Protein AF-0000000075743335 (afdb_homodimer)

Secondary structure (DSSP, 8-state):
--HHHHHHHHHHHS-GGGEE--HHHHGGGS--SSSSPP---S-EE--SSHHHHHHHHHHHHHHT--EEEESS---SSSTT--TTTPEEEEGGG---EEEEETTTTEEEEETT-BHHHHHHHHHTTTEE-----TTTTT-BHHHHHHHT---TTHHHH--GGGGEEEEEEE-TTS-EEEEE-SSSS--SSS--HHHHTTSTTSS-EEEEEEEE-EEPPSEEEEEEEEES-HHHHHHHHHHHHHTT---SE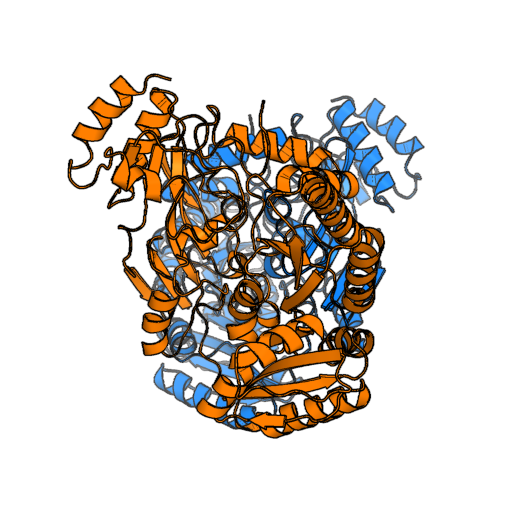EEEEEHHHHHHHHHH-TT----TT-SEEEEEEEEE-HHHHHHHHHHHHHHHHHTTEEEEEEE--HHHHHHHHHHHHTHHHHHHHHTTTSEEEE--EE--GGGHHHHHHHHHHHHHHHT--EEEEEEGGGTEEEEEEEE-TT-HHHHHHHHHHHHHHHHHHHHTT-BS-SSS--TTTTHHHHHHHHHHH-THHHHHHHHHHHHH-TT--BSTTSSS---/--HHHHHHHHHHHS-GGGEE--HHHHGGGS--SSSSPP---SEEE--SSHHHHHHHHHHHHHHT--EEEESS---SSSTT--TTTPEEEEGGG---EEEEETTTTEEEEETT-BHHHHHHHHHTTTEE-----TTTTT-BHHHHHHHT---TTHHHH--GGGGEEEEEEE-TTS-EEEEE-SSSS--SSS--HHHHTTSTTSS-EEEEEEEE-EEPPSEEEEEEEEES-HHHHHHHHHHHHHTT---SEEEEEEHHHHHHHHHH-TT----TT-SEEEEEEEEE-HHHHHHHHHHHHHHHHHTTEEEEEEE--HHHHHHHHHHHHTHHHHHHHHTTTSEEEE--EE--GGGHHHHHHHHHHHHHHHT--EEEEEEGGGTEEEEEEEE-TT-HHHHHHHHHHHHHHHHHHHHTT-BS-SSS--TTTTHHHHHHHHHHH-THHHHHHHHHHHHH-TT--BSTTSSS---

Organism: Caldivirga maquilingensis (strain ATCC 700844 / DSM 13496 / JCM 10307 / IC-167) (NCBI:txid397948)

Structure (mmCIF, N/CA/C/O backbone):
data_AF-0000000075743335-model_v1
#
loop_
_entity.id
_entity.type
_entity.pdbx_description
1 polymer 'D-lactate dehydrogenase (Cytochrome)'
#
loop_
_atom_site.group_PDB
_atom_site.id
_atom_site.type_symbol
_atom_site.label_atom_id
_atom_site.label_alt_id
_atom_site.label_comp_id
_atom_site.label_asym_id
_atom_site.label_entity_id
_atom_site.label_seq_id
_atom_site.pdbx_PDB_ins_code
_atom_site.Cartn_x
_atom_site.Cartn_y
_atom_site.Cartn_z
_atom_site.occupancy
_atom_site.B_iso_or_equiv
_atom_site.auth_seq_id
_atom_site.auth_comp_id
_atom_site.auth_asym_id
_atom_site.auth_atom_id
_atom_site.pdbx_PDB_model_num
ATOM 1 N N . MET A 1 1 ? 34.781 -17.391 2.977 1 85.44 1 MET A N 1
ATOM 2 C CA . MET A 1 1 ? 33.75 -18.109 3.752 1 85.44 1 MET A CA 1
ATOM 3 C C . MET A 1 1 ? 34.406 -19.109 4.703 1 85.44 1 MET A C 1
ATOM 5 O O . MET A 1 1 ? 35.219 -19.922 4.285 1 85.44 1 MET A O 1
ATOM 9 N N . ASN A 1 2 ? 34.25 -18.859 5.973 1 93.19 2 ASN A N 1
ATOM 10 C CA . ASN A 1 2 ? 34.719 -19.797 6.984 1 93.19 2 ASN A CA 1
ATOM 11 C C . ASN A 1 2 ? 33.531 -20.484 7.688 1 93.19 2 ASN A C 1
ATOM 13 O O . ASN A 1 2 ? 33.188 -20.125 8.812 1 93.19 2 ASN A O 1
ATOM 17 N N . PHE A 1 3 ? 33.094 -21.594 7.094 1 96.75 3 PHE A N 1
ATOM 18 C CA . PHE A 1 3 ? 31.891 -22.281 7.551 1 96.75 3 PHE A CA 1
ATOM 19 C C . PHE A 1 3 ? 32.125 -22.984 8.875 1 96.75 3 PHE A C 1
ATOM 21 O O . PHE A 1 3 ? 31.266 -23 9.742 1 96.75 3 PHE A O 1
ATOM 28 N N . GLU A 1 4 ? 33.312 -23.578 9.016 1 97.19 4 GLU A N 1
ATOM 29 C CA . GLU A 1 4 ? 33.562 -24.344 10.234 1 97.19 4 GLU A CA 1
ATOM 30 C C . GLU A 1 4 ? 33.562 -23.438 11.461 1 97.19 4 GLU A C 1
ATOM 32 O O . GLU A 1 4 ? 33.062 -23.797 12.516 1 97.19 4 GLU A O 1
ATOM 37 N N . ALA A 1 5 ? 34.156 -22.281 11.297 1 97.62 5 ALA A N 1
ATOM 38 C CA . ALA A 1 5 ? 34.156 -21.312 12.391 1 97.62 5 ALA A CA 1
ATOM 39 C C . ALA A 1 5 ? 32.719 -20.859 12.695 1 97.62 5 ALA A C 1
ATOM 41 O O . ALA A 1 5 ? 32.312 -20.766 13.859 1 97.62 5 ALA A O 1
ATOM 42 N N . PHE A 1 6 ? 32 -20.594 11.625 1 98.06 6 PHE A N 1
ATOM 43 C CA . PHE A 1 6 ? 30.594 -20.25 11.766 1 98.06 6 PHE A CA 1
ATOM 44 C C . PHE A 1 6 ? 29.844 -21.344 12.5 1 98.06 6 PHE A C 1
ATOM 46 O O . PHE A 1 6 ? 29.109 -21.078 13.453 1 98.06 6 PHE A O 1
ATOM 53 N N . ARG A 1 7 ? 30 -22.547 12.148 1 97.88 7 ARG A N 1
ATOM 54 C CA . ARG A 1 7 ? 29.328 -23.719 12.703 1 97.88 7 ARG A CA 1
ATOM 55 C C . ARG A 1 7 ? 29.578 -23.844 14.203 1 97.88 7 ARG A C 1
ATOM 57 O O . ARG A 1 7 ? 28.656 -24.078 14.977 1 97.88 7 ARG A O 1
ATOM 64 N N . VAL A 1 8 ? 30.781 -23.641 14.625 1 97.75 8 VAL A N 1
ATOM 65 C CA . VAL A 1 8 ? 31.172 -23.75 16.031 1 97.75 8 VAL A CA 1
ATOM 66 C C . VAL A 1 8 ? 30.469 -22.672 16.844 1 97.75 8 VAL A C 1
ATOM 68 O O . VAL A 1 8 ? 29.922 -22.938 17.906 1 97.75 8 VAL A O 1
ATOM 71 N N . GLU A 1 9 ? 30.484 -21.484 16.328 1 98.06 9 GLU A N 1
ATOM 72 C CA . GLU A 1 9 ? 29.906 -20.344 17.047 1 98.06 9 GLU A CA 1
ATOM 73 C C . GLU A 1 9 ? 28.391 -20.484 17.125 1 98.06 9 GLU A C 1
ATOM 75 O O . GLU A 1 9 ? 27.781 -20.141 18.156 1 98.06 9 GLU A O 1
ATOM 80 N N . VAL A 1 10 ? 27.75 -20.969 16.094 1 98.25 10 VAL A N 1
ATOM 81 C CA . VAL A 1 10 ? 26.297 -21.125 16.078 1 98.25 10 VAL A CA 1
ATOM 82 C C . VAL A 1 10 ? 25.875 -22.125 17.156 1 98.25 10 VAL A C 1
ATOM 84 O O . VAL A 1 10 ? 24.844 -21.938 17.797 1 98.25 10 VAL A O 1
ATOM 87 N N . ARG A 1 11 ? 26.656 -23.125 17.328 1 97.38 11 ARG A N 1
ATOM 88 C CA . ARG A 1 11 ? 26.328 -24.188 18.297 1 97.38 11 ARG A CA 1
ATOM 89 C C . ARG A 1 11 ? 26.422 -23.672 19.719 1 97.38 11 ARG A C 1
ATOM 91 O O . ARG A 1 11 ? 25.891 -24.281 20.656 1 97.38 11 ARG A O 1
ATOM 98 N N . ARG A 1 12 ? 27.016 -22.484 19.922 1 97.19 12 ARG A N 1
ATOM 99 C CA . ARG A 1 12 ? 27.078 -21.859 21.234 1 97.19 12 ARG A CA 1
ATOM 100 C C . ARG A 1 12 ? 25.797 -21.078 21.516 1 97.19 12 ARG A C 1
ATOM 102 O O . ARG A 1 12 ? 25.484 -20.797 22.672 1 97.19 12 ARG A O 1
ATOM 109 N N . ILE A 1 13 ? 25.094 -20.75 20.453 1 96.56 13 ILE A N 1
ATOM 110 C CA . ILE A 1 13 ? 23.953 -19.859 20.594 1 96.56 13 ILE A CA 1
ATOM 111 C C . ILE A 1 13 ? 22.656 -20.656 20.453 1 96.56 13 ILE A C 1
ATOM 113 O O . ILE A 1 13 ? 21.625 -20.297 21.031 1 96.56 13 ILE A O 1
ATOM 117 N N . ILE A 1 14 ? 22.672 -21.688 19.594 1 97.75 14 ILE A N 1
ATOM 118 C CA . ILE A 1 14 ? 21.484 -22.453 19.266 1 97.75 14 ILE A CA 1
ATOM 119 C C . ILE A 1 14 ? 21.641 -23.891 19.781 1 97.75 14 ILE A C 1
ATOM 121 O O . ILE A 1 14 ? 22.656 -24.531 19.547 1 97.75 14 ILE A O 1
ATOM 125 N N . ASP A 1 15 ? 20.594 -24.391 20.406 1 97.44 15 ASP A N 1
ATOM 126 C CA . ASP A 1 15 ? 20.609 -25.766 20.906 1 97.44 15 ASP A CA 1
ATOM 127 C C . ASP A 1 15 ? 20.734 -26.766 19.766 1 97.44 15 ASP A C 1
ATOM 129 O O . ASP A 1 15 ? 20.156 -26.562 18.688 1 97.44 15 ASP A O 1
ATOM 133 N N . GLU A 1 16 ? 21.328 -27.891 20 1 96.44 16 GLU A N 1
ATOM 134 C CA . GLU A 1 16 ? 21.656 -28.891 19 1 96.44 16 GLU A CA 1
ATOM 135 C C . GLU A 1 16 ? 20.391 -29.453 18.344 1 96.44 16 GLU A C 1
ATOM 137 O O . GLU A 1 16 ? 20.406 -29.797 17.172 1 96.44 16 GLU A O 1
ATOM 142 N N . ASP A 1 17 ? 19.375 -29.5 19.078 1 96.62 17 ASP A N 1
ATOM 143 C CA . ASP A 1 17 ? 18.141 -30.094 18.562 1 96.62 17 ASP A CA 1
ATOM 144 C C . ASP A 1 17 ? 17.484 -29.156 17.547 1 96.62 17 ASP A C 1
ATOM 146 O O . ASP A 1 17 ? 16.547 -29.562 16.859 1 96.62 17 ASP A O 1
ATOM 150 N N . ARG A 1 18 ? 17.984 -28 17.469 1 98.12 18 ARG A N 1
ATOM 151 C CA . ARG A 1 18 ? 17.438 -27.031 16.531 1 98.12 18 ARG A CA 1
ATOM 152 C C . ARG A 1 18 ? 18.422 -26.75 15.398 1 98.12 18 ARG A C 1
ATOM 154 O O . ARG A 1 18 ? 18.312 -25.734 14.703 1 98.12 18 ARG A O 1
ATOM 161 N N . ILE A 1 19 ? 19.359 -27.547 15.312 1 98.38 19 ILE A N 1
ATOM 162 C CA . ILE A 1 19 ? 20.328 -27.547 14.219 1 98.38 19 ILE A CA 1
ATOM 163 C C . ILE A 1 19 ? 20.219 -28.859 13.43 1 98.38 19 ILE A C 1
ATOM 165 O O . ILE A 1 19 ? 20.266 -29.938 14.008 1 98.38 19 ILE A O 1
ATOM 169 N N . ILE A 1 20 ? 19.984 -28.734 12.164 1 98 20 ILE A N 1
ATOM 170 C CA . ILE A 1 20 ? 19.844 -29.891 11.297 1 98 20 ILE A CA 1
ATOM 171 C C . ILE A 1 20 ? 21.078 -30.016 10.398 1 98 20 ILE A C 1
ATOM 173 O O . ILE A 1 20 ? 21.422 -29.062 9.68 1 98 20 ILE A O 1
ATOM 177 N N . GLU A 1 21 ? 21.734 -31.188 10.359 1 96.12 21 GLU A N 1
ATOM 178 C CA . GLU A 1 21 ? 22.906 -31.406 9.523 1 96.12 21 GLU A CA 1
ATOM 179 C C . GLU A 1 21 ? 22.875 -32.781 8.883 1 96.12 21 GLU A C 1
ATOM 181 O O . GLU A 1 21 ? 23.703 -33.125 8.031 1 96.12 21 GLU A O 1
ATOM 186 N N . SER A 1 22 ? 21.859 -33.594 9.266 1 96.06 22 SER A N 1
ATOM 187 C CA . SER A 1 22 ? 21.75 -34.906 8.648 1 96.06 22 SER A CA 1
ATOM 188 C C . SER A 1 22 ? 21.312 -34.812 7.191 1 96.06 22 SER A C 1
ATOM 190 O O . SER A 1 22 ? 20.406 -34.031 6.863 1 96.06 22 SER A O 1
ATOM 192 N N . GLN A 1 23 ? 21.875 -35.562 6.414 1 94.5 23 GLN A N 1
ATOM 193 C CA . GLN A 1 23 ? 21.625 -35.5 4.98 1 94.5 23 GLN A CA 1
ATOM 194 C C . GLN A 1 23 ? 20.141 -35.719 4.668 1 94.5 23 GLN A C 1
ATOM 196 O O . GLN A 1 23 ? 19.578 -35.031 3.818 1 94.5 23 GLN A O 1
ATOM 201 N N . GLY A 1 24 ? 19.547 -36.688 5.344 1 95 24 GLY A N 1
ATOM 202 C CA . GLY A 1 24 ? 18.141 -36.969 5.121 1 95 24 GLY A CA 1
ATOM 203 C C . GLY A 1 24 ? 17.234 -35.781 5.402 1 95 24 GLY A C 1
ATOM 204 O O . GLY A 1 24 ? 16.312 -35.5 4.637 1 95 24 GLY A O 1
ATOM 205 N N . GLU A 1 25 ? 17.547 -35.125 6.445 1 95.44 25 GLU A N 1
ATOM 206 C CA . GLU A 1 25 ? 16.719 -33.969 6.816 1 95.44 25 GLU A CA 1
ATOM 207 C C . GLU A 1 25 ? 17.047 -32.75 5.953 1 95.44 25 GLU A C 1
ATOM 209 O O . GLU A 1 25 ? 16.172 -31.984 5.613 1 95.44 25 GLU A O 1
ATOM 214 N N . LEU A 1 26 ? 18.328 -32.594 5.645 1 96.69 26 LEU A N 1
ATOM 215 C CA . LEU A 1 26 ? 18.766 -31.484 4.824 1 96.69 26 LEU A CA 1
ATOM 216 C C . LEU A 1 26 ? 18.109 -31.531 3.449 1 96.69 26 LEU A C 1
ATOM 218 O O . LEU A 1 26 ? 17.844 -30.484 2.842 1 96.69 26 LEU A O 1
ATOM 222 N N . MET A 1 27 ? 17.797 -32.688 2.947 1 95.38 27 MET A N 1
ATOM 223 C CA . MET A 1 27 ? 17.188 -32.875 1.633 1 95.38 27 MET A CA 1
ATOM 224 C C . MET A 1 27 ? 15.836 -32.188 1.562 1 95.38 27 MET A C 1
ATOM 226 O O . MET A 1 27 ? 15.438 -31.703 0.507 1 95.38 27 MET A O 1
ATOM 230 N N . LEU A 1 28 ? 15.172 -32.125 2.691 1 93.56 28 LEU A N 1
ATOM 231 C CA . LEU A 1 28 ? 13.852 -31.5 2.75 1 93.56 28 LEU A CA 1
ATOM 232 C C . LEU A 1 28 ? 13.93 -30 2.492 1 93.56 28 LEU A C 1
ATOM 234 O O . LEU A 1 28 ? 12.922 -29.375 2.172 1 93.56 28 LEU A O 1
ATOM 238 N N . TYR A 1 29 ? 15.109 -29.469 2.566 1 96 29 TYR A N 1
ATOM 239 C CA . TYR A 1 29 ? 15.312 -28.031 2.391 1 96 29 TYR A CA 1
ATOM 240 C C . TYR A 1 29 ? 16.031 -27.734 1.075 1 96 29 TYR A C 1
ATOM 242 O O . TYR A 1 29 ? 16.453 -26.609 0.823 1 96 29 TYR A O 1
ATOM 250 N N . SER A 1 30 ? 16.172 -28.766 0.184 1 95.44 30 SER A N 1
ATOM 251 C CA . SER A 1 30 ? 17 -28.641 -1.014 1 95.44 30 SER A CA 1
ATOM 252 C C . SER A 1 30 ? 16.172 -28.219 -2.217 1 95.44 30 SER A C 1
ATOM 254 O O . SER A 1 30 ? 16.703 -27.953 -3.293 1 95.44 30 SER A O 1
ATOM 256 N N . TYR A 1 31 ? 14.828 -28.125 -2.059 1 91 31 TYR A N 1
ATOM 257 C CA . TYR A 1 31 ? 13.93 -27.812 -3.158 1 91 31 TYR A CA 1
ATOM 258 C C . TYR A 1 31 ? 12.734 -27 -2.666 1 91 31 TYR A C 1
ATOM 260 O O . TYR A 1 31 ? 12.562 -26.812 -1.46 1 91 31 TYR A O 1
ATOM 268 N N . ASP A 1 32 ? 12.039 -26.406 -3.559 1 88.94 32 ASP A N 1
ATOM 269 C CA . ASP A 1 32 ? 10.711 -25.844 -3.307 1 88.94 32 ASP A CA 1
ATOM 270 C C . ASP A 1 32 ? 9.672 -26.438 -4.262 1 88.94 32 ASP A C 1
ATOM 272 O O . ASP A 1 32 ? 9.844 -27.547 -4.754 1 88.94 32 ASP A O 1
ATOM 276 N N . ALA A 1 33 ? 8.531 -25.766 -4.391 1 80.94 33 ALA A N 1
ATOM 277 C CA . ALA A 1 33 ? 7.453 -26.328 -5.199 1 80.94 33 ALA A CA 1
ATOM 278 C C . ALA A 1 33 ? 7.66 -26.031 -6.68 1 80.94 33 ALA A C 1
ATOM 280 O O . ALA A 1 33 ? 6.754 -26.219 -7.492 1 80.94 33 ALA A O 1
ATOM 281 N N . SER A 1 34 ? 8.836 -25.562 -7.078 1 83.69 34 SER A N 1
ATOM 282 C CA . SER A 1 34 ? 9.141 -25.203 -8.453 1 83.69 34 SER A CA 1
ATOM 283 C C . SER A 1 34 ? 10.008 -26.25 -9.133 1 83.69 34 SER A C 1
ATOM 285 O O . SER A 1 34 ? 10.547 -27.141 -8.469 1 83.69 34 SER A O 1
ATOM 287 N N . PRO A 1 35 ? 10.094 -26.141 -10.461 1 81.88 35 PRO A N 1
ATOM 288 C CA . PRO A 1 35 ? 10.992 -27.047 -11.172 1 81.88 35 PRO A CA 1
ATOM 289 C C . PRO A 1 35 ? 12.445 -26.578 -11.172 1 81.88 35 PRO A C 1
ATOM 291 O O . PRO A 1 35 ? 13.25 -27.047 -11.977 1 81.88 35 PRO A O 1
ATOM 294 N N . ALA A 1 36 ? 12.789 -25.672 -10.273 1 86.75 36 ALA A N 1
ATOM 295 C CA . ALA A 1 36 ? 14.156 -25.172 -10.211 1 86.75 36 ALA A CA 1
ATOM 296 C C . ALA A 1 36 ? 15.117 -26.266 -9.742 1 86.75 36 ALA A C 1
ATOM 298 O O . ALA A 1 36 ? 14.703 -27.219 -9.07 1 86.75 36 ALA A O 1
ATOM 299 N N . GLU A 1 37 ? 16.344 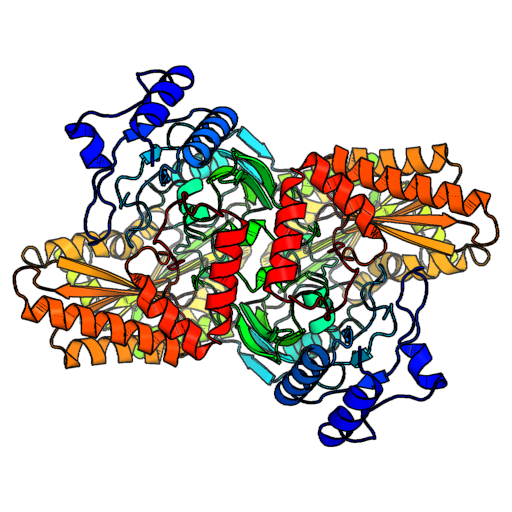-26.062 -10.133 1 90.69 37 GLU A N 1
ATOM 300 C CA . GLU A 1 37 ? 17.375 -27 -9.719 1 90.69 37 GLU A CA 1
ATOM 301 C C . GLU A 1 37 ? 17.547 -27.016 -8.203 1 90.69 37 GLU A C 1
ATOM 303 O O . GLU A 1 37 ? 17.531 -25.953 -7.566 1 90.69 37 GLU A O 1
ATOM 308 N N . GLN A 1 38 ? 17.641 -28.172 -7.684 1 94.25 38 GLN A N 1
ATOM 309 C CA . GLN A 1 38 ? 17.781 -28.328 -6.238 1 94.25 38 GLN A CA 1
ATOM 310 C C . GLN A 1 38 ? 19.203 -28 -5.789 1 94.25 38 GLN A C 1
ATOM 312 O O . GLN A 1 38 ? 20.141 -28.047 -6.59 1 94.25 38 GLN A O 1
ATOM 317 N N . ALA A 1 39 ? 19.344 -27.594 -4.547 1 96.94 39 ALA A N 1
ATOM 318 C CA . ALA A 1 39 ? 20.625 -27.406 -3.883 1 96.94 39 ALA A CA 1
ATOM 319 C C . ALA A 1 39 ? 20.531 -27.734 -2.396 1 96.94 39 ALA A C 1
ATOM 321 O O . ALA A 1 39 ? 19.578 -27.359 -1.727 1 96.94 39 ALA A O 1
ATOM 322 N N . MET A 1 40 ? 21.5 -28.484 -1.925 1 96.25 40 MET A N 1
ATOM 323 C CA . MET A 1 40 ? 21.5 -28.875 -0.521 1 96.25 40 MET A CA 1
ATOM 324 C C . MET A 1 40 ? 22.094 -27.781 0.356 1 96.25 40 MET A C 1
ATOM 326 O O . MET A 1 40 ? 23.141 -27.219 0.036 1 96.25 40 MET A O 1
ATOM 330 N N . PRO A 1 41 ? 21.422 -27.484 1.438 1 97.62 41 PRO A N 1
ATOM 331 C CA . PRO A 1 41 ? 22.062 -26.578 2.387 1 97.62 41 PRO A CA 1
ATOM 332 C C . PRO A 1 41 ? 23.172 -27.25 3.182 1 97.62 41 PRO A C 1
ATOM 334 O O . PRO A 1 41 ? 23.203 -28.469 3.299 1 97.62 41 PRO A O 1
ATOM 337 N N . ARG A 1 42 ? 24.062 -26.438 3.73 1 96.56 42 ARG A N 1
ATOM 338 C CA . ARG A 1 42 ? 25.125 -26.953 4.586 1 96.56 42 ARG A CA 1
ATOM 339 C C . ARG A 1 42 ? 24.609 -27.234 5.992 1 96.56 42 ARG A C 1
ATOM 341 O O . ARG A 1 42 ? 25.141 -28.094 6.691 1 96.56 42 ARG A O 1
ATOM 348 N N . MET A 1 43 ? 23.703 -26.453 6.336 1 97.56 43 MET A N 1
ATOM 349 C CA . MET A 1 43 ? 23.125 -26.5 7.676 1 97.56 43 MET A CA 1
ATOM 350 C C . MET A 1 43 ? 21.766 -25.812 7.707 1 97.56 43 MET A C 1
ATOM 352 O O . MET A 1 43 ? 21.5 -24.906 6.906 1 97.56 43 MET A O 1
ATOM 356 N N . VAL A 1 44 ? 20.859 -26.312 8.508 1 98.56 44 VAL A N 1
ATOM 357 C CA . VAL A 1 44 ? 19.594 -25.641 8.789 1 98.56 44 VAL A CA 1
ATOM 358 C C . VAL A 1 44 ? 19.531 -25.25 10.266 1 98.56 44 VAL A C 1
ATOM 360 O O . VAL A 1 44 ? 19.812 -26.078 11.141 1 98.56 44 VAL A O 1
ATOM 363 N N . ILE A 1 45 ? 19.266 -24.016 10.539 1 98.81 45 ILE A N 1
ATOM 364 C CA . ILE A 1 45 ? 19.156 -23.5 11.898 1 98.81 45 ILE A CA 1
ATOM 365 C C . ILE A 1 45 ? 17.719 -23.047 12.156 1 98.81 45 ILE A C 1
ATOM 367 O O . ILE A 1 45 ? 17.125 -22.344 11.336 1 98.81 45 ILE A O 1
ATOM 371 N N . GLN A 1 46 ? 17.109 -23.406 13.281 1 98.69 46 GLN A N 1
ATOM 372 C CA . GLN A 1 46 ? 15.742 -23.047 13.633 1 98.69 46 GLN A CA 1
ATOM 373 C C . GLN A 1 46 ? 15.703 -22.156 14.867 1 98.69 46 GLN A C 1
ATOM 375 O O . GLN A 1 46 ? 15.523 -22.625 15.984 1 98.69 46 GLN A O 1
ATOM 380 N N . PRO A 1 47 ? 15.805 -20.844 14.664 1 98.69 47 PRO A N 1
ATOM 381 C CA . PRO A 1 47 ? 15.766 -19.922 15.797 1 98.69 47 PRO A CA 1
ATOM 382 C C . PRO A 1 47 ? 14.383 -19.812 16.422 1 98.69 47 PRO A C 1
ATOM 384 O O . PRO A 1 47 ? 13.383 -20.141 15.781 1 98.69 47 PRO A O 1
ATOM 387 N N . LEU A 1 48 ? 14.359 -19.281 17.734 1 98.44 48 LEU A N 1
ATOM 388 C CA . LEU A 1 48 ? 13.109 -19.125 18.453 1 98.44 48 LEU A CA 1
ATOM 389 C C . LEU A 1 48 ? 12.797 -17.641 18.688 1 98.44 48 LEU A C 1
ATOM 391 O O . LEU A 1 48 ? 11.664 -17.297 19.031 1 98.44 48 LEU A O 1
ATOM 395 N N . THR A 1 49 ? 13.859 -16.812 18.531 1 98.38 49 THR A N 1
ATOM 396 C CA . THR A 1 49 ? 13.68 -15.406 18.875 1 98.38 49 THR A CA 1
ATOM 397 C C . THR A 1 49 ? 14.398 -14.508 17.875 1 98.38 49 THR A C 1
ATOM 399 O O . THR A 1 49 ? 15.297 -14.961 17.156 1 98.38 49 THR A O 1
ATOM 402 N N . THR A 1 50 ? 13.953 -13.258 17.875 1 98.69 50 THR A N 1
ATOM 403 C CA . THR A 1 50 ? 14.625 -12.25 17.062 1 98.69 50 THR A CA 1
ATOM 404 C C . THR A 1 50 ? 16.094 -12.133 17.453 1 98.69 50 THR A C 1
ATOM 406 O O . THR A 1 50 ? 16.953 -11.945 16.594 1 98.69 50 THR A O 1
ATOM 409 N N . GLY A 1 51 ? 16.344 -12.18 18.734 1 98.75 51 GLY A N 1
ATOM 410 C CA . GLY A 1 51 ? 17.719 -12.117 19.203 1 98.75 51 GLY A CA 1
ATOM 411 C C . GLY A 1 51 ? 18.609 -13.203 18.625 1 98.75 51 GLY A C 1
ATOM 412 O O . GLY A 1 51 ? 19.75 -12.945 18.234 1 98.75 51 GLY A O 1
ATOM 413 N N . GLU A 1 52 ? 18.094 -14.438 18.547 1 98.81 52 GLU A N 1
ATOM 414 C CA . GLU A 1 52 ? 18.844 -15.539 17.953 1 98.81 52 GLU A CA 1
ATOM 415 C C . GLU A 1 52 ? 19.109 -15.305 16.469 1 98.81 52 GLU A C 1
ATOM 417 O O . GLU A 1 52 ? 20.203 -15.562 15.977 1 98.81 52 GLU A O 1
ATOM 422 N N . VAL A 1 53 ? 18.109 -14.836 15.75 1 98.88 53 VAL A N 1
ATOM 423 C CA . VAL A 1 53 ? 18.266 -14.523 14.328 1 98.88 53 VAL A CA 1
ATOM 424 C C . VAL A 1 53 ? 19.359 -13.469 14.164 1 98.88 53 VAL A C 1
ATOM 426 O O . VAL A 1 53 ? 20.219 -13.594 13.281 1 98.88 53 VAL A O 1
ATOM 429 N N . SER A 1 54 ? 19.281 -12.453 15 1 98.81 54 SER A N 1
ATOM 430 C CA . SER A 1 54 ? 20.266 -11.375 14.977 1 98.81 54 SER A CA 1
ATOM 431 C C . SER A 1 54 ? 21.688 -11.914 15.148 1 98.81 54 SER A C 1
ATOM 433 O O . SER A 1 54 ? 22.578 -11.578 14.375 1 98.81 54 SER A O 1
ATOM 435 N N . GLU A 1 55 ? 21.906 -12.75 16.109 1 98.75 55 GLU A N 1
ATOM 436 C CA . GLU A 1 55 ? 23.234 -13.297 16.406 1 98.75 55 GLU A CA 1
ATOM 437 C C . GLU A 1 55 ? 23.719 -14.164 15.25 1 98.75 55 GLU A C 1
ATOM 439 O O . GLU A 1 55 ? 24.906 -14.109 14.891 1 98.75 55 GLU A O 1
ATOM 444 N N . ILE A 1 56 ? 22.828 -14.945 14.695 1 98.69 56 ILE A N 1
ATOM 445 C CA . ILE A 1 56 ? 23.203 -15.828 13.586 1 98.69 56 ILE A CA 1
ATOM 446 C C . ILE A 1 56 ? 23.641 -14.984 12.391 1 98.69 56 ILE A C 1
ATOM 448 O O . ILE A 1 56 ? 24.641 -15.297 11.734 1 98.69 56 ILE A O 1
ATOM 452 N N . LEU A 1 57 ? 22.891 -13.945 12.039 1 98.75 57 LEU A N 1
ATOM 453 C CA . LEU A 1 57 ? 23.219 -13.109 10.891 1 98.75 57 LEU A CA 1
ATOM 454 C C . LEU A 1 57 ? 24.531 -12.375 11.125 1 98.75 57 LEU A C 1
ATOM 456 O O . LEU A 1 57 ? 25.328 -12.203 10.195 1 98.75 57 LEU A O 1
ATOM 460 N N . LYS A 1 58 ? 24.75 -11.898 12.367 1 98.44 58 LYS A N 1
ATOM 461 C CA . LYS A 1 58 ? 26.031 -11.281 12.695 1 98.44 58 LYS A CA 1
ATOM 462 C C . LYS A 1 58 ? 27.188 -12.219 12.398 1 98.44 58 LYS A C 1
ATOM 464 O O . LYS A 1 58 ? 28.188 -11.812 11.789 1 98.44 58 LYS A O 1
ATOM 469 N N . LEU A 1 59 ? 27.062 -13.438 12.836 1 98.5 59 LEU A N 1
ATOM 470 C CA . LEU A 1 59 ? 28.094 -14.445 12.609 1 98.5 59 LEU A CA 1
ATOM 471 C C . LEU A 1 59 ? 28.266 -14.727 11.117 1 98.5 59 LEU A C 1
ATOM 473 O O . LEU A 1 59 ? 29.391 -14.828 10.617 1 98.5 59 LEU A O 1
ATOM 477 N N . ALA A 1 60 ? 27.109 -14.914 10.445 1 98.5 60 ALA A N 1
ATOM 478 C CA . ALA A 1 60 ? 27.141 -15.188 9.008 1 98.5 60 ALA A CA 1
ATOM 479 C C . ALA A 1 60 ? 27.875 -14.07 8.258 1 98.5 60 ALA A C 1
ATOM 481 O O . ALA A 1 60 ? 28.625 -14.336 7.32 1 98.5 60 ALA A O 1
ATOM 482 N N . ASN A 1 61 ? 27.562 -12.867 8.648 1 98.38 61 ASN A N 1
ATOM 483 C CA . ASN A 1 61 ? 28.219 -11.719 8.031 1 98.38 61 ASN A CA 1
ATOM 484 C C . ASN A 1 61 ? 29.719 -11.719 8.32 1 98.38 61 ASN A C 1
ATOM 486 O O . ASN A 1 61 ? 30.531 -11.43 7.434 1 98.38 61 ASN A O 1
ATOM 490 N N . GLU A 1 62 ? 30.109 -11.984 9.562 1 97.88 62 GLU A N 1
ATOM 491 C CA . GLU A 1 62 ? 31.5 -12.016 9.977 1 97.88 62 GLU A CA 1
ATOM 492 C C . GLU A 1 62 ? 32.281 -13.078 9.211 1 97.88 62 GLU A C 1
ATOM 494 O O . GLU A 1 62 ? 33.406 -12.828 8.75 1 97.88 62 GLU A O 1
ATOM 499 N N . TYR A 1 63 ? 31.688 -14.219 9.008 1 98.12 63 TYR A N 1
ATOM 500 C CA . TYR A 1 63 ? 32.375 -15.352 8.414 1 98.12 63 TYR A CA 1
ATOM 501 C C . TYR A 1 63 ? 32.062 -15.5 6.938 1 98.12 63 TYR A C 1
ATOM 503 O O . TYR A 1 63 ? 32.469 -16.469 6.289 1 98.12 63 TYR A O 1
ATOM 511 N N . LEU A 1 64 ? 31.219 -14.578 6.414 1 97.69 64 LEU A N 1
ATOM 512 C CA . LEU A 1 64 ? 30.828 -14.5 5.008 1 97.69 64 LEU A CA 1
ATOM 513 C C . LEU A 1 64 ? 30.125 -15.773 4.562 1 97.69 64 LEU A C 1
ATOM 515 O O . LEU A 1 64 ? 30.453 -16.344 3.523 1 97.69 64 LEU A O 1
ATOM 519 N N . VAL A 1 65 ? 29.234 -16.281 5.387 1 97.94 65 VAL A N 1
ATOM 520 C CA . VAL A 1 65 ? 28.438 -17.469 5.09 1 97.94 65 VAL A CA 1
ATOM 521 C C . VAL A 1 65 ? 27.078 -17.047 4.516 1 97.94 65 VAL A C 1
ATOM 523 O O . VAL A 1 65 ? 26.328 -16.312 5.156 1 97.94 65 VAL A O 1
ATOM 526 N N . PRO A 1 66 ? 26.766 -17.5 3.266 1 97.88 66 PRO A N 1
ATOM 527 C CA . PRO A 1 66 ? 25.438 -17.172 2.729 1 97.88 66 PRO A CA 1
ATOM 528 C C . PRO A 1 66 ? 24.312 -17.812 3.531 1 97.88 66 PRO A C 1
ATOM 530 O O . PRO A 1 66 ? 24.438 -18.938 4 1 97.88 66 PRO A O 1
ATOM 533 N N . VAL A 1 67 ? 23.266 -17.031 3.668 1 98.38 67 VAL A N 1
ATOM 534 C CA . VAL A 1 67 ? 22.125 -17.469 4.457 1 98.38 67 VAL A CA 1
ATOM 535 C C . VAL A 1 67 ? 20.844 -17.297 3.637 1 98.38 67 VAL A C 1
ATOM 537 O O . VAL A 1 67 ? 20.672 -16.312 2.924 1 98.38 67 VAL A O 1
ATOM 540 N N . VAL A 1 68 ? 19.953 -18.281 3.697 1 98.44 68 VAL A N 1
ATOM 541 C CA . VAL A 1 68 ? 18.641 -18.219 3.064 1 98.44 68 VAL A CA 1
ATOM 542 C C . VAL A 1 68 ? 17.562 -18.344 4.125 1 98.44 68 VAL A C 1
ATOM 544 O O . VAL A 1 68 ? 17.359 -19.406 4.719 1 98.44 68 VAL A O 1
ATOM 547 N N . PRO A 1 69 ? 16.859 -17.219 4.375 1 98.25 69 PRO A N 1
ATOM 548 C CA . PRO A 1 69 ? 15.703 -17.344 5.254 1 98.25 69 PRO A CA 1
ATOM 549 C C . PRO A 1 69 ? 14.562 -18.141 4.613 1 98.25 69 PRO A C 1
ATOM 551 O O . PRO A 1 69 ? 14.32 -18.016 3.408 1 98.25 69 PRO A O 1
ATOM 554 N N . SER A 1 70 ? 13.938 -18.922 5.43 1 96.5 70 SER A N 1
ATOM 555 C CA . SER A 1 70 ? 12.875 -19.781 4.914 1 96.5 70 SER A CA 1
ATOM 556 C C . SER A 1 70 ? 11.797 -20.016 5.969 1 96.5 70 SER A C 1
ATOM 558 O O . SER A 1 70 ? 12.031 -19.828 7.16 1 96.5 70 SER A O 1
ATOM 560 N N . SER A 1 71 ? 10.641 -20.375 5.492 1 94.88 71 SER A N 1
ATOM 561 C CA . SER A 1 71 ? 9.547 -20.828 6.355 1 94.88 71 SER A CA 1
ATOM 562 C C . SER A 1 71 ? 8.695 -21.875 5.664 1 94.88 71 SER A C 1
ATOM 564 O O . SER A 1 71 ? 9.125 -23.016 5.488 1 94.88 71 SER A O 1
ATOM 566 N N . GLY A 1 72 ? 7.578 -21.594 5.121 1 91.94 72 GLY A N 1
ATOM 567 C CA . GLY A 1 72 ? 6.645 -22.562 4.574 1 91.94 72 GLY A CA 1
ATOM 568 C C . GLY A 1 72 ? 7.148 -23.219 3.305 1 91.94 72 GLY A C 1
ATOM 569 O O . GLY A 1 72 ? 6.699 -24.312 2.945 1 91.94 72 GLY A O 1
ATOM 570 N N . ARG A 1 73 ? 8.016 -22.656 2.547 1 92.25 73 ARG A N 1
ATOM 571 C CA . ARG A 1 73 ? 8.695 -23.156 1.359 1 92.25 73 ARG A CA 1
ATOM 572 C C . ARG A 1 73 ? 7.691 -23.578 0.291 1 92.25 73 ARG A C 1
ATOM 574 O O . ARG A 1 73 ? 7.836 -24.625 -0.331 1 92.25 73 ARG A O 1
ATOM 581 N N . THR A 1 74 ? 6.691 -22.781 0.061 1 90.19 74 THR A N 1
ATOM 582 C CA . THR A 1 74 ? 5.672 -23.062 -0.947 1 90.19 74 THR A CA 1
ATOM 583 C C . THR A 1 74 ? 5.938 -22.25 -2.215 1 90.19 74 THR A C 1
ATOM 585 O O . THR A 1 74 ? 5.094 -22.203 -3.115 1 90.19 74 THR A O 1
ATOM 588 N N . SER A 1 75 ? 7.082 -21.594 -2.293 1 91 75 SER A N 1
ATOM 589 C CA . SER A 1 75 ? 7.422 -20.766 -3.439 1 91 75 SER A CA 1
ATOM 590 C C . SER A 1 75 ? 7.488 -21.578 -4.723 1 91 75 SER A C 1
ATOM 592 O O . SER A 1 75 ? 7.805 -22.766 -4.691 1 91 75 SER A O 1
ATOM 594 N N . LEU A 1 76 ? 7.266 -20.953 -5.84 1 90.44 76 LEU A N 1
ATOM 595 C CA . LEU A 1 76 ? 7.184 -21.625 -7.129 1 90.44 76 LEU A CA 1
ATOM 596 C C . LEU A 1 76 ? 8.266 -21.125 -8.078 1 90.44 76 LEU A C 1
ATOM 598 O O . LEU A 1 76 ? 8.188 -21.344 -9.289 1 90.44 76 LEU A O 1
ATOM 602 N N . HIS A 1 77 ? 9.273 -20.5 -7.492 1 93.19 77 HIS A N 1
ATOM 603 C CA . HIS A 1 77 ? 10.211 -19.891 -8.422 1 93.19 77 HIS A CA 1
ATOM 604 C C . HIS A 1 77 ? 11.648 -20.062 -7.949 1 93.19 77 HIS A C 1
ATOM 606 O O . HIS A 1 77 ? 12.547 -19.344 -8.406 1 93.19 77 HIS A O 1
ATOM 612 N N . GLY A 1 78 ? 11.875 -20.891 -6.984 1 94.62 78 GLY A N 1
ATOM 613 C CA . GLY A 1 78 ? 13.219 -21.234 -6.551 1 94.62 78 GLY A CA 1
ATOM 614 C C . GLY A 1 78 ? 13.797 -20.266 -5.547 1 94.62 78 GLY A C 1
ATOM 615 O O . GLY A 1 78 ? 14.992 -20.312 -5.25 1 94.62 78 GLY A O 1
ATOM 616 N N . GLY A 1 79 ? 13.016 -19.438 -4.945 1 94.56 79 GLY A N 1
ATOM 617 C CA . GLY A 1 79 ? 13.453 -18.391 -4.023 1 94.56 79 GLY A CA 1
ATOM 618 C C . GLY A 1 79 ? 14.141 -18.938 -2.791 1 94.56 79 GLY A C 1
ATOM 619 O O . GLY A 1 79 ? 15.219 -18.469 -2.412 1 94.56 79 GLY A O 1
ATOM 620 N N . PRO A 1 80 ? 13.617 -20.016 -2.236 1 95.62 80 PRO A N 1
ATOM 621 C CA . PRO A 1 80 ? 14.188 -20.484 -0.97 1 95.62 80 PRO A CA 1
ATOM 622 C C . PRO A 1 80 ? 15.297 -21.516 -1.169 1 95.62 80 PRO A C 1
ATOM 624 O O . PRO A 1 80 ? 15.828 -22.047 -0.193 1 95.62 80 PRO A O 1
ATOM 627 N N . ILE A 1 81 ? 15.602 -21.891 -2.404 1 96.75 81 ILE A N 1
ATOM 628 C CA . ILE A 1 81 ? 16.594 -22.922 -2.639 1 96.75 81 ILE A CA 1
ATOM 629 C C . ILE A 1 81 ? 17.984 -22.406 -2.256 1 96.75 81 ILE A C 1
ATOM 631 O O . ILE A 1 81 ? 18.406 -21.344 -2.736 1 96.75 81 ILE A O 1
ATOM 635 N N . PRO A 1 82 ? 18.672 -23.125 -1.393 1 97.31 82 PRO A N 1
ATOM 636 C CA . PRO A 1 82 ? 19.922 -22.625 -0.831 1 97.31 82 PRO A CA 1
ATOM 637 C C . PRO A 1 82 ? 21.125 -22.922 -1.725 1 97.31 82 PRO A C 1
ATOM 639 O O . PRO A 1 82 ? 21.969 -23.766 -1.383 1 97.31 82 PRO A O 1
ATOM 642 N N . TYR A 1 83 ? 21.328 -22.156 -2.686 1 94.69 83 TYR A N 1
ATOM 643 C CA . TYR A 1 83 ? 22.453 -22.328 -3.598 1 94.69 83 TYR A CA 1
ATOM 644 C C . TYR A 1 83 ? 23.75 -21.938 -2.93 1 94.69 83 TYR A C 1
ATOM 646 O O . TYR A 1 83 ? 23.766 -21.359 -1.843 1 94.69 83 TYR A O 1
ATOM 654 N N . ASN A 1 84 ? 24.906 -22.344 -3.465 1 88.69 84 ASN A N 1
ATOM 655 C CA . ASN A 1 84 ? 26.266 -21.938 -3.102 1 88.69 84 ASN A CA 1
ATOM 656 C C . ASN A 1 84 ? 26.578 -22.297 -1.652 1 88.69 84 ASN A C 1
ATOM 658 O O . ASN A 1 84 ? 27.219 -21.5 -0.939 1 88.69 84 ASN A O 1
ATOM 662 N N . GLY A 1 85 ? 26.031 -23.391 -1.157 1 89.94 85 GLY A N 1
ATOM 663 C CA . GLY A 1 85 ? 26.344 -23.859 0.182 1 89.94 85 GLY A CA 1
ATOM 664 C C . GLY A 1 85 ? 25.75 -22.984 1.274 1 89.94 85 GLY A C 1
ATOM 665 O O . GLY A 1 85 ? 26.328 -22.875 2.361 1 89.94 85 GLY A O 1
ATOM 666 N N . ALA A 1 86 ? 24.656 -22.438 1 1 97.06 86 ALA A N 1
ATOM 667 C CA . ALA A 1 86 ? 24.031 -21.531 1.953 1 97.06 86 ALA A CA 1
ATOM 668 C C . ALA A 1 86 ? 23.453 -22.297 3.143 1 97.06 86 ALA A C 1
ATOM 670 O O . ALA A 1 86 ? 23.125 -23.469 3.029 1 97.06 86 ALA A O 1
ATOM 671 N N . VAL A 1 87 ? 23.484 -21.625 4.254 1 98.31 87 VAL A N 1
ATOM 672 C CA . VAL A 1 87 ? 22.766 -22.078 5.445 1 98.31 87 VAL A CA 1
ATOM 673 C C . VAL A 1 87 ? 21.328 -21.594 5.406 1 98.31 87 VAL A C 1
ATOM 675 O O . VAL A 1 87 ? 21.047 -20.484 4.961 1 98.31 87 VAL A O 1
ATOM 678 N N . VAL A 1 88 ? 20.422 -22.5 5.809 1 98.62 88 VAL A N 1
ATOM 679 C CA . VAL A 1 88 ? 19.016 -22.109 5.855 1 98.62 88 VAL A CA 1
ATOM 680 C C . VAL A 1 88 ? 18.625 -21.719 7.277 1 98.62 88 VAL A C 1
ATOM 682 O O . VAL A 1 88 ? 18.922 -22.453 8.234 1 98.62 88 VAL A O 1
ATOM 685 N N . ILE A 1 89 ? 18.109 -20.547 7.418 1 98.69 89 ILE A N 1
ATOM 686 C CA . ILE A 1 89 ? 17.438 -20.172 8.656 1 98.69 89 ILE A CA 1
ATOM 687 C C . ILE A 1 89 ? 15.938 -20.453 8.539 1 98.69 89 ILE A C 1
ATOM 689 O O . ILE A 1 89 ? 15.219 -19.75 7.832 1 98.69 89 ILE A O 1
ATOM 693 N N . ASP A 1 90 ? 15.531 -21.516 9.188 1 98.56 90 ASP A N 1
ATOM 694 C CA . ASP A 1 90 ? 14.133 -21.938 9.18 1 98.56 90 ASP A CA 1
ATOM 695 C C . ASP A 1 90 ? 13.352 -21.266 10.305 1 98.56 90 ASP A C 1
ATOM 697 O O . ASP A 1 90 ? 13.555 -21.578 11.477 1 98.56 90 ASP A O 1
ATOM 701 N N . LEU A 1 91 ? 12.406 -20.438 9.961 1 98.56 91 LEU A N 1
ATOM 702 C CA . LEU A 1 91 ? 11.727 -19.594 10.938 1 98.56 91 LEU A CA 1
ATOM 703 C C . LEU A 1 91 ? 10.398 -20.219 11.359 1 98.56 91 LEU A C 1
ATOM 705 O O . LEU A 1 91 ? 9.586 -19.562 12.031 1 98.56 91 LEU A O 1
ATOM 709 N N . MET A 1 92 ? 10.141 -21.469 11.094 1 98.06 92 MET A N 1
ATOM 710 C CA . MET A 1 92 ? 8.867 -22.141 11.32 1 98.06 92 MET A CA 1
ATOM 711 C C . MET A 1 92 ? 8.57 -22.25 12.812 1 98.06 92 MET A C 1
ATOM 713 O O . MET A 1 92 ? 7.418 -22.391 13.211 1 98.06 92 MET A O 1
ATOM 717 N N . ARG A 1 93 ? 9.609 -22.125 13.633 1 98 93 ARG A N 1
ATOM 718 C CA . ARG A 1 93 ? 9.391 -22.297 15.062 1 98 93 ARG A CA 1
ATOM 719 C C . ARG A 1 93 ? 8.945 -20.984 15.703 1 98 93 ARG A C 1
ATOM 721 O O . ARG A 1 93 ? 8.445 -20.984 16.828 1 98 93 ARG A O 1
ATOM 728 N N . MET A 1 94 ? 9.133 -19.906 15.062 1 98.44 94 MET A N 1
ATOM 729 C CA . MET A 1 94 ? 8.562 -18.625 15.484 1 98.44 94 MET A CA 1
ATOM 730 C C . MET A 1 94 ? 7.117 -18.5 15.008 1 98.44 94 MET A C 1
ATOM 732 O O . MET A 1 94 ? 6.832 -17.719 14.094 1 98.44 94 MET A O 1
ATOM 736 N N . ASN A 1 95 ? 6.184 -19.156 15.664 1 98.31 95 ASN A N 1
ATOM 737 C CA . ASN A 1 95 ? 4.859 -19.375 15.086 1 98.31 95 ASN A CA 1
ATOM 738 C C . ASN A 1 95 ? 3.756 -19 16.078 1 98.31 95 ASN A C 1
ATOM 740 O O . ASN A 1 95 ? 2.76 -19.719 16.188 1 98.31 95 ASN A O 1
ATOM 744 N N . LYS A 1 96 ? 3.93 -17.875 16.734 1 98.5 96 LYS A N 1
ATOM 745 C CA . LYS A 1 96 ? 2.912 -17.438 17.688 1 98.5 96 LYS A CA 1
ATOM 746 C C . LYS A 1 96 ? 2.199 -16.188 17.188 1 98.5 96 LYS A C 1
ATOM 748 O O . LYS A 1 96 ? 2.824 -15.297 16.594 1 98.5 96 LYS A O 1
ATOM 753 N N . VAL A 1 97 ? 0.89 -16.188 17.359 1 98.56 97 VAL A N 1
ATOM 754 C CA . VAL A 1 97 ? 0.144 -14.938 17.297 1 98.56 97 VAL A CA 1
ATOM 755 C C . VAL A 1 97 ? 0.327 -14.172 18.609 1 98.56 97 VAL A C 1
ATOM 757 O O . VAL A 1 97 ? -0.124 -14.609 19.672 1 98.56 97 VAL A O 1
ATOM 760 N N . LEU A 1 98 ? 0.935 -13.047 18.562 1 98.44 98 LEU A N 1
ATOM 761 C CA . LEU A 1 98 ? 1.37 -12.336 19.75 1 98.44 98 LEU A CA 1
ATOM 762 C C . LEU A 1 98 ? 0.256 -11.445 20.297 1 98.44 98 LEU A C 1
ATOM 764 O O . LEU A 1 98 ? 0.155 -11.234 21.5 1 98.44 98 LEU A O 1
ATOM 768 N N . GLU A 1 99 ? -0.535 -10.852 19.391 1 98.25 99 GLU A N 1
ATOM 769 C CA . GLU A 1 99 ? -1.592 -9.93 19.797 1 98.25 99 GLU A CA 1
ATOM 770 C C . GLU A 1 99 ? -2.629 -9.766 18.688 1 98.25 99 GLU A C 1
ATOM 772 O O . GLU A 1 99 ? -2.277 -9.672 17.516 1 98.25 99 GLU A O 1
ATOM 777 N N . VAL A 1 100 ? -3.869 -9.852 19.047 1 98.44 100 VAL A N 1
ATOM 778 C CA . VAL A 1 100 ? -4.953 -9.375 18.203 1 98.44 100 VAL A CA 1
ATOM 779 C C . VAL A 1 100 ? -5.539 -8.094 18.781 1 98.44 100 VAL A C 1
ATOM 781 O O . VAL A 1 100 ? -6.027 -8.086 19.922 1 98.44 100 VAL A O 1
ATOM 784 N N . ASN A 1 101 ? -5.434 -6.996 18.109 1 98.44 101 ASN A N 1
ATOM 785 C CA . ASN A 1 101 ? -5.93 -5.703 18.578 1 98.44 101 ASN A CA 1
ATOM 786 C C . ASN A 1 101 ? -7.027 -5.168 17.672 1 98.44 101 ASN A C 1
ATOM 788 O O . ASN A 1 101 ? -6.742 -4.535 16.656 1 98.44 101 ASN A O 1
ATOM 792 N N . LEU A 1 102 ? -8.281 -5.281 18.078 1 98.19 102 LEU A N 1
ATOM 793 C CA . LEU A 1 102 ? -9.414 -4.875 17.25 1 98.19 102 LEU A CA 1
ATOM 794 C C . LEU A 1 102 ? -9.547 -3.355 17.219 1 98.19 102 LEU A C 1
ATOM 796 O O . LEU A 1 102 ? -9.945 -2.779 16.203 1 98.19 102 LEU A O 1
ATOM 800 N N . GLU A 1 103 ? -9.195 -2.676 18.312 1 97.94 103 GLU A N 1
ATOM 801 C CA . GLU A 1 103 ? -9.289 -1.22 18.375 1 97.94 103 GLU A CA 1
ATOM 802 C C . GLU A 1 103 ? -8.336 -0.569 17.359 1 97.94 103 GLU A C 1
ATOM 804 O O . GLU A 1 103 ? -8.688 0.432 16.734 1 97.94 103 GLU A O 1
ATOM 809 N N . ASP A 1 104 ? -7.156 -1.13 17.281 1 98 104 ASP A N 1
ATOM 810 C CA . ASP A 1 104 ? -6.156 -0.588 16.375 1 98 104 ASP A CA 1
ATOM 811 C C . ASP A 1 104 ? -6.211 -1.29 15.016 1 98 104 ASP A C 1
ATOM 813 O O . ASP A 1 104 ? -5.488 -0.921 14.086 1 98 104 ASP A O 1
ATOM 817 N N . SER A 1 105 ? -6.992 -2.352 14.867 1 97.69 105 SER A N 1
ATOM 818 C CA . SER A 1 105 ? -7.27 -3.078 13.625 1 97.69 105 SER A CA 1
ATOM 819 C C . SER A 1 105 ? -6.012 -3.742 13.086 1 97.69 105 SER A C 1
ATOM 821 O O . SER A 1 105 ? -5.688 -3.6 11.898 1 97.69 105 SER A O 1
ATOM 823 N N . TYR A 1 106 ? -5.238 -4.48 13.945 1 98.31 106 TYR A N 1
ATOM 824 C CA . TYR A 1 106 ? -4.102 -5.25 13.445 1 98.31 106 TYR A CA 1
ATOM 825 C C . TYR A 1 106 ? -3.916 -6.527 14.258 1 98.31 106 TYR A C 1
ATOM 827 O O . TYR A 1 106 ? -4.508 -6.684 15.328 1 98.31 106 TYR A O 1
ATOM 835 N N . VAL A 1 107 ? -3.227 -7.469 13.734 1 98.75 107 VAL A N 1
ATOM 836 C CA . VAL A 1 107 ? -2.695 -8.625 14.438 1 98.75 107 VAL A CA 1
ATOM 837 C C . VAL A 1 107 ? -1.169 -8.594 14.422 1 98.75 107 VAL A C 1
ATOM 839 O O . VAL A 1 107 ? -0.563 -8.242 13.406 1 98.75 107 VAL A O 1
ATOM 842 N N . HIS A 1 108 ? -0.555 -8.703 15.539 1 98.75 108 HIS A N 1
ATOM 843 C CA . HIS A 1 108 ? 0.886 -8.867 15.695 1 98.75 108 HIS A CA 1
ATOM 844 C C . HIS A 1 108 ? 1.271 -10.344 15.719 1 98.75 108 HIS A C 1
ATOM 846 O O . HIS A 1 108 ? 0.829 -11.094 16.594 1 98.75 108 HIS A O 1
ATOM 852 N N . SER A 1 109 ? 2.064 -10.719 14.734 1 98.75 109 SER A N 1
ATOM 853 C CA . SER A 1 109 ? 2.322 -12.141 14.562 1 98.75 109 SER A CA 1
ATOM 854 C C . SER A 1 109 ? 3.791 -12.406 14.242 1 98.75 109 SER A C 1
ATOM 856 O O . SER A 1 109 ? 4.422 -11.625 13.523 1 98.75 109 SER A O 1
ATOM 858 N N . GLU A 1 110 ? 4.254 -13.531 14.758 1 98.75 110 GLU A N 1
ATOM 859 C CA . GLU A 1 110 ? 5.531 -14.062 14.297 1 98.75 110 GLU A CA 1
ATOM 860 C C . GLU A 1 110 ? 5.418 -14.617 12.875 1 98.75 110 GLU A C 1
ATOM 862 O O . GLU A 1 110 ? 4.316 -14.844 12.383 1 98.75 110 GLU A O 1
ATOM 867 N N . VAL A 1 111 ? 6.473 -14.805 12.219 1 98.06 111 VAL A N 1
ATOM 868 C CA . VAL A 1 111 ? 6.488 -14.961 10.766 1 98.06 111 VAL A CA 1
ATOM 869 C C . VAL A 1 111 ? 6.266 -16.438 10.406 1 98.06 111 VAL A C 1
ATOM 871 O O . VAL A 1 111 ? 5.926 -16.75 9.266 1 98.06 111 VAL A O 1
ATOM 874 N N . GLY A 1 112 ? 6.434 -17.375 11.328 1 98.5 112 GLY A N 1
AT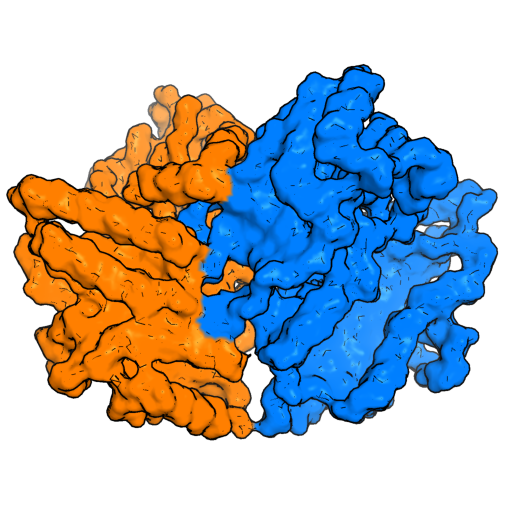OM 875 C CA . GLY A 1 112 ? 6.246 -18.781 11.047 1 98.5 112 GLY A CA 1
ATOM 876 C C . GLY A 1 112 ? 4.793 -19.219 11.109 1 98.5 112 GLY A C 1
ATOM 877 O O . GLY A 1 112 ? 4.469 -20.359 10.797 1 98.5 112 GLY A O 1
ATOM 878 N N . VAL A 1 113 ? 3.902 -18.312 11.469 1 98.69 113 VAL A N 1
ATOM 879 C CA . VAL A 1 113 ? 2.48 -18.625 11.562 1 98.69 113 VAL A CA 1
ATOM 880 C C . VAL A 1 113 ? 1.919 -18.891 10.164 1 98.69 113 VAL A C 1
ATOM 882 O O . VAL A 1 113 ? 2.135 -18.094 9.242 1 98.69 113 VAL A O 1
ATOM 885 N N . ARG A 1 114 ? 1.241 -20.016 10.016 1 98.38 114 ARG A N 1
ATOM 886 C CA . ARG A 1 114 ? 0.574 -20.297 8.75 1 98.38 114 ARG A CA 1
ATOM 887 C C . ARG A 1 114 ? -0.639 -19.391 8.555 1 98.38 114 ARG A C 1
ATOM 889 O O . ARG A 1 114 ? -1.35 -19.078 9.516 1 98.38 114 ARG A O 1
ATOM 896 N N . LEU A 1 115 ? -0.91 -19.016 7.355 1 98.19 115 LEU A N 1
ATOM 897 C CA . LEU A 1 115 ? -1.967 -18.062 7.07 1 98.19 115 LEU A CA 1
ATOM 898 C C . LEU A 1 115 ? -3.33 -18.609 7.477 1 98.19 115 LEU A C 1
ATOM 900 O O . LEU A 1 115 ? -4.164 -17.875 8.016 1 98.19 115 LEU A O 1
ATOM 904 N N . ASP A 1 116 ? -3.57 -19.891 7.199 1 97.69 116 ASP A N 1
ATOM 905 C CA . ASP A 1 116 ? -4.848 -20.469 7.59 1 97.69 116 ASP A CA 1
ATOM 906 C C . ASP A 1 116 ? -5.02 -20.469 9.109 1 97.69 116 ASP A C 1
ATOM 908 O O . ASP A 1 116 ? -6.125 -20.25 9.609 1 97.69 116 ASP A O 1
ATOM 912 N N . GLU A 1 117 ? -3.953 -20.703 9.852 1 98 117 GLU A N 1
ATOM 913 C CA . GLU A 1 117 ? -4 -20.641 11.305 1 98 117 GLU A CA 1
ATOM 914 C C . GLU A 1 117 ? -4.262 -19.219 11.789 1 98 117 GLU A C 1
ATOM 916 O O . GLU A 1 117 ? -5.023 -19 12.734 1 98 117 GLU A O 1
ATOM 921 N N . LEU A 1 118 ? -3.604 -18.312 11.164 1 98.62 118 LEU A N 1
ATOM 922 C CA . LEU A 1 118 ? -3.82 -16.906 11.484 1 98.62 118 LEU A CA 1
ATOM 923 C C . LEU A 1 118 ? -5.289 -16.531 11.32 1 98.62 118 LEU A C 1
ATOM 925 O O . LEU A 1 118 ? -5.879 -15.906 12.211 1 98.62 118 LEU A O 1
ATOM 929 N N . ASN A 1 119 ? -5.906 -16.891 10.242 1 98.25 119 ASN A N 1
ATOM 930 C CA . ASN A 1 119 ? -7.285 -16.516 9.961 1 98.25 119 ASN A CA 1
ATOM 931 C C . ASN A 1 119 ? -8.273 -17.297 10.82 1 98.25 119 ASN A C 1
ATOM 933 O O . ASN A 1 119 ? -9.359 -16.797 11.125 1 98.25 119 ASN A O 1
ATOM 937 N N . ALA A 1 120 ? -7.91 -18.5 11.156 1 97.88 120 ALA A N 1
ATOM 938 C CA . ALA A 1 120 ? -8.734 -19.219 12.133 1 97.88 120 ALA A CA 1
ATOM 939 C C . ALA A 1 120 ? -8.805 -18.453 13.453 1 97.88 120 ALA A C 1
ATOM 941 O O . ALA A 1 120 ? -9.875 -18.344 14.055 1 97.88 120 ALA A O 1
ATOM 942 N N . GLU A 1 121 ? -7.672 -17.938 13.859 1 98.19 121 GLU A N 1
ATOM 943 C CA . GLU A 1 121 ? -7.625 -17.125 15.078 1 98.19 121 GLU A CA 1
ATOM 944 C C . GLU A 1 121 ? -8.438 -15.852 14.922 1 98.19 121 GLU A C 1
ATOM 946 O O . GLU A 1 121 ? -9.227 -15.492 15.805 1 98.19 121 GLU A O 1
ATOM 951 N N . LEU A 1 122 ? -8.266 -15.172 13.844 1 98.5 122 LEU A N 1
ATOM 952 C CA . LEU A 1 122 ? -8.922 -13.891 13.609 1 98.5 122 LEU A CA 1
ATOM 953 C C . LEU A 1 122 ? -10.438 -14.07 13.484 1 98.5 122 LEU A C 1
ATOM 955 O O . LEU A 1 122 ? -11.203 -13.172 13.859 1 98.5 122 LEU A O 1
ATOM 959 N N . ALA A 1 123 ? -10.875 -15.203 12.961 1 98 123 ALA A N 1
ATOM 960 C CA . ALA A 1 123 ? -12.297 -15.477 12.758 1 98 123 ALA A CA 1
ATOM 961 C C . ALA A 1 123 ? -13.055 -15.469 14.086 1 98 123 ALA A C 1
ATOM 963 O O . ALA A 1 123 ? -14.234 -15.125 14.125 1 98 123 ALA A O 1
ATOM 964 N N . ARG A 1 124 ? -12.375 -15.797 15.156 1 97.62 124 ARG A N 1
ATOM 965 C CA . ARG A 1 124 ? -12.977 -15.781 16.484 1 97.62 124 ARG A CA 1
ATOM 966 C C . ARG A 1 124 ? -13.422 -14.375 16.875 1 97.62 124 ARG A C 1
ATOM 968 O O . ARG A 1 124 ? -14.289 -14.203 17.734 1 97.62 124 ARG A O 1
ATOM 975 N N . TYR A 1 125 ? -12.844 -13.406 16.234 1 97.31 125 TYR A N 1
ATOM 976 C CA . TYR A 1 125 ? -13.156 -12.008 16.516 1 97.31 125 TYR A CA 1
ATOM 977 C C . TYR A 1 125 ? -13.93 -11.375 15.375 1 97.31 125 TYR A C 1
ATOM 979 O O . TYR A 1 125 ? -14.062 -10.148 15.305 1 97.31 125 TYR A O 1
ATOM 987 N N . GLY A 1 126 ? -14.359 -12.172 14.414 1 97.62 126 GLY A N 1
ATOM 988 C CA . GLY A 1 126 ? -15.109 -11.656 13.281 1 97.62 126 GLY A CA 1
ATOM 989 C C . GLY A 1 126 ? -14.258 -10.875 12.297 1 97.62 126 GLY A C 1
ATOM 990 O O . GLY A 1 126 ? -14.75 -9.961 11.633 1 97.62 126 GLY A O 1
ATOM 991 N N . HIS A 1 127 ? -13.016 -11.133 12.297 1 98.44 127 HIS A N 1
ATOM 992 C CA . HIS A 1 127 ? -12.078 -10.445 11.414 1 98.44 127 HIS A CA 1
ATOM 993 C C . HIS A 1 127 ? -11.25 -11.445 10.609 1 98.44 127 HIS A C 1
ATOM 995 O O . HIS A 1 127 ? -11.344 -12.656 10.836 1 98.44 127 HIS A O 1
ATOM 1001 N N . PHE A 1 128 ? -10.547 -10.953 9.609 1 98.31 128 PHE A N 1
ATOM 1002 C CA . PHE A 1 128 ? -9.633 -11.797 8.844 1 98.31 128 PHE A CA 1
ATOM 1003 C C . PHE A 1 128 ? -8.492 -10.977 8.258 1 98.31 128 PHE A C 1
ATOM 1005 O O . PHE A 1 128 ? -8.555 -9.742 8.25 1 98.31 128 PHE A O 1
ATOM 1012 N N . PHE A 1 129 ? -7.352 -11.648 7.984 1 98.56 129 PHE A N 1
ATOM 1013 C CA . PHE A 1 129 ? -6.281 -11.164 7.117 1 98.56 129 PHE A CA 1
ATOM 1014 C C . PHE A 1 129 ? -6.586 -11.484 5.656 1 98.56 129 PHE A C 1
ATOM 1016 O O . PHE A 1 129 ? -6.668 -12.648 5.27 1 98.56 129 PHE A O 1
ATOM 1023 N N . PRO A 1 130 ? -6.703 -10.477 4.77 1 98.06 130 PRO A N 1
ATOM 1024 C CA . PRO A 1 130 ? -7.391 -10.648 3.486 1 98.06 130 PRO A CA 1
ATOM 1025 C C . PRO A 1 130 ? -6.559 -11.43 2.473 1 98.06 130 PRO A C 1
ATOM 1027 O O . PRO A 1 130 ? -7.098 -12.266 1.737 1 98.06 130 PRO A O 1
ATOM 1030 N N . PRO A 1 131 ? -5.23 -11.234 2.383 1 96.94 131 PRO A N 1
ATOM 1031 C CA . PRO A 1 131 ? -4.488 -11.977 1.361 1 96.94 131 PRO A CA 1
ATOM 1032 C C . PRO A 1 131 ? -4.598 -13.492 1.54 1 96.94 131 PRO A C 1
ATOM 1034 O O . PRO A 1 131 ? -4.551 -13.984 2.668 1 96.94 131 PRO A O 1
ATOM 1037 N N . ASP A 1 132 ? -4.793 -14.172 0.385 1 93.81 132 ASP A N 1
ATOM 1038 C CA . ASP A 1 132 ? -5.078 -15.602 0.448 1 93.81 132 ASP A CA 1
ATOM 1039 C C . ASP A 1 132 ? -4.371 -16.359 -0.675 1 93.81 132 ASP A C 1
ATOM 1041 O O . ASP A 1 132 ? -5.012 -17.031 -1.476 1 93.81 132 ASP A O 1
ATOM 1045 N N . PRO A 1 133 ? -3.098 -16.359 -0.617 1 92 133 PRO A N 1
ATOM 1046 C CA . PRO A 1 133 ? -2.455 -17.219 -1.613 1 92 133 PRO A CA 1
ATOM 1047 C C . PRO A 1 133 ? -3.021 -18.625 -1.624 1 92 133 PRO A C 1
ATOM 1049 O O . PRO A 1 133 ? -3.441 -19.141 -0.581 1 92 133 PRO A O 1
ATOM 1052 N N . ALA A 1 134 ? -3.047 -19.25 -2.781 1 84.5 134 ALA A N 1
ATOM 1053 C CA . ALA A 1 134 ? -3.635 -20.578 -2.943 1 84.5 134 ALA A CA 1
ATOM 1054 C C . ALA A 1 134 ? -2.992 -21.578 -1.989 1 84.5 134 ALA A C 1
ATOM 1056 O O . ALA A 1 134 ? -3.627 -22.562 -1.591 1 84.5 134 ALA A O 1
ATOM 1057 N N . SER A 1 135 ? -1.818 -21.312 -1.565 1 85.81 135 SER A N 1
ATOM 1058 C CA . SER A 1 135 ? -1.077 -22.203 -0.675 1 85.81 135 SER A CA 1
ATOM 1059 C C . SER A 1 135 ? -1.283 -21.812 0.786 1 85.81 135 SER A C 1
ATOM 1061 O O . SER A 1 135 ? -0.444 -22.109 1.637 1 85.81 135 SER A O 1
ATOM 1063 N N . SER A 1 136 ? -2.305 -21.172 1.116 1 85.38 136 SER A N 1
ATOM 1064 C CA . SER A 1 136 ? -2.5 -20.562 2.428 1 85.38 136 SER A CA 1
ATOM 1065 C C . SER A 1 136 ? -2.443 -21.609 3.537 1 85.38 136 SER A C 1
ATOM 1067 O O . SER A 1 136 ? -2.094 -21.297 4.676 1 85.38 136 SER A O 1
ATOM 1069 N N . ALA A 1 137 ? -2.707 -22.844 3.273 1 89.25 137 ALA A N 1
ATOM 1070 C CA . ALA A 1 137 ? -2.643 -23.906 4.277 1 89.25 137 ALA A CA 1
ATOM 1071 C C . ALA A 1 137 ? -1.203 -24.156 4.727 1 89.25 137 ALA A C 1
ATOM 1073 O O . ALA A 1 137 ? -0.958 -24.516 5.879 1 89.25 137 ALA A O 1
ATOM 1074 N N . ALA A 1 138 ? -0.311 -23.891 3.803 1 93.12 138 ALA A N 1
ATOM 1075 C CA . ALA A 1 138 ? 1.095 -24.172 4.094 1 93.12 138 ALA A CA 1
ATOM 1076 C C . ALA A 1 138 ? 1.902 -22.875 4.141 1 93.12 138 ALA A C 1
ATOM 1078 O O . ALA A 1 138 ? 2.93 -22.797 4.82 1 93.12 138 ALA A O 1
ATOM 1079 N N . ALA A 1 139 ? 1.464 -21.859 3.438 1 95.69 139 ALA A N 1
ATOM 1080 C CA . ALA A 1 139 ? 2.182 -20.594 3.398 1 95.69 139 ALA A CA 1
ATOM 1081 C C . ALA A 1 139 ? 2.15 -19.906 4.762 1 95.69 139 ALA A C 1
ATOM 1083 O O . ALA A 1 139 ? 1.159 -20 5.488 1 95.69 139 ALA A O 1
ATOM 1084 N N . THR A 1 140 ? 3.217 -19.266 5.098 1 98.19 140 THR A N 1
ATOM 1085 C CA . THR A 1 140 ? 3.344 -18.578 6.379 1 98.19 140 THR A CA 1
ATOM 1086 C C . THR A 1 140 ? 3.309 -17.062 6.191 1 98.19 140 THR A C 1
ATOM 1088 O O . THR A 1 140 ? 3.385 -16.578 5.062 1 98.19 140 THR A O 1
ATOM 1091 N N . VAL A 1 141 ? 3.133 -16.375 7.32 1 98.5 141 VAL A N 1
ATOM 1092 C CA . VAL A 1 141 ? 3.223 -14.914 7.32 1 98.5 141 VAL A CA 1
ATOM 1093 C C . VAL A 1 141 ? 4.559 -14.477 6.719 1 98.5 141 VAL A C 1
ATOM 1095 O O . VAL A 1 141 ? 4.598 -13.648 5.809 1 98.5 141 VAL A O 1
ATOM 1098 N N . GLY A 1 142 ? 5.609 -15.07 7.141 1 98.12 142 GLY A N 1
ATOM 1099 C CA . GLY A 1 142 ? 6.938 -14.688 6.68 1 98.12 142 GLY A CA 1
ATOM 1100 C C . GLY A 1 142 ? 7.137 -14.906 5.191 1 98.12 142 GLY A C 1
ATOM 1101 O O . GLY A 1 142 ? 7.617 -14.023 4.484 1 98.12 142 GLY A O 1
ATOM 1102 N N . GLY A 1 143 ? 6.824 -16.125 4.758 1 97.25 143 GLY A N 1
ATOM 1103 C CA . GLY A 1 143 ? 6.938 -16.406 3.336 1 97.25 143 GLY A CA 1
ATOM 1104 C C . GLY A 1 143 ? 6.098 -15.484 2.473 1 97.25 143 GLY A C 1
ATOM 1105 O O . GLY A 1 143 ? 6.531 -15.07 1.396 1 97.25 143 GLY A O 1
ATOM 1106 N N . SER A 1 144 ? 4.93 -15.172 2.955 1 97.75 144 SER A N 1
ATOM 1107 C CA . SER A 1 144 ? 4.027 -14.312 2.193 1 97.75 144 SER A CA 1
ATOM 1108 C C . SER A 1 144 ? 4.559 -12.883 2.111 1 97.75 144 SER A C 1
ATOM 1110 O O . SER A 1 144 ? 4.43 -12.227 1.076 1 97.75 144 SER A O 1
ATOM 1112 N N . LEU A 1 145 ? 5.117 -12.383 3.229 1 98 145 LEU A N 1
ATOM 1113 C CA . LEU A 1 145 ? 5.727 -11.055 3.219 1 98 145 LEU A CA 1
ATOM 1114 C C . LEU A 1 145 ? 6.93 -11.016 2.281 1 98 145 LEU A C 1
ATOM 1116 O O . LEU A 1 145 ? 7.055 -10.102 1.464 1 98 145 LEU A O 1
ATOM 1120 N N . ALA A 1 146 ? 7.777 -12.016 2.336 1 97.19 146 ALA A N 1
ATOM 1121 C CA . ALA A 1 146 ? 9.016 -12.047 1.56 1 97.19 146 ALA A CA 1
ATOM 1122 C C . ALA A 1 146 ? 8.727 -12.117 0.063 1 97.19 146 ALA A C 1
ATOM 1124 O O . ALA A 1 146 ? 9.469 -11.555 -0.746 1 97.19 146 ALA A O 1
ATOM 1125 N N . ASN A 1 147 ? 7.664 -12.742 -0.286 1 95.62 147 ASN A N 1
ATOM 1126 C CA . ASN A 1 147 ? 7.344 -12.93 -1.696 1 95.62 147 ASN A CA 1
ATOM 1127 C C . ASN A 1 147 ? 6.414 -11.836 -2.213 1 95.62 147 ASN A C 1
ATOM 1129 O O . ASN A 1 147 ? 6.207 -11.711 -3.422 1 95.62 147 ASN A O 1
ATOM 1133 N N . GLY A 1 148 ? 5.895 -11 -1.286 1 96 148 GLY A N 1
ATOM 1134 C CA . GLY A 1 148 ? 4.812 -10.133 -1.724 1 96 148 GLY A CA 1
ATOM 1135 C C . GLY A 1 148 ? 3.631 -10.898 -2.293 1 96 148 GLY A C 1
ATOM 1136 O O . GLY A 1 148 ? 3.133 -10.562 -3.371 1 96 148 GLY A O 1
ATOM 1137 N N . ALA A 1 149 ? 3.188 -11.859 -1.649 1 96.25 149 ALA A N 1
ATOM 1138 C CA . ALA A 1 149 ? 2.211 -12.82 -2.152 1 96.25 149 ALA A CA 1
ATOM 1139 C C . ALA A 1 149 ? 0.838 -12.172 -2.318 1 96.25 149 ALA A C 1
ATOM 1141 O O . ALA A 1 149 ? 0.58 -11.102 -1.771 1 96.25 149 ALA A O 1
ATOM 1142 N N . GLY A 1 150 ? 0.087 -12.734 -3.145 1 95.25 150 GLY A N 1
ATOM 1143 C CA . GLY A 1 150 ? -1.32 -12.438 -3.354 1 95.25 150 GLY A CA 1
ATOM 1144 C C . GLY A 1 150 ? -2.193 -13.68 -3.406 1 95.25 150 GLY A C 1
ATOM 1145 O O . GLY A 1 150 ? -1.781 -14.75 -2.963 1 95.25 150 GLY A O 1
ATOM 1146 N N . GLY A 1 151 ? -3.396 -13.547 -3.857 1 94.94 151 GLY A N 1
ATOM 1147 C CA . GLY A 1 151 ? -4.34 -14.648 -3.951 1 94.94 151 GLY A CA 1
ATOM 1148 C C . GLY A 1 151 ? -5.617 -14.281 -4.684 1 94.94 151 GLY A C 1
ATOM 1149 O O . GLY A 1 151 ? -5.621 -13.367 -5.512 1 94.94 151 GLY A O 1
ATOM 1150 N N . MET A 1 152 ? -6.621 -15.031 -4.457 1 95.38 152 MET A N 1
ATOM 1151 C CA . MET A 1 152 ? -7.879 -14.906 -5.184 1 95.38 152 MET A CA 1
ATOM 1152 C C . MET A 1 152 ? -8.594 -13.609 -4.809 1 95.38 152 MET A C 1
ATOM 1154 O O . MET A 1 152 ? -9.289 -13.016 -5.633 1 95.38 152 MET A O 1
ATOM 1158 N N . ARG A 1 153 ? -8.367 -13.164 -3.676 1 96.5 153 ARG A N 1
ATOM 1159 C CA . ARG A 1 153 ? -9.086 -11.992 -3.193 1 96.5 153 ARG A CA 1
ATOM 1160 C C . ARG A 1 153 ? -8.367 -10.703 -3.574 1 96.5 153 ARG A C 1
ATOM 1162 O O . ARG A 1 153 ? -8.719 -9.625 -3.098 1 96.5 153 ARG A O 1
ATOM 1169 N N . GLY A 1 154 ? -7.328 -10.859 -4.34 1 95.31 154 GLY A N 1
ATOM 1170 C CA . GLY A 1 154 ? -6.531 -9.711 -4.734 1 95.31 154 GLY A CA 1
ATOM 1171 C C . GLY A 1 154 ? -7.34 -8.633 -5.441 1 95.31 154 GLY A C 1
ATOM 1172 O O . GLY A 1 154 ? -7.035 -7.445 -5.332 1 95.31 154 GLY A O 1
ATOM 1173 N N . ALA A 1 155 ? -8.391 -9.039 -6.125 1 93.25 155 ALA A N 1
ATOM 1174 C CA . ALA A 1 155 ? -9.203 -8.094 -6.887 1 93.25 155 ALA A CA 1
ATOM 1175 C C . ALA A 1 155 ? -9.789 -7.02 -5.977 1 93.25 155 ALA A C 1
ATOM 1177 O O . ALA A 1 155 ? -9.898 -5.855 -6.367 1 93.25 155 ALA A O 1
ATOM 1178 N N . LYS A 1 156 ? -10.148 -7.449 -4.836 1 96.06 156 LYS A N 1
ATOM 1179 C CA . LYS A 1 156 ? -10.797 -6.516 -3.916 1 96.06 156 LYS A CA 1
ATOM 1180 C C . LYS A 1 156 ? -9.805 -5.988 -2.881 1 96.06 156 LYS A C 1
ATOM 1182 O O . LYS A 1 156 ? -9.812 -4.797 -2.561 1 96.06 156 LYS A O 1
ATOM 1187 N N . TYR A 1 157 ? -8.906 -6.824 -2.406 1 96.81 157 TYR A N 1
ATOM 1188 C CA . TYR A 1 157 ? -8.156 -6.48 -1.208 1 96.81 157 TYR A CA 1
ATOM 1189 C C . TYR A 1 157 ? -6.68 -6.27 -1.533 1 96.81 157 TYR A C 1
ATOM 1191 O O . TYR A 1 157 ? -5.887 -5.926 -0.655 1 96.81 157 TYR A O 1
ATOM 1199 N N . GLY A 1 158 ? -6.293 -6.445 -2.752 1 96.25 158 GLY A N 1
ATOM 1200 C CA . GLY A 1 158 ? -4.895 -6.289 -3.107 1 96.25 158 GLY A CA 1
ATOM 1201 C C . GLY A 1 158 ? -4.023 -7.438 -2.633 1 96.25 158 GLY A C 1
ATOM 1202 O O . GLY A 1 158 ? -4.453 -8.594 -2.645 1 96.25 158 GLY A O 1
ATOM 1203 N N . THR A 1 159 ? -2.777 -7.168 -2.391 1 97.31 159 THR A N 1
ATOM 1204 C CA . THR A 1 159 ? -1.794 -8.188 -2.039 1 97.31 159 THR A CA 1
ATOM 1205 C C . THR A 1 159 ? -1.313 -8 -0.602 1 97.31 159 THR A C 1
ATOM 1207 O O . THR A 1 159 ? -1.806 -7.125 0.115 1 97.31 159 THR A O 1
ATOM 1210 N N . VAL A 1 160 ? -0.391 -8.844 -0.188 1 97.25 160 VAL A N 1
ATOM 1211 C CA . VAL A 1 160 ? 0.13 -8.828 1.175 1 97.25 160 VAL A CA 1
ATOM 1212 C C . VAL A 1 160 ? 0.725 -7.453 1.48 1 97.25 160 VAL A C 1
ATOM 1214 O O . VAL A 1 160 ? 0.592 -6.945 2.596 1 97.25 160 VAL A O 1
ATOM 1217 N N . LYS A 1 161 ? 1.373 -6.832 0.548 1 96.06 161 LYS A N 1
ATOM 1218 C CA . LYS A 1 161 ? 2.031 -5.547 0.763 1 96.06 161 LYS A CA 1
ATOM 1219 C C . LYS A 1 161 ? 1.035 -4.488 1.226 1 96.06 161 LYS A C 1
ATOM 1221 O O . LYS A 1 161 ? 1.394 -3.574 1.973 1 96.06 161 LYS A O 1
ATOM 1226 N N . ASP A 1 162 ? -0.19 -4.598 0.856 1 96.88 162 ASP A N 1
ATOM 1227 C CA . ASP A 1 162 ? -1.228 -3.629 1.192 1 96.88 162 ASP A CA 1
ATOM 1228 C C . ASP A 1 162 ? -1.696 -3.803 2.635 1 96.88 162 ASP A C 1
ATOM 1230 O O . ASP A 1 162 ? -2.414 -2.955 3.168 1 96.88 162 ASP A O 1
ATOM 1234 N N . TRP A 1 163 ? -1.236 -4.832 3.309 1 98.12 163 TRP A N 1
ATOM 1235 C CA . TRP A 1 163 ? -1.85 -5.199 4.582 1 98.12 163 TRP A CA 1
ATOM 1236 C C . TRP A 1 163 ? -0.798 -5.309 5.68 1 98.12 163 TRP A C 1
ATOM 1238 O O . TRP A 1 163 ? -0.983 -6.043 6.652 1 98.12 163 TRP A O 1
ATOM 1248 N N . VAL A 1 164 ? 0.325 -4.652 5.512 1 98.5 164 VAL A N 1
ATOM 1249 C CA . VAL A 1 164 ? 1.379 -4.637 6.523 1 98.5 164 VAL A CA 1
ATOM 1250 C C . VAL A 1 164 ? 1.578 -3.215 7.039 1 98.5 164 VAL A C 1
ATOM 1252 O O . VAL A 1 164 ? 1.764 -2.281 6.254 1 98.5 164 VAL A O 1
ATOM 1255 N N . LEU A 1 165 ? 1.506 -3.025 8.328 1 98.25 165 LEU A N 1
ATOM 1256 C CA . LEU A 1 165 ? 1.771 -1.733 8.953 1 98.25 165 LEU A CA 1
ATOM 1257 C C . LEU A 1 165 ? 3.256 -1.574 9.258 1 98.25 165 LEU A C 1
ATOM 1259 O O . LEU A 1 165 ? 3.828 -0.502 9.055 1 98.25 165 LEU A O 1
ATOM 1263 N N . GLY A 1 166 ? 3.793 -2.594 9.773 1 98.56 166 GLY A N 1
ATOM 1264 C CA . GLY A 1 166 ? 5.188 -2.602 10.188 1 98.56 166 GLY A CA 1
ATOM 1265 C C . GLY A 1 166 ? 5.723 -3.994 10.453 1 98.56 166 GLY A C 1
ATOM 1266 O O . GLY A 1 166 ? 4.957 -4.957 10.516 1 98.56 166 GLY A O 1
ATOM 1267 N N . ALA A 1 167 ? 7.039 -4.066 10.539 1 98.75 167 ALA A N 1
ATOM 1268 C CA . ALA A 1 167 ? 7.684 -5.355 10.773 1 98.75 167 ALA A CA 1
ATOM 1269 C C . ALA A 1 167 ? 9.031 -5.176 11.469 1 98.75 167 ALA A C 1
ATOM 1271 O O . ALA A 1 167 ? 9.711 -4.164 11.273 1 98.75 167 ALA A O 1
ATOM 1272 N N . GLU A 1 168 ? 9.305 -6.121 12.297 1 98.81 168 GLU A N 1
ATOM 1273 C CA . GLU A 1 168 ? 10.656 -6.23 12.828 1 98.81 168 GLU A CA 1
ATOM 1274 C C . GLU A 1 168 ? 11.578 -6.973 11.859 1 98.81 168 GLU A C 1
ATOM 1276 O O . GLU A 1 168 ? 11.273 -8.094 11.445 1 98.81 168 GLU A O 1
ATOM 1281 N N . VAL A 1 169 ? 12.633 -6.34 11.492 1 98.88 169 VAL A N 1
ATOM 1282 C CA . VAL A 1 169 ? 13.539 -6.852 10.469 1 98.88 169 VAL A CA 1
ATOM 1283 C C . VAL A 1 169 ? 14.961 -6.926 11.031 1 98.88 169 VAL A C 1
ATOM 1285 O O . VAL A 1 169 ? 15.445 -5.965 11.633 1 98.88 169 VAL A O 1
ATOM 1288 N N . VAL A 1 170 ? 15.602 -8.055 10.891 1 98.94 170 VAL A N 1
ATOM 1289 C CA . VAL A 1 170 ? 17.031 -8.188 11.203 1 98.94 170 VAL A CA 1
ATOM 1290 C C . VAL A 1 170 ? 17.844 -8 9.93 1 98.94 170 VAL A C 1
ATOM 1292 O O . VAL A 1 170 ? 17.672 -8.734 8.953 1 98.94 170 VAL A O 1
ATOM 1295 N N . LEU A 1 171 ? 18.672 -7.023 9.906 1 98.75 171 LEU A N 1
ATOM 1296 C CA . LEU A 1 171 ? 19.547 -6.727 8.773 1 98.75 171 LEU A CA 1
ATOM 1297 C C . LEU A 1 171 ? 20.703 -7.723 8.703 1 98.75 171 LEU A C 1
ATOM 1299 O O . LEU A 1 171 ? 21 -8.414 9.68 1 98.75 171 LEU A O 1
ATOM 1303 N N . PRO A 1 172 ? 21.328 -7.832 7.516 1 98 172 PRO A N 1
ATOM 1304 C CA . PRO A 1 172 ? 22.453 -8.766 7.383 1 98 172 PRO A CA 1
ATOM 1305 C C . PRO A 1 172 ? 23.562 -8.5 8.391 1 98 172 PRO A C 1
ATOM 1307 O O . PRO A 1 172 ? 24.328 -9.414 8.727 1 98 172 PRO A O 1
ATOM 1310 N N . THR A 1 173 ? 23.625 -7.301 8.977 1 97.62 173 THR A N 1
ATOM 1311 C CA . THR A 1 173 ? 24.641 -6.918 9.953 1 97.62 173 THR A CA 1
ATOM 1312 C C . THR A 1 173 ? 24.266 -7.41 11.344 1 97.62 173 THR A C 1
ATOM 1314 O O . THR A 1 173 ? 25.062 -7.309 12.281 1 97.62 173 THR A O 1
ATOM 1317 N N . GLY A 1 174 ? 23.125 -7.898 11.477 1 98.44 174 GLY A N 1
ATOM 1318 C CA . GLY A 1 174 ? 22.656 -8.344 12.781 1 98.44 174 GLY A CA 1
ATOM 1319 C C . GLY A 1 174 ? 21.812 -7.301 13.484 1 98.44 174 GLY A C 1
ATOM 1320 O O . GLY A 1 174 ? 21.109 -7.613 14.461 1 98.44 174 GLY A O 1
ATOM 1321 N N . GLU A 1 175 ? 21.781 -6.066 13.008 1 98.5 175 GLU A N 1
ATOM 1322 C CA . GLU A 1 175 ? 20.984 -5.02 13.641 1 98.5 175 GLU A CA 1
ATOM 1323 C C . GLU A 1 175 ? 19.5 -5.309 13.516 1 98.5 175 GLU A C 1
ATOM 1325 O O . GLU A 1 175 ? 19.031 -5.746 12.469 1 98.5 175 GLU A O 1
ATOM 1330 N N . VAL A 1 176 ? 18.812 -5.152 14.625 1 98.69 176 VAL A N 1
ATOM 1331 C CA . VAL A 1 176 ? 17.359 -5.305 14.648 1 98.69 176 VAL A CA 1
ATOM 1332 C C . VAL A 1 176 ? 16.688 -3.945 14.453 1 98.69 176 VAL A C 1
ATOM 1334 O O . VAL A 1 176 ? 17.031 -2.977 15.133 1 98.69 176 VAL A O 1
ATOM 1337 N N . THR A 1 177 ? 15.797 -3.818 13.523 1 98.69 177 THR A N 1
ATOM 1338 C CA . THR A 1 177 ? 15.055 -2.588 13.258 1 98.69 177 THR A CA 1
ATOM 1339 C C . THR A 1 177 ? 13.562 -2.867 13.164 1 98.69 177 THR A C 1
ATOM 1341 O O . THR A 1 177 ? 13.148 -3.986 12.852 1 98.69 177 THR A O 1
ATOM 1344 N N . PHE A 1 178 ? 12.773 -1.883 13.523 1 98.69 178 PHE A N 1
ATOM 1345 C CA . PHE A 1 178 ? 11.344 -1.882 13.242 1 98.69 178 PHE A CA 1
ATOM 1346 C C . PHE A 1 178 ? 11.023 -0.948 12.086 1 98.69 178 PHE A C 1
ATOM 1348 O O . PHE A 1 178 ? 11.102 0.275 12.227 1 98.69 178 PHE A O 1
ATOM 1355 N N . MET A 1 179 ? 10.633 -1.482 10.938 1 98.62 179 MET A N 1
ATOM 1356 C CA . MET A 1 179 ? 10.32 -0.698 9.75 1 98.62 179 MET A CA 1
ATOM 1357 C C . MET A 1 179 ? 8.82 -0.499 9.609 1 98.62 179 MET A C 1
ATOM 1359 O O . MET A 1 179 ? 8.039 -1.43 9.828 1 98.62 179 MET A O 1
ATOM 1363 N N . GLY A 1 180 ? 8.406 0.714 9.188 1 98 180 GLY A N 1
ATOM 1364 C CA . GLY A 1 180 ? 6.996 1.084 9.164 1 98 180 GLY A CA 1
ATOM 1365 C C . GLY A 1 180 ? 6.52 1.683 10.477 1 98 180 GLY A C 1
ATOM 1366 O O . GLY A 1 180 ? 7.297 2.311 11.195 1 98 180 GLY A O 1
ATOM 1367 N N . CYS A 1 181 ? 5.191 1.707 10.695 1 97.88 181 CYS A N 1
ATOM 1368 C CA . CYS A 1 181 ? 4.539 2.234 11.891 1 97.88 181 CYS A CA 1
ATOM 1369 C C . CYS A 1 181 ? 3.424 1.308 12.359 1 97.88 181 CYS A C 1
ATOM 1371 O O . CYS A 1 181 ? 3.033 0.387 11.641 1 97.88 181 CYS A O 1
ATOM 1373 N N . ARG A 1 182 ? 2.998 1.477 13.57 1 97.56 182 ARG A N 1
ATOM 1374 C CA . ARG A 1 182 ? 1.808 0.792 14.062 1 97.56 182 ARG A CA 1
ATOM 1375 C C . ARG A 1 182 ? 0.545 1.584 13.742 1 97.56 182 ARG A C 1
ATOM 1377 O O . ARG A 1 182 ? -0.542 1.252 14.219 1 97.56 182 ARG A O 1
ATOM 1384 N N . THR A 1 183 ? 0.723 2.662 12.938 1 97.69 183 THR A N 1
ATOM 1385 C CA . THR A 1 183 ? -0.379 3.531 12.539 1 97.69 183 THR A CA 1
ATOM 1386 C C . THR A 1 183 ? -0.598 3.467 11.031 1 97.69 183 THR A C 1
ATOM 1388 O O . THR A 1 183 ? 0.316 3.121 10.281 1 97.69 183 THR A O 1
ATOM 1391 N N . LEU A 1 184 ? -1.824 3.781 10.609 1 95.06 184 LEU A N 1
ATOM 1392 C CA . LEU A 1 184 ? -2.156 3.771 9.188 1 95.06 184 LEU A CA 1
ATOM 1393 C C . LEU A 1 184 ? -1.382 4.852 8.445 1 95.06 184 LEU A C 1
ATOM 1395 O O . LEU A 1 184 ? -0.877 4.613 7.344 1 95.06 184 LEU A O 1
ATOM 1399 N N . LYS A 1 185 ? -1.37 6.051 8.992 1 97 185 LYS A N 1
ATOM 1400 C CA . LYS A 1 185 ? -0.539 7.113 8.438 1 97 185 LYS A CA 1
ATOM 1401 C C . LYS A 1 185 ? 0.871 7.07 9.023 1 97 185 LYS A C 1
ATOM 1403 O O . LYS A 1 185 ? 1.044 6.965 10.234 1 97 185 LYS A O 1
ATOM 1408 N N . CYS A 1 186 ? 1.833 7.031 8.141 1 96.19 186 CYS A N 1
ATOM 1409 C CA . CYS A 1 186 ? 3.215 6.785 8.531 1 96.19 186 CYS A CA 1
ATOM 1410 C C . CYS A 1 186 ? 4.184 7.5 7.602 1 96.19 186 CYS A C 1
ATOM 1412 O O . CYS A 1 186 ? 4.371 7.086 6.453 1 96.19 186 CYS A O 1
ATOM 1414 N N . ARG A 1 187 ? 4.758 8.641 8.086 1 95.25 187 ARG A N 1
ATOM 1415 C CA . ARG A 1 187 ? 5.824 9.32 7.359 1 95.25 187 ARG A CA 1
ATOM 1416 C C . ARG A 1 187 ? 7.129 9.289 8.148 1 95.25 187 ARG A C 1
ATOM 1418 O O . ARG A 1 187 ? 7.605 10.328 8.609 1 95.25 187 ARG A O 1
ATOM 1425 N N . ALA A 1 188 ? 7.758 8.188 8.219 1 94.94 188 ALA A N 1
ATOM 1426 C CA . ALA A 1 188 ? 8.992 7.973 8.977 1 94.94 188 ALA A CA 1
ATOM 1427 C C . ALA A 1 188 ? 10.203 7.914 8.047 1 94.94 188 ALA A C 1
ATOM 1429 O O . ALA A 1 188 ? 11.023 7 8.141 1 94.94 188 ALA A O 1
ATOM 1430 N N . GLY A 1 189 ? 10.289 8.859 7.156 1 96.5 189 GLY A N 1
ATOM 1431 C CA . GLY A 1 189 ? 11.359 8.883 6.176 1 96.5 189 GLY A CA 1
ATOM 1432 C C . GLY A 1 189 ? 11.039 8.094 4.922 1 96.5 189 GLY A C 1
ATOM 1433 O O . GLY A 1 189 ? 9.906 8.125 4.438 1 96.5 189 GLY A O 1
ATOM 1434 N N . TYR A 1 190 ? 12.086 7.52 4.301 1 98 190 TYR A N 1
ATOM 1435 C CA . TYR A 1 190 ? 11.844 6.691 3.127 1 98 190 TYR A CA 1
ATOM 1436 C C . TYR A 1 190 ? 11.133 5.398 3.514 1 98 190 TYR A C 1
ATOM 1438 O O . TYR A 1 190 ? 11.297 4.898 4.629 1 98 190 TYR A O 1
ATOM 1446 N N . ASP A 1 191 ? 10.312 4.906 2.662 1 97.88 191 ASP A N 1
ATOM 1447 C CA . ASP A 1 191 ? 9.547 3.689 2.922 1 97.88 191 ASP A CA 1
ATOM 1448 C C . ASP A 1 191 ? 10.43 2.449 2.797 1 97.88 191 ASP A C 1
ATOM 1450 O O . ASP A 1 191 ? 10.438 1.787 1.758 1 97.88 191 ASP A O 1
ATOM 1454 N N . LEU A 1 192 ? 11.07 2.041 3.852 1 98.62 192 LEU A N 1
ATOM 1455 C CA . LEU A 1 192 ? 11.961 0.887 3.828 1 98.62 192 LEU A CA 1
ATOM 1456 C C . LEU A 1 192 ? 11.172 -0.411 3.963 1 98.62 192 LEU A C 1
ATOM 1458 O O . LEU A 1 192 ? 11.625 -1.466 3.512 1 98.62 192 LEU A O 1
ATOM 1462 N N . LEU A 1 193 ? 10.023 -0.344 4.609 1 98.44 193 LEU A N 1
ATOM 1463 C CA . LEU A 1 193 ? 9.203 -1.532 4.809 1 98.44 193 LEU A CA 1
ATOM 1464 C C . LEU A 1 193 ? 8.852 -2.18 3.473 1 98.44 193 LEU A C 1
ATOM 1466 O O . LEU A 1 193 ? 9 -3.393 3.307 1 98.44 193 LEU A O 1
ATOM 1470 N N . ASN A 1 194 ? 8.438 -1.357 2.525 1 97.81 194 ASN A N 1
ATOM 1471 C CA . ASN A 1 194 ? 7.984 -1.919 1.258 1 97.81 194 ASN A CA 1
ATOM 1472 C C . ASN A 1 194 ? 9.156 -2.396 0.405 1 97.81 194 ASN A C 1
ATOM 1474 O O . ASN A 1 194 ? 8.961 -3.125 -0.57 1 97.81 194 ASN A O 1
ATOM 1478 N N . LEU A 1 195 ? 10.367 -2.006 0.724 1 98.06 195 LEU A N 1
ATOM 1479 C CA . LEU A 1 195 ? 11.539 -2.629 0.122 1 98.06 195 LEU A CA 1
ATOM 1480 C C . LEU A 1 195 ? 11.703 -4.062 0.616 1 98.06 195 LEU A C 1
ATOM 1482 O O . LEU A 1 195 ? 12.117 -4.941 -0.145 1 98.06 195 LEU A O 1
ATOM 1486 N N . ILE A 1 196 ? 11.406 -4.238 1.89 1 98.44 196 ILE A N 1
ATOM 1487 C CA . ILE A 1 196 ? 11.57 -5.543 2.518 1 98.44 196 ILE A CA 1
ATOM 1488 C C . ILE A 1 196 ? 10.5 -6.504 2.002 1 98.44 196 ILE A C 1
ATOM 1490 O O . ILE A 1 196 ? 10.797 -7.66 1.685 1 98.44 196 ILE A O 1
ATOM 1494 N N . ILE A 1 197 ? 9.289 -6.012 1.904 1 98.06 197 ILE A N 1
ATOM 1495 C CA . ILE A 1 197 ? 8.18 -6.824 1.417 1 98.06 197 ILE A CA 1
ATOM 1496 C C . ILE A 1 197 ? 8.383 -7.137 -0.064 1 98.06 197 ILE A C 1
ATOM 1498 O O . ILE A 1 197 ? 8.523 -6.227 -0.883 1 98.06 197 ILE A O 1
ATOM 1502 N N . GLY A 1 198 ? 8.461 -8.406 -0.425 1 97.19 198 GLY A N 1
ATOM 1503 C CA . GLY A 1 198 ? 8.68 -8.812 -1.803 1 97.19 198 GLY A CA 1
ATOM 1504 C C . GLY A 1 198 ? 10.156 -8.945 -2.154 1 97.19 198 GLY A C 1
ATOM 1505 O O . GLY A 1 198 ? 10.5 -9.281 -3.289 1 97.19 198 GLY A O 1
ATOM 1506 N N . SER A 1 199 ? 11.047 -8.773 -1.173 1 98.06 199 SER A N 1
ATOM 1507 C CA . SER A 1 199 ? 12.477 -8.82 -1.463 1 98.06 199 SER A CA 1
ATOM 1508 C C . SER A 1 199 ? 12.984 -10.258 -1.475 1 98.06 199 SER A C 1
ATOM 1510 O O . SER A 1 199 ? 14.141 -10.516 -1.821 1 98.06 199 SER A O 1
ATOM 1512 N N . GLU A 1 200 ? 12.133 -11.211 -1.062 1 97.88 200 GLU A N 1
ATOM 1513 C CA . GLU A 1 200 ? 12.422 -12.641 -1.062 1 97.88 200 GLU A CA 1
ATOM 1514 C C . GLU A 1 200 ? 13.609 -12.969 -0.162 1 97.88 200 GLU A C 1
ATOM 1516 O O . GLU A 1 200 ? 14.43 -13.828 -0.495 1 97.88 200 GLU A O 1
ATOM 1521 N N . GLY A 1 201 ? 13.734 -12.164 0.932 1 97.88 201 GLY A N 1
ATOM 1522 C CA . GLY A 1 201 ? 14.766 -12.445 1.919 1 97.88 201 GLY A CA 1
ATOM 1523 C C . GLY A 1 201 ? 16.141 -11.961 1.496 1 97.88 201 GLY A C 1
ATOM 1524 O O . GLY A 1 201 ? 17.156 -12.367 2.082 1 97.88 201 GLY A O 1
ATOM 1525 N N . THR A 1 202 ? 16.234 -11.172 0.523 1 98.38 202 THR A N 1
ATOM 1526 C CA . THR A 1 202 ? 17.531 -10.734 0.013 1 98.38 202 THR A CA 1
ATOM 1527 C C . THR A 1 202 ? 18 -9.469 0.731 1 98.38 202 THR A C 1
ATOM 1529 O O . THR A 1 202 ? 19.156 -9.086 0.63 1 98.38 202 THR A O 1
ATOM 1532 N N . LEU A 1 203 ? 17.062 -8.773 1.504 1 98.69 203 LEU A N 1
ATOM 1533 C CA . LEU A 1 203 ? 17.438 -7.492 2.1 1 98.69 203 LEU A CA 1
ATOM 1534 C C . LEU A 1 203 ? 17.406 -7.57 3.621 1 98.69 203 LEU A C 1
ATOM 1536 O O . LEU A 1 203 ? 18.031 -6.746 4.301 1 98.69 203 LEU A O 1
ATOM 1540 N N . GLY A 1 204 ? 16.766 -8.461 4.168 1 98.69 204 GLY A N 1
ATOM 1541 C CA . GLY A 1 204 ? 16.609 -8.641 5.605 1 98.69 204 GLY A CA 1
ATOM 1542 C C . GLY A 1 204 ? 15.727 -9.82 5.965 1 98.69 204 GLY A C 1
ATOM 1543 O O . GLY A 1 204 ? 15.078 -10.406 5.098 1 98.69 204 GLY A O 1
ATOM 1544 N N . VAL A 1 205 ? 15.734 -10.18 7.215 1 98.81 205 VAL A N 1
ATOM 1545 C CA . VAL A 1 205 ? 14.914 -11.281 7.723 1 98.81 205 VAL A CA 1
ATOM 1546 C C . VAL A 1 205 ? 13.82 -10.727 8.633 1 98.81 205 VAL A C 1
ATOM 1548 O O . VAL A 1 205 ? 14.117 -10.141 9.68 1 98.81 205 VAL A O 1
ATOM 1551 N N . VAL A 1 206 ? 12.594 -10.906 8.227 1 98.88 206 VAL A N 1
ATOM 1552 C CA . VAL A 1 206 ? 11.469 -10.484 9.055 1 98.88 206 VAL A CA 1
ATOM 1553 C C . VAL A 1 206 ? 11.211 -11.523 10.148 1 98.88 206 VAL A C 1
ATOM 1555 O O . VAL A 1 206 ? 11.156 -12.719 9.875 1 98.88 206 VAL A O 1
ATOM 1558 N N . THR A 1 207 ? 11.062 -11.055 11.375 1 98.88 207 THR A N 1
ATOM 1559 C CA . THR A 1 207 ? 10.852 -12.008 12.461 1 98.88 207 THR A CA 1
ATOM 1560 C C . THR A 1 207 ? 9.414 -11.922 12.984 1 98.88 207 THR A C 1
ATOM 1562 O O . THR A 1 207 ? 8.875 -12.906 13.5 1 98.88 207 THR A O 1
ATOM 1565 N N . ASN A 1 208 ? 8.836 -10.812 12.938 1 98.75 208 ASN A N 1
ATOM 1566 C CA . ASN A 1 208 ? 7.43 -10.586 13.258 1 98.75 208 ASN A CA 1
ATOM 1567 C C . ASN A 1 208 ? 6.883 -9.352 12.547 1 98.75 208 ASN A C 1
ATOM 1569 O O . ASN A 1 208 ? 7.648 -8.547 12.008 1 98.75 208 ASN A O 1
ATOM 1573 N N . ALA A 1 209 ? 5.559 -9.258 12.484 1 98.75 209 ALA A N 1
ATOM 1574 C CA . ALA A 1 209 ? 4.953 -8.164 11.727 1 98.75 209 ALA A CA 1
ATOM 1575 C C . ALA A 1 209 ? 3.605 -7.766 12.312 1 98.75 209 ALA A C 1
ATOM 1577 O O . ALA A 1 209 ? 2.963 -8.562 13 1 98.75 209 ALA A O 1
ATOM 1578 N N . TYR A 1 210 ? 3.264 -6.5 12.172 1 98.75 210 TYR A N 1
ATOM 1579 C CA . TYR A 1 210 ? 1.931 -5.961 12.414 1 98.75 210 TYR A CA 1
ATOM 1580 C C . TYR A 1 210 ? 1.11 -5.93 11.133 1 98.75 210 TYR A C 1
ATOM 1582 O O . TYR A 1 210 ? 1.394 -5.141 10.227 1 98.75 210 TYR A O 1
ATOM 1590 N N . LEU A 1 211 ? 0.103 -6.797 11.086 1 98.88 211 LEU A N 1
ATOM 1591 C CA . LEU A 1 211 ? -0.716 -6.969 9.891 1 98.88 211 LEU A CA 1
ATOM 1592 C C . LEU A 1 211 ? -2.098 -6.355 10.086 1 98.88 211 LEU A C 1
ATOM 1594 O O . LEU A 1 211 ? -2.746 -6.59 11.109 1 98.88 211 LEU A O 1
ATOM 1598 N N . LYS A 1 212 ? -2.508 -5.512 9.148 1 98.44 212 LYS A N 1
ATOM 1599 C CA . LYS A 1 212 ? -3.867 -4.977 9.188 1 98.44 212 LYS A CA 1
ATOM 1600 C C . LYS A 1 212 ? -4.898 -6.098 9.094 1 98.44 212 LYS A C 1
ATOM 1602 O O . LYS A 1 212 ? -4.664 -7.113 8.43 1 98.44 212 LYS A O 1
ATOM 1607 N N . ILE A 1 213 ? -6.004 -5.945 9.758 1 98.44 213 ILE A N 1
ATOM 1608 C CA . ILE A 1 213 ? -7.098 -6.906 9.688 1 98.44 213 ILE A CA 1
ATOM 1609 C C . ILE A 1 213 ? -8.391 -6.195 9.289 1 98.44 213 ILE A C 1
ATOM 1611 O O . ILE A 1 213 ? -8.484 -4.969 9.398 1 98.44 213 ILE A O 1
ATOM 1615 N N . TRP A 1 214 ? -9.305 -6.863 8.82 1 98.06 214 TRP A N 1
ATOM 1616 C CA . TRP A 1 214 ? -10.57 -6.348 8.32 1 98.06 214 TRP A CA 1
ATOM 1617 C C . TRP A 1 214 ? -11.734 -7.211 8.797 1 98.06 214 TRP A C 1
ATOM 1619 O O . TRP A 1 214 ? -11.57 -8.414 9.031 1 98.06 214 TRP A O 1
ATOM 1629 N N . PRO A 1 215 ? -12.906 -6.633 9.023 1 97.75 215 PRO A N 1
ATOM 1630 C CA . PRO A 1 215 ? -14.07 -7.453 9.391 1 97.75 215 PRO A CA 1
ATOM 1631 C C . PRO A 1 215 ? -14.453 -8.453 8.297 1 97.75 215 PRO A C 1
ATOM 1633 O O . PRO A 1 215 ? -14.367 -8.133 7.109 1 97.75 215 PRO A O 1
ATOM 1636 N N . LEU A 1 216 ? -14.906 -9.578 8.719 1 97.75 216 LEU A N 1
ATOM 1637 C CA . LEU A 1 216 ? -15.438 -10.555 7.777 1 97.75 216 LEU A CA 1
ATOM 1638 C C . LEU A 1 216 ? -16.641 -9.992 7.039 1 97.75 216 LEU A C 1
ATOM 1640 O O . LEU A 1 216 ? -17.438 -9.234 7.617 1 97.75 216 LEU A O 1
ATOM 1644 N N . PRO A 1 217 ? -16.781 -10.289 5.738 1 96.38 217 PRO A N 1
ATOM 1645 C CA . PRO A 1 217 ? -18 -9.867 5.047 1 96.38 217 PRO A CA 1
ATOM 1646 C C . PRO A 1 217 ? -19.281 -10.367 5.738 1 96.38 217 PRO A C 1
ATOM 1648 O O . PRO A 1 217 ? -19.297 -11.484 6.262 1 96.38 217 PRO A O 1
ATOM 1651 N N . GLU A 1 218 ? -20.312 -9.555 5.668 1 96.94 218 GLU A N 1
ATOM 1652 C CA . GLU A 1 218 ? -21.594 -9.93 6.289 1 96.94 218 GLU A CA 1
ATOM 1653 C C . GLU A 1 218 ? -22.281 -11.055 5.516 1 96.94 218 GLU A C 1
ATOM 1655 O O . GLU A 1 218 ? -22.906 -11.922 6.109 1 96.94 218 GLU A O 1
ATOM 1660 N N . ALA A 1 219 ? -22.219 -10.969 4.227 1 98 219 ALA A N 1
ATOM 1661 C CA . ALA A 1 219 ? -22.797 -11.961 3.334 1 98 219 ALA A CA 1
ATOM 1662 C C . ALA A 1 219 ? -21.969 -12.125 2.064 1 98 219 ALA A C 1
ATOM 1664 O O . ALA A 1 219 ? -21.375 -11.156 1.582 1 98 219 ALA A O 1
ATOM 1665 N N . VAL A 1 220 ? -21.906 -13.328 1.574 1 98.19 220 VAL A N 1
ATOM 1666 C CA . VAL A 1 220 ? -21.234 -13.648 0.324 1 98.19 220 VAL A CA 1
ATOM 1667 C C . VAL A 1 220 ? -22.125 -14.523 -0.549 1 98.19 220 VAL A C 1
ATOM 1669 O O . VAL A 1 220 ? -22.797 -15.422 -0.049 1 98.19 220 VAL A O 1
ATOM 1672 N N . VAL A 1 221 ? -22.219 -14.242 -1.806 1 98.56 221 VAL A N 1
ATOM 1673 C CA . VAL A 1 221 ? -22.859 -15.078 -2.812 1 98.56 221 VAL A CA 1
ATOM 1674 C C . VAL A 1 221 ? -21.844 -15.453 -3.895 1 98.56 221 VAL A C 1
ATOM 1676 O O . VAL A 1 221 ? -21.094 -14.609 -4.375 1 98.56 221 VAL A O 1
ATOM 1679 N N . ARG A 1 222 ? -21.828 -16.766 -4.184 1 98.56 222 ARG A N 1
ATOM 1680 C CA . ARG A 1 222 ? -20.938 -17.266 -5.238 1 98.56 222 ARG A CA 1
ATOM 1681 C C . ARG A 1 222 ? -21.734 -17.547 -6.512 1 98.56 222 ARG A C 1
ATOM 1683 O O . ARG A 1 222 ? -22.766 -18.219 -6.473 1 98.56 222 ARG A O 1
ATOM 1690 N N . LEU A 1 223 ? -21.203 -17.031 -7.555 1 98.69 223 LEU A N 1
ATOM 1691 C CA . LEU A 1 223 ? -21.766 -17.297 -8.867 1 98.69 223 LEU A CA 1
ATOM 1692 C C . LEU A 1 223 ? -20.828 -18.156 -9.711 1 98.69 223 LEU A C 1
ATOM 1694 O O . LEU A 1 223 ? -19.609 -18.062 -9.586 1 98.69 223 LEU A O 1
ATOM 1698 N N . ARG A 1 224 ? -21.375 -19 -10.516 1 98.44 224 ARG A N 1
ATOM 1699 C CA . ARG A 1 224 ? -20.703 -19.703 -11.602 1 98.44 224 ARG A CA 1
ATOM 1700 C C . ARG A 1 224 ? -21.359 -19.391 -12.945 1 98.44 224 ARG A C 1
ATOM 1702 O O . ARG A 1 224 ? -22.594 -19.375 -13.047 1 98.44 224 ARG A O 1
ATOM 1709 N N . VAL A 1 225 ? -20.641 -19.125 -13.898 1 98.75 225 VAL A N 1
ATOM 1710 C CA . VAL A 1 225 ? -21.156 -18.797 -15.219 1 98.75 225 VAL A CA 1
ATOM 1711 C C . VAL A 1 225 ? -20.234 -19.375 -16.297 1 98.75 225 VAL A C 1
ATOM 1713 O O . VAL A 1 225 ? -19.016 -19.406 -16.125 1 98.75 225 VAL A O 1
ATOM 1716 N N . TYR A 1 226 ? -20.812 -19.906 -17.375 1 98.75 226 TYR A N 1
ATOM 1717 C CA . TYR A 1 226 ? -20.078 -20.438 -18.516 1 98.75 226 TYR A CA 1
ATOM 1718 C C . TYR A 1 226 ? -20.125 -19.484 -19.703 1 98.75 226 TYR A C 1
ATOM 1720 O O . TYR A 1 226 ? -21.031 -18.641 -19.781 1 98.75 226 TYR A O 1
ATOM 1728 N N . PHE A 1 227 ? -19.188 -19.531 -20.547 1 98.81 227 PHE A N 1
ATOM 1729 C CA . PHE A 1 227 ? -19.094 -18.734 -21.766 1 98.81 227 PHE A CA 1
ATOM 1730 C C . PHE A 1 227 ? -18.766 -19.609 -22.969 1 98.81 227 PHE A C 1
ATOM 1732 O O . PHE A 1 227 ? -17.953 -20.531 -22.859 1 98.81 227 PHE A O 1
ATOM 1739 N N . LYS A 1 228 ? -19.391 -19.312 -24.094 1 98.12 228 LYS A N 1
ATOM 1740 C CA . LYS A 1 228 ? -19.094 -20.031 -25.344 1 98.12 228 LYS A CA 1
ATOM 1741 C C . LYS A 1 228 ? -17.812 -19.516 -25.969 1 98.12 228 LYS A C 1
ATOM 1743 O O . LYS A 1 228 ? -17.203 -20.203 -26.797 1 98.12 228 LYS A O 1
ATOM 1748 N N . SER A 1 229 ? -17.438 -18.375 -25.578 1 97.88 229 SER A N 1
ATOM 1749 C CA . SER A 1 229 ? -16.203 -17.75 -26.062 1 97.88 229 SER A CA 1
ATOM 1750 C C . SER A 1 229 ? -15.297 -17.359 -24.906 1 97.88 229 SER A C 1
ATOM 1752 O O . SER A 1 229 ? -15.703 -16.609 -24.016 1 97.88 229 SER A O 1
ATOM 1754 N N . ILE A 1 230 ? -14.055 -17.859 -25.016 1 97.38 230 ILE A N 1
ATOM 1755 C CA . ILE A 1 230 ? -13.078 -17.516 -23.984 1 97.38 230 ILE A CA 1
ATOM 1756 C C . ILE A 1 230 ? -12.828 -16 -24 1 97.38 230 ILE A C 1
ATOM 1758 O O . ILE A 1 230 ? -12.594 -15.398 -22.953 1 97.38 230 ILE A O 1
ATOM 1762 N N . ILE A 1 231 ? -12.906 -15.383 -25.156 1 97.88 231 ILE A N 1
ATOM 1763 C CA . ILE A 1 231 ? -12.695 -13.945 -25.312 1 97.88 231 ILE A CA 1
ATOM 1764 C C . ILE A 1 231 ? -13.812 -13.18 -24.609 1 97.88 231 ILE A C 1
ATOM 1766 O O . ILE A 1 231 ? -13.555 -12.172 -23.938 1 97.88 231 ILE A O 1
ATOM 1770 N N . ASP A 1 232 ? -15.031 -13.664 -24.719 1 98.19 232 ASP A N 1
ATOM 1771 C CA . ASP A 1 232 ? -16.156 -13.023 -24.047 1 98.19 232 ASP A CA 1
ATOM 1772 C C . ASP A 1 232 ? -16.016 -13.109 -22.531 1 98.19 232 ASP A C 1
ATOM 1774 O O . ASP A 1 232 ? -16.344 -12.156 -21.812 1 98.19 232 ASP A O 1
ATOM 1778 N N . ALA A 1 233 ? -15.578 -14.266 -22.062 1 98.5 233 ALA A N 1
ATOM 1779 C CA . ALA A 1 233 ? -15.336 -14.422 -20.641 1 98.5 233 ALA A CA 1
ATOM 1780 C C . ALA A 1 233 ? -14.32 -13.391 -20.141 1 98.5 233 ALA A C 1
ATOM 1782 O O . ALA A 1 233 ? -14.523 -12.758 -19.094 1 98.5 233 ALA A O 1
ATOM 1783 N N . ALA A 1 234 ? -13.258 -13.25 -20.891 1 97.88 234 ALA A N 1
ATOM 1784 C CA . ALA A 1 234 ? -12.203 -12.305 -20.531 1 97.88 234 ALA A CA 1
ATOM 1785 C C . ALA A 1 234 ? -12.727 -10.867 -20.562 1 97.88 234 ALA A C 1
ATOM 1787 O O . ALA A 1 234 ? -12.414 -10.07 -19.672 1 97.88 234 ALA A O 1
ATOM 1788 N N . LYS A 1 235 ? -13.539 -10.523 -21.531 1 98.06 235 LYS A N 1
ATOM 1789 C CA . LYS A 1 235 ? -14.109 -9.188 -21.672 1 98.06 235 LYS A CA 1
ATOM 1790 C C . LYS A 1 235 ? -15.047 -8.867 -20.5 1 98.06 235 LYS A C 1
ATOM 1792 O O . LYS A 1 235 ? -15.141 -7.715 -20.078 1 98.06 235 LYS A O 1
ATOM 1797 N N . ALA A 1 236 ? -15.75 -9.852 -20.031 1 98.69 236 ALA A N 1
ATOM 1798 C CA . ALA A 1 236 ? -16.719 -9.664 -18.953 1 98.69 236 ALA A CA 1
ATOM 1799 C C . ALA A 1 236 ? -16.047 -9.094 -17.719 1 98.69 236 ALA A C 1
ATOM 1801 O O . ALA A 1 236 ? -16.641 -8.312 -16.969 1 98.69 236 ALA A O 1
ATOM 1802 N N . VAL A 1 237 ? -14.797 -9.445 -17.516 1 98.38 237 VAL A N 1
ATOM 1803 C CA . VAL A 1 237 ? -14.07 -9.016 -16.328 1 98.38 237 VAL A CA 1
ATOM 1804 C C . VAL A 1 237 ? -13.953 -7.496 -16.312 1 98.38 237 VAL A C 1
ATOM 1806 O O . VAL A 1 237 ? -14.266 -6.848 -15.32 1 98.38 237 VAL A O 1
ATOM 1809 N N . GLY A 1 238 ? -13.477 -6.902 -17.438 1 97.5 238 GLY A N 1
ATOM 1810 C CA . GLY A 1 238 ? -13.383 -5.453 -17.547 1 97.5 238 GLY A CA 1
ATOM 1811 C C . GLY A 1 238 ? -14.727 -4.758 -17.391 1 97.5 238 GLY A C 1
ATOM 1812 O O . GLY A 1 238 ? -14.812 -3.705 -16.75 1 97.5 238 GLY A O 1
ATOM 1813 N N . VAL A 1 239 ? -15.789 -5.367 -17.938 1 97.94 239 VAL A N 1
ATOM 1814 C CA . VAL A 1 239 ? -17.125 -4.777 -17.891 1 97.94 239 VAL A CA 1
ATOM 1815 C C . VAL A 1 239 ? -17.625 -4.777 -16.438 1 97.94 239 VAL A C 1
ATOM 1817 O O . VAL A 1 239 ? -18.219 -3.793 -15.992 1 97.94 239 VAL A O 1
ATOM 1820 N N . ILE A 1 240 ? -17.406 -5.855 -15.758 1 98.06 240 ILE A N 1
ATOM 1821 C CA . ILE A 1 240 ? -17.797 -5.953 -14.352 1 98.06 240 ILE A CA 1
ATOM 1822 C C . ILE A 1 240 ? -17.188 -4.801 -13.562 1 98.06 240 ILE A C 1
ATOM 1824 O O . ILE A 1 240 ? -17.891 -4.105 -12.828 1 98.06 240 ILE A O 1
ATOM 1828 N N . LYS A 1 241 ? -15.953 -4.547 -13.742 1 96.44 241 LYS A N 1
ATOM 1829 C CA . LYS A 1 241 ? -15.234 -3.494 -13.023 1 96.44 241 LYS A CA 1
ATOM 1830 C C . LYS A 1 241 ? -15.719 -2.111 -13.453 1 96.44 241 LYS A C 1
ATOM 1832 O O . LYS A 1 241 ? -15.867 -1.215 -12.625 1 96.44 241 LYS A O 1
ATOM 1837 N N . SER A 1 242 ? -15.922 -1.939 -14.758 1 97.12 242 SER A N 1
ATOM 1838 C CA . SER A 1 242 ? -16.328 -0.64 -15.281 1 97.12 242 SER A CA 1
ATOM 1839 C C . SER A 1 242 ? -17.703 -0.238 -14.758 1 97.12 242 SER A C 1
ATOM 1841 O O . SER A 1 242 ? -18.031 0.95 -14.703 1 97.12 242 SER A O 1
ATOM 1843 N N . ARG A 1 243 ? -18.484 -1.227 -14.344 1 95.94 243 ARG A N 1
ATOM 1844 C CA . ARG A 1 243 ? -19.828 -0.958 -13.828 1 95.94 243 ARG A CA 1
ATOM 1845 C C . ARG A 1 243 ? -19.797 -0.714 -12.32 1 95.94 243 ARG A C 1
ATOM 1847 O O . ARG A 1 243 ? -20.844 -0.567 -11.695 1 95.94 243 ARG A O 1
ATOM 1854 N N . GLY A 1 244 ? -18.656 -0.737 -11.758 1 95.12 244 GLY A N 1
ATOM 1855 C CA . GLY A 1 244 ? -18.5 -0.337 -10.367 1 95.12 244 GLY A CA 1
ATOM 1856 C C . GLY A 1 244 ? -18.469 -1.512 -9.406 1 95.12 244 GLY A C 1
ATOM 1857 O O . GLY A 1 244 ? -18.359 -1.326 -8.195 1 95.12 244 GLY A O 1
ATOM 1858 N N . PHE A 1 245 ? -18.547 -2.756 -9.914 1 96.44 245 PHE A N 1
ATOM 1859 C CA . PHE A 1 245 ? -18.469 -3.924 -9.047 1 96.44 245 PHE A CA 1
ATOM 1860 C C . PHE A 1 245 ? -17.047 -4.117 -8.531 1 96.44 245 PHE A C 1
ATOM 1862 O O . PHE A 1 245 ? -16.078 -3.834 -9.234 1 96.44 245 PHE A O 1
ATOM 1869 N N . ARG A 1 246 ? -16.938 -4.547 -7.324 1 95.69 246 ARG A N 1
ATOM 1870 C CA . ARG A 1 246 ? -15.68 -4.953 -6.699 1 95.69 246 ARG A CA 1
ATOM 1871 C C . ARG A 1 246 ? -15.805 -6.332 -6.062 1 95.69 246 ARG A C 1
ATOM 1873 O O . ARG A 1 246 ? -15.883 -6.453 -4.84 1 95.69 246 ARG A O 1
ATOM 1880 N N . PRO A 1 247 ? -15.828 -7.316 -6.898 1 97.56 247 PRO A N 1
ATOM 1881 C CA . PRO A 1 247 ? -16.031 -8.672 -6.391 1 97.56 247 PRO A CA 1
ATOM 1882 C C . PRO A 1 247 ? -14.891 -9.148 -5.492 1 97.56 247 PRO A C 1
ATOM 1884 O O . PRO A 1 247 ? -13.75 -8.711 -5.66 1 97.56 247 PRO A O 1
ATOM 1887 N N . LEU A 1 248 ? -15.203 -10.07 -4.586 1 97.12 248 LEU A N 1
ATOM 1888 C CA . LEU A 1 248 ? -14.18 -10.688 -3.754 1 97.12 248 LEU A CA 1
ATOM 1889 C C . LEU A 1 248 ? -13.195 -11.484 -4.602 1 97.12 248 LEU A C 1
ATOM 1891 O O . LEU A 1 248 ? -11.984 -11.422 -4.379 1 97.12 248 LEU A O 1
ATOM 1895 N N . ILE A 1 249 ? -13.75 -12.266 -5.504 1 96.94 249 ILE A N 1
ATOM 1896 C CA . ILE A 1 249 ? -12.914 -13.047 -6.398 1 96.94 249 ILE A CA 1
ATOM 1897 C C . ILE A 1 249 ? -13.562 -13.133 -7.777 1 96.94 249 ILE A C 1
ATOM 1899 O O . ILE A 1 249 ? -14.789 -13.023 -7.898 1 96.94 249 ILE A O 1
ATOM 1903 N N . ILE A 1 250 ? -12.828 -13.227 -8.789 1 98.38 250 ILE A N 1
ATOM 1904 C CA . ILE A 1 250 ? -13.188 -13.68 -10.125 1 98.38 250 ILE A CA 1
ATOM 1905 C C . ILE A 1 250 ? -12.164 -14.703 -10.617 1 98.38 250 ILE A C 1
ATOM 1907 O O . ILE A 1 250 ? -11.07 -14.336 -11.039 1 98.38 250 ILE A O 1
ATOM 1911 N N . GLU A 1 251 ? -12.562 -15.898 -10.555 1 98.06 251 GLU A N 1
ATOM 1912 C CA . GLU A 1 251 ? -11.711 -16.984 -11.023 1 98.06 251 GLU A CA 1
ATOM 1913 C C . GLU A 1 251 ? -12.062 -17.391 -12.445 1 98.06 251 GLU A C 1
ATOM 1915 O O . GLU A 1 251 ? -13.242 -17.406 -12.82 1 98.06 251 GLU A O 1
ATOM 1920 N N . PHE A 1 252 ? -11.055 -17.656 -13.18 1 98.06 252 PHE A N 1
ATOM 1921 C CA . PHE A 1 252 ? -11.164 -18.016 -14.586 1 98.06 252 PHE A CA 1
ATOM 1922 C C . PHE A 1 252 ? -10.602 -19.406 -14.844 1 98.06 252 PHE A C 1
ATOM 1924 O O . PHE A 1 252 ? -9.523 -19.75 -14.359 1 98.06 252 PHE A O 1
ATOM 1931 N N . LEU A 1 253 ? -11.344 -20.25 -15.562 1 97.69 253 LEU A N 1
ATOM 1932 C CA . LEU A 1 253 ? -10.883 -21.531 -16.078 1 97.69 253 LEU A CA 1
ATOM 1933 C C . LEU A 1 253 ? -11.148 -21.656 -17.562 1 97.69 253 LEU A C 1
ATOM 1935 O O . LEU A 1 253 ? -12.273 -21.438 -18.016 1 97.69 253 LEU A O 1
ATOM 1939 N N . ASP A 1 254 ? -10.141 -22 -18.312 1 97.56 254 ASP A N 1
ATOM 1940 C CA . ASP A 1 254 ? -10.344 -22.234 -19.75 1 97.56 254 ASP A CA 1
ATOM 1941 C C . ASP A 1 254 ? -10.852 -23.641 -20.016 1 97.56 254 ASP A C 1
ATOM 1943 O O . ASP A 1 254 ? -11.055 -24.422 -19.078 1 97.56 254 ASP A O 1
ATOM 1947 N N . GLU A 1 255 ? -11.109 -23.906 -21.25 1 96.56 255 GLU A N 1
ATOM 1948 C CA . GLU A 1 255 ? -11.68 -25.188 -21.656 1 96.56 255 GLU A CA 1
ATOM 1949 C C . GLU A 1 255 ? -10.766 -26.344 -21.25 1 96.56 255 GLU A C 1
ATOM 1951 O O . GLU A 1 255 ? -11.242 -27.375 -20.766 1 96.56 255 GLU A O 1
ATOM 1956 N N . GLY A 1 256 ? -9.5 -26.172 -21.5 1 94.44 256 GLY A N 1
ATOM 1957 C CA . GLY A 1 256 ? -8.555 -27.219 -21.125 1 94.44 256 GLY A CA 1
ATOM 1958 C C . GLY A 1 256 ? -8.57 -27.547 -19.641 1 94.44 256 GLY A C 1
ATOM 1959 O O . GLY A 1 256 ? -8.453 -28.703 -19.25 1 94.44 256 GLY A O 1
ATOM 1960 N N . THR A 1 257 ? -8.68 -26.547 -18.797 1 95.44 257 THR A N 1
ATOM 1961 C CA . THR A 1 257 ? -8.766 -26.75 -17.359 1 95.44 257 THR A CA 1
ATOM 1962 C C . THR A 1 257 ? -10.047 -27.484 -16.984 1 95.44 257 THR A C 1
ATOM 1964 O O . THR A 1 257 ? -10.016 -28.422 -16.188 1 95.44 257 THR A O 1
ATOM 1967 N N . MET A 1 258 ? -11.148 -27.078 -17.547 1 95.81 258 MET A N 1
ATOM 1968 C CA . MET A 1 258 ? -12.422 -27.719 -17.266 1 95.81 258 MET A CA 1
ATOM 1969 C C . MET A 1 258 ? -12.383 -29.188 -17.672 1 95.81 258 MET A C 1
ATOM 1971 O O . MET A 1 258 ? -12.906 -30.062 -16.969 1 95.81 258 MET A O 1
ATOM 1975 N N . GLU A 1 259 ? -11.781 -29.422 -18.781 1 94.06 259 GLU A N 1
ATOM 1976 C CA . GLU A 1 259 ? -11.633 -30.797 -19.25 1 94.06 259 GLU A CA 1
ATOM 1977 C C . GLU A 1 259 ? -10.82 -31.625 -18.266 1 94.06 259 GLU A C 1
ATOM 1979 O O . GLU A 1 259 ? -11.219 -32.75 -17.906 1 94.06 259 GLU A O 1
ATOM 1984 N N . ALA A 1 260 ? -9.711 -31.078 -17.859 1 93 260 ALA A N 1
ATOM 1985 C CA . ALA A 1 260 ? -8.875 -31.797 -16.891 1 93 260 ALA A CA 1
ATOM 1986 C C . ALA A 1 260 ? -9.648 -32.094 -15.617 1 93 260 ALA A C 1
ATOM 1988 O O . ALA A 1 260 ? -9.586 -33.219 -15.094 1 93 260 ALA A O 1
ATOM 1989 N N . VAL A 1 261 ? -10.359 -31.156 -15.125 1 94.75 261 VAL A N 1
ATOM 1990 C CA . VAL A 1 261 ? -11.102 -31.297 -13.875 1 94.75 261 VAL A CA 1
ATOM 1991 C C . VAL A 1 261 ? -12.219 -32.312 -14.047 1 94.75 261 VAL A C 1
ATOM 1993 O O . VAL A 1 261 ? -12.461 -33.125 -13.156 1 94.75 261 VAL A O 1
ATOM 1996 N N . SER A 1 262 ? -12.914 -32.25 -15.172 1 94 262 SER A N 1
ATOM 1997 C CA . SER A 1 262 ? -14.023 -33.188 -15.422 1 94 262 SER A CA 1
ATOM 1998 C C . SER A 1 262 ? -13.547 -34.625 -15.453 1 94 262 SER A C 1
ATOM 2000 O O . SER A 1 262 ? -14.297 -35.531 -15.117 1 94 262 SER A O 1
ATOM 2002 N N . ASN A 1 263 ? -12.328 -34.812 -15.805 1 92.19 263 ASN A N 1
ATOM 2003 C CA . ASN A 1 263 ? -11.742 -36.156 -15.852 1 92.19 263 ASN A CA 1
ATOM 2004 C C . ASN A 1 263 ? -11.258 -36.594 -14.477 1 92.19 263 ASN A C 1
ATOM 2006 O O . ASN A 1 263 ? -11 -37.781 -14.258 1 92.19 263 ASN A O 1
ATOM 2010 N N . TYR A 1 264 ? -11.133 -35.719 -13.633 1 91 264 TYR A N 1
ATOM 2011 C CA . TYR A 1 264 ? -10.594 -35.969 -12.305 1 91 264 TYR A CA 1
ATOM 2012 C C . TYR A 1 264 ? -11.703 -36.031 -11.266 1 91 264 TYR A C 1
ATOM 2014 O O . TYR A 1 264 ? -11.672 -36.906 -10.375 1 91 264 TYR A O 1
ATOM 2022 N N . VAL A 1 265 ? -12.625 -35.156 -11.375 1 91.31 265 VAL A N 1
ATOM 2023 C CA . VAL A 1 265 ? -13.773 -35.062 -10.484 1 91.31 265 VAL A CA 1
ATOM 2024 C C . VAL A 1 265 ? -15.039 -35.5 -11.219 1 91.31 265 VAL A C 1
ATOM 2026 O O . VAL A 1 265 ? -15.617 -34.719 -11.977 1 91.31 265 VAL A O 1
ATOM 2029 N N . ARG A 1 266 ? -15.586 -36.562 -10.852 1 90.38 266 ARG A N 1
ATOM 2030 C CA . ARG A 1 266 ? -16.703 -37.156 -11.57 1 90.38 266 ARG A CA 1
ATOM 2031 C C . ARG A 1 266 ? -17.953 -36.281 -11.477 1 90.38 266 ARG A C 1
ATOM 2033 O O . ARG A 1 266 ? -18.734 -36.219 -12.422 1 90.38 266 ARG A O 1
ATOM 2040 N N . GLU A 1 267 ? -18.031 -35.594 -10.414 1 90.31 267 GLU A N 1
ATOM 2041 C CA . GLU A 1 267 ? -19.234 -34.812 -10.156 1 90.31 267 GLU A CA 1
ATOM 2042 C C . GLU A 1 267 ? -19.203 -33.5 -10.945 1 90.31 267 GLU A C 1
ATOM 2044 O O . GLU A 1 267 ? -20.25 -32.844 -11.109 1 90.31 267 GLU A O 1
ATOM 2049 N N . PHE A 1 268 ? -18.094 -33.156 -11.414 1 93.06 268 PHE A N 1
ATOM 2050 C CA . PHE A 1 268 ? -17.984 -31.906 -12.156 1 93.06 268 PHE A CA 1
ATOM 2051 C C . PHE A 1 268 ? -18.266 -32.125 -13.633 1 93.06 268 PHE A C 1
ATOM 2053 O O . PHE A 1 268 ? -17.547 -32.875 -14.305 1 93.06 268 PHE A O 1
ATOM 2060 N N . LYS A 1 269 ? -19.297 -31.547 -14.094 1 92.81 269 LYS A N 1
ATOM 2061 C CA . LYS A 1 269 ? -19.641 -31.484 -15.516 1 92.81 269 LYS A CA 1
ATOM 2062 C C . LYS A 1 269 ? -19.797 -30.047 -15.992 1 92.81 269 LYS A C 1
ATOM 2064 O O . LYS A 1 269 ? -20.141 -29.156 -15.203 1 92.81 269 LYS A O 1
ATOM 2069 N N . TYR A 1 270 ? -19.469 -29.828 -17.203 1 94.69 270 TYR A N 1
ATOM 2070 C CA . TYR A 1 270 ? -19.609 -28.5 -17.797 1 94.69 270 TYR A CA 1
ATOM 2071 C C . TYR A 1 270 ? -20.219 -28.594 -19.188 1 94.69 270 TYR A C 1
ATOM 2073 O O . TYR A 1 270 ? -20.109 -29.625 -19.844 1 94.69 270 TYR A O 1
ATOM 2081 N N . PRO A 1 271 ? -20.828 -27.578 -19.625 1 96.38 271 PRO A N 1
ATOM 2082 C CA . PRO A 1 271 ? -21.453 -27.625 -20.953 1 96.38 271 PRO A CA 1
ATOM 2083 C C . PRO A 1 271 ? -20.438 -27.797 -22.078 1 96.38 271 PRO A C 1
ATOM 2085 O O . PRO A 1 271 ? -19.391 -27.141 -22.078 1 96.38 271 PRO A O 1
ATOM 2088 N N . GLU A 1 272 ? -20.797 -28.594 -23 1 93.38 272 GLU A N 1
ATOM 2089 C CA . GLU A 1 272 ? -19.906 -28.906 -24.125 1 93.38 272 GLU A CA 1
ATOM 2090 C C . GLU A 1 272 ? -19.531 -27.641 -24.906 1 93.38 272 GLU A C 1
ATOM 2092 O O . GLU A 1 272 ? -18.438 -27.547 -25.453 1 93.38 272 GLU A O 1
ATOM 2097 N N . SER A 1 273 ? -20.422 -26.734 -24.938 1 96 273 SER A N 1
ATOM 2098 C CA . SER A 1 273 ? -20.203 -25.531 -25.734 1 96 273 SER A CA 1
ATOM 2099 C C . SER A 1 273 ? -19.359 -24.516 -24.969 1 96 273 SER A C 1
ATOM 2101 O O . SER A 1 273 ? -18.984 -23.484 -25.531 1 96 273 SER A O 1
ATOM 2103 N N . ALA A 1 274 ? -19.016 -24.812 -23.766 1 97.75 274 ALA A N 1
ATOM 2104 C CA . ALA A 1 274 ? -18.312 -23.828 -22.938 1 97.75 274 ALA A CA 1
ATOM 2105 C C . ALA A 1 274 ? -16.828 -23.828 -23.25 1 97.75 274 ALA A C 1
ATOM 2107 O O . ALA A 1 274 ? -16.172 -24.875 -23.172 1 97.75 274 ALA A O 1
ATOM 2108 N N . GLU A 1 275 ? -16.328 -22.625 -23.531 1 97.81 275 GLU A N 1
ATOM 2109 C CA . GLU A 1 275 ? -14.891 -22.453 -23.688 1 97.81 275 GLU A CA 1
ATOM 2110 C C . GLU A 1 275 ? -14.242 -21.938 -22.406 1 97.81 275 GLU A C 1
ATOM 2112 O O . GLU A 1 275 ? -13.023 -22.016 -22.25 1 97.81 275 GLU A O 1
ATOM 2117 N N . ALA A 1 276 ? -15.031 -21.406 -21.562 1 98.31 276 ALA A N 1
ATOM 2118 C CA . ALA A 1 276 ? -14.516 -20.828 -20.328 1 98.31 276 ALA A CA 1
ATOM 2119 C C . ALA A 1 276 ? -15.578 -20.812 -19.234 1 98.31 276 ALA A C 1
ATOM 2121 O O . ALA A 1 276 ? -16.781 -20.922 -19.531 1 98.31 276 ALA A O 1
ATOM 2122 N N . MET A 1 277 ? -15.172 -20.75 -18.031 1 98.31 277 MET A N 1
ATOM 2123 C CA . MET A 1 277 ? -16 -20.625 -16.828 1 98.31 277 MET A CA 1
ATOM 2124 C C . MET A 1 277 ? -15.461 -19.547 -15.906 1 98.31 277 MET A C 1
ATOM 2126 O O . MET A 1 277 ? -14.25 -19.391 -15.758 1 98.31 277 MET A O 1
ATOM 2130 N N . LEU A 1 278 ? -16.344 -18.719 -15.344 1 98.75 278 LEU A N 1
ATOM 2131 C CA . LEU A 1 278 ? -15.984 -17.797 -14.273 1 98.75 278 LEU A CA 1
ATOM 2132 C C . LEU A 1 278 ? -16.672 -18.188 -12.977 1 98.75 278 LEU A C 1
ATOM 2134 O O . LEU A 1 278 ? -17.828 -18.609 -12.984 1 98.75 278 LEU A O 1
ATOM 2138 N N . ILE A 1 279 ? -15.977 -18.125 -11.922 1 98.56 279 ILE A N 1
ATOM 2139 C CA . ILE A 1 279 ? -16.516 -18.172 -10.562 1 98.56 279 ILE A CA 1
ATOM 2140 C C . ILE A 1 279 ? -16.359 -16.797 -9.906 1 98.56 279 ILE A C 1
ATOM 2142 O O . ILE A 1 279 ? -15.258 -16.25 -9.836 1 98.56 279 ILE A O 1
ATOM 2146 N N . ILE A 1 280 ? -17.438 -16.203 -9.43 1 98.69 280 ILE A N 1
ATOM 2147 C CA . ILE A 1 280 ? -17.453 -14.844 -8.922 1 98.69 280 ILE A CA 1
ATOM 2148 C C . ILE A 1 280 ? -18.062 -14.812 -7.523 1 98.69 280 ILE A C 1
ATOM 2150 O O . ILE A 1 280 ? -19.156 -15.336 -7.309 1 98.69 280 ILE A O 1
ATOM 2154 N N . ASP A 1 281 ? -17.344 -14.289 -6.559 1 98.5 281 ASP A N 1
ATOM 2155 C CA . ASP A 1 281 ? -17.906 -14.008 -5.238 1 98.5 281 ASP A CA 1
ATOM 2156 C C . ASP A 1 281 ? -18.219 -12.523 -5.074 1 98.5 281 ASP A C 1
ATOM 2158 O O . ASP A 1 281 ? -17.344 -11.68 -5.27 1 98.5 281 ASP A O 1
ATOM 2162 N N . ILE A 1 282 ? -19.391 -12.188 -4.734 1 97.88 282 ILE A N 1
ATOM 2163 C CA . ILE A 1 282 ? -19.766 -10.828 -4.355 1 97.88 282 ILE A CA 1
ATOM 2164 C C . ILE A 1 282 ? -20.172 -10.797 -2.881 1 97.88 282 ILE A C 1
ATOM 2166 O O . ILE A 1 282 ? -20.75 -11.758 -2.371 1 97.88 282 ILE A O 1
ATOM 2170 N N . ASP A 1 283 ? -19.719 -9.75 -2.189 1 97.62 283 ASP A N 1
ATOM 2171 C CA . ASP A 1 283 ? -20.047 -9.609 -0.772 1 97.62 283 ASP A CA 1
ATOM 2172 C C . ASP A 1 283 ? -20.75 -8.281 -0.5 1 97.62 283 ASP A C 1
ATOM 2174 O O . ASP A 1 283 ? -20.719 -7.371 -1.332 1 97.62 283 ASP A O 1
ATOM 2178 N N . GLY A 1 284 ? -21.406 -8.117 0.585 1 96.94 284 GLY A N 1
ATOM 2179 C CA . GLY A 1 284 ? -22.109 -6.938 1.041 1 96.94 284 GLY A CA 1
ATOM 2180 C C . GLY A 1 284 ? -23.062 -7.215 2.186 1 96.94 284 GLY A C 1
ATOM 2181 O O . GLY A 1 284 ? -23.109 -8.328 2.709 1 96.94 284 GLY A O 1
ATOM 2182 N N . PRO A 1 285 ? -23.734 -6.152 2.645 1 97.69 285 PRO A N 1
ATOM 2183 C CA . PRO A 1 285 ? -24.781 -6.422 3.635 1 97.69 285 PRO A CA 1
ATOM 2184 C C . PRO A 1 285 ? -25.922 -7.25 3.064 1 97.69 285 PRO A C 1
ATOM 2186 O O . PRO A 1 285 ? -26.297 -7.078 1.901 1 97.69 285 PRO A O 1
ATOM 2189 N N . PRO A 1 286 ? -26.469 -8.062 3.961 1 97.94 286 PRO A N 1
ATOM 2190 C CA . PRO A 1 286 ? -27.547 -8.93 3.486 1 97.94 286 PRO A CA 1
ATOM 2191 C C . PRO A 1 286 ? -28.672 -8.148 2.807 1 97.94 286 PRO A C 1
ATOM 2193 O O . PRO A 1 286 ? -29.25 -8.625 1.828 1 97.94 286 PRO A O 1
ATOM 2196 N N . GLU A 1 287 ? -28.875 -6.926 3.232 1 98.25 287 GLU A N 1
ATOM 2197 C CA . GLU A 1 287 ? -29.984 -6.113 2.748 1 98.25 287 GLU A CA 1
ATOM 2198 C C . GLU A 1 287 ? -29.812 -5.77 1.271 1 98.25 287 GLU A C 1
ATOM 2200 O O . GLU A 1 287 ? -30.797 -5.539 0.564 1 98.25 287 GLU A O 1
ATOM 2205 N N . ALA A 1 288 ? -28.578 -5.801 0.777 1 98.06 288 ALA A N 1
ATOM 2206 C CA . ALA A 1 288 ? -28.312 -5.305 -0.571 1 98.06 288 ALA A CA 1
ATOM 2207 C C . ALA A 1 288 ? -27.984 -6.449 -1.524 1 98.06 288 ALA A C 1
ATOM 2209 O O . ALA A 1 288 ? -27.859 -6.242 -2.732 1 98.06 288 ALA A O 1
ATOM 2210 N N . MET A 1 289 ? -27.906 -7.684 -1.065 1 98.12 289 MET A N 1
ATOM 2211 C CA . MET A 1 289 ? -27.344 -8.789 -1.838 1 98.12 289 MET A CA 1
ATOM 2212 C C . MET A 1 289 ? -28.234 -9.125 -3.029 1 98.12 289 MET A C 1
ATOM 2214 O O . MET A 1 289 ? -27.734 -9.469 -4.105 1 98.12 289 MET A O 1
ATOM 2218 N N . ASP A 1 290 ? -29.562 -9.07 -2.836 1 98.19 290 ASP A N 1
ATOM 2219 C CA . ASP A 1 290 ? -30.469 -9.375 -3.941 1 98.19 290 ASP A CA 1
ATOM 2220 C C . ASP A 1 290 ? -30.219 -8.438 -5.125 1 98.19 290 ASP A C 1
ATOM 2222 O O . ASP A 1 290 ? -30.156 -8.883 -6.27 1 98.19 290 ASP A O 1
ATOM 2226 N N . ARG A 1 291 ? -30.109 -7.215 -4.832 1 98.31 291 ARG A N 1
ATOM 2227 C CA . ARG A 1 291 ? -29.859 -6.238 -5.887 1 98.31 291 ARG A CA 1
ATOM 2228 C C . ARG A 1 291 ? -28.5 -6.48 -6.539 1 98.31 291 ARG A C 1
ATOM 2230 O O . ARG A 1 291 ? -28.375 -6.422 -7.766 1 98.31 291 ARG A O 1
ATOM 2237 N N . TYR A 1 292 ? -27.453 -6.73 -5.742 1 98.06 292 TYR A N 1
ATOM 2238 C CA . TYR A 1 292 ? -26.109 -6.98 -6.262 1 98.06 292 TYR A CA 1
ATOM 2239 C C . TYR A 1 292 ? -26.109 -8.188 -7.199 1 98.06 292 TYR A C 1
ATOM 2241 O O . TYR A 1 292 ? -25.547 -8.117 -8.297 1 98.06 292 TYR A O 1
ATOM 2249 N N . VAL A 1 293 ? -26.75 -9.266 -6.793 1 98.44 293 VAL A N 1
ATOM 2250 C CA . VAL A 1 293 ? -26.75 -10.516 -7.555 1 98.44 293 VAL A CA 1
ATOM 2251 C C . VAL A 1 293 ? -27.516 -10.32 -8.859 1 98.44 293 VAL A C 1
ATOM 2253 O O . VAL A 1 293 ? -27.062 -10.719 -9.93 1 98.44 293 VAL A O 1
ATOM 2256 N N . ASN A 1 294 ? -28.672 -9.688 -8.766 1 98.56 294 ASN A N 1
ATOM 2257 C CA . ASN A 1 294 ? -29.484 -9.461 -9.961 1 98.56 294 ASN A CA 1
ATOM 2258 C C . ASN A 1 294 ? -28.734 -8.594 -10.984 1 98.56 294 ASN A C 1
ATOM 2260 O O . ASN A 1 294 ? -28.797 -8.859 -12.18 1 98.56 294 ASN A O 1
ATOM 2264 N N . SER A 1 295 ? -28.125 -7.578 -10.477 1 98.38 295 SER A N 1
ATOM 2265 C CA . SER A 1 295 ? -27.344 -6.711 -11.352 1 98.38 295 SER A CA 1
ATOM 2266 C C . SER A 1 295 ? -26.188 -7.469 -12 1 98.38 295 SER A C 1
ATOM 2268 O O . SER A 1 295 ? -25.906 -7.289 -13.188 1 98.38 295 SER A O 1
ATOM 2270 N N . MET A 1 296 ? -25.516 -8.328 -11.273 1 98.62 296 MET A N 1
ATOM 2271 C CA . MET A 1 296 ? -24.406 -9.125 -11.781 1 98.62 296 MET A CA 1
ATOM 2272 C C . MET A 1 296 ? -24.891 -10.125 -12.828 1 98.62 296 MET A C 1
ATOM 2274 O O . MET A 1 296 ? -24.25 -10.273 -13.883 1 98.62 296 MET A O 1
ATOM 2278 N N . VAL A 1 297 ? -25.969 -10.797 -12.531 1 98.69 297 VAL A N 1
ATOM 2279 C CA . VAL A 1 297 ? -26.516 -11.773 -13.461 1 98.69 297 VAL A CA 1
ATOM 2280 C C . VAL A 1 297 ? -26.859 -11.094 -14.789 1 98.69 297 VAL A C 1
ATOM 2282 O O . VAL A 1 297 ? -26.562 -11.625 -15.859 1 98.69 297 VAL A O 1
ATOM 2285 N N . THR A 1 298 ? -27.469 -9.945 -14.688 1 98.62 298 THR A N 1
ATOM 2286 C CA . THR A 1 298 ? -27.828 -9.188 -15.883 1 98.62 298 THR A CA 1
ATOM 2287 C C . THR A 1 298 ? -26.578 -8.828 -16.688 1 98.62 298 THR A C 1
ATOM 2289 O O . THR A 1 298 ? -26.547 -9.008 -17.906 1 98.62 298 THR A O 1
ATOM 2292 N N . LEU A 1 299 ? -25.594 -8.359 -16.016 1 98.31 299 LEU A N 1
ATOM 2293 C CA . LEU A 1 299 ? -24.344 -7.973 -16.656 1 98.31 299 LEU A CA 1
ATOM 2294 C C . LEU A 1 299 ? -23.688 -9.172 -17.328 1 98.31 299 LEU A C 1
ATOM 2296 O O . LEU A 1 299 ? -23.188 -9.055 -18.453 1 98.31 299 LEU A O 1
ATOM 2300 N N . LEU A 1 300 ? -23.672 -10.312 -16.672 1 98.69 300 LEU A N 1
ATOM 2301 C CA . LEU A 1 300 ? -23.047 -11.523 -17.203 1 98.69 300 LEU A CA 1
ATOM 2302 C C . LEU A 1 300 ? -23.781 -12 -18.438 1 98.69 300 LEU A C 1
ATOM 2304 O O . LEU A 1 300 ? -23.156 -12.438 -19.406 1 98.69 300 LEU A O 1
ATOM 2308 N N . LYS A 1 301 ? -25.094 -11.906 -18.438 1 98.44 301 LYS A N 1
ATOM 2309 C CA . LYS A 1 301 ? -25.875 -12.258 -19.625 1 98.44 301 LYS A CA 1
ATOM 2310 C C . LYS A 1 301 ? -25.531 -11.336 -20.797 1 98.44 301 LYS A C 1
ATOM 2312 O O . LYS A 1 301 ? -25.359 -11.797 -21.922 1 98.44 301 LYS A O 1
ATOM 2317 N N . GLU A 1 302 ? -25.375 -10.117 -20.469 1 97.88 302 GLU A N 1
ATOM 2318 C CA . GLU A 1 302 ? -25.094 -9.109 -21.484 1 97.88 302 GLU A CA 1
ATOM 2319 C C . GLU A 1 302 ? -23.719 -9.32 -22.109 1 97.88 302 GLU A C 1
ATOM 2321 O O . GLU A 1 302 ? -23.469 -8.898 -23.25 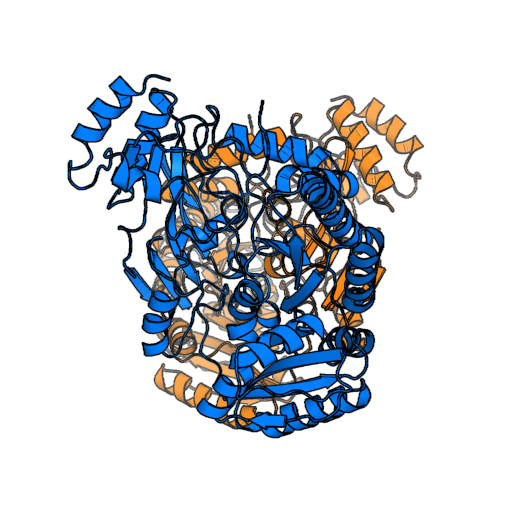1 97.88 302 GLU A O 1
ATOM 2326 N N . THR A 1 303 ? -22.875 -10 -21.406 1 97.94 303 THR A N 1
ATOM 2327 C CA . THR A 1 303 ? -21.516 -10.172 -21.875 1 97.94 303 THR A CA 1
ATOM 2328 C C . THR A 1 303 ? -21.312 -11.578 -22.438 1 97.94 303 THR A C 1
ATOM 2330 O O . THR A 1 303 ? -20.172 -12.008 -22.672 1 97.94 303 THR A O 1
ATOM 2333 N N . GLY A 1 304 ? -22.359 -12.289 -22.609 1 98.06 304 GLY A N 1
ATOM 2334 C CA . GLY A 1 304 ? -22.297 -13.57 -23.297 1 98.06 304 GLY A CA 1
ATOM 2335 C C . GLY A 1 304 ? -22.312 -14.758 -22.359 1 98.06 304 GLY A C 1
ATOM 2336 O O . GLY A 1 304 ? -22.156 -15.898 -22.781 1 98.06 304 GLY A O 1
ATOM 2337 N N . GLY A 1 305 ? -22.531 -14.539 -21.078 1 98.5 305 GLY A N 1
ATOM 2338 C CA . GLY A 1 305 ? -22.625 -15.633 -20.109 1 98.5 305 GLY A CA 1
ATOM 2339 C C . GLY A 1 305 ? -23.891 -16.438 -20.234 1 98.5 305 GLY A C 1
ATOM 2340 O O . GLY A 1 305 ? -24.953 -15.898 -20.562 1 98.5 305 GLY A O 1
ATOM 2341 N N . PHE A 1 306 ? -23.734 -17.734 -20.062 1 98.19 306 PHE A N 1
ATOM 2342 C CA . PHE A 1 306 ? -24.906 -18.609 -20.062 1 98.19 306 PHE A CA 1
ATOM 2343 C C . PHE A 1 306 ? -24.797 -19.656 -18.953 1 98.19 306 PHE A C 1
ATOM 2345 O O . PHE A 1 306 ? -23.75 -19.797 -18.328 1 98.19 306 PHE A O 1
ATOM 2352 N N . GLU A 1 307 ? -25.953 -20.312 -18.562 1 97.88 307 GLU A N 1
ATOM 2353 C CA . GLU A 1 307 ? -26.047 -21.266 -17.469 1 97.88 307 GLU A CA 1
ATOM 2354 C C . GLU A 1 307 ? -25.484 -20.672 -16.172 1 97.88 307 GLU A C 1
ATOM 2356 O O . GLU A 1 307 ? -24.609 -21.266 -15.539 1 97.88 307 GLU A O 1
ATOM 2361 N N . ILE A 1 308 ? -26.047 -19.562 -15.82 1 98.38 308 ILE A N 1
ATOM 2362 C CA . ILE A 1 308 ? -25.625 -18.828 -14.625 1 98.38 308 ILE A CA 1
ATOM 2363 C C . ILE A 1 308 ? -26.312 -19.406 -13.398 1 98.38 308 ILE A C 1
ATOM 2365 O O . ILE A 1 308 ? -27.547 -19.531 -13.375 1 98.38 308 ILE A O 1
ATOM 2369 N N . GLU A 1 309 ? -25.594 -19.781 -12.414 1 97.69 309 GLU A N 1
ATOM 2370 C CA . GLU A 1 309 ? -26.125 -20.203 -11.117 1 97.69 309 GLU A CA 1
ATOM 2371 C C . GLU A 1 309 ? -25.453 -19.438 -9.977 1 97.69 309 GLU A C 1
ATOM 2373 O O . GLU A 1 309 ? -24.344 -18.938 -10.125 1 97.69 309 GLU A O 1
ATOM 2378 N N . TRP A 1 310 ? -26.109 -19.25 -8.922 1 98.06 310 TRP A N 1
ATOM 2379 C CA . TRP A 1 310 ? -25.547 -18.594 -7.746 1 98.06 310 TRP A CA 1
ATOM 2380 C C . TRP A 1 310 ? -26.156 -19.156 -6.469 1 98.06 310 TRP A C 1
ATOM 2382 O O . TRP A 1 310 ? -27.266 -19.719 -6.492 1 98.06 310 TRP A O 1
ATOM 2392 N N . THR A 1 311 ? -25.375 -19.062 -5.383 1 98.31 311 THR A N 1
ATOM 2393 C CA . THR A 1 311 ? -25.844 -19.594 -4.105 1 98.31 311 THR A CA 1
ATOM 2394 C C . THR A 1 311 ? -25.156 -18.875 -2.945 1 98.31 311 THR A C 1
ATOM 2396 O O . THR A 1 311 ? -24.047 -18.359 -3.102 1 98.31 311 THR A O 1
ATOM 2399 N N . SER A 1 312 ? -25.828 -18.766 -1.836 1 97.12 312 SER A N 1
ATOM 2400 C CA . SER A 1 312 ? -25.25 -18.281 -0.585 1 97.12 312 SER A CA 1
ATOM 2401 C C . SER A 1 312 ? -25.047 -19.422 0.406 1 97.12 312 SER A C 1
ATOM 2403 O O . SER A 1 312 ? -24.578 -19.219 1.524 1 97.12 312 SER A O 1
ATOM 2405 N N . ASN A 1 313 ? -25.469 -20.625 -0.089 1 97 313 ASN A N 1
ATOM 2406 C CA . ASN A 1 313 ? -25.266 -21.797 0.748 1 97 313 ASN A CA 1
ATOM 2407 C C . ASN A 1 313 ? -23.812 -22.25 0.762 1 97 313 ASN A C 1
ATOM 2409 O O . ASN A 1 313 ? -23.234 -22.516 -0.291 1 97 313 ASN A O 1
ATOM 2413 N N . ARG A 1 314 ? -23.328 -22.453 1.888 1 94.12 314 ARG A N 1
ATOM 2414 C CA . ARG A 1 314 ? -21.891 -22.719 2.059 1 94.12 314 ARG A CA 1
ATOM 2415 C C . ARG A 1 314 ? -21.5 -24.016 1.362 1 94.12 314 ARG A C 1
ATOM 2417 O O . ARG A 1 314 ? -20.453 -24.078 0.714 1 94.12 314 ARG A O 1
ATOM 2424 N N . ASP A 1 315 ? -22.203 -25.016 1.521 1 94.94 315 ASP A N 1
ATOM 2425 C CA . ASP A 1 315 ? -21.891 -26.312 0.918 1 94.94 315 ASP A CA 1
ATOM 2426 C C . ASP A 1 315 ? -21.922 -26.219 -0.606 1 94.94 315 ASP A C 1
ATOM 2428 O O . ASP A 1 315 ? -21.062 -26.797 -1.282 1 94.94 315 ASP A O 1
ATOM 2432 N N . GLU A 1 316 ? -22.938 -25.578 -1.094 1 95.81 316 GLU A N 1
ATOM 2433 C CA . GLU A 1 316 ? -23.047 -25.406 -2.539 1 95.81 316 GLU A CA 1
ATOM 2434 C C . GLU A 1 316 ? -21.906 -24.547 -3.086 1 95.81 316 GLU A C 1
ATOM 2436 O O . GLU A 1 316 ? -21.406 -24.797 -4.184 1 95.81 316 GLU A O 1
ATOM 2441 N N . MET A 1 317 ? -21.578 -23.531 -2.35 1 96.44 317 MET A N 1
ATOM 2442 C CA . MET A 1 317 ? -20.438 -22.703 -2.746 1 96.44 317 MET A CA 1
ATOM 2443 C C . MET A 1 317 ? -19.172 -23.547 -2.877 1 96.44 317 MET A C 1
ATOM 2445 O O . MET A 1 317 ? -18.406 -23.359 -3.82 1 96.44 317 MET A O 1
ATOM 2449 N N . GLU A 1 318 ? -18.938 -24.422 -1.944 1 93.38 318 GLU A N 1
ATOM 2450 C CA . GLU A 1 318 ? -17.75 -25.281 -1.973 1 93.38 318 GLU A CA 1
ATOM 2451 C C . GLU A 1 318 ? -17.781 -26.219 -3.182 1 93.38 318 GLU A C 1
ATOM 2453 O O . GLU A 1 318 ? -16.734 -26.531 -3.758 1 93.38 318 GLU A O 1
ATOM 2458 N N . LYS A 1 319 ? -18.938 -26.672 -3.521 1 92.5 319 LYS A N 1
ATOM 2459 C CA . LYS A 1 319 ? -19.078 -27.516 -4.699 1 92.5 319 LYS A CA 1
ATOM 2460 C C . LYS A 1 319 ? -18.672 -26.781 -5.969 1 92.5 319 LYS A C 1
ATOM 2462 O O . LYS A 1 319 ? -18 -27.328 -6.84 1 92.5 319 LYS A O 1
ATOM 2467 N N . ILE A 1 320 ? -19.125 -25.578 -6.004 1 93.38 320 ILE A N 1
ATOM 2468 C CA . ILE A 1 320 ? -18.781 -24.75 -7.152 1 93.38 320 ILE A CA 1
ATOM 2469 C C . ILE A 1 320 ? -17.266 -24.531 -7.199 1 93.38 320 ILE A C 1
ATOM 2471 O O . ILE A 1 320 ? -16.656 -24.609 -8.266 1 93.38 320 ILE A O 1
ATOM 2475 N N . TYR A 1 321 ? -16.734 -24.375 -6.043 1 93.12 321 TYR A N 1
ATOM 2476 C CA . TYR A 1 321 ? -15.32 -24.016 -5.941 1 93.12 321 TYR A CA 1
ATOM 2477 C C . TYR A 1 321 ? -14.43 -25.234 -6.199 1 93.12 321 TYR A C 1
ATOM 2479 O O . TYR A 1 321 ? -13.242 -25.078 -6.5 1 93.12 321 TYR A O 1
ATOM 2487 N N . MET A 1 322 ? -14.953 -26.359 -6.074 1 88.56 322 MET A N 1
ATOM 2488 C CA . MET A 1 322 ? -14.219 -27.609 -6.238 1 88.56 322 MET A CA 1
ATOM 2489 C C . MET A 1 322 ? -13.508 -27.656 -7.59 1 88.56 322 MET A C 1
ATOM 2491 O O . MET A 1 322 ? -12.406 -28.188 -7.699 1 88.56 322 MET A O 1
ATOM 2495 N N . ALA A 1 323 ? -14.164 -27.109 -8.578 1 87.44 323 ALA A N 1
ATOM 2496 C CA . ALA A 1 323 ? -13.57 -27.094 -9.914 1 87.44 323 ALA A CA 1
ATOM 2497 C C . ALA A 1 323 ? -12.234 -26.359 -9.906 1 87.44 323 ALA A C 1
ATOM 2499 O O . ALA A 1 323 ? -11.258 -26.812 -10.508 1 87.44 323 ALA A O 1
ATOM 2500 N N . ARG A 1 324 ? -12.266 -25.25 -9.219 1 89.44 324 ARG A N 1
ATOM 2501 C CA . ARG A 1 324 ? -11.039 -24.469 -9.125 1 89.44 324 ARG A CA 1
ATOM 2502 C C . ARG A 1 324 ? -10.008 -25.156 -8.242 1 89.44 324 ARG A C 1
ATOM 2504 O O . ARG A 1 324 ? -8.82 -25.203 -8.586 1 89.44 324 ARG A O 1
ATOM 2511 N N . ARG A 1 325 ? -10.375 -25.656 -7.18 1 86.06 325 ARG A N 1
ATOM 2512 C CA . ARG A 1 325 ? -9.484 -26.312 -6.23 1 86.06 325 ARG A CA 1
ATOM 2513 C C . ARG A 1 325 ? -8.828 -27.547 -6.852 1 86.06 325 ARG A C 1
ATOM 2515 O O . ARG A 1 325 ? -7.676 -27.859 -6.562 1 86.06 325 ARG A O 1
ATOM 2522 N N . ALA A 1 326 ? -9.531 -28.203 -7.668 1 90.12 326 ALA A N 1
ATOM 2523 C CA . ALA A 1 326 ? -9.078 -29.469 -8.234 1 90.12 326 ALA A CA 1
ATOM 2524 C C . ALA A 1 326 ? -8.25 -29.234 -9.492 1 90.12 326 ALA A C 1
ATOM 2526 O O . ALA A 1 326 ? -7.672 -30.172 -10.047 1 90.12 326 ALA A O 1
ATOM 2527 N N . ALA A 1 327 ? -8.172 -28.062 -9.938 1 90 327 ALA A N 1
ATOM 2528 C CA . ALA A 1 327 ? -7.562 -27.766 -11.234 1 90 327 ALA A CA 1
ATOM 2529 C C . ALA A 1 327 ? -6.133 -28.297 -11.297 1 90 327 ALA A C 1
ATOM 2531 O O . ALA A 1 327 ? -5.781 -29.047 -12.219 1 90 327 ALA A O 1
ATOM 2532 N N . TYR A 1 328 ? -5.352 -28.016 -10.32 1 85.5 328 TYR A N 1
ATOM 2533 C CA . TYR A 1 328 ? -3.938 -28.375 -10.391 1 85.5 328 TYR A CA 1
ATOM 2534 C C . TYR A 1 328 ? -3.742 -29.875 -10.227 1 85.5 328 TYR A C 1
ATOM 2536 O O . TYR A 1 328 ? -3.082 -30.516 -11.047 1 85.5 328 TYR A O 1
ATOM 2544 N N . PRO A 1 329 ? -4.312 -30.484 -9.211 1 86.19 329 PRO A N 1
ATOM 2545 C CA . PRO A 1 329 ? -4.18 -31.938 -9.117 1 86.19 329 PRO A CA 1
ATOM 2546 C C . PRO A 1 329 ? -4.695 -32.656 -10.359 1 86.19 329 PRO A C 1
ATOM 2548 O O . PRO A 1 329 ? -4.121 -33.688 -10.773 1 86.19 329 PRO A O 1
ATOM 2551 N N . ALA A 1 330 ? -5.746 -32.188 -10.859 1 89.44 330 ALA A N 1
ATOM 2552 C CA . ALA A 1 330 ? -6.312 -32.781 -12.062 1 89.44 330 ALA A CA 1
ATOM 2553 C C . ALA A 1 330 ? -5.328 -32.719 -13.227 1 89.44 330 ALA A C 1
ATOM 2555 O O . ALA A 1 330 ? -5.203 -33.656 -14 1 89.44 330 ALA A O 1
ATOM 2556 N N . LEU A 1 331 ? -4.703 -31.609 -13.32 1 87.5 331 LEU A N 1
ATOM 2557 C CA . LEU A 1 331 ? -3.732 -31.406 -14.391 1 87.5 331 LEU A CA 1
ATOM 2558 C C . LEU A 1 331 ? -2.553 -32.375 -14.234 1 87.5 331 LEU A C 1
ATOM 2560 O O . LEU A 1 331 ? -2.08 -32.938 -15.219 1 87.5 331 LEU A O 1
ATOM 2564 N N . LEU A 1 332 ? -2.061 -32.531 -13.047 1 83.12 332 LEU A N 1
ATOM 2565 C CA . LEU A 1 332 ? -0.927 -33.406 -12.781 1 83.12 332 LEU A CA 1
ATOM 2566 C C . LEU A 1 332 ? -1.274 -34.844 -13.102 1 83.12 332 LEU A C 1
ATOM 2568 O O . LEU A 1 332 ? -0.418 -35.625 -13.562 1 83.12 332 LEU A O 1
ATOM 2572 N N . ARG A 1 333 ? -2.467 -35.219 -12.891 1 81.62 333 ARG A N 1
ATOM 2573 C CA . ARG A 1 333 ? -2.908 -36.594 -13.141 1 81.62 333 ARG A CA 1
ATOM 2574 C C . ARG A 1 333 ? -3.074 -36.844 -14.633 1 81.62 333 ARG A C 1
ATOM 2576 O O . ARG A 1 333 ? -2.723 -37.906 -15.133 1 81.62 333 ARG A O 1
ATOM 2583 N N . LEU A 1 334 ? -3.646 -35.969 -15.305 1 78.31 334 LEU A N 1
ATOM 2584 C CA . LEU A 1 334 ? -3.951 -36.125 -16.719 1 78.31 334 LEU A CA 1
ATOM 2585 C C . LEU A 1 334 ? -2.674 -36.25 -17.547 1 78.31 334 LEU A C 1
ATOM 2587 O O . LEU A 1 334 ? -2.664 -36.938 -18.578 1 78.31 334 LEU A O 1
ATOM 2591 N N . PHE A 1 335 ? -1.601 -35.719 -17.078 1 75.31 335 PHE A N 1
ATOM 2592 C CA . PHE A 1 335 ? -0.352 -35.75 -17.828 1 75.31 335 PHE A CA 1
ATOM 2593 C C . PHE A 1 335 ? 0.748 -36.438 -17.016 1 75.31 335 PHE A C 1
ATOM 2595 O O . PHE A 1 335 ? 1.824 -35.875 -16.828 1 75.31 335 PHE A O 1
ATOM 2602 N N . SER A 1 336 ? 0.541 -37.625 -16.672 1 73.94 336 SER A N 1
ATOM 2603 C CA . SER A 1 336 ? 1.36 -38.375 -15.711 1 73.94 336 SER A CA 1
ATOM 2604 C C . SER A 1 336 ? 2.783 -38.562 -16.234 1 73.94 336 SER A C 1
ATOM 2606 O O . SER A 1 336 ? 3.734 -38.594 -15.445 1 73.94 336 SER A O 1
ATOM 2608 N N . ASN A 1 337 ? 2.971 -38.594 -17.5 1 81 337 ASN A N 1
ATOM 2609 C CA . ASN A 1 337 ? 4.32 -38.75 -18.031 1 81 337 ASN A CA 1
ATOM 2610 C C . ASN A 1 337 ? 4.961 -37.406 -18.344 1 81 337 ASN A C 1
ATOM 2612 O O . ASN A 1 337 ? 6.129 -37.344 -18.734 1 81 337 ASN A O 1
ATOM 2616 N N . ASP A 1 338 ? 4.207 -36.344 -18.141 1 88.94 338 ASP A N 1
ATOM 2617 C CA . ASP A 1 338 ? 4.656 -35 -18.422 1 88.94 338 ASP A CA 1
ATOM 2618 C C . ASP A 1 338 ? 4.824 -34.188 -17.125 1 88.94 338 ASP A C 1
ATOM 2620 O O . ASP A 1 338 ? 4.605 -34.719 -16.031 1 88.94 338 ASP A O 1
ATOM 2624 N N . ARG A 1 339 ? 5.445 -33.062 -17.219 1 88.94 339 ARG A N 1
ATOM 2625 C CA . ARG A 1 339 ? 5.543 -32.094 -16.141 1 88.94 339 ARG A CA 1
ATOM 2626 C C . ARG A 1 339 ? 4.82 -30.797 -16.5 1 88.94 339 ARG A C 1
ATOM 2628 O O . ARG A 1 339 ? 4.449 -30.594 -17.656 1 88.94 339 ARG A O 1
ATOM 2635 N N . VAL A 1 340 ? 4.473 -30.141 -15.5 1 91.69 340 VAL A N 1
ATOM 2636 C CA . VAL A 1 340 ? 3.754 -28.891 -15.688 1 91.69 340 VAL A CA 1
ATOM 2637 C C . VAL A 1 340 ? 4.609 -27.719 -15.195 1 91.69 340 VAL A C 1
ATOM 2639 O O . VAL A 1 340 ? 5.18 -27.781 -14.102 1 91.69 340 VAL A O 1
ATOM 2642 N N . MET A 1 341 ? 4.84 -26.703 -16.016 1 92.69 341 MET A N 1
ATOM 2643 C CA . MET A 1 341 ? 5.441 -25.438 -15.609 1 92.69 341 MET A CA 1
ATOM 2644 C C . MET A 1 341 ? 4.367 -24.391 -15.359 1 92.69 341 MET A C 1
ATOM 2646 O O . MET A 1 341 ? 3.816 -23.828 -16.312 1 92.69 341 MET A O 1
ATOM 2650 N N . PRO A 1 342 ? 4.102 -24.125 -14.094 1 92.69 342 PRO A N 1
ATOM 2651 C CA . PRO A 1 342 ? 3.111 -23.078 -13.805 1 92.69 342 PRO A CA 1
ATOM 2652 C C . PRO A 1 342 ? 3.672 -21.672 -13.992 1 92.69 342 PRO A C 1
ATOM 2654 O O . PRO A 1 342 ? 4.637 -21.297 -13.32 1 92.69 342 PRO A O 1
ATOM 2657 N N . GLU A 1 343 ? 3.076 -20.906 -14.867 1 95.25 343 GLU A N 1
ATOM 2658 C CA . GLU A 1 343 ? 3.467 -19.516 -15.07 1 95.25 343 GLU A CA 1
ATOM 2659 C C . GLU A 1 343 ? 2.527 -18.562 -14.328 1 95.25 343 GLU A C 1
ATOM 2661 O O . GLU A 1 343 ? 1.413 -18.953 -13.969 1 95.25 343 GLU A O 1
ATOM 2666 N N . ASP A 1 344 ? 3.025 -17.438 -14.086 1 97 344 ASP A N 1
ATOM 2667 C CA . ASP A 1 344 ? 2.326 -16.391 -13.359 1 97 344 ASP A CA 1
ATOM 2668 C C . ASP A 1 344 ? 2.562 -15.023 -14.008 1 97 344 ASP A C 1
ATOM 2670 O O . ASP A 1 344 ? 3.672 -14.484 -13.945 1 97 344 ASP A O 1
ATOM 2674 N N . ILE A 1 345 ? 1.543 -14.469 -14.664 1 98.31 345 ILE A N 1
ATOM 2675 C CA . ILE A 1 345 ? 1.638 -13.141 -15.25 1 98.31 345 ILE A CA 1
ATOM 2676 C C . ILE A 1 345 ? 0.391 -12.328 -14.898 1 98.31 345 ILE A C 1
ATOM 2678 O O . ILE A 1 345 ? -0.638 -12.891 -14.523 1 98.31 345 ILE A O 1
ATOM 2682 N N . SER A 1 346 ? 0.51 -11.07 -14.984 1 98.5 346 SER A N 1
ATOM 2683 C CA . SER A 1 346 ? -0.65 -10.195 -14.852 1 98.5 346 SER A CA 1
ATOM 2684 C C . SER A 1 346 ? -0.685 -9.156 -15.969 1 98.5 346 SER A C 1
ATOM 2686 O O . SER A 1 346 ? 0.359 -8.656 -16.391 1 98.5 346 SER A O 1
ATOM 2688 N N . VAL A 1 347 ? -1.827 -8.906 -16.453 1 98.62 347 VAL A N 1
ATOM 2689 C CA . VAL A 1 347 ? -2.096 -7.836 -17.422 1 98.62 347 VAL A CA 1
ATOM 2690 C C . VAL A 1 347 ? -3.238 -6.961 -16.906 1 98.62 347 VAL A C 1
ATOM 2692 O O . VAL A 1 347 ? -3.992 -7.367 -16.016 1 98.62 347 VAL A O 1
ATOM 2695 N N . PRO A 1 348 ? -3.299 -5.68 -17.375 1 98.31 348 PRO A N 1
ATOM 2696 C CA . PRO A 1 348 ? -4.516 -4.934 -17.047 1 98.31 348 PRO A CA 1
ATOM 2697 C C . PRO A 1 348 ? -5.789 -5.676 -17.453 1 98.31 348 PRO A C 1
ATOM 2699 O O . PRO A 1 348 ? -5.828 -6.312 -18.516 1 98.31 348 PRO A O 1
ATOM 2702 N N . PRO A 1 349 ? -6.82 -5.602 -16.641 1 98.06 349 PRO A N 1
ATOM 2703 C CA . PRO A 1 349 ? -8.047 -6.352 -16.922 1 98.06 349 PRO A CA 1
ATOM 2704 C C . PRO A 1 349 ? -8.57 -6.102 -18.344 1 98.06 349 PRO A C 1
ATOM 2706 O O . PRO A 1 349 ? -9.055 -7.027 -19 1 98.06 349 PRO A O 1
ATOM 2709 N N . SER A 1 350 ? -8.414 -4.918 -18.859 1 98.12 350 SER A N 1
ATOM 2710 C CA . SER A 1 350 ? -8.891 -4.586 -20.203 1 98.12 350 SER A CA 1
ATOM 2711 C C . SER A 1 350 ? -8.094 -5.328 -21.266 1 98.12 350 SER A C 1
ATOM 2713 O O . SER A 1 350 ? -8.523 -5.406 -22.422 1 98.12 350 SER A O 1
ATOM 2715 N N . LYS A 1 351 ? -6.945 -5.91 -20.906 1 98.69 351 LYS A N 1
ATOM 2716 C CA . LYS A 1 351 ? -6.074 -6.59 -21.859 1 98.69 351 LYS A CA 1
ATOM 2717 C C . LYS A 1 351 ? -6.172 -8.102 -21.719 1 98.69 351 LYS A C 1
ATOM 2719 O O . LYS A 1 351 ? -5.496 -8.844 -22.438 1 98.69 351 LYS A O 1
ATOM 2724 N N . LEU A 1 352 ? -7.055 -8.594 -20.859 1 98.69 352 LEU A N 1
ATOM 2725 C CA . LEU A 1 352 ? -7.215 -10.023 -20.641 1 98.69 352 LEU A CA 1
ATOM 2726 C C . LEU A 1 352 ? -7.602 -10.742 -21.922 1 98.69 352 LEU A C 1
ATOM 2728 O O . LEU A 1 352 ? -7.105 -11.836 -22.203 1 98.69 352 LEU A O 1
ATOM 2732 N N . PRO A 1 353 ? -8.539 -10.164 -22.781 1 98.62 353 PRO A N 1
ATOM 2733 C CA . PRO A 1 353 ? -8.867 -10.844 -24.047 1 98.62 353 PRO A CA 1
ATOM 2734 C C . PRO A 1 353 ? -7.645 -11.07 -24.922 1 98.62 353 PRO A C 1
ATOM 2736 O O . PRO A 1 353 ? -7.441 -12.18 -25.438 1 98.62 353 PRO A O 1
ATOM 2739 N N . GLU A 1 354 ? -6.801 -10.086 -25.047 1 98.75 354 GLU A N 1
ATOM 2740 C CA . GLU A 1 354 ? -5.578 -10.219 -25.844 1 98.75 354 GLU A CA 1
ATOM 2741 C C . GLU A 1 354 ? -4.613 -11.211 -25.203 1 98.75 354 GLU A C 1
ATOM 2743 O O . GLU A 1 354 ? -3.934 -11.961 -25.906 1 98.75 354 GLU A O 1
ATOM 2748 N N . ALA A 1 355 ? -4.562 -11.234 -23.922 1 98.81 355 ALA A N 1
ATOM 2749 C CA . ALA A 1 355 ? -3.641 -12.117 -23.219 1 98.81 355 ALA A CA 1
ATOM 2750 C C . ALA A 1 355 ? -4.023 -13.586 -23.406 1 98.81 355 ALA A C 1
ATOM 2752 O O . ALA A 1 355 ? -3.168 -14.422 -23.719 1 98.81 355 ALA A O 1
ATOM 2753 N N . VAL A 1 356 ? -5.301 -13.906 -23.203 1 98.25 356 VAL A N 1
ATOM 2754 C CA . VAL A 1 356 ? -5.742 -15.297 -23.312 1 98.25 356 VAL A CA 1
ATOM 2755 C C . VAL A 1 356 ? -5.562 -15.789 -24.75 1 98.25 356 VAL A C 1
ATOM 2757 O O . VAL A 1 356 ? -5.133 -16.922 -24.969 1 98.25 356 VAL A O 1
ATOM 2760 N N . LYS A 1 357 ? -5.914 -14.945 -25.703 1 98.19 357 LYS A N 1
ATOM 2761 C CA . LYS A 1 357 ? -5.691 -15.297 -27.094 1 98.19 357 LYS A CA 1
ATOM 2762 C C . LYS A 1 357 ? -4.207 -15.508 -27.391 1 98.19 357 LYS A C 1
ATOM 2764 O O . LYS A 1 357 ? -3.826 -16.484 -28.031 1 98.19 357 LYS A O 1
ATOM 2769 N N . GLY A 1 358 ? -3.412 -14.586 -26.938 1 98.69 358 GLY A N 1
ATOM 2770 C CA . GLY A 1 358 ? -1.979 -14.672 -27.156 1 98.69 358 GLY A CA 1
ATOM 2771 C C . GLY A 1 358 ? -1.354 -15.93 -26.578 1 98.69 358 GLY A C 1
ATOM 2772 O O . GLY A 1 358 ? -0.496 -16.547 -27.203 1 98.69 358 GLY A O 1
ATOM 2773 N N . ILE A 1 359 ? -1.73 -16.297 -25.391 1 98.69 359 ILE A N 1
ATOM 2774 C CA . ILE A 1 359 ? -1.218 -17.5 -24.719 1 98.69 359 ILE A CA 1
ATOM 2775 C C . ILE A 1 359 ? -1.545 -18.719 -25.562 1 98.69 359 ILE A C 1
ATOM 2777 O O . ILE A 1 359 ? -0.69 -19.594 -25.766 1 98.69 359 ILE A O 1
ATOM 2781 N N . ARG A 1 360 ? -2.799 -18.797 -26.047 1 97.44 360 ARG A N 1
ATOM 2782 C CA . ARG A 1 360 ? -3.207 -19.906 -26.906 1 97.44 360 ARG A CA 1
ATOM 2783 C C . ARG A 1 360 ? -2.371 -19.953 -28.172 1 97.44 360 ARG A C 1
ATOM 2785 O O . ARG A 1 360 ? -1.911 -21.016 -28.578 1 97.44 360 ARG A O 1
ATOM 2792 N N . ASP A 1 361 ? -2.195 -18.781 -28.797 1 98.31 361 ASP A N 1
ATOM 2793 C CA . ASP A 1 361 ? -1.422 -18.688 -30.031 1 98.31 361 ASP A CA 1
ATOM 2794 C C . ASP A 1 361 ? 0.018 -19.156 -29.812 1 98.31 361 ASP A C 1
ATOM 2796 O O . ASP A 1 361 ? 0.601 -19.812 -30.672 1 98.31 361 ASP A O 1
ATOM 2800 N N . ILE A 1 362 ? 0.617 -18.797 -28.734 1 98.62 362 ILE A N 1
ATOM 2801 C CA . ILE A 1 362 ? 1.984 -19.188 -28.406 1 98.62 362 ILE A CA 1
ATOM 2802 C C . ILE A 1 362 ? 2.066 -20.703 -28.25 1 98.62 362 ILE A C 1
ATOM 2804 O O . ILE A 1 362 ? 2.996 -21.328 -28.75 1 98.62 362 ILE A O 1
ATOM 2808 N N . GLY A 1 363 ? 1.121 -21.297 -27.469 1 97.94 363 GLY A N 1
ATOM 2809 C CA . GLY A 1 363 ? 1.079 -22.75 -27.359 1 97.94 363 GLY A CA 1
ATOM 2810 C C . GLY A 1 363 ? 1.021 -23.453 -28.703 1 97.94 363 GLY A C 1
ATOM 2811 O O . GLY A 1 363 ? 1.762 -24.406 -28.938 1 97.94 363 GLY A O 1
ATOM 2812 N N . ASP A 1 364 ? 0.155 -22.984 -29.594 1 97.75 364 ASP A N 1
ATOM 2813 C CA . ASP A 1 364 ? -0.006 -23.562 -30.938 1 97.75 364 ASP A CA 1
ATOM 2814 C C . ASP A 1 364 ? 1.281 -23.422 -31.75 1 97.75 364 ASP A C 1
ATOM 2816 O O . ASP A 1 364 ? 1.688 -24.375 -32.438 1 97.75 364 ASP A O 1
ATOM 2820 N N . LYS A 1 365 ? 1.837 -22.312 -31.641 1 98.25 365 LYS A N 1
ATOM 2821 C CA . LYS A 1 365 ? 3.062 -22.016 -32.375 1 98.25 365 LYS A CA 1
ATOM 2822 C C . LYS A 1 365 ? 4.16 -23.016 -32.031 1 98.25 365 LYS A C 1
ATOM 2824 O O . LYS A 1 365 ? 4.898 -23.469 -32.906 1 98.25 365 LYS A O 1
ATOM 2829 N N . TYR A 1 366 ? 4.297 -23.422 -30.812 1 97.88 366 TYR A N 1
ATOM 2830 C CA . TYR A 1 366 ? 5.41 -24.25 -30.375 1 97.88 366 TYR A CA 1
ATOM 2831 C C . TYR A 1 366 ? 4.969 -25.703 -30.156 1 97.88 366 TYR A C 1
ATOM 2833 O O . TYR A 1 366 ? 5.781 -26.562 -29.828 1 97.88 366 TYR A O 1
ATOM 2841 N N . GLY A 1 367 ? 3.666 -25.984 -30.312 1 97 367 GLY A N 1
ATOM 2842 C CA . GLY A 1 367 ? 3.133 -27.344 -30.188 1 97 367 GLY A CA 1
ATOM 2843 C C . GLY A 1 367 ? 3.121 -27.844 -28.75 1 97 367 GLY A C 1
ATOM 2844 O O . GLY A 1 367 ? 3.354 -29.031 -28.5 1 97 367 GLY A O 1
ATOM 2845 N N . LEU A 1 368 ? 3.068 -27.031 -27.797 1 96.56 368 LEU A N 1
ATOM 2846 C CA . LEU A 1 368 ? 2.91 -27.406 -26.391 1 96.56 368 LEU A CA 1
ATOM 2847 C C . LEU A 1 368 ? 1.516 -27.047 -25.891 1 96.56 368 LEU A C 1
ATOM 2849 O O . LEU A 1 368 ? 1.01 -25.953 -26.172 1 96.56 368 LEU A O 1
ATOM 2853 N N . ARG A 1 369 ? 0.904 -27.969 -25.266 1 94.81 369 ARG A N 1
ATOM 2854 C CA . ARG A 1 369 ? -0.404 -27.703 -24.672 1 94.81 369 ARG A CA 1
ATOM 2855 C C . ARG A 1 369 ? -0.287 -26.781 -23.469 1 94.81 369 ARG A C 1
ATOM 2857 O O . ARG A 1 369 ? 0.576 -26.984 -22.609 1 94.81 369 ARG A O 1
ATOM 2864 N N . ILE A 1 370 ? -1.117 -25.734 -23.453 1 97 370 ILE A N 1
ATOM 2865 C CA . ILE A 1 370 ? -1.193 -24.812 -22.328 1 97 370 ILE A CA 1
ATOM 2866 C C . ILE A 1 370 ? -2.627 -24.75 -21.797 1 97 370 ILE A C 1
ATOM 2868 O O . ILE A 1 370 ? -3.57 -24.562 -22.578 1 97 370 ILE A O 1
ATOM 2872 N N . VAL A 1 371 ? -2.816 -25 -20.578 1 95.94 371 VAL A N 1
ATOM 2873 C CA . VAL A 1 371 ? -4.094 -24.797 -19.906 1 95.94 371 VAL A CA 1
ATOM 2874 C C . VAL A 1 371 ? -4 -23.594 -18.969 1 95.94 371 VAL A C 1
ATOM 2876 O O . VAL A 1 371 ? -3.018 -23.453 -18.234 1 95.94 371 VAL A O 1
ATOM 2879 N N . THR A 1 372 ? -5.023 -22.719 -18.953 1 97.5 372 THR A N 1
ATOM 2880 C CA . THR A 1 372 ? -4.898 -21.438 -18.25 1 97.5 372 THR A CA 1
ATOM 2881 C C . THR A 1 372 ? -6.062 -21.234 -17.297 1 97.5 372 THR A C 1
ATOM 2883 O O . THR A 1 372 ? -7.227 -21.391 -17.672 1 97.5 372 THR A O 1
ATOM 2886 N N . TRP A 1 373 ? -5.848 -20.984 -16.094 1 96.94 373 TRP A N 1
ATOM 2887 C CA . TRP A 1 373 ? -6.777 -20.406 -15.133 1 96.94 373 TRP A CA 1
ATOM 2888 C C . TRP A 1 373 ? -6.18 -19.156 -14.477 1 96.94 373 TRP A C 1
ATOM 2890 O O . TRP A 1 373 ? -5.094 -18.719 -14.859 1 96.94 373 TRP A O 1
ATOM 2900 N N . GLY A 1 374 ? -6.914 -18.516 -13.586 1 96.88 374 GLY A N 1
ATOM 2901 C CA . GLY A 1 374 ? -6.32 -17.344 -12.977 1 96.88 374 GLY A CA 1
ATOM 2902 C C . GLY A 1 374 ? -7.289 -16.562 -12.102 1 96.88 374 GLY A C 1
ATOM 2903 O O . GLY A 1 374 ? -8.492 -16.844 -12.102 1 96.88 374 GLY A O 1
ATOM 2904 N N . HIS A 1 375 ? -6.711 -15.711 -11.258 1 97.5 375 HIS A N 1
ATOM 2905 C CA . HIS A 1 375 ? -7.445 -14.68 -10.531 1 97.5 375 HIS A CA 1
ATOM 2906 C C . HIS A 1 375 ? -7.672 -13.453 -11.406 1 97.5 375 HIS A C 1
ATOM 2908 O O . HIS A 1 375 ? -7.051 -12.406 -11.188 1 97.5 375 HIS A O 1
ATOM 2914 N N . VAL A 1 376 ? -8.656 -13.508 -12.266 1 98.12 376 VAL A N 1
ATOM 2915 C CA . VAL A 1 376 ? -8.703 -12.555 -13.367 1 98.12 376 VAL A CA 1
ATOM 2916 C C . VAL A 1 376 ? -9.336 -11.242 -12.891 1 98.12 376 VAL A C 1
ATOM 2918 O O . VAL A 1 376 ? -9.281 -10.234 -13.586 1 98.12 376 VAL A O 1
ATOM 2921 N N . GLY A 1 377 ? -9.898 -11.273 -11.68 1 97.19 377 GLY A N 1
ATOM 2922 C CA . GLY A 1 377 ? -10.398 -10.023 -11.133 1 97.19 377 GLY A CA 1
ATOM 2923 C C . GLY A 1 377 ? -9.328 -8.945 -11.039 1 97.19 377 GLY A C 1
ATOM 2924 O O . GLY A 1 377 ? -9.641 -7.754 -11.047 1 97.19 377 GLY A O 1
ATOM 2925 N N . ASP A 1 378 ? -8.102 -9.367 -10.891 1 96.5 378 ASP A N 1
ATOM 2926 C CA . ASP A 1 378 ? -7.012 -8.398 -10.844 1 96.5 378 ASP A CA 1
ATOM 2927 C C . ASP A 1 378 ? -6.035 -8.625 -12 1 96.5 378 ASP A C 1
ATOM 2929 O O . ASP A 1 378 ? -4.879 -8.203 -11.93 1 96.5 378 ASP A O 1
ATOM 2933 N N . GLY A 1 379 ? -6.473 -9.32 -13 1 98.12 379 GLY A N 1
ATOM 2934 C CA . GLY A 1 379 ? -5.707 -9.453 -14.227 1 98.12 379 GLY A CA 1
ATOM 2935 C C . GLY A 1 379 ? -4.645 -10.539 -14.156 1 98.12 379 GLY A C 1
ATOM 2936 O O . GLY A 1 379 ? -3.777 -10.625 -15.023 1 98.12 379 GLY A O 1
ATOM 2937 N N . ASN A 1 380 ? -4.695 -11.414 -13.242 1 98.38 380 ASN A N 1
ATOM 2938 C CA . ASN A 1 380 ? -3.689 -12.438 -12.984 1 98.38 380 ASN A CA 1
ATOM 2939 C C . ASN A 1 380 ? -4.016 -13.734 -13.711 1 98.38 380 ASN A C 1
ATOM 2941 O O . ASN A 1 380 ? -5.109 -14.281 -13.555 1 98.38 380 ASN A O 1
ATOM 2945 N N . LEU A 1 381 ? -3.111 -14.219 -14.508 1 98.56 381 LEU A N 1
ATOM 2946 C CA . LEU A 1 381 ? -3.264 -15.461 -15.25 1 98.56 381 LEU A CA 1
ATOM 2947 C C . LEU A 1 381 ? -2.16 -16.453 -14.883 1 98.56 381 LEU A C 1
ATOM 2949 O O . LEU A 1 381 ? -1.005 -16.062 -14.703 1 98.56 381 LEU A O 1
ATOM 2953 N N . HIS A 1 382 ? -2.561 -17.672 -14.82 1 97.5 382 HIS A N 1
ATOM 2954 C CA . HIS A 1 382 ? -1.638 -18.781 -14.609 1 97.5 382 HIS A CA 1
ATOM 2955 C C . HIS A 1 382 ? -1.642 -19.734 -15.797 1 97.5 382 HIS A C 1
ATOM 2957 O O . HIS A 1 382 ? -2.295 -20.781 -15.75 1 97.5 382 HIS A O 1
ATOM 2963 N N . PRO A 1 383 ? -0.896 -19.453 -16.828 1 97.94 383 PRO A N 1
ATOM 2964 C CA . PRO A 1 383 ? -0.694 -20.469 -17.875 1 97.94 383 PRO A CA 1
ATOM 2965 C C . PRO A 1 383 ? 0.126 -21.656 -17.391 1 97.94 383 PRO A C 1
ATOM 2967 O O . PRO A 1 383 ? 1.229 -21.484 -16.859 1 97.94 383 PRO A O 1
ATOM 2970 N N . ASN A 1 384 ? -0.424 -22.797 -17.484 1 96.38 384 ASN A N 1
ATOM 2971 C CA . ASN A 1 384 ? 0.265 -24.031 -17.156 1 96.38 384 ASN A CA 1
ATOM 2972 C C . ASN A 1 384 ? 0.732 -24.766 -18.406 1 96.38 384 ASN A C 1
ATOM 2974 O O . ASN A 1 384 ? -0.087 -25.266 -19.172 1 96.38 384 ASN A O 1
ATOM 2978 N N . ILE A 1 385 ? 2.035 -24.844 -18.562 1 96.25 385 ILE A N 1
ATOM 2979 C CA . ILE A 1 385 ? 2.623 -25.406 -19.781 1 96.25 385 ILE A CA 1
ATOM 2980 C C . ILE A 1 385 ? 2.973 -26.875 -19.547 1 96.25 385 ILE A C 1
ATOM 2982 O O . ILE A 1 385 ? 3.762 -27.203 -18.656 1 96.25 385 ILE A O 1
ATOM 2986 N N . ILE A 1 386 ? 2.387 -27.75 -20.312 1 94.5 386 ILE A N 1
ATOM 2987 C CA . ILE A 1 386 ? 2.662 -29.172 -20.234 1 94.5 386 ILE A CA 1
ATOM 2988 C C . ILE A 1 386 ? 3.838 -29.531 -21.141 1 94.5 386 ILE A C 1
ATOM 2990 O O . ILE A 1 386 ? 3.832 -29.203 -22.328 1 94.5 386 ILE A O 1
ATOM 2994 N N . TYR A 1 387 ? 4.832 -30.188 -20.547 1 93.81 387 TYR A N 1
ATOM 2995 C CA . TYR A 1 387 ? 6.012 -30.516 -21.344 1 93.81 387 TYR A CA 1
ATOM 2996 C C . TYR A 1 387 ? 6.59 -31.859 -20.922 1 93.81 387 TYR A C 1
ATOM 2998 O O . TYR A 1 387 ? 6.266 -32.375 -19.844 1 93.81 387 TYR A O 1
ATOM 3006 N N . ASN A 1 388 ? 7.363 -32.5 -21.797 1 93.44 388 ASN A N 1
ATOM 3007 C CA . ASN A 1 388 ? 8.078 -33.75 -21.531 1 93.44 388 ASN A CA 1
ATOM 3008 C C . ASN A 1 388 ? 9.5 -33.469 -21.047 1 93.44 388 ASN A C 1
ATOM 3010 O O . ASN A 1 388 ? 10.359 -33.062 -21.812 1 93.44 388 ASN A O 1
ATOM 3014 N N . PRO A 1 389 ? 9.719 -33.75 -19.766 1 89.88 389 PRO A N 1
ATOM 3015 C CA . PRO A 1 389 ? 11.023 -33.438 -19.203 1 89.88 389 PRO A CA 1
ATOM 3016 C C . PRO A 1 389 ? 12.141 -34.344 -19.734 1 89.88 389 PRO A C 1
ATOM 3018 O O . PRO A 1 389 ? 13.32 -34.031 -19.562 1 89.88 389 PRO A O 1
ATOM 3021 N N . SER A 1 390 ? 11.859 -35.438 -20.406 1 91.62 390 SER A N 1
ATOM 3022 C CA . SER A 1 390 ? 12.852 -36.375 -20.922 1 91.62 390 SER A CA 1
ATOM 3023 C C . SER A 1 390 ? 13.227 -36.031 -22.359 1 91.62 390 SER A C 1
ATOM 3025 O O . SER A 1 390 ? 14.141 -36.656 -22.938 1 91.62 390 SER A O 1
ATOM 3027 N N . ASP A 1 391 ? 12.516 -35.156 -22.938 1 93.62 391 ASP A N 1
ATOM 3028 C CA . ASP A 1 391 ? 12.742 -34.719 -24.312 1 93.62 391 ASP A CA 1
ATOM 3029 C C . ASP A 1 391 ? 13.359 -33.344 -24.375 1 93.62 391 ASP A C 1
ATOM 3031 O O . ASP A 1 391 ? 12.672 -32.344 -24.109 1 93.62 391 ASP A O 1
ATOM 3035 N N . GLN A 1 392 ? 14.562 -33.312 -24.781 1 94 392 GLN A N 1
ATOM 3036 C CA . GLN A 1 392 ? 15.297 -32.031 -24.828 1 94 392 GLN A CA 1
ATOM 3037 C C . GLN A 1 392 ? 14.609 -31.031 -25.734 1 94 392 GLN A C 1
ATOM 3039 O O . GLN A 1 392 ? 14.648 -29.828 -25.484 1 94 392 GLN A O 1
ATOM 3044 N N . SER A 1 393 ? 14.078 -31.5 -26.797 1 95.81 393 SER A N 1
ATOM 3045 C CA . SER A 1 393 ? 13.344 -30.609 -27.688 1 95.81 393 SER A CA 1
ATOM 3046 C C . SER A 1 393 ? 12.133 -30 -26.969 1 95.81 393 SER A C 1
ATOM 3048 O O . SER A 1 393 ? 11.836 -28.828 -27.156 1 95.81 393 SER A O 1
ATOM 3050 N N . SER A 1 394 ? 11.453 -30.781 -26.203 1 95.06 394 SER A N 1
ATOM 3051 C CA . SER A 1 394 ? 10.32 -30.312 -25.422 1 95.06 394 SER A CA 1
ATOM 3052 C C . SER A 1 394 ? 10.75 -29.266 -24.406 1 95.06 394 SER A C 1
ATOM 3054 O O . SER A 1 394 ? 10.07 -28.25 -24.219 1 95.06 394 SER A O 1
ATOM 3056 N N . ILE A 1 395 ? 11.852 -29.453 -23.828 1 94.12 395 ILE A N 1
ATOM 3057 C CA . ILE A 1 395 ? 12.398 -28.531 -22.844 1 94.12 395 ILE A CA 1
ATOM 3058 C C . ILE A 1 395 ? 12.766 -27.203 -23.516 1 94.12 395 ILE A C 1
ATOM 3060 O O . ILE A 1 395 ? 12.5 -26.125 -22.969 1 94.12 395 ILE A O 1
ATOM 3064 N N . SER A 1 396 ? 13.391 -27.266 -24.609 1 96.25 396 SER A N 1
ATOM 3065 C CA . SER A 1 396 ? 13.742 -26.062 -25.359 1 96.25 396 SER A CA 1
ATOM 3066 C C . SER A 1 396 ? 12.5 -25.266 -25.734 1 96.25 396 SER A C 1
ATOM 3068 O O . SER A 1 396 ? 12.5 -24.031 -25.625 1 96.25 396 SER A O 1
ATOM 3070 N N . ARG A 1 397 ? 11.484 -25.984 -26.188 1 97.31 397 ARG A N 1
ATOM 3071 C CA . ARG A 1 397 ? 10.234 -25.312 -26.531 1 97.31 397 ARG A CA 1
ATOM 3072 C C . ARG A 1 397 ? 9.594 -24.688 -25.281 1 97.31 397 ARG A C 1
ATOM 3074 O O . ARG A 1 397 ? 9 -23.609 -25.359 1 97.31 397 ARG A O 1
ATOM 3081 N N . LEU A 1 398 ? 9.719 -25.406 -24.188 1 96.38 398 LEU A N 1
ATOM 3082 C CA . LEU A 1 398 ? 9.211 -24.859 -22.922 1 96.38 398 LEU A CA 1
ATOM 3083 C C . LEU A 1 398 ? 9.844 -23.5 -22.625 1 96.38 398 LEU A C 1
ATOM 3085 O O . LEU A 1 398 ? 9.141 -22.547 -22.266 1 96.38 398 LEU A O 1
ATOM 3089 N N . HIS A 1 399 ? 11.141 -23.375 -22.766 1 95.69 399 HIS A N 1
ATOM 3090 C CA . HIS A 1 399 ? 11.852 -22.141 -22.516 1 95.69 399 HIS A CA 1
ATOM 3091 C C . HIS A 1 399 ? 11.375 -21.031 -23.438 1 95.69 399 HIS A C 1
ATOM 3093 O O . HIS A 1 399 ? 11.195 -19.875 -23.016 1 95.69 399 HIS A O 1
ATOM 3099 N N . ALA A 1 400 ? 11.172 -21.359 -24.688 1 97.75 400 ALA A N 1
ATOM 3100 C CA . ALA A 1 400 ? 10.688 -20.391 -25.672 1 97.75 400 ALA A CA 1
ATOM 3101 C C . ALA A 1 400 ? 9.281 -19.906 -25.312 1 97.75 400 ALA A C 1
ATOM 3103 O O . ALA A 1 400 ? 8.984 -18.719 -25.391 1 97.75 400 ALA A O 1
ATOM 3104 N N . VAL A 1 401 ? 8.445 -20.875 -24.953 1 98.25 401 VAL A N 1
ATOM 3105 C CA . VAL A 1 401 ? 7.059 -20.562 -24.609 1 98.25 401 VAL A CA 1
ATOM 3106 C C . VAL A 1 401 ? 7.023 -19.656 -23.375 1 98.25 401 VAL A C 1
ATOM 3108 O O . VAL A 1 401 ? 6.312 -18.656 -23.359 1 98.25 401 VAL A O 1
ATOM 3111 N N . THR A 1 402 ? 7.805 -20 -22.359 1 97.19 402 THR A N 1
ATOM 3112 C CA . THR A 1 402 ? 7.863 -19.219 -21.125 1 97.19 402 THR A CA 1
ATOM 3113 C C . THR A 1 402 ? 8.312 -17.781 -21.422 1 97.19 402 THR A C 1
ATOM 3115 O O . THR A 1 402 ? 7.73 -16.828 -20.906 1 97.19 402 THR A O 1
ATOM 3118 N N . ARG A 1 403 ? 9.297 -17.625 -22.172 1 97.75 403 ARG A N 1
ATOM 3119 C CA . ARG A 1 403 ? 9.812 -16.312 -22.531 1 97.75 403 ARG A CA 1
ATOM 3120 C C . ARG A 1 403 ? 8.766 -15.5 -23.297 1 97.75 403 ARG A C 1
ATOM 3122 O O . ARG A 1 403 ? 8.539 -14.328 -23 1 97.75 403 ARG A O 1
ATOM 3129 N N . GLU A 1 404 ? 8.133 -16.109 -24.266 1 98.56 404 GLU A N 1
ATOM 3130 C CA . GLU A 1 404 ? 7.168 -15.391 -25.094 1 98.56 404 GLU A CA 1
ATOM 3131 C C . GLU A 1 404 ? 5.938 -14.992 -24.281 1 98.56 404 GLU A C 1
ATOM 3133 O O . GLU A 1 404 ? 5.344 -13.938 -24.516 1 98.56 404 GLU A O 1
ATOM 3138 N N . ILE A 1 405 ? 5.543 -15.844 -23.359 1 98.75 405 ILE A N 1
ATOM 3139 C CA . ILE A 1 405 ? 4.422 -15.5 -22.484 1 98.75 405 ILE A CA 1
ATOM 3140 C C . ILE A 1 405 ? 4.781 -14.289 -21.641 1 98.75 405 ILE A C 1
ATOM 3142 O O . ILE A 1 405 ? 3.971 -13.375 -21.469 1 98.75 405 ILE A O 1
ATOM 3146 N N . GLY A 1 406 ? 5.965 -14.289 -21.062 1 98.38 406 GLY A N 1
ATOM 3147 C CA . GLY A 1 406 ? 6.43 -13.125 -20.328 1 98.38 406 GLY A CA 1
ATOM 3148 C C . GLY A 1 406 ? 6.445 -11.852 -21.156 1 98.38 406 GLY A C 1
ATOM 3149 O O . GLY A 1 406 ? 5.984 -10.805 -20.688 1 98.38 406 GLY A O 1
ATOM 3150 N N . LEU A 1 407 ? 6.98 -11.93 -22.375 1 98.62 407 LEU A N 1
ATOM 3151 C CA . LEU A 1 407 ? 7.047 -10.781 -23.281 1 98.62 407 LEU A CA 1
ATOM 3152 C C . LEU A 1 407 ? 5.648 -10.305 -23.656 1 98.62 407 LEU A C 1
ATOM 3154 O O . LEU A 1 407 ? 5.418 -9.109 -23.828 1 98.62 407 LEU A O 1
ATOM 3158 N N . LEU A 1 408 ? 4.75 -11.273 -23.844 1 98.75 408 LEU A N 1
ATOM 3159 C CA . LEU A 1 408 ? 3.357 -10.922 -24.109 1 98.75 408 LEU A CA 1
ATOM 3160 C C . LEU A 1 408 ? 2.801 -10.039 -23 1 98.75 408 LEU A C 1
ATOM 3162 O O . LEU A 1 408 ? 2.162 -9.023 -23.281 1 98.75 408 LEU A O 1
ATOM 3166 N N . ALA A 1 409 ? 3.037 -10.469 -21.75 1 98.75 409 ALA A N 1
ATOM 3167 C CA . ALA A 1 409 ? 2.564 -9.68 -20.609 1 98.75 409 ALA A CA 1
ATOM 3168 C C . ALA A 1 409 ? 3.15 -8.273 -20.625 1 98.75 409 ALA A C 1
ATOM 3170 O O . ALA A 1 409 ? 2.432 -7.293 -20.422 1 98.75 409 ALA A O 1
ATOM 3171 N N . ILE A 1 410 ? 4.461 -8.156 -20.875 1 98.5 410 ILE A N 1
ATOM 3172 C CA . ILE A 1 410 ? 5.148 -6.875 -20.938 1 98.5 410 ILE A CA 1
ATOM 3173 C C . ILE A 1 410 ? 4.523 -6.004 -22.016 1 98.5 410 ILE A C 1
ATOM 3175 O O . ILE A 1 410 ? 4.207 -4.832 -21.781 1 98.5 410 ILE A O 1
ATOM 3179 N N . ASN A 1 411 ? 4.27 -6.582 -23.188 1 98.31 411 ASN A N 1
ATOM 3180 C CA . ASN A 1 411 ? 3.764 -5.844 -24.344 1 98.31 411 ASN A CA 1
ATOM 3181 C C . ASN A 1 411 ? 2.34 -5.348 -24.109 1 98.31 411 ASN A C 1
ATOM 3183 O O . ASN A 1 411 ? 1.932 -4.332 -24.672 1 98.31 411 ASN A O 1
ATOM 3187 N N . LEU A 1 412 ? 1.664 -6.055 -23.266 1 98.5 412 LEU A N 1
ATOM 3188 C CA . LEU A 1 412 ? 0.284 -5.684 -22.984 1 98.5 412 LEU A CA 1
ATOM 3189 C C . LEU A 1 412 ? 0.217 -4.723 -21.797 1 98.5 412 LEU A C 1
ATOM 3191 O O . LEU A 1 412 ? -0.871 -4.406 -21.312 1 98.5 412 LEU A O 1
ATOM 3195 N N . GLY A 1 413 ? 1.343 -4.266 -21.328 1 97.44 413 GLY A N 1
ATOM 3196 C CA . GLY A 1 413 ? 1.39 -3.309 -20.234 1 97.44 413 GLY A CA 1
ATOM 3197 C C . GLY A 1 413 ? 1.31 -3.961 -18.859 1 97.44 413 GLY A C 1
ATOM 3198 O O . GLY A 1 413 ? 0.961 -3.309 -17.875 1 97.44 413 GLY A O 1
ATOM 3199 N N . GLY A 1 414 ? 1.545 -5.246 -18.797 1 98.25 414 GLY A N 1
ATOM 3200 C CA . GLY A 1 414 ? 1.475 -5.988 -17.547 1 98.25 414 GLY A CA 1
ATOM 3201 C C . GLY A 1 414 ? 2.836 -6.266 -16.938 1 98.25 414 GLY A C 1
ATOM 3202 O O . GLY A 1 414 ? 3.738 -5.43 -17.031 1 98.25 414 GLY A O 1
ATOM 3203 N N . THR A 1 415 ? 2.881 -7.352 -16.172 1 98.5 415 THR A N 1
ATOM 3204 C CA . THR A 1 415 ? 4.102 -7.754 -15.484 1 98.5 415 THR A CA 1
ATOM 3205 C C . THR A 1 415 ? 4.344 -9.25 -15.641 1 98.5 415 THR A C 1
ATOM 3207 O O . THR A 1 415 ? 3.4 -10.023 -15.797 1 98.5 415 THR A O 1
ATOM 3210 N N . VAL A 1 416 ? 5.621 -9.641 -15.539 1 98.12 416 VAL A N 1
ATOM 3211 C CA . VAL A 1 416 ? 6.031 -11.023 -15.773 1 98.12 416 VAL A CA 1
ATOM 3212 C C . VAL A 1 416 ? 5.809 -11.852 -14.508 1 98.12 416 VAL A C 1
ATOM 3214 O O . VAL A 1 416 ? 5.848 -13.086 -14.555 1 98.12 416 VAL A O 1
ATOM 3217 N N . SER A 1 417 ? 5.547 -11.188 -13.391 1 97.25 417 SER A N 1
ATOM 3218 C CA . SER A 1 417 ? 5.273 -11.859 -12.125 1 97.25 417 SER A CA 1
ATOM 3219 C C . SER A 1 417 ? 4.219 -11.117 -11.32 1 97.25 417 SER A C 1
ATOM 3221 O O . SER A 1 417 ? 4.359 -9.922 -11.062 1 97.25 417 SER A O 1
ATOM 3223 N N . SER A 1 418 ? 3.207 -11.875 -10.914 1 95.75 418 SER A N 1
ATOM 3224 C CA . SER A 1 418 ? 2.084 -11.281 -10.195 1 95.75 418 SER A CA 1
ATOM 3225 C C . SER A 1 418 ? 2.189 -11.547 -8.695 1 95.75 418 SER A C 1
ATOM 3227 O O . SER A 1 418 ? 2.174 -10.617 -7.895 1 95.75 418 SER A O 1
ATOM 3229 N N . GLU A 1 419 ? 2.314 -12.773 -8.359 1 94.44 419 GLU A N 1
ATOM 3230 C CA . GLU A 1 419 ? 2.219 -13.094 -6.938 1 94.44 419 GLU A CA 1
ATOM 3231 C C . GLU A 1 419 ? 3.215 -14.188 -6.551 1 94.44 419 GLU A C 1
ATOM 3233 O O . GLU A 1 419 ? 3.41 -14.469 -5.367 1 94.44 419 GLU A O 1
ATOM 3238 N N . HIS A 1 420 ? 3.908 -14.789 -7.496 1 92.62 420 HIS A N 1
ATOM 3239 C CA . HIS A 1 420 ? 4.82 -15.883 -7.199 1 92.62 420 HIS A CA 1
ATOM 3240 C C . HIS A 1 420 ? 6.191 -15.359 -6.781 1 92.62 420 HIS A C 1
ATOM 3242 O O . HIS A 1 420 ? 6.961 -16.078 -6.133 1 92.62 420 HIS A O 1
ATOM 3248 N N . GLY A 1 421 ? 6.477 -14.164 -7.172 1 94.5 421 GLY A N 1
ATOM 3249 C CA . GLY A 1 421 ? 7.824 -13.648 -6.973 1 94.5 421 GLY A CA 1
ATOM 3250 C C . GLY A 1 421 ? 8.727 -13.867 -8.172 1 94.5 421 GLY A C 1
ATOM 3251 O O . GLY A 1 421 ? 8.258 -14.234 -9.25 1 94.5 421 GLY A O 1
ATOM 3252 N N . ILE A 1 422 ? 9.984 -13.586 -8.008 1 97.44 422 ILE A N 1
ATOM 3253 C CA . ILE A 1 422 ? 10.945 -13.656 -9.109 1 97.44 422 ILE A CA 1
ATOM 3254 C C . ILE A 1 422 ? 11.828 -14.891 -8.938 1 97.44 422 ILE A C 1
ATOM 3256 O O . ILE A 1 422 ? 11.953 -15.703 -9.852 1 97.44 422 ILE A O 1
ATOM 3260 N N . GLY A 1 423 ? 12.367 -15.023 -7.711 1 96.38 423 GLY A N 1
ATOM 3261 C CA . GLY A 1 423 ? 13.266 -16.141 -7.449 1 96.38 423 GLY A CA 1
ATOM 3262 C C . GLY A 1 423 ? 14.414 -16.219 -8.43 1 96.38 423 GLY A C 1
ATOM 3263 O O . GLY A 1 423 ? 15.07 -15.211 -8.719 1 96.38 423 GLY A O 1
ATOM 3264 N N . VAL A 1 424 ? 14.781 -17.438 -8.852 1 95.81 424 VAL A N 1
ATOM 3265 C CA . VAL A 1 424 ? 15.859 -17.641 -9.82 1 95.81 424 VAL A CA 1
ATOM 3266 C C . VAL A 1 424 ? 15.266 -17.812 -11.219 1 95.81 424 VAL A C 1
ATOM 3268 O O . VAL A 1 424 ? 15.93 -17.531 -12.219 1 95.81 424 VAL A O 1
ATOM 3271 N N . LEU A 1 425 ? 14.008 -18.141 -11.281 1 94.56 425 LEU A N 1
ATOM 3272 C CA . LEU A 1 425 ? 13.438 -18.594 -12.547 1 94.56 425 LEU A CA 1
ATOM 3273 C C . LEU A 1 425 ? 12.977 -17.406 -13.383 1 94.56 425 LEU A C 1
ATOM 3275 O O . LEU A 1 425 ? 12.867 -17.516 -14.609 1 94.56 425 LEU A O 1
ATOM 3279 N N . LYS A 1 426 ? 12.703 -16.297 -12.766 1 96.19 426 LYS A N 1
ATOM 3280 C CA . LYS A 1 426 ? 12.117 -15.188 -13.516 1 96.19 426 LYS A CA 1
ATOM 3281 C C . LYS A 1 426 ? 13.07 -14.008 -13.602 1 96.19 426 LYS A C 1
ATOM 3283 O O . LYS A 1 426 ? 12.672 -12.898 -13.984 1 96.19 426 LYS A O 1
ATOM 3288 N N . LYS A 1 427 ? 14.305 -14.156 -13.281 1 96.44 427 LYS A N 1
ATOM 3289 C CA . LYS A 1 427 ? 15.281 -13.062 -13.258 1 96.44 427 LYS A CA 1
ATOM 3290 C C . LYS A 1 427 ? 15.469 -12.477 -14.656 1 96.44 427 LYS A C 1
ATOM 3292 O O . LYS A 1 427 ? 15.516 -11.258 -14.82 1 96.44 427 LYS A O 1
ATOM 3297 N N . ASP A 1 428 ? 15.562 -13.344 -15.625 1 96.44 428 ASP A N 1
ATOM 3298 C CA . ASP A 1 428 ? 15.781 -12.875 -16.984 1 96.44 428 ASP A CA 1
ATOM 3299 C C . ASP A 1 428 ? 14.57 -12.086 -17.5 1 96.44 428 ASP A C 1
ATOM 3301 O O . ASP A 1 428 ? 14.734 -11.047 -18.141 1 96.44 428 ASP A O 1
ATOM 3305 N N . LEU A 1 429 ? 13.438 -12.586 -17.25 1 97.56 429 LEU A N 1
ATOM 3306 C CA . LEU A 1 429 ? 12.219 -11.906 -17.672 1 97.56 429 LEU A CA 1
ATOM 3307 C C . LEU A 1 429 ? 12.062 -10.57 -16.953 1 97.56 429 LEU A C 1
ATOM 3309 O O . LEU A 1 429 ? 11.539 -9.609 -17.531 1 97.56 429 LEU A O 1
ATOM 3313 N N . LEU A 1 430 ? 12.461 -10.57 -15.656 1 98.12 430 LEU A N 1
ATOM 3314 C CA . LEU A 1 430 ? 12.461 -9.305 -14.938 1 98.12 430 LEU A CA 1
ATOM 3315 C C . LEU A 1 430 ? 13.336 -8.273 -15.648 1 98.12 430 LEU A C 1
ATOM 3317 O O . LEU A 1 430 ? 12.945 -7.113 -15.789 1 98.12 430 LEU A O 1
ATOM 3321 N N . VAL A 1 431 ? 14.5 -8.648 -16.094 1 98 431 VAL A N 1
ATOM 3322 C CA . VAL A 1 431 ? 15.398 -7.75 -16.797 1 98 431 VAL A CA 1
ATOM 3323 C C . VAL A 1 431 ? 14.711 -7.23 -18.062 1 98 431 VAL A C 1
ATOM 3325 O O . VAL A 1 431 ? 14.773 -6.039 -18.359 1 98 431 VAL A O 1
ATOM 3328 N N . ASN A 1 432 ? 14.016 -8.125 -18.797 1 98.19 432 ASN A N 1
ATOM 3329 C CA . ASN A 1 432 ? 13.266 -7.699 -19.969 1 98.19 432 ASN A CA 1
ATOM 3330 C C . ASN A 1 432 ? 12.219 -6.648 -19.625 1 98.19 432 ASN A C 1
ATOM 3332 O O . ASN A 1 432 ? 12.047 -5.672 -20.359 1 98.19 432 ASN A O 1
ATOM 3336 N N . GLU A 1 433 ? 11.523 -6.902 -18.562 1 98.44 433 GLU A N 1
ATOM 3337 C CA . GLU A 1 433 ? 10.5 -5.949 -18.141 1 98.44 433 GLU A CA 1
ATOM 3338 C C . GLU A 1 433 ? 11.125 -4.598 -17.797 1 98.44 433 GLU A C 1
ATOM 3340 O O . GLU A 1 433 ? 10.586 -3.551 -18.156 1 98.44 433 GLU A O 1
ATOM 3345 N N . LEU A 1 434 ? 12.25 -4.609 -17.094 1 98.12 434 LEU A N 1
ATOM 3346 C CA . LEU A 1 434 ? 12.922 -3.385 -16.672 1 98.12 434 LEU A CA 1
ATOM 3347 C C . LEU A 1 434 ? 13.523 -2.65 -17.859 1 98.12 434 LEU A C 1
ATOM 3349 O O . LEU A 1 434 ? 13.648 -1.424 -17.844 1 98.12 434 LEU A O 1
ATOM 3353 N N . GLU A 1 435 ? 13.891 -3.371 -18.859 1 98.06 435 GLU A N 1
ATOM 3354 C CA . GLU A 1 435 ? 14.391 -2.736 -20.078 1 98.06 435 GLU A CA 1
ATOM 3355 C C . GLU A 1 435 ? 13.328 -1.829 -20.703 1 98.06 435 GLU A C 1
ATOM 3357 O O . GLU A 1 435 ? 13.648 -0.75 -21.203 1 98.06 435 GLU A O 1
ATOM 3362 N N . VAL A 1 436 ? 12.133 -2.262 -20.641 1 97.69 436 VAL A N 1
ATOM 3363 C CA . VAL A 1 436 ? 11.031 -1.494 -21.219 1 97.69 436 VAL A CA 1
ATOM 3364 C C . VAL A 1 436 ? 10.648 -0.359 -20.266 1 97.69 436 VAL A C 1
ATOM 3366 O O . VAL A 1 436 ? 10.305 0.738 -20.719 1 97.69 436 VAL A O 1
ATOM 3369 N N . LYS A 1 437 ? 10.773 -0.53 -19 1 97.75 437 LYS A N 1
ATOM 3370 C CA . LYS A 1 437 ? 10.328 0.431 -17.984 1 97.75 437 LYS A CA 1
ATOM 3371 C C . LYS A 1 437 ? 11.438 1.422 -17.641 1 97.75 437 LYS A C 1
ATOM 3373 O O . LYS A 1 437 ? 11.172 2.477 -17.062 1 97.75 437 LYS A O 1
ATOM 3378 N N . GLY A 1 438 ? 12.641 1.186 -18.016 1 97.88 438 GLY A N 1
ATOM 3379 C CA . GLY A 1 438 ? 13.836 1.941 -17.688 1 97.88 438 GLY A CA 1
ATOM 3380 C C . GLY A 1 438 ? 14.875 1.118 -16.938 1 97.88 438 GLY A C 1
ATOM 3381 O O . GLY A 1 438 ? 14.758 0.91 -15.727 1 97.88 438 GLY A O 1
ATOM 3382 N N . ILE A 1 439 ? 15.961 0.773 -17.609 1 97.56 439 ILE A N 1
ATOM 3383 C CA . ILE A 1 439 ? 16.938 -0.205 -17.141 1 97.56 439 ILE A CA 1
ATOM 3384 C C . ILE A 1 439 ? 17.688 0.356 -15.945 1 97.56 439 ILE A C 1
ATOM 3386 O O . ILE A 1 439 ? 18.297 -0.396 -15.18 1 97.56 439 ILE A O 1
ATOM 3390 N N . ALA A 1 440 ? 17.641 1.695 -15.711 1 98.12 440 ALA A N 1
ATOM 3391 C CA . ALA A 1 440 ? 18.312 2.328 -14.57 1 98.12 440 ALA A CA 1
ATOM 3392 C C . ALA A 1 440 ? 17.797 1.758 -13.25 1 98.12 440 ALA A C 1
ATOM 3394 O O . ALA A 1 440 ? 18.516 1.788 -12.242 1 98.12 440 ALA A O 1
ATOM 3395 N N . GLN A 1 441 ? 16.625 1.244 -13.289 1 98.5 441 GLN A N 1
ATOM 3396 C CA . GLN A 1 441 ? 16.047 0.658 -12.078 1 98.5 441 GLN A CA 1
ATOM 3397 C C . GLN A 1 441 ? 16.875 -0.538 -11.609 1 98.5 441 GLN A C 1
ATOM 3399 O O . GLN A 1 441 ? 16.969 -0.792 -10.406 1 98.5 441 GLN A O 1
ATOM 3404 N N . LEU A 1 442 ? 17.359 -1.286 -12.578 1 98 442 LEU A N 1
ATOM 3405 C CA . LEU A 1 442 ? 18.203 -2.424 -12.211 1 98 442 LEU A CA 1
ATOM 3406 C C . LEU A 1 442 ? 19.438 -1.966 -11.445 1 98 442 LEU A C 1
ATOM 3408 O O . LEU A 1 442 ? 19.828 -2.584 -10.453 1 98 442 LEU A O 1
ATOM 3412 N N . ARG A 1 443 ? 20.062 -0.93 -11.883 1 97.25 443 ARG A N 1
ATOM 3413 C CA . ARG A 1 443 ? 21.219 -0.364 -11.188 1 97.25 443 ARG A CA 1
ATOM 3414 C C . ARG A 1 443 ? 20.844 0.08 -9.781 1 97.25 443 ARG A C 1
ATOM 3416 O O . ARG A 1 443 ? 21.609 -0.149 -8.828 1 97.25 443 ARG A O 1
ATOM 3423 N N . LEU A 1 444 ? 19.719 0.717 -9.656 1 98.5 444 LEU A N 1
ATOM 3424 C CA . LEU A 1 444 ? 19.266 1.175 -8.352 1 98.5 444 LEU A CA 1
ATOM 3425 C C . LEU A 1 444 ? 19.031 -0.005 -7.414 1 98.5 444 LEU A C 1
ATOM 3427 O O . LEU A 1 444 ? 19.406 0.042 -6.242 1 98.5 444 LEU A O 1
ATOM 3431 N N . MET A 1 445 ? 18.359 -1.089 -7.914 1 98.62 445 MET A N 1
ATOM 3432 C CA . MET A 1 445 ? 18.109 -2.268 -7.09 1 98.62 445 MET A CA 1
ATOM 3433 C C . MET A 1 445 ? 19.422 -2.902 -6.629 1 98.62 445 MET A C 1
ATOM 3435 O O . MET A 1 445 ? 19.531 -3.32 -5.477 1 98.62 445 MET A O 1
ATOM 3439 N N . LYS A 1 446 ? 20.391 -2.967 -7.535 1 98.31 446 LYS A N 1
ATOM 3440 C CA . LYS A 1 446 ? 21.703 -3.502 -7.164 1 98.31 446 LYS A CA 1
ATOM 3441 C C . LYS A 1 446 ? 22.359 -2.66 -6.074 1 98.31 446 LYS A C 1
ATOM 3443 O O . LYS A 1 446 ? 22.922 -3.199 -5.121 1 98.31 446 LYS A O 1
ATOM 3448 N N . ALA A 1 447 ? 22.266 -1.343 -6.199 1 98.12 447 ALA A N 1
ATOM 3449 C CA . ALA A 1 447 ? 22.828 -0.44 -5.203 1 98.12 447 ALA A CA 1
ATOM 3450 C C . ALA A 1 447 ? 22.141 -0.598 -3.855 1 98.12 447 ALA A C 1
ATOM 3452 O O . ALA A 1 447 ? 22.781 -0.541 -2.807 1 98.12 447 ALA A O 1
ATOM 3453 N N . ILE A 1 448 ? 20.859 -0.755 -3.891 1 98.5 448 ILE A N 1
ATOM 3454 C CA . ILE A 1 448 ? 20.078 -0.95 -2.666 1 98.5 448 ILE A CA 1
ATOM 3455 C C . ILE A 1 448 ? 20.5 -2.258 -1.996 1 98.5 448 ILE A C 1
ATOM 3457 O O . ILE A 1 448 ? 20.719 -2.299 -0.784 1 98.5 448 ILE A O 1
ATOM 3461 N N . LYS A 1 449 ? 20.594 -3.34 -2.797 1 98.62 449 LYS A N 1
ATOM 3462 C CA . LYS A 1 449 ? 21.062 -4.613 -2.254 1 98.62 449 LYS A CA 1
ATOM 3463 C C . LYS A 1 449 ? 22.422 -4.457 -1.583 1 98.62 449 LYS A C 1
ATOM 3465 O O . LYS A 1 449 ? 22.641 -4.973 -0.486 1 98.62 449 LYS A O 1
ATOM 3470 N N . LYS A 1 450 ? 23.281 -3.734 -2.148 1 97.75 450 LYS A N 1
ATOM 3471 C CA . LYS A 1 450 ? 24.609 -3.521 -1.597 1 97.75 450 LYS A CA 1
ATOM 3472 C C . LYS A 1 450 ? 24.547 -2.697 -0.314 1 97.75 450 LYS A C 1
ATOM 3474 O O . LYS A 1 450 ? 25.328 -2.916 0.609 1 97.75 450 LYS A O 1
ATOM 3479 N N . ALA A 1 451 ? 23.672 -1.764 -0.285 1 97.56 451 ALA A N 1
ATOM 3480 C CA . ALA A 1 451 ? 23.516 -0.935 0.908 1 97.56 451 ALA A CA 1
ATOM 3481 C C . ALA A 1 451 ? 23.031 -1.763 2.092 1 97.56 451 ALA A C 1
ATOM 3483 O O . ALA A 1 451 ? 23.469 -1.565 3.223 1 97.56 451 ALA A O 1
ATOM 3484 N N . PHE A 1 452 ? 22.094 -2.646 1.851 1 98.5 452 PHE A N 1
ATOM 3485 C CA . PHE A 1 452 ? 21.516 -3.479 2.9 1 98.5 452 PHE A CA 1
ATOM 3486 C C . PHE A 1 452 ? 22.469 -4.609 3.275 1 98.5 452 PHE A C 1
ATOM 3488 O O . PHE A 1 452 ? 22.609 -4.953 4.453 1 98.5 452 PHE A O 1
ATOM 3495 N N . ASP A 1 453 ? 23.094 -5.164 2.289 1 98.12 453 ASP A N 1
ATOM 3496 C CA . ASP A 1 453 ? 23.875 -6.391 2.43 1 98.12 453 ASP A CA 1
ATOM 3497 C C . ASP A 1 453 ? 25.203 -6.289 1.688 1 98.12 453 ASP A C 1
ATOM 3499 O O . ASP A 1 453 ? 25.422 -6.965 0.68 1 98.12 453 ASP A O 1
ATOM 3503 N N . PRO A 1 454 ? 26.109 -5.543 2.23 1 96.19 454 PRO A N 1
ATOM 3504 C CA . PRO A 1 454 ? 27.359 -5.27 1.529 1 96.19 454 PRO A CA 1
ATOM 3505 C C . PRO A 1 454 ? 28.156 -6.539 1.213 1 96.19 454 PRO A C 1
ATOM 3507 O O . PRO A 1 454 ? 28.875 -6.586 0.218 1 96.19 454 PRO A O 1
ATOM 3510 N N . ASN A 1 455 ? 28.016 -7.582 2.021 1 97 455 ASN A N 1
ATOM 3511 C CA . ASN A 1 455 ? 28.75 -8.812 1.8 1 97 455 ASN A CA 1
ATOM 3512 C C . ASN A 1 455 ? 27.938 -9.836 1.021 1 97 455 ASN A C 1
ATOM 3514 O O . ASN A 1 455 ? 28.375 -10.969 0.807 1 97 455 ASN A O 1
ATOM 3518 N N . ASN A 1 456 ? 26.688 -9.508 0.622 1 97.12 456 ASN A N 1
ATOM 3519 C CA . ASN A 1 456 ? 25.781 -10.32 -0.198 1 97.12 456 ASN A CA 1
ATOM 3520 C C . ASN A 1 456 ? 25.562 -11.695 0.414 1 97.12 456 ASN A C 1
ATOM 3522 O O . ASN A 1 456 ? 25.641 -12.711 -0.284 1 97.12 456 ASN A O 1
ATOM 3526 N N . ILE A 1 457 ? 25.344 -11.727 1.676 1 97.56 457 ILE A N 1
ATOM 3527 C CA . ILE A 1 457 ? 25.203 -13.016 2.344 1 97.56 457 ILE A CA 1
ATOM 3528 C C . ILE A 1 457 ? 23.75 -13.453 2.34 1 97.56 457 ILE A C 1
ATOM 3530 O O . ILE A 1 457 ? 23.438 -14.641 2.488 1 97.56 457 ILE A O 1
ATOM 3534 N N . LEU A 1 458 ? 22.828 -12.555 2.182 1 98 458 LEU A N 1
ATOM 3535 C CA . LEU A 1 458 ? 21.422 -12.898 2.342 1 98 458 LEU A CA 1
ATOM 3536 C C . LEU A 1 458 ? 20.812 -13.328 1.014 1 98 458 LEU A C 1
ATOM 3538 O O . LEU A 1 458 ? 20.656 -12.516 0.103 1 98 458 LEU A O 1
ATOM 3542 N N . ASN A 1 459 ? 20.469 -14.516 0.884 1 97.81 459 ASN A N 1
ATOM 3543 C CA . ASN A 1 459 ? 19.828 -15.156 -0.255 1 97.81 459 ASN A CA 1
ATOM 3544 C C . ASN A 1 459 ? 20.406 -14.672 -1.578 1 97.81 459 ASN A C 1
ATOM 3546 O O . ASN A 1 459 ? 19.672 -14.227 -2.461 1 97.81 459 ASN A O 1
ATOM 3550 N N . PRO A 1 460 ? 21.656 -14.797 -1.72 1 96.75 460 PRO A N 1
ATOM 3551 C CA . PRO A 1 460 ? 22.312 -14.266 -2.912 1 96.75 460 PRO A CA 1
ATOM 3552 C C . PRO A 1 460 ? 21.859 -14.945 -4.199 1 96.75 460 PRO A C 1
ATOM 3554 O O . PRO A 1 460 ? 21.594 -16.156 -4.203 1 96.75 460 PRO A O 1
ATOM 3557 N N . GLY A 1 461 ? 21.797 -14.188 -5.242 1 95.44 461 GLY A N 1
ATOM 3558 C CA . GLY A 1 461 ? 21.469 -14.719 -6.555 1 95.44 461 GLY A CA 1
ATOM 3559 C C . GLY A 1 461 ? 19.984 -14.773 -6.832 1 95.44 461 GLY A C 1
ATOM 3560 O O . GLY A 1 461 ? 19.547 -15.258 -7.883 1 95.44 461 GLY A O 1
ATOM 3561 N N . LYS A 1 462 ? 19.234 -14.32 -5.918 1 97.06 462 LYS A N 1
ATOM 3562 C CA . LYS A 1 462 ? 17.781 -14.297 -6.105 1 97.06 462 LYS A CA 1
ATOM 3563 C C . LYS A 1 462 ? 17.297 -12.891 -6.445 1 97.06 462 LYS A C 1
ATOM 3565 O O . LYS A 1 462 ? 17.859 -11.898 -5.973 1 97.06 462 LYS A O 1
ATOM 3570 N N . VAL A 1 463 ? 16.203 -12.695 -7.246 1 97.12 463 VAL A N 1
ATOM 3571 C CA . VAL A 1 463 ? 15.547 -11.477 -7.695 1 97.12 463 VAL A CA 1
ATOM 3572 C C . VAL A 1 463 ? 16.453 -10.742 -8.695 1 97.12 463 VAL A C 1
ATOM 3574 O O . VAL A 1 463 ? 16.062 -10.531 -9.844 1 97.12 463 VAL A O 1
ATOM 3577 N N . ILE A 1 464 ? 17.625 -10.367 -8.273 1 95.88 464 ILE A N 1
ATOM 3578 C CA . ILE A 1 464 ? 18.609 -9.727 -9.141 1 95.88 464 ILE A CA 1
ATOM 3579 C C . ILE A 1 464 ? 20 -10.289 -8.852 1 95.88 464 ILE A C 1
ATOM 3581 O O . ILE A 1 464 ? 20.25 -10.797 -7.758 1 95.88 464 ILE A O 1
ATOM 3585 N N . ASP A 1 465 ? 20.906 -10.164 -9.812 1 93 465 ASP A N 1
ATOM 3586 C CA . ASP A 1 465 ? 22.297 -10.531 -9.625 1 93 465 ASP A CA 1
ATOM 3587 C C . ASP A 1 465 ? 23.141 -9.305 -9.289 1 93 465 ASP A C 1
ATOM 3589 O O . ASP A 1 465 ? 23.031 -8.266 -9.938 1 93 465 ASP A O 1
ATOM 3593 N N . VAL A 1 466 ? 23.797 -9.5 -8.148 1 90.69 466 VAL A N 1
ATOM 3594 C CA . VAL A 1 466 ? 24.703 -8.406 -7.797 1 90.69 466 VAL A CA 1
ATOM 3595 C C . VAL A 1 466 ? 26.156 -8.852 -7.961 1 90.69 466 VAL A C 1
ATOM 3597 O O . VAL A 1 466 ? 26.484 -10.023 -7.727 1 90.69 466 VAL A O 1
ATOM 3600 N N . ASP A 1 467 ? 27.078 -8.133 -8.664 1 76.31 467 ASP A N 1
ATOM 3601 C CA . ASP A 1 467 ? 28.484 -8.461 -8.906 1 76.31 467 ASP A CA 1
ATOM 3602 C C . ASP A 1 467 ? 29.312 -8.336 -7.629 1 76.31 467 ASP A C 1
ATOM 3604 O O . ASP A 1 467 ? 28.953 -7.57 -6.73 1 76.31 467 ASP A O 1
ATOM 3608 N N . MET B 1 1 ? 29.375 24.078 -8.383 1 85.44 1 MET B N 1
ATOM 3609 C CA . MET B 1 1 ? 28.125 24.547 -8.977 1 85.44 1 MET B CA 1
ATOM 3610 C C . MET B 1 1 ? 28.391 25.641 -10 1 85.44 1 MET B C 1
ATOM 3612 O O . MET B 1 1 ? 29.078 26.625 -9.703 1 85.44 1 MET B O 1
ATOM 3616 N N . ASN B 1 2 ? 28.078 25.359 -11.227 1 93.19 2 ASN B N 1
ATOM 3617 C CA . ASN B 1 2 ? 28.156 26.359 -12.281 1 93.19 2 ASN B CA 1
ATOM 3618 C C . ASN B 1 2 ? 26.781 26.766 -12.781 1 93.19 2 ASN B C 1
ATOM 3620 O O . ASN B 1 2 ? 26.344 26.328 -13.852 1 93.19 2 ASN B O 1
ATOM 3624 N N . PHE B 1 3 ? 26.203 27.75 -12.109 1 96.81 3 PHE B N 1
ATOM 3625 C CA . PHE B 1 3 ? 24.828 28.141 -12.359 1 96.81 3 PHE B CA 1
ATOM 3626 C C . PHE B 1 3 ? 24.703 28.875 -13.695 1 96.81 3 PHE B C 1
ATOM 3628 O O . PHE B 1 3 ? 23.703 28.688 -14.414 1 96.81 3 PHE B O 1
ATOM 3635 N N . GLU B 1 4 ? 25.688 29.703 -14.008 1 97.25 4 GLU B N 1
ATOM 3636 C CA . GLU B 1 4 ? 25.578 30.484 -15.234 1 97.25 4 GLU B CA 1
ATOM 3637 C C . GLU B 1 4 ? 25.594 29.578 -16.469 1 97.25 4 GLU B C 1
ATOM 3639 O O . GLU B 1 4 ? 24.844 29.812 -17.422 1 97.25 4 GLU B O 1
ATOM 3644 N N . ALA B 1 5 ? 26.438 28.578 -16.422 1 97.62 5 ALA B N 1
ATOM 3645 C CA . ALA B 1 5 ? 26.453 27.609 -17.516 1 97.62 5 ALA B CA 1
ATOM 3646 C C . ALA B 1 5 ? 25.109 26.875 -17.609 1 97.62 5 ALA B C 1
ATOM 3648 O O . ALA B 1 5 ? 24.578 26.672 -18.688 1 97.62 5 ALA B O 1
ATOM 3649 N N . PHE B 1 6 ? 24.656 26.484 -16.438 1 98 6 PHE B N 1
ATOM 3650 C CA . PHE B 1 6 ? 23.344 25.844 -16.359 1 98 6 PHE B CA 1
ATOM 3651 C C . PHE B 1 6 ? 22.266 26.734 -16.953 1 98 6 PHE B C 1
ATOM 3653 O O . PHE B 1 6 ? 21.469 26.297 -17.781 1 98 6 PHE B O 1
ATOM 3660 N N . ARG B 1 7 ? 22.234 27.953 -16.609 1 97.88 7 ARG B N 1
ATOM 3661 C CA . ARG B 1 7 ? 21.25 28.953 -17.031 1 97.88 7 ARG B CA 1
ATOM 3662 C C . ARG B 1 7 ? 21.234 29.094 -18.547 1 97.88 7 ARG B C 1
ATOM 3664 O O . ARG B 1 7 ? 20.172 29.109 -19.156 1 97.88 7 ARG B O 1
ATOM 3671 N N . VAL B 1 8 ? 22.359 29.141 -19.156 1 97.75 8 VAL B N 1
ATOM 3672 C CA . VAL B 1 8 ? 22.484 29.312 -20.594 1 97.75 8 VAL B CA 1
ATOM 3673 C C . VAL B 1 8 ? 21.922 28.094 -21.312 1 97.75 8 VAL B C 1
ATOM 3675 O O . VAL B 1 8 ? 21.172 28.219 -22.281 1 97.75 8 VAL B O 1
ATOM 3678 N N . GLU B 1 9 ? 22.266 26.938 -20.828 1 98.06 9 GLU B N 1
ATOM 3679 C CA . GLU B 1 9 ? 21.828 25.703 -21.453 1 98.06 9 GLU B CA 1
ATOM 3680 C C . GLU B 1 9 ? 20.328 25.5 -21.297 1 98.06 9 GLU B C 1
ATOM 3682 O O . GLU B 1 9 ? 19.656 25.016 -22.219 1 98.06 9 GLU B O 1
ATOM 3687 N N . VAL B 1 10 ? 19.781 25.859 -20.172 1 98.25 10 VAL B N 1
ATOM 3688 C CA . VAL B 1 10 ? 18.344 25.703 -19.922 1 98.25 10 VAL B CA 1
ATOM 3689 C C . VAL B 1 10 ? 17.547 26.562 -20.906 1 98.25 10 VAL B C 1
ATOM 3691 O O . VAL B 1 10 ? 16.5 26.156 -21.391 1 98.25 10 VAL B O 1
ATOM 3694 N N . ARG B 1 11 ? 18.062 27.719 -21.188 1 97.38 11 ARG B N 1
ATOM 3695 C CA . ARG B 1 11 ? 17.375 28.656 -22.062 1 97.38 11 ARG B CA 1
ATOM 3696 C C . ARG B 1 11 ? 17.344 28.156 -23.5 1 97.38 11 ARG B C 1
ATOM 3698 O O . ARG B 1 11 ? 16.562 28.625 -24.328 1 97.38 11 ARG B O 1
ATOM 3705 N N . ARG B 1 12 ? 18.141 27.125 -23.812 1 97.19 12 ARG B N 1
ATOM 3706 C CA . ARG B 1 12 ? 18.125 26.5 -25.125 1 97.19 12 ARG B CA 1
ATOM 3707 C C . ARG B 1 12 ? 17.016 25.453 -25.219 1 97.19 12 ARG B C 1
ATOM 3709 O O . ARG B 1 12 ? 16.578 25.094 -26.312 1 97.19 12 ARG B O 1
ATOM 3716 N N . ILE B 1 13 ? 16.562 25.016 -24.062 1 96.56 13 ILE B N 1
ATOM 3717 C CA . ILE B 1 13 ? 15.625 23.891 -24.031 1 96.56 13 ILE B CA 1
ATOM 3718 C C . ILE B 1 13 ? 14.234 24.391 -23.672 1 96.56 13 ILE B C 1
ATOM 3720 O O . ILE B 1 13 ? 13.227 23.812 -24.094 1 96.56 13 ILE B O 1
ATOM 3724 N N . ILE B 1 14 ? 14.172 25.422 -22.812 1 97.75 14 ILE B N 1
ATOM 3725 C CA . ILE B 1 14 ? 12.914 25.922 -22.281 1 97.75 14 ILE B CA 1
ATOM 3726 C C . ILE B 1 14 ? 12.68 27.344 -22.797 1 97.75 14 ILE B C 1
ATOM 3728 O O . ILE B 1 14 ? 13.57 28.203 -22.719 1 97.75 14 ILE B O 1
ATOM 3732 N N . ASP B 1 15 ? 11.469 27.609 -23.234 1 97.44 15 ASP B N 1
ATOM 3733 C CA . ASP B 1 15 ? 11.109 28.938 -23.719 1 97.44 15 ASP B CA 1
ATOM 3734 C C . ASP B 1 15 ? 11.203 29.969 -22.594 1 97.44 15 ASP B C 1
ATOM 3736 O O . ASP B 1 15 ? 10.875 29.672 -21.438 1 97.44 15 ASP B O 1
ATOM 3740 N N . GLU B 1 16 ? 11.508 31.188 -22.906 1 96.44 16 GLU B N 1
ATOM 3741 C CA . GLU B 1 16 ? 11.773 32.25 -21.953 1 96.44 16 GLU B CA 1
ATOM 3742 C C . GLU B 1 16 ? 10.539 32.562 -21.109 1 96.44 16 GLU B C 1
ATOM 3744 O O . GLU B 1 16 ? 10.664 32.906 -19.922 1 96.44 16 GLU B O 1
ATOM 3749 N N . ASP B 1 17 ? 9.414 32.375 -21.656 1 96.62 17 ASP B N 1
ATOM 3750 C CA . ASP B 1 17 ? 8.188 32.688 -20.953 1 96.62 17 ASP B CA 1
ATOM 3751 C C . ASP B 1 17 ? 7.898 31.672 -19.859 1 96.62 17 ASP B C 1
ATOM 3753 O O . ASP B 1 17 ? 7.016 31.875 -19.016 1 96.62 17 ASP B O 1
ATOM 3757 N N . ARG B 1 18 ? 8.648 30.656 -19.875 1 98.12 18 ARG B N 1
ATOM 3758 C CA . ARG B 1 18 ? 8.477 29.609 -18.875 1 98.12 18 ARG B CA 1
ATOM 3759 C C . ARG B 1 18 ? 9.664 29.547 -17.922 1 98.12 18 ARG B C 1
ATOM 3761 O O . ARG B 1 18 ? 9.875 28.547 -17.234 1 98.12 18 ARG B O 1
ATOM 3768 N N . ILE B 1 19 ? 10.406 30.531 -17.969 1 98.44 19 ILE B N 1
ATOM 3769 C CA . ILE B 1 19 ? 11.516 30.75 -17.047 1 98.44 19 ILE B CA 1
ATOM 3770 C C . ILE B 1 19 ? 11.258 32.031 -16.219 1 98.44 19 ILE B C 1
ATOM 3772 O O . ILE B 1 19 ? 10.984 33.094 -16.781 1 98.44 19 ILE B O 1
ATOM 3776 N N . ILE B 1 20 ? 11.258 31.875 -14.938 1 98 20 ILE B N 1
ATOM 3777 C CA . ILE B 1 20 ? 11.016 33 -14.039 1 98 20 ILE B CA 1
ATOM 3778 C C . ILE B 1 20 ? 12.32 33.375 -13.344 1 98 20 ILE B C 1
ATOM 3780 O O . ILE B 1 20 ? 12.961 32.562 -12.695 1 98 20 ILE B O 1
ATOM 3784 N N . GLU B 1 21 ? 12.703 34.688 -13.398 1 96.19 21 GLU B N 1
ATOM 3785 C CA . GLU B 1 21 ? 13.922 35.156 -12.75 1 96.19 21 GLU B CA 1
ATOM 3786 C C . GLU B 1 21 ? 13.703 36.5 -12.086 1 96.19 21 GLU B C 1
ATOM 3788 O O . GLU B 1 21 ? 14.57 37 -11.367 1 96.19 21 GLU B O 1
ATOM 3793 N N . SER B 1 22 ? 12.5 37.094 -12.297 1 96.12 22 SER B N 1
ATOM 3794 C CA . SER B 1 22 ? 12.211 38.344 -11.641 1 96.12 22 SER B CA 1
ATOM 3795 C C . SER B 1 22 ? 12.039 38.188 -10.133 1 96.12 22 SER B C 1
ATOM 3797 O O . SER B 1 22 ? 11.391 37.219 -9.688 1 96.12 22 SER B O 1
ATOM 3799 N N . GLN B 1 23 ? 12.539 39.062 -9.453 1 94.56 23 GLN B N 1
ATOM 3800 C CA . GLN B 1 23 ? 12.531 38.969 -7.992 1 94.56 23 GLN B CA 1
ATOM 3801 C C . GLN B 1 23 ? 11.102 38.875 -7.457 1 94.56 23 GLN B C 1
ATOM 3803 O O . GLN B 1 23 ? 10.836 38.094 -6.535 1 94.56 23 GLN B O 1
ATOM 3808 N N . GLY B 1 24 ? 10.227 39.688 -8.008 1 95 24 GLY B N 1
ATOM 3809 C CA . GLY B 1 24 ? 8.844 39.656 -7.566 1 95 24 GLY B CA 1
ATOM 3810 C C . GLY B 1 24 ? 8.18 38.312 -7.719 1 95 24 GLY B C 1
ATOM 3811 O O . GLY B 1 24 ? 7.477 37.844 -6.816 1 95 24 GLY B O 1
ATOM 3812 N N . GLU B 1 25 ? 8.461 37.719 -8.805 1 95.44 25 GLU B N 1
ATOM 3813 C CA . GLU B 1 25 ? 7.852 36.406 -9.055 1 95.44 25 GLU B CA 1
ATOM 3814 C C . GLU B 1 25 ? 8.562 35.312 -8.281 1 95.44 25 GLU B C 1
ATOM 3816 O O . GLU B 1 25 ? 7.934 34.344 -7.816 1 95.44 25 GLU B O 1
ATOM 3821 N N . LEU B 1 26 ? 9.875 35.438 -8.18 1 96.75 26 LEU B N 1
ATOM 3822 C CA . LEU B 1 26 ? 10.664 34.438 -7.457 1 96.75 26 LEU B CA 1
ATOM 3823 C C . LEU B 1 26 ? 10.234 34.375 -5.996 1 96.75 26 LEU B C 1
ATOM 3825 O O . LEU B 1 26 ? 10.312 33.312 -5.371 1 96.75 26 LEU B O 1
ATOM 3829 N N . MET B 1 27 ? 9.773 35.438 -5.43 1 95.44 27 MET B N 1
ATOM 3830 C CA . MET B 1 27 ? 9.352 35.531 -4.035 1 95.44 27 MET B CA 1
ATOM 3831 C C . MET B 1 27 ? 8.203 34.562 -3.762 1 95.44 27 MET B C 1
ATOM 3833 O O . MET B 1 27 ? 8.094 34 -2.664 1 95.44 27 MET B O 1
ATOM 3837 N N . LEU B 1 28 ? 7.402 34.312 -4.77 1 93.62 28 LEU B N 1
ATOM 3838 C CA . LEU B 1 28 ? 6.246 33.438 -4.629 1 93.62 28 LEU B CA 1
ATOM 3839 C C . LEU B 1 28 ? 6.688 32 -4.414 1 93.62 28 LEU B C 1
ATOM 3841 O O . LEU B 1 28 ? 5.906 31.172 -3.941 1 93.62 28 LEU B O 1
ATOM 3845 N N . TYR B 1 29 ? 7.93 31.719 -4.695 1 96.06 29 TYR B N 1
ATOM 3846 C CA . TYR B 1 29 ? 8.461 30.375 -4.574 1 96.06 29 TYR B CA 1
ATOM 3847 C C . TYR B 1 29 ? 9.422 30.266 -3.396 1 96.06 29 TYR B C 1
ATOM 3849 O O . TYR B 1 29 ? 10.102 29.25 -3.229 1 96.06 29 TYR B O 1
ATOM 3857 N N . SER B 1 30 ? 9.484 31.328 -2.527 1 95.5 30 SER B N 1
ATOM 3858 C CA . SER B 1 30 ? 10.5 31.391 -1.479 1 95.5 30 SER B CA 1
ATOM 3859 C C . SER B 1 30 ? 9.977 30.828 -0.164 1 95.5 30 SER B C 1
ATOM 3861 O O . SER B 1 30 ? 10.727 30.688 0.804 1 95.5 30 SER B O 1
ATOM 3863 N N . TYR B 1 31 ? 8.68 30.453 -0.098 1 90.94 31 TYR B N 1
ATOM 3864 C CA . TYR B 1 31 ? 8.055 29.969 1.126 1 90.94 31 TYR B CA 1
ATOM 3865 C C . TYR B 1 31 ? 6.992 28.922 0.815 1 90.94 31 TYR B C 1
ATOM 3867 O O . TYR B 1 31 ? 6.672 28.672 -0.351 1 90.94 31 TYR B O 1
ATOM 3875 N N . ASP B 1 32 ? 6.582 28.203 1.793 1 88.94 32 ASP B N 1
ATOM 3876 C CA . ASP B 1 32 ? 5.383 27.375 1.748 1 88.94 32 ASP B CA 1
ATOM 3877 C C . ASP B 1 32 ? 4.414 27.75 2.867 1 88.94 32 ASP B C 1
ATOM 3879 O O . ASP B 1 32 ? 4.43 28.875 3.357 1 88.94 32 ASP B O 1
ATOM 3883 N N . ALA B 1 33 ? 3.473 26.859 3.162 1 80.75 33 ALA B N 1
ATOM 3884 C CA . ALA B 1 33 ? 2.441 27.188 4.145 1 80.75 33 ALA B CA 1
ATOM 3885 C C . ALA B 1 33 ? 2.945 26.969 5.566 1 80.75 33 ALA B C 1
ATOM 3887 O O . ALA B 1 33 ? 2.162 26.984 6.52 1 80.75 33 ALA B O 1
ATOM 3888 N N . SER B 1 34 ? 4.246 26.75 5.75 1 83.69 34 SER B N 1
ATOM 3889 C CA . SER B 1 34 ? 4.832 26.469 7.059 1 83.69 34 SER B CA 1
ATOM 3890 C C . SER B 1 34 ? 5.555 27.688 7.613 1 83.69 34 SER B C 1
ATOM 3892 O O . SER B 1 34 ? 5.777 28.672 6.891 1 83.69 34 SER B O 1
ATOM 3894 N N . PRO B 1 35 ? 5.879 27.625 8.906 1 81.56 35 PRO B N 1
ATOM 3895 C CA . PRO B 1 35 ? 6.656 28.719 9.492 1 81.56 35 PRO B CA 1
ATOM 3896 C C . PRO B 1 35 ? 8.156 28.578 9.25 1 81.56 35 PRO B C 1
ATOM 3898 O O . PRO B 1 35 ? 8.961 29.219 9.922 1 81.56 35 PRO B O 1
ATOM 3901 N N . ALA B 1 36 ? 8.531 27.734 8.297 1 86.44 36 ALA B N 1
ATOM 3902 C CA . ALA B 1 36 ? 9.953 27.547 8.008 1 86.44 36 ALA B CA 1
ATOM 3903 C C . ALA B 1 36 ? 10.57 28.812 7.418 1 86.44 36 ALA B C 1
ATOM 3905 O O . ALA B 1 36 ? 9.859 29.625 6.828 1 86.44 36 ALA B O 1
ATOM 3906 N N . GLU B 1 37 ? 11.859 28.875 7.602 1 90.62 37 GLU B N 1
ATOM 3907 C CA . GLU B 1 37 ? 12.586 30.016 7.047 1 90.62 37 GLU B CA 1
ATOM 3908 C C . GLU B 1 37 ? 12.508 30.031 5.523 1 90.62 37 GLU B C 1
ATOM 3910 O O . GLU B 1 37 ? 12.625 28.984 4.879 1 90.62 37 GLU B O 1
ATOM 3915 N N . GLN B 1 38 ? 12.266 31.172 5.012 1 94.19 38 GLN B N 1
ATOM 3916 C CA . GLN B 1 38 ? 12.141 31.328 3.566 1 94.19 38 GLN B CA 1
ATOM 3917 C C . GLN B 1 38 ? 13.508 31.297 2.895 1 94.19 38 GLN B C 1
ATOM 3919 O O . GLN B 1 38 ? 14.531 31.578 3.537 1 94.19 38 GLN B O 1
ATOM 3924 N N . ALA B 1 39 ? 13.531 30.922 1.64 1 96.94 39 ALA B N 1
ATOM 3925 C CA . ALA B 1 39 ? 14.703 31 0.779 1 96.94 39 ALA B CA 1
ATOM 3926 C C . ALA B 1 39 ? 14.312 31.281 -0.668 1 96.94 39 ALA B C 1
ATOM 3928 O O . ALA B 1 39 ? 13.367 30.688 -1.186 1 96.94 39 ALA B O 1
ATOM 3929 N N . MET B 1 40 ? 15.008 32.219 -1.271 1 96.31 40 MET B N 1
ATOM 3930 C CA . MET B 1 40 ? 14.711 32.562 -2.65 1 96.31 40 MET B CA 1
ATOM 3931 C C . MET B 1 40 ? 15.375 31.609 -3.629 1 96.31 40 MET B C 1
ATOM 3933 O O . MET B 1 40 ? 16.562 31.281 -3.484 1 96.31 40 MET B O 1
ATOM 3937 N N . PRO B 1 41 ? 14.609 31.156 -4.598 1 97.62 41 PRO B N 1
ATOM 3938 C CA . PRO B 1 41 ? 15.273 30.375 -5.648 1 97.62 41 PRO B CA 1
ATOM 3939 C C . PRO B 1 41 ? 16.078 31.266 -6.602 1 97.62 41 PRO B C 1
ATOM 3941 O O . PRO B 1 41 ? 15.836 32.469 -6.699 1 97.62 41 PRO B O 1
ATOM 3944 N N . ARG B 1 42 ? 17.016 30.641 -7.301 1 96.56 42 ARG B N 1
ATOM 3945 C CA . ARG B 1 42 ? 17.797 31.359 -8.305 1 96.56 42 ARG B CA 1
ATOM 3946 C C . ARG B 1 42 ? 17.016 31.5 -9.602 1 96.56 42 ARG B C 1
ATOM 3948 O O . ARG B 1 42 ? 17.234 32.438 -10.367 1 96.56 42 ARG B O 1
ATOM 3955 N N . MET B 1 43 ? 16.25 30.547 -9.812 1 97.56 43 MET B N 1
ATOM 3956 C CA . MET B 1 43 ? 15.477 30.438 -11.047 1 97.56 43 MET B CA 1
ATOM 3957 C C . MET B 1 43 ? 14.305 29.469 -10.867 1 97.56 43 MET B C 1
ATOM 3959 O O . MET B 1 43 ? 14.375 28.547 -10.055 1 97.56 43 MET B O 1
ATOM 3963 N N . VAL B 1 44 ? 13.195 29.766 -11.516 1 98.56 44 VAL B N 1
ATOM 3964 C CA . VAL B 1 44 ? 12.086 28.828 -11.602 1 98.56 44 VAL B CA 1
ATOM 3965 C C . VAL B 1 44 ? 11.867 28.422 -13.055 1 98.56 44 VAL B C 1
ATOM 3967 O O . VAL B 1 44 ? 11.836 29.266 -13.945 1 98.56 44 VAL B O 1
ATOM 3970 N N . ILE B 1 45 ? 11.828 27.141 -13.305 1 98.81 45 ILE B N 1
ATOM 3971 C CA . ILE B 1 45 ? 11.617 26.594 -14.641 1 98.81 45 ILE B CA 1
ATOM 3972 C C . ILE B 1 45 ? 10.289 25.844 -14.68 1 98.81 45 ILE B C 1
ATOM 3974 O O . ILE B 1 45 ? 9.992 25.031 -13.781 1 98.81 45 ILE B O 1
ATOM 3978 N N . GLN B 1 46 ? 9.453 26.031 -15.688 1 98.69 46 GLN B N 1
ATOM 3979 C CA . GLN B 1 46 ? 8.156 25.391 -15.82 1 98.69 46 GLN B CA 1
ATOM 3980 C C . GLN B 1 46 ? 8.109 24.484 -17.047 1 98.69 46 GLN B C 1
ATOM 3982 O O . GLN B 1 46 ? 7.66 24.891 -18.109 1 98.69 46 GLN B O 1
ATOM 3987 N N . PRO B 1 47 ? 8.516 23.234 -16.875 1 98.69 47 PRO B N 1
ATOM 3988 C CA . PRO B 1 47 ? 8.492 22.297 -18 1 98.69 47 PRO B CA 1
ATOM 3989 C C . PRO B 1 47 ? 7.074 21.891 -18.406 1 98.69 47 PRO B C 1
ATOM 3991 O O . PRO B 1 47 ? 6.145 22.016 -17.594 1 98.69 47 PRO B O 1
ATOM 3994 N N . LEU B 1 48 ? 6.961 21.344 -19.688 1 98.44 48 LEU B N 1
ATOM 3995 C CA . LEU B 1 48 ? 5.664 20.906 -20.203 1 98.44 48 LEU B CA 1
ATOM 3996 C C . LEU B 1 48 ? 5.645 19.406 -20.422 1 98.44 48 LEU B C 1
ATOM 3998 O O . LEU B 1 48 ? 4.574 18.812 -20.578 1 98.44 48 LEU B O 1
ATOM 4002 N N . THR B 1 49 ? 6.871 18.812 -20.438 1 98.31 49 THR B N 1
ATOM 4003 C CA . THR B 1 49 ? 6.941 17.391 -20.781 1 98.31 49 THR B CA 1
ATOM 4004 C C . THR B 1 49 ? 7.984 16.688 -19.922 1 98.31 49 THR B C 1
ATOM 4006 O O . THR B 1 49 ? 8.867 17.328 -19.344 1 98.31 49 THR B O 1
ATOM 4009 N N . THR B 1 50 ? 7.824 15.375 -19.875 1 98.69 50 THR B N 1
ATOM 4010 C CA . THR B 1 50 ? 8.812 14.539 -19.188 1 98.69 50 THR B CA 1
ATOM 4011 C C . THR B 1 50 ? 10.195 14.727 -19.812 1 98.69 50 THR B C 1
ATOM 4013 O O . THR B 1 50 ? 11.203 14.75 -19.109 1 98.69 50 THR B O 1
ATOM 4016 N N . GLY B 1 51 ? 10.219 14.805 -21.109 1 98.75 51 GLY B N 1
ATOM 4017 C CA . GLY B 1 51 ? 11.477 15.023 -21.797 1 98.75 51 GLY B CA 1
ATOM 4018 C C . GLY B 1 51 ? 12.195 16.281 -21.344 1 98.75 51 GLY B C 1
ATOM 4019 O O . GLY B 1 51 ? 13.414 16.281 -21.156 1 98.75 51 GLY B O 1
ATOM 4020 N N . GLU B 1 52 ? 11.461 17.391 -21.172 1 98.81 52 GLU B N 1
ATOM 4021 C CA . GLU B 1 52 ? 12.047 18.641 -20.703 1 98.81 52 GLU B CA 1
ATOM 4022 C C . GLU B 1 52 ? 12.586 18.484 -19.281 1 98.81 52 GLU B C 1
ATOM 4024 O O . GLU B 1 52 ? 13.672 18.984 -18.953 1 98.81 52 GLU B O 1
ATOM 4029 N N . VAL B 1 53 ? 11.828 17.828 -18.406 1 98.88 53 VAL B N 1
ATOM 4030 C CA . VAL B 1 53 ? 12.281 17.578 -17.047 1 98.88 53 VAL B CA 1
ATOM 4031 C C . VAL B 1 53 ? 13.586 16.797 -17.062 1 98.88 53 VAL B C 1
ATOM 4033 O O . VAL B 1 53 ? 14.523 17.109 -16.328 1 98.88 53 VAL B O 1
ATOM 4036 N N . SER B 1 54 ? 13.594 15.766 -17.891 1 98.81 54 SER B N 1
ATOM 4037 C CA . SER B 1 54 ? 14.773 14.922 -18.047 1 98.81 54 SER B CA 1
ATOM 4038 C C . SER B 1 54 ? 16 15.75 -18.438 1 98.81 54 SER B C 1
ATOM 4040 O O . SER B 1 54 ? 17.062 15.625 -17.812 1 98.81 54 SER B O 1
ATOM 4042 N N . GLU B 1 55 ? 15.883 16.594 -19.406 1 98.69 55 GLU B N 1
ATOM 4043 C CA . GLU B 1 55 ? 17 17.406 -19.891 1 98.69 55 GLU B CA 1
ATOM 4044 C C . GLU B 1 55 ? 17.469 18.375 -18.812 1 98.69 55 GLU B C 1
ATOM 4046 O O . GLU B 1 55 ? 18.672 18.578 -18.641 1 98.69 55 GLU B O 1
ATOM 4051 N N . ILE B 1 56 ? 16.531 18.969 -18.109 1 98.69 56 ILE B N 1
ATOM 4052 C CA . ILE B 1 56 ? 16.875 19.922 -17.062 1 98.69 56 ILE B CA 1
ATOM 4053 C C . ILE B 1 56 ? 17.656 19.203 -15.961 1 98.69 56 ILE B C 1
ATOM 4055 O O . ILE B 1 56 ? 18.656 19.734 -15.477 1 98.69 56 ILE B O 1
ATOM 4059 N N . LEU B 1 57 ? 17.219 18.047 -15.523 1 98.75 57 LEU B N 1
ATOM 4060 C CA . LEU B 1 57 ? 17.906 17.312 -14.461 1 98.75 57 LEU B CA 1
ATOM 4061 C C . LEU B 1 57 ? 19.281 16.875 -14.906 1 98.75 57 LEU B C 1
ATOM 4063 O O . LEU B 1 57 ? 20.234 16.891 -14.117 1 98.75 57 LEU B O 1
ATOM 4067 N N . LYS B 1 58 ? 19.391 16.438 -16.172 1 98.44 58 LYS B N 1
ATOM 4068 C CA . LYS B 1 58 ? 20.703 16.094 -16.703 1 98.44 58 LYS B CA 1
ATOM 4069 C C . LYS B 1 58 ? 21.672 17.266 -16.578 1 98.44 58 LYS B C 1
ATOM 4071 O O . LYS B 1 58 ? 22.812 17.078 -16.141 1 98.44 58 LYS B O 1
ATOM 4076 N N . LEU B 1 59 ? 21.234 18.422 -16.969 1 98.5 59 LEU B N 1
ATOM 4077 C CA . LEU B 1 59 ? 22.047 19.625 -16.891 1 98.5 59 LEU B CA 1
ATOM 4078 C C . LEU B 1 59 ? 22.375 19.969 -15.445 1 98.5 59 LEU B C 1
ATOM 4080 O O . LEU B 1 59 ? 23.516 20.312 -15.125 1 98.5 59 LEU B O 1
ATOM 4084 N N . ALA B 1 60 ? 21.328 19.922 -14.594 1 98.5 60 ALA B N 1
ATOM 4085 C CA . ALA B 1 60 ? 21.531 20.219 -13.18 1 98.5 60 ALA B CA 1
ATOM 4086 C C . ALA B 1 60 ? 22.594 19.297 -12.578 1 98.5 60 ALA B C 1
ATOM 4088 O O . ALA B 1 60 ? 23.406 19.719 -11.766 1 98.5 60 ALA B O 1
ATOM 4089 N N . ASN B 1 61 ? 22.484 18.047 -12.93 1 98.31 61 ASN B N 1
ATOM 4090 C CA . ASN B 1 61 ? 23.469 17.078 -12.445 1 98.31 61 ASN B CA 1
ATOM 4091 C C . ASN B 1 61 ? 24.859 17.391 -12.961 1 98.31 61 ASN B C 1
ATOM 4093 O O . ASN B 1 61 ? 25.844 17.297 -12.219 1 98.31 61 ASN B O 1
ATOM 4097 N N . GLU B 1 62 ? 24.984 17.703 -14.242 1 97.88 62 GLU B N 1
ATOM 4098 C CA . GLU B 1 62 ? 26.266 18.016 -14.875 1 97.88 62 GLU B CA 1
ATOM 4099 C C . GLU B 1 62 ? 26.906 19.234 -14.219 1 97.88 62 GLU B C 1
ATOM 4101 O O . GLU B 1 62 ? 28.109 19.234 -13.945 1 97.88 62 GLU B O 1
ATOM 4106 N N . TYR B 1 63 ? 26.125 20.234 -13.914 1 98.12 63 TYR B N 1
ATOM 4107 C CA . TYR B 1 63 ? 26.656 21.5 -13.422 1 98.12 63 TYR B CA 1
ATOM 4108 C C . TYR B 1 63 ? 26.531 21.594 -11.906 1 98.12 63 TYR B C 1
ATOM 4110 O O . TYR B 1 63 ? 26.844 22.625 -11.32 1 98.12 63 TYR B O 1
ATOM 4118 N N . LEU B 1 64 ? 26 20.516 -11.273 1 97.69 64 LEU B N 1
ATOM 4119 C CA . LEU B 1 64 ? 25.875 20.391 -9.828 1 97.69 64 LEU B CA 1
ATOM 4120 C C . LEU B 1 64 ? 25 21.5 -9.258 1 97.69 64 LEU B C 1
ATOM 4122 O O . LEU B 1 64 ? 25.359 22.141 -8.281 1 97.69 64 LEU B O 1
ATOM 4126 N N . VAL B 1 65 ? 23.906 21.797 -9.922 1 97.94 65 VAL B N 1
ATOM 4127 C CA . VAL B 1 65 ? 22.922 22.781 -9.484 1 97.94 65 VAL B CA 1
ATOM 4128 C C . VAL B 1 65 ? 21.812 22.094 -8.703 1 97.94 65 VAL B C 1
ATOM 4130 O O . VAL B 1 65 ? 21.125 21.203 -9.234 1 97.94 65 VAL B O 1
ATOM 4133 N N . PRO B 1 66 ? 21.609 22.5 -7.41 1 97.88 66 PRO B N 1
ATOM 4134 C CA . PRO B 1 66 ? 20.484 21.906 -6.676 1 97.88 66 PRO B CA 1
ATOM 4135 C C . PRO B 1 66 ? 19.125 22.281 -7.281 1 97.88 66 PRO B C 1
ATOM 4137 O O . PRO B 1 66 ? 18.938 23.406 -7.746 1 97.88 66 PRO B O 1
ATOM 4140 N N . VAL B 1 67 ? 18.266 21.297 -7.262 1 98.38 67 VAL B N 1
ATOM 4141 C CA . VAL B 1 67 ? 16.938 21.453 -7.852 1 98.38 67 VAL B CA 1
ATOM 4142 C C . VAL B 1 67 ? 15.867 21.047 -6.844 1 98.38 67 VAL B C 1
ATOM 4144 O O . VAL B 1 67 ? 16.031 20.047 -6.133 1 98.38 67 VAL B O 1
ATOM 4147 N N . VAL B 1 68 ? 14.797 21.812 -6.742 1 98.44 68 VAL B N 1
ATOM 4148 C CA . VAL B 1 68 ? 13.641 21.484 -5.914 1 98.44 68 VAL B CA 1
ATOM 4149 C C . VAL B 1 68 ? 12.398 21.344 -6.789 1 98.44 68 VAL B C 1
ATOM 4151 O O . VAL B 1 68 ? 11.898 22.328 -7.324 1 98.44 68 VAL B O 1
ATOM 4154 N N . PRO B 1 69 ? 11.93 20.109 -6.949 1 98.25 69 PRO B N 1
ATOM 4155 C CA . PRO B 1 69 ? 10.641 19.969 -7.629 1 98.25 69 PRO B CA 1
ATOM 4156 C C . PRO B 1 69 ? 9.477 20.516 -6.801 1 98.25 69 PRO B C 1
ATOM 4158 O O . PRO B 1 69 ? 9.461 20.359 -5.578 1 98.25 69 PRO B O 1
ATOM 4161 N N . SER B 1 70 ? 8.578 21.141 -7.492 1 96.5 70 SER B N 1
ATOM 4162 C CA . SER B 1 70 ? 7.453 21.766 -6.801 1 96.5 70 SER B CA 1
ATOM 4163 C C . SER B 1 70 ? 6.195 21.75 -7.66 1 96.5 70 SER B C 1
ATOM 4165 O O . SER B 1 70 ? 6.273 21.594 -8.883 1 96.5 70 SER B O 1
ATOM 4167 N N . SER B 1 71 ? 5.086 21.875 -7 1 94.88 71 SER B N 1
ATOM 4168 C CA . SER B 1 71 ? 3.803 22.062 -7.668 1 94.88 71 SER B CA 1
ATOM 4169 C C . SER B 1 71 ? 2.865 22.922 -6.836 1 94.88 71 SER B C 1
ATOM 4171 O O . SER B 1 71 ? 3.07 24.125 -6.715 1 94.88 71 SER B O 1
ATOM 4173 N N . GLY B 1 72 ? 1.936 22.406 -6.133 1 91.94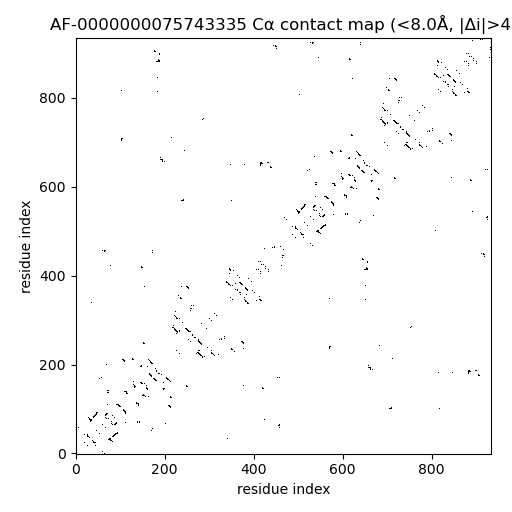 72 GLY B N 1
ATOM 4174 C CA . GLY B 1 72 ? 0.92 23.172 -5.426 1 91.94 72 GLY B CA 1
ATOM 4175 C C . GLY B 1 72 ? 1.471 23.953 -4.238 1 91.94 72 GLY B C 1
ATOM 4176 O O . GLY B 1 72 ? 0.868 24.922 -3.795 1 91.94 72 GLY B O 1
ATOM 4177 N N . ARG B 1 73 ? 2.547 23.578 -3.633 1 92.38 73 ARG B N 1
ATOM 4178 C CA . ARG B 1 73 ? 3.281 24.234 -2.557 1 92.38 73 ARG B CA 1
ATOM 4179 C C . ARG B 1 73 ? 2.395 24.453 -1.336 1 92.38 73 ARG B C 1
ATOM 4181 O O . ARG B 1 73 ? 2.418 25.516 -0.72 1 92.38 73 ARG B O 1
ATOM 4188 N N . THR B 1 74 ? 1.616 23.469 -0.976 1 90.12 74 THR B N 1
ATOM 4189 C CA . THR B 1 74 ? 0.732 23.531 0.182 1 90.12 74 THR B CA 1
ATOM 4190 C C . THR B 1 74 ? 1.356 22.812 1.378 1 90.12 74 THR B C 1
ATOM 4192 O O . THR B 1 74 ? 0.693 22.594 2.395 1 90.12 74 THR B O 1
ATOM 4195 N N . SER B 1 75 ? 2.617 22.422 1.266 1 91 75 SER B N 1
ATOM 4196 C CA . SER B 1 75 ? 3.301 21.688 2.33 1 91 75 SER B CA 1
ATOM 4197 C C . SER B 1 75 ? 3.395 22.531 3.6 1 91 75 SER B C 1
ATOM 4199 O O . SER B 1 75 ? 3.445 23.766 3.537 1 91 75 SER B O 1
ATOM 4201 N N . LEU B 1 76 ? 3.486 21.891 4.727 1 90.38 76 LEU B N 1
ATOM 4202 C CA . LEU B 1 76 ? 3.471 22.562 6.023 1 90.38 76 LEU B CA 1
ATOM 4203 C C . LEU B 1 76 ? 4.777 22.328 6.773 1 90.38 76 LEU B C 1
ATOM 4205 O O . LEU B 1 76 ? 4.848 22.531 7.988 1 90.38 76 LEU B O 1
ATOM 4209 N N . HIS B 1 77 ? 5.793 21.922 6.023 1 93.12 77 HIS B N 1
ATOM 4210 C CA . HIS B 1 77 ? 6.973 21.531 6.785 1 93.12 77 HIS B CA 1
ATOM 4211 C C . HIS B 1 77 ? 8.25 21.984 6.086 1 93.12 77 HIS B C 1
ATOM 4213 O O . HIS B 1 77 ? 9.336 21.484 6.379 1 93.12 77 HIS B O 1
ATOM 4219 N N . GLY B 1 78 ? 8.133 22.828 5.121 1 94.56 78 GLY B N 1
ATOM 4220 C CA . GLY B 1 78 ? 9.289 23.453 4.484 1 94.56 78 GLY B CA 1
ATOM 4221 C C . GLY B 1 78 ? 9.898 22.594 3.389 1 94.56 78 GLY B C 1
ATOM 4222 O O . GLY B 1 78 ? 10.992 22.875 2.906 1 94.56 78 GLY B O 1
ATOM 4223 N N . GLY B 1 79 ? 9.227 21.594 2.904 1 94.5 79 GLY B N 1
ATOM 4224 C CA . GLY B 1 79 ? 9.727 20.672 1.908 1 94.5 79 GLY B CA 1
ATOM 4225 C C . GLY B 1 79 ? 10.078 21.328 0.591 1 94.5 79 GLY B C 1
ATOM 4226 O O . GLY B 1 79 ? 11.156 21.094 0.038 1 94.5 79 GLY B O 1
ATOM 4227 N N . PRO B 1 80 ? 9.25 22.25 0.137 1 95.62 80 PRO B N 1
ATOM 4228 C CA . PRO B 1 80 ? 9.492 22.812 -1.194 1 95.62 80 PRO B CA 1
ATOM 4229 C C . PRO B 1 80 ? 10.383 24.062 -1.158 1 95.62 80 PRO B C 1
ATOM 4231 O O . PRO B 1 80 ? 10.625 24.672 -2.197 1 95.62 80 PRO B O 1
ATOM 4234 N N . ILE B 1 81 ? 10.789 24.516 0.023 1 96.75 81 ILE B N 1
ATOM 4235 C CA . ILE B 1 81 ? 11.57 25.75 0.113 1 96.75 81 ILE B CA 1
ATOM 4236 C C . ILE B 1 81 ? 12.953 25.516 -0.494 1 96.75 81 ILE B C 1
ATOM 4238 O O . ILE B 1 81 ? 13.672 24.594 -0.105 1 96.75 81 ILE B O 1
ATOM 4242 N N . PRO B 1 82 ? 13.328 26.344 -1.44 1 97.38 82 PRO B N 1
ATOM 4243 C CA . PRO B 1 82 ? 14.555 26.125 -2.205 1 97.38 82 PRO B CA 1
ATOM 4244 C C . PRO B 1 82 ? 15.797 26.688 -1.508 1 97.38 82 PRO B C 1
ATOM 4246 O O . PRO B 1 82 ? 16.359 27.688 -1.963 1 97.38 82 PRO B O 1
ATOM 4249 N N . TYR B 1 83 ? 16.297 25.984 -0.602 1 94.69 83 TYR B N 1
ATOM 4250 C CA . TYR B 1 83 ? 17.484 26.422 0.124 1 94.69 83 TYR B CA 1
ATOM 4251 C C . TYR B 1 83 ? 18.734 26.297 -0.747 1 94.69 83 TYR B C 1
ATOM 4253 O O . TYR B 1 83 ? 18.688 25.703 -1.829 1 94.69 83 TYR B O 1
ATOM 4261 N N . ASN B 1 84 ? 19.844 26.938 -0.393 1 88.81 84 ASN B N 1
ATOM 4262 C CA . ASN B 1 84 ? 21.172 26.812 -0.976 1 88.81 84 ASN B CA 1
ATOM 4263 C C . ASN B 1 84 ? 21.172 27.219 -2.449 1 88.81 84 ASN B C 1
ATOM 4265 O O . ASN B 1 84 ? 21.828 26.562 -3.27 1 88.81 84 ASN B O 1
ATOM 4269 N N . GLY B 1 85 ? 20.344 28.172 -2.826 1 90.06 85 GLY B N 1
ATOM 4270 C CA . GLY B 1 85 ? 20.328 28.672 -4.191 1 90.06 85 GLY B CA 1
ATOM 4271 C C . GLY B 1 85 ? 19.781 27.672 -5.191 1 90.06 85 GLY B C 1
ATOM 4272 O O . GLY B 1 85 ? 20.188 27.656 -6.355 1 90.06 85 GLY B O 1
ATOM 4273 N N . ALA B 1 86 ? 18.875 26.906 -4.758 1 97.12 86 ALA B N 1
ATOM 4274 C CA . ALA B 1 86 ? 18.312 25.875 -5.617 1 97.12 86 ALA B CA 1
ATOM 4275 C C . ALA B 1 86 ? 17.406 26.484 -6.688 1 97.12 86 ALA B C 1
ATOM 4277 O O . ALA B 1 86 ? 16.859 27.578 -6.504 1 97.12 86 ALA B O 1
ATOM 4278 N N . VAL B 1 87 ? 17.406 25.812 -7.801 1 98.31 87 VAL B N 1
ATOM 4279 C CA . VAL B 1 87 ? 16.438 26.078 -8.859 1 98.31 87 VAL B CA 1
ATOM 4280 C C . VAL B 1 87 ? 15.141 25.312 -8.594 1 98.31 87 VAL B C 1
ATOM 4282 O O . VAL B 1 87 ? 15.18 24.172 -8.117 1 98.31 87 VAL B O 1
ATOM 4285 N N . VAL B 1 88 ? 14.016 25.984 -8.844 1 98.62 88 VAL B N 1
ATOM 4286 C CA . VAL B 1 88 ? 12.734 25.312 -8.664 1 98.62 88 VAL B CA 1
ATOM 4287 C C . VAL B 1 88 ? 12.219 24.828 -10.016 1 98.62 88 VAL B C 1
ATOM 4289 O O . VAL B 1 88 ? 12.195 25.578 -10.992 1 98.62 88 VAL B O 1
ATOM 4292 N N . ILE B 1 89 ? 11.953 23.562 -10.094 1 98.69 89 ILE B N 1
ATOM 4293 C CA . ILE B 1 89 ? 11.18 23.031 -11.211 1 98.69 89 ILE B CA 1
ATOM 4294 C C . ILE B 1 89 ? 9.695 23 -10.852 1 98.69 89 ILE B C 1
ATOM 4296 O O . ILE B 1 89 ? 9.258 22.172 -10.055 1 98.69 89 ILE B O 1
ATOM 4300 N N . ASP B 1 90 ? 8.977 23.938 -11.414 1 98.56 90 ASP B N 1
ATOM 4301 C CA . ASP B 1 90 ? 7.543 24.047 -11.18 1 98.56 90 ASP B CA 1
ATOM 4302 C C . ASP B 1 90 ? 6.746 23.203 -12.172 1 98.56 90 ASP B C 1
ATOM 4304 O O . ASP B 1 90 ? 6.688 23.531 -13.367 1 98.56 90 ASP B O 1
ATOM 4308 N N . LEU B 1 91 ? 6.059 22.203 -11.695 1 98.56 91 LEU B N 1
ATOM 4309 C CA . LEU B 1 91 ? 5.422 21.219 -12.562 1 98.56 91 LEU B CA 1
ATOM 4310 C C . LEU B 1 91 ? 3.945 21.547 -12.766 1 98.56 91 LEU B C 1
ATOM 4312 O O . LEU B 1 91 ? 3.197 20.734 -13.312 1 98.56 91 LEU B O 1
ATOM 4316 N N . MET B 1 92 ? 3.477 22.703 -12.43 1 98.06 92 MET B N 1
ATOM 4317 C CA . MET B 1 92 ? 2.07 23.094 -12.445 1 98.06 92 MET B CA 1
ATOM 4318 C C . MET B 1 92 ? 1.525 23.109 -13.867 1 98.06 92 MET B C 1
ATOM 4320 O O . MET B 1 92 ? 0.316 22.984 -14.078 1 98.06 92 MET B O 1
ATOM 4324 N N . ARG B 1 93 ? 2.418 23.188 -14.844 1 98 93 ARG B N 1
ATOM 4325 C CA . ARG B 1 93 ? 1.946 23.281 -16.219 1 98 93 ARG B CA 1
ATOM 4326 C C . ARG B 1 93 ? 1.699 21.891 -16.812 1 98 93 ARG B C 1
ATOM 4328 O O . ARG B 1 93 ? 1.047 21.766 -17.844 1 98 93 ARG B O 1
ATOM 4335 N N . MET B 1 94 ? 2.205 20.891 -16.219 1 98.44 94 MET B N 1
ATOM 4336 C CA . MET B 1 94 ? 1.86 19.516 -16.562 1 98.44 94 MET B CA 1
ATOM 4337 C C . MET B 1 94 ? 0.571 19.078 -15.875 1 98.44 94 MET B C 1
ATOM 4339 O O . MET B 1 94 ? 0.601 18.281 -14.945 1 98.44 94 MET B O 1
ATOM 4343 N N . ASN B 1 95 ? -0.572 19.531 -16.359 1 98.31 95 ASN B N 1
ATOM 4344 C CA . ASN B 1 95 ? -1.806 19.469 -15.586 1 98.31 95 ASN B CA 1
ATOM 4345 C C . ASN B 1 95 ? -2.945 18.859 -16.391 1 98.31 95 ASN B C 1
ATOM 4347 O O . ASN B 1 95 ? -4.078 19.344 -16.344 1 98.31 95 ASN B O 1
ATOM 4351 N N . LYS B 1 96 ? -2.641 17.781 -17.094 1 98.5 96 LYS B N 1
ATOM 4352 C CA . LYS B 1 96 ? -3.678 17.125 -17.875 1 98.5 96 LYS B CA 1
ATOM 4353 C C . LYS B 1 96 ? -4.023 15.75 -17.281 1 98.5 96 LYS B C 1
ATOM 4355 O O . LYS B 1 96 ? -3.137 15.031 -16.812 1 98.5 96 LYS B O 1
ATOM 4360 N N . VAL B 1 97 ? -5.32 15.477 -17.25 1 98.56 97 VAL B N 1
ATOM 4361 C CA . VAL B 1 97 ? -5.766 14.094 -17.094 1 98.56 97 VAL B CA 1
ATOM 4362 C C . VAL B 1 97 ? -5.637 13.359 -18.422 1 98.56 97 VAL B C 1
ATOM 4364 O O . VAL B 1 97 ? -6.332 13.672 -19.391 1 98.56 97 VAL B O 1
ATOM 4367 N N . LEU B 1 98 ? -4.801 12.391 -18.484 1 98.44 98 LEU B N 1
ATOM 4368 C CA . LEU B 1 98 ? -4.418 11.766 -19.75 1 98.44 98 LEU B CA 1
ATOM 4369 C C . LEU B 1 98 ? -5.391 10.648 -20.125 1 98.44 98 LEU B C 1
ATOM 4371 O O . LEU B 1 98 ? -5.637 10.391 -21.297 1 98.44 98 LEU B O 1
ATOM 4375 N N . GLU B 1 99 ? -5.883 9.922 -19.125 1 98.31 99 GLU B N 1
ATOM 4376 C CA . GLU B 1 99 ? -6.766 8.789 -19.359 1 98.31 99 GLU B CA 1
ATOM 4377 C C . GLU B 1 99 ? -7.559 8.43 -18.109 1 98.31 99 GLU B C 1
ATOM 4379 O O . GLU B 1 99 ? -7.016 8.43 -17 1 98.31 99 GLU B O 1
ATOM 4384 N N . VAL B 1 100 ? -8.828 8.25 -18.266 1 98.44 100 VAL B N 1
ATOM 4385 C CA . VAL B 1 100 ? -9.641 7.566 -17.266 1 98.44 100 VAL B CA 1
ATOM 4386 C C . VAL B 1 100 ? -10.031 6.18 -17.766 1 98.44 100 VAL B C 1
ATOM 4388 O O . VAL B 1 100 ? -10.68 6.047 -18.812 1 98.44 100 VAL B O 1
ATOM 4391 N N . ASN B 1 101 ? -9.586 5.141 -17.141 1 98.44 101 ASN B N 1
ATOM 4392 C CA . ASN B 1 101 ? -9.867 3.766 -17.531 1 98.44 101 ASN B CA 1
ATOM 4393 C C . ASN B 1 101 ? -10.664 3.023 -16.469 1 98.44 101 ASN B C 1
ATOM 4395 O O . ASN B 1 101 ? -10.086 2.484 -15.516 1 98.44 101 ASN B O 1
ATOM 4399 N N . LEU B 1 102 ? -11.961 2.863 -16.672 1 98.19 102 LEU B N 1
ATOM 4400 C CA . LEU B 1 102 ? -12.836 2.242 -15.68 1 98.19 102 LEU B CA 1
ATOM 4401 C C . LEU B 1 102 ? -12.641 0.729 -15.656 1 98.19 102 LEU B C 1
ATOM 4403 O O . LEU B 1 102 ? -12.742 0.103 -14.594 1 98.19 102 LEU B O 1
ATOM 4407 N N . GLU B 1 103 ? -12.328 0.115 -16.797 1 98 103 GLU B N 1
ATOM 4408 C CA . GLU B 1 103 ? -12.117 -1.328 -16.859 1 98 103 GLU B CA 1
ATOM 4409 C C . GLU B 1 103 ? -10.906 -1.743 -16.031 1 98 103 GLU B C 1
ATOM 4411 O O . GLU B 1 103 ? -10.922 -2.783 -15.367 1 98 103 GLU B O 1
ATOM 4416 N N . ASP B 1 104 ? -9.875 -0.938 -16.125 1 98.06 104 ASP B N 1
ATOM 4417 C CA . ASP B 1 104 ? -8.648 -1.237 -15.398 1 98.06 104 ASP B CA 1
ATOM 4418 C C . ASP B 1 104 ? -8.633 -0.538 -14.047 1 98.06 104 ASP B C 1
ATOM 4420 O O . ASP B 1 104 ? -7.707 -0.726 -13.25 1 98.06 104 ASP B O 1
ATOM 4424 N N . SER B 1 105 ? -9.586 0.336 -13.758 1 97.75 105 SER B N 1
ATOM 4425 C CA . SER B 1 105 ? -9.812 1.01 -12.484 1 97.75 105 SER B CA 1
ATOM 4426 C C . SER B 1 105 ? -8.656 1.937 -12.133 1 97.75 105 SER B C 1
ATOM 4428 O O . SER B 1 105 ? -8.133 1.891 -11.016 1 97.75 105 SER B O 1
ATOM 4430 N N . TYR B 1 106 ? -8.203 2.797 -13.094 1 98.38 106 TYR B N 1
ATOM 4431 C CA . TYR B 1 106 ? -7.191 3.799 -12.773 1 98.38 106 TYR B CA 1
ATOM 4432 C C . TYR B 1 106 ? -7.41 5.07 -13.586 1 98.38 106 TYR B C 1
ATOM 4434 O O . TYR B 1 106 ? -8.18 5.074 -14.547 1 98.38 106 TYR B O 1
ATOM 4442 N N . VAL B 1 107 ? -6.863 6.156 -13.148 1 98.75 107 VAL B N 1
ATOM 4443 C CA . VAL B 1 107 ? -6.707 7.387 -13.914 1 98.75 107 VAL B CA 1
ATOM 4444 C C . VAL B 1 107 ? -5.227 7.676 -14.141 1 98.75 107 VAL B C 1
ATOM 4446 O O . VAL B 1 107 ? -4.406 7.484 -13.234 1 98.75 107 VAL B O 1
ATOM 4449 N N . HIS B 1 108 ? -4.832 7.883 -15.344 1 98.75 108 HIS B N 1
ATOM 4450 C CA . HIS B 1 108 ? -3.502 8.344 -15.727 1 98.75 108 HIS B CA 1
ATOM 4451 C C . HIS B 1 108 ? -3.445 9.867 -15.781 1 98.75 108 HIS B C 1
ATOM 4453 O O . HIS B 1 108 ? -4.168 10.492 -16.562 1 98.75 108 HIS B O 1
ATOM 4459 N N . SER B 1 109 ? -2.609 10.43 -14.93 1 98.75 109 SER B N 1
ATOM 4460 C CA . SER B 1 109 ? -2.635 11.875 -14.773 1 98.75 109 SER B CA 1
ATOM 4461 C C . SER B 1 109 ? -1.224 12.453 -14.695 1 98.75 109 SER B C 1
ATOM 4463 O O . SER B 1 109 ? -0.336 11.844 -14.094 1 98.75 109 SER B O 1
ATOM 4465 N N . GLU B 1 110 ? -1.097 13.633 -15.258 1 98.75 110 GLU B N 1
ATOM 4466 C CA . GLU B 1 110 ? 0.098 14.43 -14.992 1 98.75 110 GLU B CA 1
ATOM 4467 C C . GLU B 1 110 ? 0.093 14.977 -13.57 1 98.75 110 GLU B C 1
ATOM 4469 O O . GLU B 1 110 ? -0.944 14.977 -12.906 1 98.75 110 GLU B O 1
ATOM 4474 N N . VAL B 1 111 ? 1.175 15.398 -13.086 1 98.06 111 VAL B N 1
ATOM 4475 C CA . VAL B 1 111 ? 1.38 15.578 -11.656 1 98.06 111 VAL B CA 1
ATOM 4476 C C . VAL B 1 111 ? 0.915 16.969 -11.242 1 98.06 111 VAL B C 1
ATOM 4478 O O . VAL B 1 111 ? 0.699 17.234 -10.055 1 98.06 111 VAL B O 1
ATOM 4481 N N . GLY B 1 112 ? 0.737 17.922 -12.148 1 98.5 112 GLY B N 1
ATOM 4482 C CA . GLY B 1 112 ? 0.304 19.266 -11.82 1 98.5 112 GLY B CA 1
ATOM 4483 C C . GLY B 1 112 ? -1.199 19.391 -11.648 1 98.5 112 GLY B C 1
ATOM 4484 O O . GLY B 1 112 ? -1.705 20.438 -11.273 1 98.5 112 GLY B O 1
ATOM 4485 N N . VAL B 1 113 ? -1.926 18.297 -11.883 1 98.69 113 VAL B N 1
ATOM 4486 C CA . VAL B 1 113 ? -3.377 18.297 -11.742 1 98.69 113 VAL B CA 1
ATOM 4487 C C . VAL B 1 113 ? -3.752 18.469 -10.273 1 98.69 113 VAL B C 1
ATOM 4489 O O . VAL B 1 113 ? -3.227 17.766 -9.406 1 98.69 113 VAL B O 1
ATOM 4492 N N . ARG B 1 114 ? -4.625 19.422 -10 1 98.38 114 ARG B N 1
ATOM 4493 C CA . ARG B 1 114 ? -5.125 19.578 -8.641 1 98.38 114 ARG B CA 1
ATOM 4494 C C . ARG B 1 114 ? -6.074 18.438 -8.266 1 98.38 114 ARG B C 1
ATOM 4496 O O . ARG B 1 114 ? -6.844 17.969 -9.102 1 98.38 114 ARG B O 1
ATOM 4503 N N . LEU B 1 115 ? -6.066 18.047 -7.047 1 98.19 115 LEU B N 1
ATOM 4504 C CA . LEU B 1 115 ? -6.836 16.891 -6.609 1 98.19 115 LEU B CA 1
ATOM 4505 C C . LEU B 1 115 ? -8.328 17.141 -6.785 1 98.19 115 LEU B C 1
ATOM 4507 O O . LEU B 1 115 ? -9.07 16.234 -7.195 1 98.19 115 LEU B O 1
ATOM 4511 N N . ASP B 1 116 ? -8.797 18.344 -6.449 1 97.69 116 ASP B N 1
ATOM 4512 C CA . ASP B 1 116 ? -10.219 18.625 -6.617 1 97.69 116 ASP B CA 1
ATOM 4513 C C . ASP B 1 116 ? -10.617 18.562 -8.086 1 97.69 116 ASP B C 1
ATOM 4515 O O . ASP B 1 116 ? -11.719 18.109 -8.414 1 97.69 116 ASP B O 1
ATOM 4519 N N . GLU B 1 117 ? -9.758 19.016 -8.992 1 98 117 GLU B N 1
ATOM 4520 C CA . GLU B 1 117 ? -10.023 18.906 -10.422 1 98 11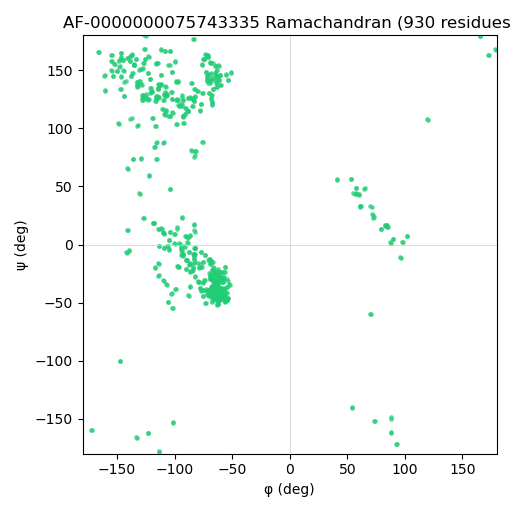7 GLU B CA 1
ATOM 4521 C C . GLU B 1 117 ? -10.047 17.453 -10.883 1 98 117 GLU B C 1
ATOM 4523 O O . GLU B 1 117 ? -10.891 17.062 -11.695 1 98 117 GLU B O 1
ATOM 4528 N N . LEU B 1 118 ? -9.125 16.719 -10.383 1 98.62 118 LEU B N 1
ATOM 4529 C CA . LEU B 1 118 ? -9.086 15.289 -10.68 1 98.62 118 LEU B CA 1
ATOM 4530 C C . LEU B 1 118 ? -10.398 14.609 -10.297 1 98.62 118 LEU B C 1
ATOM 4532 O O . LEU B 1 118 ? -10.977 13.867 -11.086 1 98.62 118 LEU B O 1
ATOM 4536 N N . ASN B 1 119 ? -10.898 14.867 -9.125 1 98.25 119 ASN B N 1
ATOM 4537 C CA . ASN B 1 119 ? -12.094 14.203 -8.641 1 98.25 119 ASN B CA 1
ATOM 4538 C C . ASN B 1 119 ? -13.352 14.742 -9.32 1 98.25 119 ASN B C 1
ATOM 4540 O O . ASN B 1 119 ? -14.344 14.023 -9.453 1 98.25 119 ASN B O 1
ATOM 4544 N N . ALA B 1 120 ? -13.312 16 -9.68 1 97.88 120 ALA B N 1
ATOM 4545 C CA . ALA B 1 120 ? -14.406 16.5 -10.5 1 97.88 120 ALA B CA 1
ATOM 4546 C C . ALA B 1 120 ? -14.523 15.719 -11.805 1 97.88 120 ALA B C 1
ATOM 4548 O O . ALA B 1 120 ? -15.625 15.375 -12.234 1 97.88 120 ALA B O 1
ATOM 4549 N N . GLU B 1 121 ? -13.391 15.445 -12.406 1 98.19 121 GLU B N 1
ATOM 4550 C CA . GLU B 1 121 ? -13.367 14.641 -13.633 1 98.19 121 GLU B CA 1
ATOM 4551 C C . GLU B 1 121 ? -13.852 13.219 -13.367 1 98.19 121 GLU B C 1
ATOM 4553 O O . GLU B 1 121 ? -14.672 12.695 -14.117 1 98.19 121 GLU B O 1
ATOM 4558 N N . LEU B 1 122 ? -13.375 12.617 -12.336 1 98.5 122 LEU B N 1
ATOM 4559 C CA . LEU B 1 122 ? -13.703 11.234 -12.023 1 98.5 122 LEU B CA 1
ATOM 4560 C C . LEU B 1 122 ? -15.172 11.086 -11.664 1 98.5 122 LEU B C 1
ATOM 4562 O O . LEU B 1 122 ? -15.781 10.047 -11.93 1 98.5 122 LEU B O 1
ATOM 4566 N N . ALA B 1 123 ? -15.758 12.102 -11.055 1 98 123 ALA B N 1
ATOM 4567 C CA . ALA B 1 123 ? -17.156 12.078 -10.625 1 98 123 ALA B CA 1
ATOM 4568 C C . ALA B 1 123 ? -18.094 11.883 -11.82 1 98 123 ALA B C 1
ATOM 4570 O O . ALA B 1 123 ? -19.172 11.297 -11.68 1 98 123 ALA B O 1
ATOM 4571 N N . ARG B 1 124 ? -17.672 12.32 -12.977 1 97.62 124 ARG B N 1
ATOM 4572 C CA . ARG B 1 124 ? -18.453 12.156 -14.203 1 97.62 124 ARG B CA 1
ATOM 4573 C C . ARG B 1 124 ? -18.656 10.68 -14.531 1 97.62 124 ARG B C 1
ATOM 4575 O O . ARG B 1 124 ? -19.594 10.32 -15.25 1 97.62 124 ARG B O 1
ATOM 4582 N N . TYR B 1 125 ? -17.781 9.875 -14 1 97.31 125 TYR B N 1
ATOM 4583 C CA . TYR B 1 125 ? -17.844 8.438 -14.258 1 97.31 125 TYR B CA 1
ATOM 4584 C C . TYR B 1 125 ? -18.266 7.676 -13.008 1 97.31 125 TYR B C 1
ATOM 4586 O O . TYR B 1 125 ? -18.125 6.453 -12.945 1 97.31 125 TYR B O 1
ATOM 4594 N N . GLY B 1 126 ? -18.703 8.383 -11.984 1 97.69 126 GLY B N 1
ATOM 4595 C CA . GLY B 1 126 ? -19.141 7.742 -10.75 1 97.69 126 GLY B CA 1
ATOM 4596 C C . GLY B 1 126 ? -18 7.18 -9.93 1 97.69 126 GLY B C 1
ATOM 4597 O O . GLY B 1 126 ? -18.172 6.199 -9.203 1 97.69 126 GLY B O 1
ATOM 4598 N N . HIS B 1 127 ? -16.844 7.688 -10.125 1 98.44 127 HIS B N 1
ATOM 4599 C CA . HIS B 1 127 ? -15.656 7.234 -9.414 1 98.44 127 HIS B CA 1
ATOM 4600 C C . HIS B 1 127 ? -14.945 8.398 -8.734 1 98.44 127 HIS B C 1
ATOM 4602 O O . HIS B 1 127 ? -15.32 9.555 -8.922 1 98.44 127 HIS B O 1
ATOM 4608 N N . PHE B 1 128 ? -14.008 8.086 -7.863 1 98.38 128 PHE B N 1
ATOM 4609 C CA . PHE B 1 128 ? -13.188 9.125 -7.238 1 98.38 128 PHE B CA 1
ATOM 4610 C C . PHE B 1 128 ? -11.82 8.57 -6.852 1 98.38 128 PHE B C 1
ATOM 4612 O O . PHE B 1 128 ? -11.609 7.355 -6.855 1 98.38 128 PHE B O 1
ATOM 4619 N N . PHE B 1 129 ? -10.82 9.469 -6.75 1 98.5 129 PHE B N 1
ATOM 4620 C CA . PHE B 1 129 ? -9.547 9.242 -6.07 1 98.5 129 PHE B CA 1
ATOM 4621 C C . PHE B 1 129 ? -9.672 9.508 -4.578 1 98.5 129 PHE B C 1
ATOM 4623 O O . PHE B 1 129 ? -9.938 10.641 -4.168 1 98.5 129 PHE B O 1
ATOM 4630 N N . PRO B 1 130 ? -9.43 8.531 -3.697 1 98.06 130 PRO B N 1
ATOM 4631 C CA . PRO B 1 130 ? -9.922 8.57 -2.318 1 98.06 130 PRO B CA 1
ATOM 4632 C C . PRO B 1 130 ? -9.125 9.531 -1.437 1 98.06 130 PRO B C 1
ATOM 4634 O O . PRO B 1 130 ? -9.703 10.242 -0.614 1 98.06 130 PRO B O 1
ATOM 4637 N N . PRO B 1 131 ? -7.797 9.617 -1.566 1 96.94 131 PRO B N 1
ATOM 4638 C CA . PRO B 1 131 ? -7.082 10.523 -0.665 1 96.94 131 PRO B CA 1
ATOM 4639 C C . PRO B 1 131 ? -7.539 11.977 -0.799 1 96.94 131 PRO B C 1
ATOM 4641 O O . PRO B 1 131 ? -7.773 12.453 -1.912 1 96.94 131 PRO B O 1
ATOM 4644 N N . ASP B 1 132 ? -7.691 12.625 0.383 1 93.88 132 ASP B N 1
ATOM 4645 C CA . ASP B 1 132 ? -8.281 13.953 0.389 1 93.88 132 ASP B CA 1
ATOM 4646 C C . ASP B 1 132 ? -7.582 14.867 1.395 1 93.88 132 ASP B C 1
ATOM 4648 O O . ASP B 1 132 ? -8.219 15.422 2.291 1 93.88 132 ASP B O 1
ATOM 4652 N N . PRO B 1 133 ? -6.363 15.133 1.142 1 92 133 PRO B N 1
ATOM 4653 C CA . PRO B 1 133 ? -5.77 16.125 2.037 1 92 133 PRO B CA 1
ATOM 4654 C C . PRO B 1 133 ? -6.613 17.391 2.152 1 92 133 PRO B C 1
ATOM 4656 O O . PRO B 1 133 ? -7.285 17.781 1.195 1 92 133 PRO B O 1
ATOM 4659 N N . ALA B 1 134 ? -6.574 18.031 3.311 1 84.5 134 ALA B N 1
ATOM 4660 C CA . ALA B 1 134 ? -7.398 19.203 3.58 1 84.5 134 ALA B CA 1
ATOM 4661 C C . ALA B 1 134 ? -7.145 20.297 2.551 1 84.5 134 ALA B C 1
ATOM 4663 O O . ALA B 1 134 ? -8.023 21.109 2.271 1 84.5 134 ALA B O 1
ATOM 4664 N N . SER B 1 135 ? -6.027 20.266 1.946 1 85.69 135 SER B N 1
ATOM 4665 C CA . SER B 1 135 ? -5.637 21.266 0.963 1 85.69 135 SER B CA 1
ATOM 4666 C C . SER B 1 135 ? -5.988 20.828 -0.452 1 85.69 135 SER B C 1
ATOM 4668 O O . SER B 1 135 ? -5.379 21.281 -1.422 1 85.69 135 SER B O 1
ATOM 4670 N N . SER B 1 136 ? -6.887 19.984 -0.628 1 85.19 136 SER B N 1
ATOM 4671 C CA . SER B 1 136 ? -7.152 19.312 -1.901 1 85.19 136 SER B CA 1
ATOM 4672 C C . SER B 1 136 ? -7.492 20.328 -2.988 1 85.19 136 SER B C 1
ATOM 4674 O O . SER B 1 136 ? -7.27 20.078 -4.176 1 85.19 136 SER B O 1
ATOM 4676 N N . ALA B 1 137 ? -7.977 21.484 -2.668 1 89.12 137 ALA B N 1
ATOM 4677 C CA . ALA B 1 137 ? -8.289 22.516 -3.654 1 89.12 137 ALA B CA 1
ATOM 4678 C C . ALA B 1 137 ? -7.027 23.047 -4.32 1 89.12 137 ALA B C 1
ATOM 4680 O O . ALA B 1 137 ? -7.047 23.422 -5.496 1 89.12 137 ALA B O 1
ATOM 4681 N N . ALA B 1 138 ? -5.957 23.016 -3.555 1 93.12 138 ALA B N 1
ATOM 4682 C CA . ALA B 1 138 ? -4.703 23.578 -4.062 1 93.12 138 ALA B CA 1
ATOM 4683 C C . ALA B 1 138 ? -3.658 22.484 -4.254 1 93.12 138 ALA B C 1
ATOM 4685 O O . ALA B 1 138 ? -2.758 22.609 -5.086 1 93.12 138 ALA B O 1
ATOM 4686 N N . ALA B 1 139 ? -3.768 21.406 -3.508 1 95.69 139 ALA B N 1
ATOM 4687 C CA . ALA B 1 139 ? -2.799 20.312 -3.602 1 95.69 139 ALA B CA 1
ATOM 4688 C C . ALA B 1 139 ? -2.896 19.609 -4.953 1 95.69 139 ALA B C 1
ATOM 4690 O O . ALA B 1 139 ? -3.984 19.484 -5.516 1 95.69 139 ALA B O 1
ATOM 4691 N N . THR B 1 140 ? -1.785 19.203 -5.465 1 98.19 140 THR B N 1
ATOM 4692 C CA . THR B 1 140 ? -1.718 18.547 -6.762 1 98.19 140 THR B CA 1
ATOM 4693 C C . THR B 1 140 ? -1.403 17.062 -6.59 1 98.19 140 THR B C 1
ATOM 4695 O O . THR B 1 140 ? -1.055 16.609 -5.496 1 98.19 140 THR B O 1
ATOM 4698 N N . VAL B 1 141 ? -1.6 16.328 -7.695 1 98.44 141 VAL B N 1
ATOM 4699 C CA . VAL B 1 141 ? -1.207 14.914 -7.73 1 98.44 141 VAL B CA 1
ATOM 4700 C C . VAL B 1 141 ? 0.267 14.781 -7.355 1 98.44 141 VAL B C 1
ATOM 4702 O O . VAL B 1 141 ? 0.622 13.992 -6.477 1 98.44 141 VAL B O 1
ATOM 4705 N N . GLY B 1 142 ? 1.096 15.57 -7.926 1 98.12 142 GLY B N 1
ATOM 4706 C CA . GLY B 1 142 ? 2.527 15.484 -7.684 1 98.12 142 GLY B CA 1
ATOM 4707 C C . GLY B 1 142 ? 2.908 15.773 -6.242 1 98.12 142 GLY B C 1
ATOM 4708 O O . GLY B 1 142 ? 3.676 15.023 -5.637 1 98.12 142 GLY B O 1
ATOM 4709 N N . GLY B 1 143 ? 2.414 16.906 -5.754 1 97.25 143 GLY B N 1
ATOM 4710 C CA . GLY B 1 143 ? 2.689 17.234 -4.363 1 97.25 143 GLY B CA 1
ATOM 4711 C C . GLY B 1 143 ? 2.211 16.172 -3.393 1 97.25 143 GLY B C 1
ATOM 4712 O O . GLY B 1 143 ? 2.887 15.883 -2.404 1 97.25 143 GLY B O 1
ATOM 4713 N N . SER B 1 144 ? 1.074 15.609 -3.689 1 97.81 144 SER B N 1
ATOM 4714 C CA . SER B 1 144 ? 0.505 14.594 -2.807 1 97.81 144 SER B CA 1
ATOM 4715 C C . SER B 1 144 ? 1.33 13.312 -2.832 1 97.81 144 SER B C 1
ATOM 4717 O O . SER B 1 144 ? 1.507 12.664 -1.801 1 97.81 144 SER B O 1
ATOM 4719 N N . LEU B 1 145 ? 1.802 12.914 -4.027 1 98 145 LEU B N 1
ATOM 4720 C CA . LEU B 1 145 ? 2.67 11.75 -4.133 1 98 145 LEU B CA 1
ATOM 4721 C C . LEU B 1 145 ? 3.986 11.984 -3.396 1 98 145 LEU B C 1
ATOM 4723 O O . LEU B 1 145 ? 4.43 11.133 -2.623 1 98 145 LEU B O 1
ATOM 4727 N N . ALA B 1 146 ? 4.59 13.141 -3.574 1 97.19 146 ALA B N 1
ATOM 4728 C CA . ALA B 1 146 ? 5.895 13.445 -3.002 1 97.19 146 ALA B CA 1
ATOM 4729 C C . ALA B 1 146 ? 5.832 13.477 -1.477 1 97.19 146 ALA B C 1
ATOM 4731 O O . ALA B 1 146 ? 6.793 13.102 -0.802 1 97.19 146 ALA B O 1
ATOM 4732 N N . ASN B 1 147 ? 4.727 13.875 -0.958 1 95.69 147 ASN B N 1
ATOM 4733 C CA . ASN B 1 147 ? 4.598 14.023 0.488 1 95.69 147 ASN B CA 1
ATOM 4734 C C . ASN B 1 147 ? 4.023 12.758 1.129 1 95.69 147 ASN B C 1
ATOM 4736 O O . ASN B 1 147 ? 4.059 12.609 2.352 1 95.69 147 ASN B O 1
ATOM 4740 N N . GLY B 1 148 ? 3.559 11.82 0.292 1 96 148 GLY B N 1
ATOM 4741 C CA . GLY B 1 148 ? 2.768 10.75 0.885 1 96 148 GLY B CA 1
ATOM 4742 C C . GLY B 1 148 ? 1.557 11.258 1.646 1 96 148 GLY B C 1
ATOM 4743 O O . GLY B 1 148 ? 1.317 10.852 2.785 1 96 148 GLY B O 1
ATOM 4744 N N . ALA B 1 149 ? 0.815 12.094 1.095 1 96.31 149 ALA B N 1
ATOM 4745 C CA . ALA B 1 149 ? -0.252 12.836 1.76 1 96.31 149 ALA B CA 1
ATOM 4746 C C . ALA B 1 149 ? -1.412 11.914 2.131 1 96.31 149 ALA B C 1
ATOM 4748 O O . ALA B 1 149 ? -1.513 10.797 1.622 1 96.31 149 ALA B O 1
ATOM 4749 N N . GLY B 1 150 ? -2.133 12.328 3.068 1 95.25 150 GLY B N 1
ATOM 4750 C CA . GLY B 1 150 ? -3.393 11.734 3.494 1 95.25 150 GLY B CA 1
ATOM 4751 C C . GLY B 1 150 ? -4.492 12.758 3.705 1 95.25 150 GLY B C 1
ATOM 4752 O O . GLY B 1 150 ? -4.395 13.891 3.221 1 95.25 150 GLY B O 1
ATOM 4753 N N . GLY B 1 151 ? -5.551 12.383 4.344 1 94.94 151 GLY B N 1
ATOM 4754 C CA . GLY B 1 151 ? -6.684 13.258 4.605 1 94.94 151 GLY B CA 1
ATOM 4755 C C . GLY B 1 151 ? -7.719 12.633 5.523 1 94.94 151 GLY B C 1
ATOM 4756 O O . GLY B 1 151 ? -7.395 11.758 6.324 1 94.94 151 GLY B O 1
ATOM 4757 N N . MET B 1 152 ? -8.883 13.156 5.473 1 95.38 152 MET B N 1
ATOM 4758 C CA . MET B 1 152 ? -9.953 12.773 6.391 1 95.38 152 MET B CA 1
ATOM 4759 C C . MET B 1 152 ? -10.422 11.352 6.109 1 95.38 152 MET B C 1
ATOM 4761 O O . MET B 1 152 ? -10.836 10.633 7.023 1 95.38 152 MET B O 1
ATOM 4765 N N . ARG B 1 153 ? -10.289 10.93 4.957 1 96.56 153 ARG B N 1
ATOM 4766 C CA . ARG B 1 153 ? -10.812 9.625 4.574 1 96.56 153 ARG B CA 1
ATOM 4767 C C . ARG B 1 153 ? -9.773 8.531 4.809 1 96.56 153 ARG B C 1
ATOM 4769 O O . ARG B 1 153 ? -9.961 7.391 4.379 1 96.56 153 ARG B O 1
ATOM 4776 N N . GLY B 1 154 ? -8.688 8.914 5.414 1 95.31 154 GLY B N 1
ATOM 4777 C CA . GLY B 1 154 ? -7.605 7.973 5.645 1 95.31 154 GLY B CA 1
ATOM 4778 C C . GLY B 1 154 ? -8.031 6.758 6.449 1 95.31 154 GLY B C 1
ATOM 4779 O O . GLY B 1 154 ? -7.496 5.664 6.262 1 95.31 154 GLY B O 1
ATOM 4780 N N . ALA B 1 155 ? -9.016 6.926 7.312 1 93.19 155 ALA B N 1
ATOM 4781 C CA . ALA B 1 155 ? -9.461 5.832 8.172 1 93.19 155 ALA B CA 1
ATOM 4782 C C . ALA B 1 155 ? -9.953 4.648 7.344 1 93.19 155 ALA B C 1
ATOM 4784 O O . ALA B 1 155 ? -9.742 3.492 7.719 1 93.19 155 ALA B O 1
ATOM 4785 N N . LYS B 1 156 ? -10.586 4.977 6.285 1 96.06 156 LYS B N 1
ATOM 4786 C CA . LYS B 1 156 ? -11.164 3.918 5.461 1 96.06 156 LYS B CA 1
ATOM 4787 C C . LYS B 1 156 ? -10.266 3.598 4.273 1 96.06 156 LYS B C 1
ATOM 4789 O O . LYS B 1 156 ? -10.07 2.43 3.93 1 96.06 156 LYS B O 1
ATOM 4794 N N . TYR B 1 157 ? -9.648 4.602 3.672 1 96.81 157 TYR B N 1
ATOM 4795 C CA . TYR B 1 157 ? -9.039 4.406 2.361 1 96.81 157 TYR B CA 1
ATOM 4796 C C . TYR B 1 157 ? -7.52 4.52 2.445 1 96.81 157 TYR B C 1
ATOM 4798 O O . TYR B 1 157 ? -6.82 4.34 1.446 1 96.81 157 TYR B O 1
ATOM 4806 N N . GLY B 1 158 ? -6.988 4.781 3.592 1 96.25 158 GLY B N 1
ATOM 4807 C CA . GLY B 1 158 ? -5.547 4.938 3.715 1 96.25 158 GLY B CA 1
ATOM 4808 C C . GLY B 1 158 ? -5.035 6.238 3.131 1 96.25 158 GLY B C 1
ATOM 4809 O O . GLY B 1 158 ? -5.695 7.273 3.232 1 96.25 158 GLY B O 1
ATOM 4810 N N . THR B 1 159 ? -3.812 6.246 2.689 1 97.31 159 THR B N 1
ATOM 4811 C CA . THR B 1 159 ? -3.141 7.445 2.203 1 97.31 159 THR B CA 1
ATOM 4812 C C . THR B 1 159 ? -2.859 7.34 0.708 1 97.31 159 THR B C 1
ATOM 4814 O O . THR B 1 159 ? -3.258 6.367 0.063 1 97.31 159 THR B O 1
ATOM 4817 N N . VAL B 1 160 ? -2.227 8.367 0.163 1 97.25 160 VAL B N 1
ATOM 4818 C CA . VAL B 1 160 ? -1.938 8.43 -1.266 1 97.25 160 VAL B CA 1
ATOM 4819 C C . VAL B 1 160 ? -1.116 7.215 -1.683 1 97.25 160 VAL B C 1
ATOM 4821 O O . VAL B 1 160 ? -1.312 6.668 -2.771 1 97.25 160 VAL B O 1
ATOM 4824 N N . LYS B 1 161 ? -0.211 6.754 -0.88 1 96.06 161 LYS B N 1
ATOM 4825 C CA . LYS B 1 161 ? 0.664 5.637 -1.219 1 96.06 161 LYS B CA 1
ATOM 4826 C C . LYS B 1 161 ? -0.145 4.383 -1.534 1 96.06 161 LYS B C 1
ATOM 4828 O O . LYS B 1 161 ? 0.276 3.551 -2.342 1 96.06 161 LYS B O 1
ATOM 4833 N N . ASP B 1 162 ? -1.285 4.234 -0.97 1 96.88 162 ASP B N 1
ATOM 4834 C CA . ASP B 1 162 ? -2.127 3.055 -1.152 1 96.88 162 ASP B CA 1
ATOM 4835 C C . ASP B 1 162 ? -2.848 3.098 -2.498 1 96.88 162 ASP B C 1
ATOM 4837 O O . ASP B 1 162 ? -3.441 2.105 -2.922 1 96.88 162 ASP B O 1
ATOM 4841 N N . TRP B 1 163 ? -2.736 4.191 -3.215 1 98.19 163 TRP B N 1
ATOM 4842 C CA . TRP B 1 163 ? -3.607 4.391 -4.367 1 98.19 163 TRP B CA 1
ATOM 4843 C C . TRP B 1 163 ? -2.791 4.699 -5.617 1 98.19 163 TRP B C 1
ATOM 4845 O O . TRP B 1 163 ? -3.279 5.359 -6.539 1 98.19 163 TRP B O 1
ATOM 4855 N N . VAL B 1 164 ? -1.54 4.301 -5.645 1 98.5 164 VAL B N 1
ATOM 4856 C CA . VAL B 1 164 ? -0.682 4.492 -6.809 1 98.5 164 VAL B CA 1
ATOM 4857 C C . VAL B 1 164 ? -0.273 3.135 -7.379 1 98.5 164 VAL B C 1
ATOM 4859 O O . VAL B 1 164 ? 0.229 2.275 -6.648 1 98.5 164 VAL B O 1
ATOM 4862 N N . LEU B 1 165 ? -0.506 2.912 -8.648 1 98.25 165 LEU B N 1
ATOM 4863 C CA . LEU B 1 165 ? -0.078 1.693 -9.32 1 98.25 165 LEU B CA 1
ATOM 4864 C C . LEU B 1 165 ? 1.337 1.845 -9.875 1 98.25 165 LEU B C 1
ATOM 4866 O O . LEU B 1 165 ? 2.145 0.918 -9.781 1 98.25 165 LEU B O 1
ATOM 4870 N N . GLY B 1 166 ? 1.563 2.945 -10.445 1 98.56 166 GLY B N 1
ATOM 4871 C CA . GLY B 1 166 ? 2.842 3.24 -11.07 1 98.56 166 GLY B CA 1
ATOM 4872 C C . GLY B 1 166 ? 3.023 4.711 -11.398 1 98.56 166 GLY B C 1
ATOM 4873 O O . GLY B 1 166 ? 2.07 5.488 -11.328 1 98.56 166 GLY B O 1
ATOM 4874 N N . ALA B 1 167 ? 4.262 5.062 -11.688 1 98.81 167 ALA B N 1
ATOM 4875 C CA . ALA B 1 167 ? 4.574 6.453 -11.992 1 98.81 167 ALA B CA 1
ATOM 4876 C C . ALA B 1 167 ? 5.801 6.551 -12.898 1 98.81 167 ALA B C 1
ATOM 4878 O O . ALA B 1 167 ? 6.699 5.711 -12.828 1 98.81 167 ALA B O 1
ATOM 4879 N N . GLU B 1 168 ? 5.734 7.52 -13.742 1 98.81 168 GLU B N 1
ATOM 4880 C CA . GLU B 1 168 ? 6.934 7.902 -14.484 1 98.81 168 GLU B CA 1
ATOM 4881 C C . GLU B 1 168 ? 7.812 8.836 -13.656 1 98.81 168 GLU B C 1
ATOM 4883 O O . GLU B 1 168 ? 7.348 9.875 -13.172 1 98.81 168 GLU B O 1
ATOM 4888 N N . VAL B 1 169 ? 9.023 8.445 -13.469 1 98.88 169 VAL B N 1
ATOM 4889 C CA . VAL B 1 169 ? 9.953 9.156 -12.602 1 98.88 169 VAL B CA 1
ATOM 4890 C C . VAL B 1 169 ? 11.227 9.508 -13.367 1 98.88 169 VAL B C 1
ATOM 4892 O O . VAL B 1 169 ? 11.812 8.656 -14.039 1 98.88 169 VAL B O 1
ATOM 4895 N N . VAL B 1 170 ? 11.617 10.766 -13.328 1 98.94 170 VAL B N 1
ATOM 4896 C CA . VAL B 1 170 ? 12.914 11.188 -13.852 1 98.94 170 VAL B CA 1
ATOM 4897 C C . VAL B 1 170 ? 13.945 11.203 -12.734 1 98.94 170 VAL B C 1
ATOM 4899 O O . VAL B 1 170 ? 13.773 11.906 -11.734 1 98.94 170 VAL B O 1
ATOM 4902 N N . LEU B 1 171 ? 14.961 10.43 -12.859 1 98.75 171 LEU B N 1
ATOM 4903 C CA . LEU B 1 171 ? 16.047 10.344 -11.883 1 98.75 171 LEU B CA 1
ATOM 4904 C C . LEU B 1 171 ? 16.953 11.562 -11.977 1 98.75 171 LEU B C 1
ATOM 4906 O O . LEU B 1 171 ? 16.938 12.273 -12.984 1 98.75 171 LEU B O 1
ATOM 4910 N N . PRO B 1 172 ? 17.719 11.828 -10.898 1 98 172 PRO B N 1
ATOM 4911 C CA . PRO B 1 172 ? 18.625 12.984 -10.93 1 98 172 PRO B CA 1
ATOM 4912 C C . PRO B 1 172 ? 19.594 12.938 -12.102 1 98 172 PRO B C 1
ATOM 4914 O O . PRO B 1 172 ? 20.094 13.977 -12.539 1 98 172 PRO B O 1
ATOM 4917 N N . THR B 1 173 ? 19.812 11.766 -12.711 1 97.62 173 THR B N 1
ATOM 4918 C CA . THR B 1 173 ? 20.734 11.586 -13.836 1 97.62 173 THR B CA 1
ATOM 4919 C C . THR B 1 173 ? 20.047 11.969 -15.148 1 97.62 173 THR B C 1
ATOM 4921 O O . THR B 1 173 ? 20.703 12.016 -16.203 1 97.62 173 THR B O 1
ATOM 4924 N N . GLY B 1 174 ? 18.828 12.203 -15.102 1 98.44 174 GLY B N 1
ATOM 4925 C CA . GLY B 1 174 ? 18.062 12.508 -16.297 1 98.44 174 GLY B CA 1
ATOM 4926 C C . GLY B 1 174 ? 17.359 11.297 -16.891 1 98.44 174 GLY B C 1
ATOM 4927 O O . GLY B 1 174 ? 16.484 11.438 -17.734 1 98.44 174 GLY B O 1
ATOM 4928 N N . GLU B 1 175 ? 17.672 10.094 -16.422 1 98.5 175 GLU B N 1
ATOM 4929 C CA . GLU B 1 175 ? 17.016 8.891 -16.938 1 98.5 175 GLU B CA 1
ATOM 4930 C C . GLU B 1 175 ? 15.539 8.859 -16.578 1 98.5 175 GLU B C 1
ATOM 4932 O O . GLU B 1 175 ? 15.156 9.203 -15.461 1 98.5 175 GLU B O 1
ATOM 4937 N N . VAL B 1 176 ? 14.742 8.539 -17.578 1 98.69 176 VAL B N 1
ATOM 4938 C CA . VAL B 1 176 ? 13.305 8.383 -17.359 1 98.69 176 VAL B CA 1
ATOM 4939 C C . VAL B 1 176 ? 12.977 6.922 -17.078 1 98.69 176 VAL B C 1
ATOM 4941 O O . VAL B 1 176 ? 13.406 6.031 -17.828 1 98.69 176 VAL B O 1
ATOM 4944 N N . THR B 1 177 ? 12.281 6.633 -16.031 1 98.69 177 THR B N 1
ATOM 4945 C CA . THR B 1 177 ? 11.875 5.281 -15.656 1 98.69 177 THR B CA 1
ATOM 4946 C C . THR B 1 177 ? 10.383 5.238 -15.336 1 98.69 177 THR B C 1
ATOM 4948 O O . THR B 1 177 ? 9.789 6.25 -14.961 1 98.69 177 THR B O 1
ATOM 4951 N N . PHE B 1 178 ? 9.781 4.094 -15.586 1 98.69 178 PHE B N 1
ATOM 4952 C CA . PHE B 1 178 ? 8.445 3.795 -15.078 1 98.69 178 PHE B CA 1
ATOM 4953 C C . PHE B 1 178 ? 8.516 2.832 -13.898 1 98.69 178 PHE B C 1
ATOM 4955 O O . PHE B 1 178 ? 8.82 1.65 -14.078 1 98.69 178 PHE B O 1
ATOM 4962 N N . MET B 1 179 ? 8.211 3.295 -12.703 1 98.62 179 MET B N 1
ATOM 4963 C CA . MET B 1 179 ? 8.266 2.482 -11.492 1 98.62 179 MET B CA 1
ATOM 4964 C C . MET B 1 179 ? 6.883 1.971 -11.109 1 98.62 179 MET B C 1
ATOM 4966 O O . MET B 1 179 ? 5.902 2.713 -11.188 1 98.62 179 MET B O 1
ATOM 4970 N N . GLY B 1 180 ? 6.801 0.705 -10.656 1 98 180 GLY B N 1
ATOM 4971 C CA . GLY B 1 180 ? 5.527 0.043 -10.422 1 98 180 GLY B CA 1
ATOM 4972 C C . GLY B 1 180 ? 4.988 -0.662 -11.648 1 98 180 GLY B C 1
ATOM 4973 O O . GLY B 1 180 ? 5.758 -1.118 -12.5 1 98 180 GLY B O 1
ATOM 4974 N N . CYS B 1 181 ? 3.678 -0.965 -11.664 1 97.88 181 CYS B N 1
ATOM 4975 C CA . CYS B 1 181 ? 2.975 -1.636 -12.75 1 97.88 181 CYS B CA 1
ATOM 4976 C C . CYS B 1 181 ? 1.624 -0.979 -13.016 1 97.88 181 CYS B C 1
ATOM 4978 O O . CYS B 1 181 ? 1.164 -0.156 -12.219 1 97.88 181 CYS B O 1
ATOM 4980 N N . ARG B 1 182 ? 1.061 -1.263 -14.141 1 97.62 182 ARG B N 1
ATOM 4981 C CA . ARG B 1 182 ? -0.312 -0.856 -14.422 1 97.62 182 ARG B CA 1
ATOM 4982 C C . ARG B 1 182 ? -1.307 -1.893 -13.914 1 97.62 182 ARG B C 1
ATOM 4984 O O . ARG B 1 182 ? -2.502 -1.81 -14.203 1 97.62 182 ARG B O 1
ATOM 4991 N N . THR B 1 183 ? -0.783 -2.885 -13.172 1 97.69 183 THR B N 1
ATOM 4992 C CA . THR B 1 183 ? -1.598 -3.959 -12.609 1 97.69 183 THR B CA 1
ATOM 4993 C C . THR B 1 183 ? -1.58 -3.916 -11.086 1 97.69 183 THR B C 1
ATOM 4995 O O . THR B 1 183 ? -0.651 -3.371 -10.484 1 97.69 183 THR B O 1
ATOM 4998 N N . LEU B 1 184 ? -2.631 -4.484 -10.477 1 95.12 184 LEU B N 1
ATOM 4999 C CA . LEU B 1 184 ? -2.721 -4.523 -9.023 1 95.12 184 LEU B CA 1
ATOM 5000 C C . LEU B 1 184 ? -1.622 -5.398 -8.43 1 95.12 184 LEU B C 1
ATOM 5002 O O . LEU B 1 184 ? -0.999 -5.031 -7.434 1 95.12 184 LEU B O 1
ATOM 5006 N N . LYS B 1 185 ? -1.448 -6.574 -8.992 1 97.06 185 LYS B N 1
ATOM 5007 C CA . LYS B 1 185 ? -0.332 -7.426 -8.602 1 97.06 185 LYS B CA 1
ATOM 5008 C C . LYS B 1 185 ? 0.922 -7.098 -9.406 1 97.06 185 LYS B C 1
ATOM 5010 O O . LYS B 1 185 ? 0.867 -6.984 -10.633 1 97.06 185 LYS B O 1
ATOM 5015 N N . CYS B 1 186 ? 1.986 -6.848 -8.695 1 96.19 186 CYS B N 1
ATOM 5016 C CA . CYS B 1 186 ? 3.203 -6.324 -9.305 1 96.19 186 CYS B CA 1
ATOM 5017 C C . CYS B 1 186 ? 4.438 -6.797 -8.547 1 96.19 186 CYS B C 1
ATOM 5019 O O . CYS B 1 186 ? 4.707 -6.332 -7.438 1 96.19 186 CYS B O 1
ATOM 5021 N N . ARG B 1 187 ? 5.168 -7.793 -9.141 1 95.25 187 ARG B N 1
ATOM 5022 C CA . ARG B 1 187 ? 6.457 -8.211 -8.602 1 95.25 187 ARG B CA 1
ATOM 5023 C C . ARG B 1 187 ? 7.582 -7.918 -9.586 1 95.25 187 ARG B C 1
ATOM 5025 O O . ARG B 1 187 ? 8.188 -8.836 -10.148 1 95.25 187 ARG B O 1
ATOM 5032 N N . ALA B 1 188 ? 7.938 -6.695 -9.734 1 95.06 188 ALA B N 1
ATOM 5033 C CA . ALA B 1 188 ? 8.961 -6.238 -10.664 1 95.06 188 ALA B CA 1
ATOM 5034 C C . ALA B 1 188 ? 10.258 -5.91 -9.938 1 95.06 188 ALA B C 1
ATOM 5036 O O . ALA B 1 188 ? 10.844 -4.844 -10.141 1 95.06 188 ALA B O 1
ATOM 5037 N N . GLY B 1 189 ? 10.688 -6.801 -9.086 1 96.62 189 GLY B N 1
ATOM 5038 C CA . GLY B 1 189 ? 11.883 -6.57 -8.281 1 96.62 189 GLY B CA 1
ATOM 5039 C C . GLY B 1 189 ? 11.594 -5.848 -6.98 1 96.62 189 GLY B C 1
ATOM 5040 O O . GLY B 1 189 ? 10.578 -6.105 -6.336 1 96.62 189 GLY B O 1
ATOM 5041 N N . TYR B 1 190 ? 12.586 -5.066 -6.516 1 98 190 TYR B N 1
ATOM 5042 C CA . TYR B 1 190 ? 12.352 -4.289 -5.301 1 98 190 TYR B CA 1
ATOM 5043 C C . TYR B 1 190 ? 11.336 -3.184 -5.547 1 98 190 TYR B C 1
ATOM 5045 O O . TYR B 1 190 ? 11.219 -2.678 -6.668 1 98 190 TYR B O 1
ATOM 5053 N N . ASP B 1 191 ? 10.578 -2.859 -4.57 1 97.88 191 ASP B N 1
ATOM 5054 C CA . ASP B 1 191 ? 9.539 -1.842 -4.688 1 97.88 191 ASP B CA 1
ATOM 5055 C C . ASP B 1 191 ? 10.141 -0.438 -4.684 1 97.88 191 ASP B C 1
ATOM 5057 O O . ASP B 1 191 ? 10.156 0.234 -3.652 1 97.88 191 ASP B O 1
ATOM 5061 N N . LEU B 1 192 ? 10.508 0.076 -5.816 1 98.62 192 LEU B N 1
ATOM 5062 C CA . LEU B 1 192 ? 11.125 1.394 -5.914 1 98.62 192 LEU B CA 1
ATOM 5063 C C . LEU B 1 192 ? 10.07 2.492 -5.902 1 98.62 192 LEU B C 1
ATOM 5065 O O . LEU B 1 192 ? 10.352 3.625 -5.508 1 98.62 192 LEU B O 1
ATOM 5069 N N . LEU B 1 193 ? 8.875 2.166 -6.367 1 98.44 193 LEU B N 1
ATOM 5070 C CA . LEU B 1 193 ? 7.797 3.146 -6.414 1 98.44 193 LEU B CA 1
ATOM 5071 C C . LEU B 1 193 ? 7.531 3.727 -5.027 1 98.44 193 LEU B C 1
ATOM 5073 O O . LEU B 1 193 ? 7.441 4.945 -4.867 1 98.44 193 LEU B O 1
ATOM 5077 N N . ASN B 1 194 ? 7.457 2.852 -4.043 1 97.75 194 ASN B N 1
ATOM 5078 C CA . ASN B 1 194 ? 7.098 3.324 -2.711 1 97.75 194 ASN B CA 1
ATOM 5079 C C . ASN B 1 194 ? 8.258 4.055 -2.043 1 97.75 194 ASN B C 1
ATOM 5081 O O . ASN B 1 194 ? 8.07 4.742 -1.039 1 97.75 194 ASN B O 1
ATOM 5085 N N . LEU B 1 195 ? 9.461 3.926 -2.553 1 98 195 LEU B N 1
ATOM 5086 C CA . LEU B 1 195 ? 10.555 4.797 -2.135 1 98 195 LEU B CA 1
ATOM 5087 C C . LEU B 1 195 ? 10.328 6.223 -2.627 1 98 195 LEU B C 1
ATOM 5089 O O . LEU B 1 195 ? 10.656 7.184 -1.925 1 98 195 LEU B O 1
ATOM 5093 N N . ILE B 1 196 ? 9.805 6.309 -3.834 1 98.5 196 ILE B N 1
ATOM 5094 C CA . ILE B 1 196 ? 9.586 7.605 -4.461 1 98.5 196 ILE B CA 1
ATOM 5095 C C . ILE B 1 196 ? 8.438 8.328 -3.77 1 98.5 196 ILE B C 1
ATOM 5097 O O . ILE B 1 196 ? 8.523 9.523 -3.484 1 98.5 196 ILE B O 1
ATOM 5101 N N . ILE B 1 197 ? 7.383 7.586 -3.492 1 98.06 197 ILE B N 1
ATOM 5102 C CA . ILE B 1 197 ? 6.219 8.156 -2.822 1 98.06 197 ILE B CA 1
ATOM 5103 C C . ILE B 1 197 ? 6.578 8.531 -1.387 1 98.06 197 ILE B C 1
ATOM 5105 O O . ILE B 1 197 ? 7.039 7.68 -0.617 1 98.06 197 ILE B O 1
ATOM 5109 N N . GLY B 1 198 ? 6.449 9.789 -1.021 1 97.19 198 GLY B N 1
ATOM 5110 C CA . GLY B 1 198 ? 6.797 10.258 0.31 1 97.19 198 GLY B CA 1
ATOM 5111 C C . GLY B 1 198 ? 8.242 10.703 0.427 1 97.19 198 GLY B C 1
ATOM 5112 O O . GLY B 1 198 ? 8.68 11.117 1.499 1 97.19 198 GLY B O 1
ATOM 5113 N N . SER B 1 199 ? 8.984 10.703 -0.683 1 98.06 199 SER B N 1
ATOM 5114 C CA . SER B 1 199 ? 10.398 11.062 -0.622 1 98.06 199 SER B CA 1
ATOM 5115 C C . SER B 1 199 ? 10.586 12.578 -0.665 1 98.06 199 SER B C 1
ATOM 5117 O O . SER B 1 199 ? 11.703 13.078 -0.499 1 98.06 199 SER B O 1
ATOM 5119 N N . GLU B 1 200 ? 9.5 13.32 -0.919 1 97.88 200 GLU B N 1
ATOM 5120 C CA . GLU B 1 200 ? 9.469 14.781 -0.94 1 97.88 200 GLU B CA 1
ATOM 5121 C C . GLU B 1 200 ? 10.406 15.336 -2.01 1 97.88 200 GLU B C 1
ATOM 5123 O O . GLU B 1 200 ? 11.062 16.359 -1.795 1 97.88 200 GLU B O 1
ATOM 5128 N N . GLY B 1 201 ? 10.523 14.562 -3.125 1 97.88 201 GLY B N 1
ATOM 5129 C CA . GLY B 1 201 ? 11.305 15.031 -4.258 1 97.88 201 GLY B CA 1
ATOM 5130 C C . GLY B 1 201 ? 12.797 14.859 -4.07 1 97.88 201 GLY B C 1
ATOM 5131 O O . GLY B 1 201 ? 13.594 15.445 -4.809 1 97.88 201 GLY B O 1
ATOM 5132 N N . THR B 1 202 ? 13.211 14.125 -3.135 1 98.38 202 THR B N 1
ATOM 5133 C CA . THR B 1 202 ? 14.633 13.977 -2.846 1 98.38 202 THR B CA 1
ATOM 5134 C C . THR B 1 202 ? 15.234 12.828 -3.65 1 98.38 202 THR B C 1
ATOM 5136 O O . THR B 1 202 ? 16.453 12.703 -3.742 1 98.38 202 THR B O 1
ATOM 5139 N N . LEU B 1 203 ? 14.359 11.938 -4.281 1 98.69 203 LEU B N 1
ATOM 5140 C CA . LEU B 1 203 ? 14.898 10.766 -4.949 1 98.69 203 LEU B CA 1
ATOM 5141 C C . LEU B 1 203 ? 14.609 10.805 -6.445 1 98.69 203 LEU B C 1
ATOM 5143 O O . LEU B 1 203 ? 15.273 10.117 -7.23 1 98.69 203 LEU B O 1
ATOM 5147 N N . GLY B 1 204 ? 13.711 11.523 -6.871 1 98.69 204 GLY B N 1
ATOM 5148 C CA . GLY B 1 204 ? 13.289 11.641 -8.258 1 98.69 204 GLY B CA 1
ATOM 5149 C C . GLY B 1 204 ? 12.133 12.602 -8.453 1 98.69 204 GLY B C 1
ATOM 5150 O O . GLY B 1 204 ? 11.523 13.062 -7.488 1 98.69 204 GLY B O 1
ATOM 5151 N N . VAL B 1 205 ? 11.883 12.938 -9.688 1 98.81 205 VAL B N 1
ATOM 5152 C CA . VAL B 1 205 ? 10.781 13.828 -10.047 1 98.81 205 VAL B CA 1
ATOM 5153 C C . VAL B 1 205 ? 9.695 13.039 -10.773 1 98.81 205 VAL B C 1
ATOM 5155 O O . VAL B 1 205 ? 9.93 12.516 -11.867 1 98.81 205 VAL B O 1
ATOM 5158 N N . VAL B 1 206 ? 8.531 12.969 -10.18 1 98.88 206 VAL B N 1
ATOM 5159 C CA . VAL B 1 206 ? 7.402 12.305 -10.82 1 98.88 206 VAL B CA 1
ATOM 5160 C C . VAL B 1 206 ? 6.762 13.242 -11.836 1 98.88 206 VAL B C 1
ATOM 5162 O O . VAL B 1 206 ? 6.5 14.406 -11.539 1 98.88 206 VAL B O 1
ATOM 5165 N N . THR B 1 207 ? 6.523 12.727 -13.039 1 98.88 207 THR B N 1
ATOM 5166 C CA . THR B 1 207 ? 5.949 13.594 -14.062 1 98.88 207 THR B CA 1
ATOM 5167 C C . THR B 1 207 ? 4.504 13.195 -14.359 1 98.88 207 THR B C 1
ATOM 5169 O O . THR B 1 207 ? 3.695 14.023 -14.773 1 98.88 207 THR B O 1
ATOM 5172 N N . ASN B 1 208 ? 4.184 11.984 -14.234 1 98.69 208 ASN B N 1
ATOM 5173 C CA . ASN B 1 208 ? 2.828 11.461 -14.328 1 98.69 208 ASN B CA 1
ATOM 5174 C C . ASN B 1 208 ? 2.676 10.148 -13.555 1 98.69 208 ASN B C 1
ATOM 5176 O O . ASN B 1 208 ? 3.672 9.539 -13.164 1 98.69 208 ASN B O 1
ATOM 5180 N N . ALA B 1 209 ? 1.429 9.789 -13.289 1 98.75 209 ALA B N 1
ATOM 5181 C CA . ALA B 1 209 ? 1.196 8.609 -12.453 1 98.75 209 ALA B CA 1
ATOM 5182 C C . ALA B 1 209 ? -0.114 7.922 -12.836 1 98.75 209 ALA B C 1
ATOM 5184 O O . ALA B 1 209 ? -1.013 8.547 -13.398 1 98.75 209 ALA B O 1
ATOM 5185 N N . TYR B 1 210 ? -0.15 6.609 -12.664 1 98.75 210 TYR B N 1
ATOM 5186 C CA . TYR B 1 210 ? -1.36 5.797 -12.695 1 98.75 210 TYR B CA 1
ATOM 5187 C C . TYR B 1 210 ? -1.939 5.617 -11.305 1 98.75 210 TYR B C 1
ATOM 5189 O O . TYR B 1 210 ? -1.356 4.922 -10.469 1 98.75 210 TYR B O 1
ATOM 5197 N N . LEU B 1 211 ? -3.094 6.254 -11.078 1 98.88 211 LEU B N 1
ATOM 5198 C CA . LEU B 1 211 ? -3.73 6.266 -9.766 1 98.88 211 LEU B CA 1
ATOM 5199 C C . LEU B 1 211 ? -4.965 5.371 -9.75 1 98.88 211 LEU B C 1
ATOM 5201 O O . LEU B 1 211 ? -5.801 5.445 -10.656 1 98.88 211 LEU B O 1
ATOM 5205 N N . LYS B 1 212 ? -5.027 4.473 -8.773 1 98.44 212 LYS B N 1
ATOM 5206 C CA . LYS B 1 212 ? -6.234 3.666 -8.609 1 98.44 212 LYS B CA 1
ATOM 5207 C C . LYS B 1 212 ? -7.449 4.543 -8.336 1 98.44 212 LYS B C 1
ATOM 5209 O O . LYS B 1 212 ? -7.332 5.598 -7.707 1 98.44 212 LYS B O 1
ATOM 5214 N N . ILE B 1 213 ? -8.586 4.152 -8.812 1 98.5 213 ILE B N 1
ATOM 5215 C CA . ILE B 1 213 ? -9.836 4.863 -8.562 1 98.5 213 ILE B CA 1
ATOM 5216 C C . ILE B 1 213 ? -10.867 3.9 -7.973 1 98.5 213 ILE B C 1
ATOM 5218 O O . ILE B 1 213 ? -10.719 2.68 -8.078 1 98.5 213 ILE B O 1
ATOM 5222 N N . TRP B 1 214 ? -11.82 4.371 -7.352 1 98.06 214 TRP B N 1
ATOM 5223 C CA . TRP B 1 214 ? -12.852 3.609 -6.66 1 98.06 214 TRP B CA 1
ATOM 5224 C C . TRP B 1 214 ? -14.234 4.195 -6.926 1 98.06 214 TRP B C 1
ATOM 5226 O O . TRP B 1 214 ? -14.367 5.398 -7.164 1 98.06 214 TRP B O 1
ATOM 5236 N N . PRO B 1 215 ? -15.281 3.379 -6.98 1 97.75 215 PRO B N 1
ATOM 5237 C CA . PRO B 1 215 ? -16.625 3.924 -7.145 1 97.75 215 PRO B CA 1
ATOM 5238 C C . PRO B 1 215 ? -17.047 4.836 -5.992 1 97.75 215 PRO B C 1
ATOM 5240 O O . PRO B 1 215 ? -16.703 4.57 -4.836 1 97.75 215 PRO B O 1
ATOM 5243 N N . LEU B 1 216 ? -17.781 5.832 -6.324 1 97.81 216 LEU B N 1
ATOM 5244 C CA . LEU B 1 216 ? -18.359 6.688 -5.289 1 97.81 216 LEU B CA 1
ATOM 5245 C C . LEU B 1 216 ? -19.281 5.895 -4.379 1 97.81 216 LEU B C 1
ATOM 5247 O O . LEU B 1 216 ? -19.969 4.977 -4.832 1 97.81 216 LEU B O 1
ATOM 5251 N N . PRO B 1 217 ? -19.281 6.184 -3.066 1 96.38 217 PRO B N 1
ATOM 5252 C CA . PRO B 1 217 ? -20.25 5.523 -2.195 1 96.38 217 PRO B CA 1
ATOM 5253 C C . PRO B 1 217 ? -21.688 5.719 -2.664 1 96.38 217 PRO B C 1
ATOM 5255 O O . PRO B 1 217 ? -22.047 6.793 -3.162 1 96.38 217 PRO B O 1
ATOM 5258 N N . GLU B 1 218 ? -22.516 4.711 -2.438 1 96.94 218 GLU B N 1
ATOM 5259 C CA . GLU B 1 218 ? -23.922 4.789 -2.844 1 96.94 218 GLU B CA 1
ATOM 5260 C C . GLU B 1 218 ? -24.703 5.746 -1.949 1 96.94 218 GLU B C 1
ATOM 5262 O O . GLU B 1 218 ? -25.594 6.457 -2.42 1 96.94 218 GLU B O 1
ATOM 5267 N N . ALA B 1 219 ? -24.422 5.699 -0.685 1 98 219 ALA B N 1
ATOM 5268 C CA . ALA B 1 219 ? -25.062 6.562 0.305 1 98 219 ALA B CA 1
ATOM 5269 C C . ALA B 1 219 ? -24.094 6.914 1.432 1 98 219 ALA B C 1
ATOM 5271 O O . ALA B 1 219 ? -23.234 6.109 1.801 1 98 219 ALA B O 1
ATOM 5272 N N . VAL B 1 220 ? -24.203 8.117 1.925 1 98.19 220 VAL B N 1
ATOM 5273 C CA . VAL B 1 220 ? -23.422 8.594 3.057 1 98.19 220 VAL B CA 1
ATOM 5274 C C . VAL B 1 220 ? -24.328 9.266 4.074 1 98.19 220 VAL B C 1
ATOM 5276 O O . VAL B 1 220 ? -25.25 10 3.703 1 98.19 220 VAL B O 1
ATOM 5279 N N . VAL B 1 221 ? -24.156 9 5.328 1 98.62 221 VAL B N 1
ATOM 5280 C CA . VAL B 1 221 ? -24.812 9.695 6.438 1 98.62 221 VAL B CA 1
ATOM 5281 C C . VAL B 1 221 ? -23.75 10.297 7.355 1 98.62 221 VAL B C 1
ATOM 5283 O O . VAL B 1 221 ? -22.766 9.641 7.695 1 98.62 221 VAL B O 1
ATOM 5286 N N . ARG B 1 222 ? -23.938 11.586 7.66 1 98.56 222 ARG B N 1
ATOM 5287 C CA . ARG B 1 222 ? -23.031 12.273 8.57 1 98.56 222 ARG B CA 1
ATOM 5288 C C . ARG B 1 222 ? -23.656 12.414 9.961 1 98.56 222 ARG B C 1
ATOM 5290 O O . ARG B 1 222 ? -24.797 12.852 10.094 1 98.56 222 ARG B O 1
ATOM 5297 N N . LEU B 1 223 ? -22.859 12.039 10.898 1 98.75 223 LEU B N 1
ATOM 5298 C CA . LEU B 1 223 ? -23.266 12.195 12.289 1 98.75 223 LEU B CA 1
ATOM 5299 C C . LEU B 1 223 ? -22.422 13.25 12.992 1 98.75 223 LEU B C 1
ATOM 5301 O O . LEU B 1 223 ? -21.234 13.414 12.672 1 98.75 223 LEU B O 1
ATOM 5305 N N . ARG B 1 224 ? -23 13.961 13.883 1 98.5 224 ARG B N 1
ATOM 5306 C CA . ARG B 1 224 ? -22.328 14.805 14.859 1 98.5 224 ARG B CA 1
ATOM 5307 C C . ARG B 1 224 ? -22.688 14.398 16.281 1 98.5 224 ARG B C 1
ATOM 5309 O O . ARG B 1 224 ? -23.844 14.117 16.578 1 98.5 224 ARG B O 1
ATOM 5316 N N . VAL B 1 225 ? -21.781 14.305 17.094 1 98.75 225 VAL B N 1
ATOM 5317 C CA . VAL B 1 225 ? -21.984 13.891 18.484 1 98.75 225 VAL B CA 1
ATOM 5318 C C . VAL B 1 225 ? -21.062 14.68 19.406 1 98.75 225 VAL B C 1
ATOM 5320 O O . VAL B 1 225 ? -19.922 14.961 19.047 1 98.75 225 VAL B O 1
ATOM 5323 N N . TYR B 1 226 ? -21.562 15.07 20.578 1 98.75 226 TYR B N 1
ATOM 5324 C CA . TYR B 1 226 ? -20.781 15.766 21.594 1 98.75 226 TYR B CA 1
ATOM 5325 C C . TYR B 1 226 ? -20.453 14.844 22.75 1 98.75 226 TYR B C 1
ATOM 5327 O O . TYR B 1 226 ? -21.125 13.836 22.969 1 98.75 226 TYR B O 1
ATOM 5335 N N . PHE B 1 227 ? -19.406 15.109 23.438 1 98.81 227 PHE B N 1
ATOM 5336 C CA . PHE B 1 227 ? -18.953 14.375 24.609 1 98.81 227 PHE B CA 1
ATOM 5337 C C . PHE B 1 227 ? -18.641 15.32 25.766 1 98.81 227 PHE B C 1
ATOM 5339 O O . PHE B 1 227 ? -18.062 16.391 25.547 1 98.81 227 PHE B O 1
ATOM 5346 N N . LYS B 1 228 ? -19 14.914 26.984 1 98.12 228 LYS B N 1
ATOM 5347 C CA . LYS B 1 228 ? -18.672 15.688 28.172 1 98.12 228 LYS B CA 1
ATOM 5348 C C . LYS B 1 228 ? -17.219 15.477 28.578 1 98.12 228 LYS B C 1
ATOM 5350 O O . LYS B 1 228 ? -16.641 16.297 29.297 1 98.12 228 LYS B O 1
ATOM 5355 N N . SER B 1 229 ? -16.672 14.445 28.125 1 97.94 229 SER B N 1
ATOM 5356 C CA . SER B 1 229 ? -15.281 14.094 28.391 1 97.94 229 SER B CA 1
ATOM 5357 C C . SER B 1 229 ? -14.5 13.891 27.094 1 97.94 229 SER B C 1
ATOM 5359 O O . SER B 1 229 ? -14.875 13.062 26.266 1 97.94 229 SER B O 1
ATOM 5361 N N . ILE B 1 230 ? -13.398 14.641 27.016 1 97.44 230 ILE B N 1
ATOM 5362 C CA . ILE B 1 230 ? -12.547 14.5 25.844 1 97.44 230 ILE B CA 1
ATOM 5363 C C . ILE B 1 230 ? -11.977 13.086 25.781 1 97.44 230 ILE B C 1
ATOM 5365 O O . ILE B 1 230 ? -11.781 12.523 24.703 1 97.44 230 ILE B O 1
ATOM 5369 N N . ILE B 1 231 ? -11.734 12.484 26.922 1 97.81 231 ILE B N 1
ATOM 5370 C CA . ILE B 1 231 ? -11.195 11.133 27.016 1 97.81 231 ILE B CA 1
ATOM 5371 C C . ILE B 1 231 ? -12.219 10.125 26.484 1 97.81 231 ILE B C 1
ATOM 5373 O O . ILE B 1 231 ? -11.859 9.188 25.766 1 97.81 231 ILE B O 1
ATOM 5377 N N . ASP B 1 232 ? -13.484 10.328 26.812 1 98.19 232 ASP B N 1
ATOM 5378 C CA . ASP B 1 232 ? -14.531 9.453 26.312 1 98.19 232 ASP B CA 1
ATOM 5379 C C . ASP B 1 232 ? -14.656 9.539 24.797 1 98.19 232 ASP B C 1
ATOM 5381 O O . ASP B 1 232 ? -14.891 8.531 24.125 1 98.19 232 ASP B O 1
ATOM 5385 N N . ALA B 1 233 ? -14.562 10.773 24.281 1 98.5 233 ALA B N 1
ATOM 5386 C CA . ALA B 1 233 ? -14.586 10.945 22.828 1 98.5 233 ALA B CA 1
ATOM 5387 C C . ALA B 1 233 ? -13.469 10.148 22.156 1 98.5 233 ALA B C 1
ATOM 5389 O O . ALA B 1 233 ? -13.695 9.477 21.156 1 98.5 233 ALA B O 1
ATOM 5390 N N . ALA B 1 234 ? -12.289 10.258 22.734 1 97.88 234 ALA B N 1
ATOM 5391 C CA . ALA B 1 234 ? -11.133 9.547 22.188 1 97.88 234 ALA B CA 1
ATOM 5392 C C . ALA B 1 234 ? -11.328 8.039 22.281 1 97.88 234 ALA B C 1
ATOM 5394 O O . ALA B 1 234 ? -11 7.309 21.344 1 97.88 234 ALA B O 1
ATOM 5395 N N . LYS B 1 235 ? -11.875 7.539 23.359 1 98.06 235 LYS B N 1
ATOM 5396 C CA . LYS B 1 235 ? -12.125 6.113 23.562 1 98.06 235 LYS B CA 1
ATOM 5397 C C . LYS B 1 235 ? -13.141 5.586 22.562 1 98.06 235 LYS B C 1
ATOM 5399 O O . LYS B 1 235 ? -13.055 4.434 22.125 1 98.06 235 LYS B O 1
ATOM 5404 N N . ALA B 1 236 ? -14.102 6.391 22.234 1 98.69 236 ALA B N 1
ATOM 5405 C CA . ALA B 1 236 ? -15.164 5.984 21.312 1 98.69 236 ALA B CA 1
ATOM 5406 C C . ALA B 1 236 ? -14.594 5.543 19.969 1 98.69 236 ALA B C 1
ATOM 5408 O O . ALA B 1 236 ? -15.125 4.637 19.328 1 98.69 236 ALA B O 1
ATOM 5409 N N . VAL B 1 237 ? -13.508 6.152 19.578 1 98.38 237 VAL B N 1
ATOM 5410 C CA . VAL B 1 237 ? -12.898 5.867 18.281 1 98.38 237 VAL B CA 1
ATOM 5411 C C . VAL B 1 237 ? -12.461 4.402 18.234 1 98.38 237 VAL B C 1
ATOM 5413 O O . VAL B 1 237 ? -12.789 3.688 17.281 1 98.38 237 VAL B O 1
ATOM 5416 N N . GLY B 1 238 ? -11.703 3.941 19.25 1 97.44 238 GLY B N 1
ATOM 5417 C CA . GLY B 1 238 ? -11.289 2.549 19.328 1 97.44 238 GLY B CA 1
ATOM 5418 C C . GLY B 1 238 ? -12.453 1.582 19.359 1 97.44 238 GLY B C 1
ATOM 5419 O O . GLY B 1 238 ? -12.414 0.524 18.734 1 97.44 238 GLY B O 1
ATOM 5420 N N . VAL B 1 239 ? -13.523 1.965 20.078 1 97.88 239 VAL B N 1
ATOM 5421 C CA . VAL B 1 239 ? -14.688 1.106 20.234 1 97.88 239 VAL B CA 1
ATOM 5422 C C . VAL B 1 239 ? -15.406 0.97 18.891 1 97.88 239 VAL B C 1
ATOM 5424 O O . VAL B 1 239 ? -15.836 -0.124 18.516 1 97.88 239 VAL B O 1
ATOM 5427 N N . ILE B 1 240 ? -15.531 2.062 18.203 1 98.06 240 ILE B N 1
ATOM 5428 C CA . ILE B 1 240 ? -16.156 2.049 16.875 1 98.06 240 ILE B CA 1
ATOM 5429 C C . ILE B 1 240 ? -15.445 1.039 15.984 1 98.06 240 ILE B C 1
ATOM 5431 O O . ILE B 1 240 ? -16.094 0.195 15.352 1 98.06 240 ILE B O 1
ATOM 5435 N N . LYS B 1 241 ? -14.164 1.065 15.953 1 96.5 241 LYS B N 1
ATOM 5436 C CA . LYS B 1 241 ? -13.359 0.18 15.109 1 96.5 241 LYS B CA 1
ATOM 5437 C C . LYS B 1 241 ? -13.461 -1.268 15.586 1 96.5 241 LYS B C 1
ATOM 5439 O O . LYS B 1 241 ? -13.531 -2.189 14.766 1 96.5 241 LYS B O 1
ATOM 5444 N N . SER B 1 242 ? -13.422 -1.458 16.906 1 97.06 242 SER B N 1
ATOM 5445 C CA . SER B 1 242 ? -13.453 -2.807 17.469 1 97.06 242 SER B CA 1
ATOM 5446 C C . SER B 1 242 ? -14.773 -3.504 17.141 1 97.06 242 SER B C 1
ATOM 5448 O O . SER B 1 242 ? -14.836 -4.734 17.125 1 97.06 242 SER B O 1
ATOM 5450 N N . ARG B 1 243 ? -15.797 -2.715 16.891 1 95.88 243 ARG B N 1
ATOM 5451 C CA . ARG B 1 243 ? -17.109 -3.275 16.578 1 95.88 243 ARG B CA 1
ATOM 5452 C C . ARG B 1 243 ? -17.266 -3.531 15.086 1 95.88 243 ARG B C 1
ATOM 5454 O O . ARG B 1 243 ? -18.344 -3.914 14.625 1 95.88 243 ARG B O 1
ATOM 5461 N N . GLY B 1 244 ? -16.25 -3.262 14.352 1 95.06 244 GLY B N 1
ATOM 5462 C CA . GLY B 1 244 ? -16.234 -3.641 12.945 1 95.06 244 GLY B CA 1
ATOM 5463 C C . GLY B 1 244 ? -16.625 -2.506 12.016 1 95.06 244 GLY B C 1
ATOM 5464 O O . GLY B 1 244 ? -16.672 -2.684 10.797 1 95.06 244 GLY B O 1
ATOM 5465 N N . PHE B 1 245 ? -16.891 -1.304 12.555 1 96.38 245 PHE B N 1
ATOM 5466 C CA . PHE B 1 245 ? -17.203 -0.16 11.703 1 96.38 245 PHE B CA 1
ATOM 5467 C C . PHE B 1 245 ? -15.953 0.326 10.969 1 96.38 245 PHE B C 1
ATOM 5469 O O . PHE B 1 245 ? -14.852 0.271 11.516 1 96.38 245 PHE B O 1
ATOM 5476 N N . ARG B 1 246 ? -16.109 0.755 9.773 1 95.62 246 ARG B N 1
ATOM 5477 C CA . ARG B 1 246 ? -15.094 1.41 8.969 1 95.62 246 ARG B CA 1
ATOM 5478 C C . ARG B 1 246 ? -15.609 2.719 8.375 1 95.62 246 ARG B C 1
ATOM 5480 O O . ARG B 1 246 ? -15.906 2.797 7.184 1 95.62 246 ARG B O 1
ATOM 5487 N N . PRO B 1 247 ? -15.719 3.693 9.219 1 97.56 247 PRO B N 1
ATOM 5488 C CA . PRO B 1 247 ? -16.281 4.965 8.766 1 97.56 247 PRO B CA 1
ATOM 5489 C C . PRO B 1 247 ? -15.43 5.656 7.707 1 97.56 247 PRO B C 1
ATOM 5491 O O . PRO B 1 247 ? -14.211 5.477 7.684 1 97.56 247 PRO B O 1
ATOM 5494 N N . LEU B 1 248 ? -16.062 6.469 6.879 1 97.12 248 LEU B N 1
ATOM 5495 C CA . LEU B 1 248 ? -15.352 7.281 5.906 1 97.12 248 LEU B CA 1
ATOM 5496 C C . LEU B 1 248 ? -14.438 8.289 6.602 1 97.12 248 LEU B C 1
ATOM 5498 O O . LEU B 1 248 ? -13.297 8.484 6.188 1 97.12 248 LEU B O 1
ATOM 5502 N N . ILE B 1 249 ? -15.008 8.938 7.594 1 96.94 249 ILE B N 1
ATOM 5503 C CA . ILE B 1 249 ? -14.219 9.898 8.359 1 96.94 249 ILE B CA 1
ATOM 5504 C C . ILE B 1 249 ? -14.648 9.859 9.828 1 96.94 249 ILE B C 1
ATOM 5506 O O . ILE B 1 249 ? -15.781 9.492 10.141 1 96.94 249 ILE B O 1
ATOM 5510 N N . ILE B 1 250 ? -13.797 10.133 10.711 1 98.44 250 ILE B N 1
ATOM 5511 C CA . ILE B 1 250 ? -14.023 10.516 12.094 1 98.44 250 ILE B CA 1
ATOM 5512 C C . ILE B 1 250 ? -13.18 11.742 12.438 1 98.44 250 ILE B C 1
ATOM 5514 O O . ILE B 1 250 ? -11.977 11.625 12.672 1 98.44 250 ILE B O 1
ATOM 5518 N N . GLU B 1 251 ? -13.828 12.828 12.461 1 98.06 251 GLU B N 1
ATOM 5519 C CA . GLU B 1 251 ? -13.156 14.078 12.805 1 98.06 251 GLU B CA 1
ATOM 5520 C C . GLU B 1 251 ? -13.359 14.414 14.281 1 98.06 251 GLU B C 1
ATOM 5522 O O . GLU B 1 251 ? -14.438 14.188 14.836 1 98.06 251 GLU B O 1
ATOM 5527 N N . PHE B 1 252 ? -12.336 14.898 14.844 1 98.12 252 PHE B N 1
ATOM 5528 C CA . PHE B 1 252 ? -12.289 15.234 16.266 1 98.12 252 PHE B CA 1
ATOM 5529 C C . PHE B 1 252 ? -12 16.719 16.453 1 98.12 252 PHE B C 1
ATOM 5531 O O . PHE B 1 252 ? -11.102 17.281 15.82 1 98.12 252 PHE B O 1
ATOM 5538 N N . LEU B 1 253 ? -12.789 17.391 17.297 1 97.75 253 LEU B N 1
ATOM 5539 C CA . LEU B 1 253 ? -12.539 18.766 17.75 1 97.75 253 LEU B CA 1
ATOM 5540 C C . LEU B 1 253 ? -12.586 18.844 19.266 1 97.75 253 LEU B C 1
ATOM 5542 O O . LEU B 1 253 ? -13.555 18.406 19.891 1 97.75 253 LEU B O 1
ATOM 5546 N N . ASP B 1 254 ? -11.562 19.422 19.859 1 97.62 254 ASP B N 1
ATOM 5547 C CA . ASP B 1 254 ? -11.578 19.625 21.297 1 97.62 254 ASP B CA 1
ATOM 5548 C C . ASP B 1 254 ? -12.328 20.906 21.672 1 97.62 254 ASP B C 1
ATOM 5550 O O . ASP B 1 254 ? -12.844 21.594 20.797 1 97.62 254 ASP B O 1
ATOM 5554 N N . GLU B 1 255 ? -12.445 21.125 22.953 1 96.62 255 GLU B N 1
ATOM 5555 C CA . GLU B 1 255 ? -13.195 22.266 23.469 1 96.62 255 GLU B CA 1
ATOM 5556 C C . GLU B 1 255 ? -12.633 23.578 22.938 1 96.62 255 GLU B C 1
ATOM 5558 O O . GLU B 1 255 ? -13.391 24.469 22.547 1 96.62 255 GLU B O 1
ATOM 5563 N N . GLY B 1 256 ? -11.328 23.688 22.969 1 94.5 256 GLY B N 1
ATOM 5564 C CA . GLY B 1 256 ? -10.703 24.906 22.469 1 94.5 256 GLY B CA 1
ATOM 5565 C C . GLY B 1 256 ? -11.031 25.188 21.016 1 94.5 256 GLY B C 1
ATOM 5566 O O . GLY B 1 256 ? -11.234 26.344 20.641 1 94.5 256 GLY B O 1
ATOM 5567 N N . THR B 1 257 ? -11.062 24.188 20.188 1 95.5 257 THR B N 1
ATOM 5568 C CA . THR B 1 257 ? -11.414 24.328 18.781 1 95.5 257 THR B CA 1
ATOM 5569 C C . THR B 1 257 ? -12.867 24.766 18.625 1 95.5 257 THR B C 1
ATOM 5571 O O . THR B 1 257 ? -13.164 25.688 17.844 1 95.5 257 THR B O 1
ATOM 5574 N N . MET B 1 258 ? -13.75 24.141 19.344 1 95.94 258 MET B N 1
ATOM 5575 C CA . MET B 1 258 ? -15.164 24.5 19.281 1 95.94 258 MET B CA 1
ATOM 5576 C C . MET B 1 258 ? -15.367 25.953 19.703 1 95.94 258 MET B C 1
ATOM 5578 O O . MET B 1 258 ? -16.172 26.672 19.109 1 95.94 258 MET B O 1
ATOM 5582 N N . GLU B 1 259 ? -14.656 26.328 20.719 1 94.19 259 GLU B N 1
ATOM 5583 C CA . GLU B 1 259 ? -14.727 27.703 21.172 1 94.19 259 GLU B CA 1
ATOM 5584 C C . GLU B 1 259 ? -14.281 28.688 20.094 1 94.19 259 GLU B C 1
ATOM 5586 O O . GLU B 1 259 ? -14.953 29.688 19.828 1 94.19 259 GLU B O 1
ATOM 5591 N N . ALA B 1 260 ? -13.164 28.375 19.5 1 93.12 260 ALA B N 1
ATOM 5592 C CA . ALA B 1 260 ? -12.656 29.234 18.438 1 93.12 260 ALA B CA 1
ATOM 5593 C C . ALA B 1 260 ? -13.68 29.344 17.297 1 93.12 260 ALA B C 1
ATOM 5595 O O . ALA B 1 260 ? -13.938 30.438 16.797 1 93.12 260 ALA B O 1
ATOM 5596 N N . VAL B 1 261 ? -14.242 28.266 16.906 1 94.81 261 VAL B N 1
ATOM 5597 C CA . VAL B 1 261 ? -15.188 28.219 15.797 1 94.81 261 VAL B CA 1
ATOM 5598 C C . VAL B 1 261 ? -16.453 28.984 16.156 1 94.81 261 VAL B C 1
ATOM 5600 O O . VAL B 1 261 ? -17 29.719 15.336 1 94.81 261 VAL B O 1
ATOM 5603 N N . SER B 1 262 ? -16.938 28.812 17.391 1 94.12 262 SER B N 1
ATOM 5604 C CA . SER B 1 262 ? -18.156 29.469 17.828 1 94.12 262 SER B CA 1
ATOM 5605 C C . SER B 1 262 ? -18 30.984 17.797 1 94.12 262 SER B C 1
ATOM 5607 O O . SER B 1 262 ? -18.969 31.719 17.609 1 94.12 262 SER B O 1
ATOM 5609 N N . ASN B 1 263 ? -16.797 31.438 17.969 1 92.31 263 ASN B N 1
ATOM 5610 C CA . ASN B 1 263 ? -16.516 32.875 17.938 1 92.31 263 ASN B CA 1
ATOM 5611 C C . ASN B 1 263 ? -16.359 33.375 16.516 1 92.31 263 ASN B C 1
ATOM 5613 O O . ASN B 1 263 ? -16.391 34.594 16.281 1 92.31 263 ASN B O 1
ATOM 5617 N N . TYR B 1 264 ? -16.203 32.531 15.641 1 91.06 264 TYR B N 1
ATOM 5618 C CA . TYR B 1 264 ? -15.945 32.875 14.242 1 91.06 264 TYR B CA 1
ATOM 5619 C C . TYR B 1 264 ? -17.203 32.688 13.398 1 91.06 264 TYR B C 1
ATOM 5621 O O . TYR B 1 264 ? -17.484 33.5 12.523 1 91.06 264 TYR B O 1
ATOM 5629 N N . VAL B 1 265 ? -17.875 31.625 13.648 1 91.38 265 VAL B N 1
ATOM 5630 C CA . VAL B 1 265 ? -19.109 31.281 12.945 1 91.38 265 VAL B CA 1
ATOM 5631 C C . VAL B 1 265 ? -20.297 31.453 13.883 1 91.38 265 VAL B C 1
ATOM 5633 O O . VAL B 1 265 ? -20.562 30.578 14.719 1 91.38 265 VAL B O 1
ATOM 5636 N N . ARG B 1 266 ? -21.125 32.375 13.617 1 90.38 266 ARG B N 1
ATOM 5637 C CA . ARG B 1 266 ? -22.219 32.719 14.523 1 90.38 266 ARG B CA 1
ATOM 5638 C C . ARG B 1 266 ? -23.234 31.594 14.609 1 90.38 266 ARG B C 1
ATOM 5640 O O . ARG B 1 266 ? -23.828 31.375 15.664 1 90.38 266 ARG B O 1
ATOM 5647 N N . GLU B 1 267 ? -23.344 30.891 13.562 1 90.31 267 GLU B N 1
ATOM 5648 C CA . GLU B 1 267 ? -24.375 29.844 13.484 1 90.31 267 GLU B CA 1
ATOM 5649 C C . GLU B 1 267 ? -23.953 28.594 14.25 1 90.31 267 GLU B C 1
ATOM 5651 O O . GLU B 1 267 ? -24.781 27.75 14.57 1 90.31 267 GLU B O 1
ATOM 5656 N N . PHE B 1 268 ? -22.734 28.516 14.523 1 93.25 268 PHE B N 1
ATOM 5657 C CA . PHE B 1 268 ? -22.234 27.328 15.211 1 93.25 268 PHE B CA 1
ATOM 5658 C C . PHE B 1 268 ? -22.328 27.5 16.719 1 93.25 268 PHE B C 1
ATOM 5660 O O . PHE B 1 268 ? -21.688 28.406 17.281 1 93.25 268 PHE B O 1
ATOM 5667 N N . LYS B 1 269 ? -23.125 26.719 17.344 1 92.88 269 LYS B N 1
ATOM 5668 C CA . LYS B 1 269 ? -23.219 26.625 18.797 1 92.88 269 LYS B CA 1
ATOM 5669 C C . LYS B 1 269 ? -22.969 25.188 19.25 1 92.88 269 LYS B C 1
ATOM 5671 O O . LYS B 1 269 ? -23.234 24.234 18.516 1 92.88 269 LYS B O 1
ATOM 5676 N N . TYR B 1 270 ? -22.406 25.062 20.391 1 94.75 270 TYR B N 1
ATOM 5677 C CA . TYR B 1 270 ? -22.172 23.75 20.969 1 94.75 270 TYR B CA 1
ATOM 5678 C C . TYR B 1 270 ? -22.547 23.719 22.453 1 94.75 270 TYR B C 1
ATOM 5680 O O . TYR B 1 270 ? -22.562 24.766 23.109 1 94.75 270 TYR B O 1
ATOM 5688 N N . PRO B 1 271 ? -22.859 22.609 22.953 1 96.38 271 PRO B N 1
ATOM 5689 C CA . PRO B 1 271 ? -23.266 22.531 24.359 1 96.38 271 PRO B CA 1
ATOM 5690 C C . PRO B 1 271 ? -22.141 22.938 25.312 1 96.38 271 PRO B C 1
ATOM 5692 O O . PRO B 1 271 ? -20.984 22.531 25.125 1 96.38 271 PRO B O 1
ATOM 5695 N N . GLU B 1 272 ? -22.5 23.656 26.312 1 93.31 272 GLU B N 1
ATOM 5696 C CA . GLU B 1 272 ? -21.531 24.172 27.266 1 93.31 272 GLU B CA 1
ATOM 5697 C C . GLU B 1 272 ? -20.781 23.031 27.969 1 93.31 272 GLU B C 1
ATOM 5699 O O . GLU B 1 272 ? -19.625 23.188 28.328 1 93.31 272 GLU B O 1
ATOM 5704 N N . SER B 1 273 ? -21.453 21.953 28.109 1 95.94 273 SER B N 1
ATOM 5705 C CA . SER B 1 273 ? -20.859 20.844 28.844 1 95.94 273 SER B CA 1
ATOM 5706 C C . SER B 1 273 ? -19.938 20.016 27.938 1 95.94 273 SER B C 1
ATOM 5708 O O . SER B 1 273 ? -19.266 19.094 28.406 1 95.94 273 SER B O 1
ATOM 5710 N N . ALA B 1 274 ? -19.859 20.344 26.703 1 97.75 274 ALA B N 1
ATOM 5711 C CA . ALA B 1 274 ? -19.109 19.531 25.75 1 97.75 274 ALA B CA 1
ATOM 5712 C C . ALA B 1 274 ? -17.609 19.859 25.812 1 97.75 274 ALA B C 1
ATOM 5714 O O . ALA B 1 274 ? -17.219 21.016 25.656 1 97.75 274 ALA B O 1
ATOM 5715 N N . GLU B 1 275 ? -16.828 18.797 26 1 97.88 275 GLU B N 1
ATOM 5716 C CA . GLU B 1 275 ? -15.383 18.938 25.922 1 97.88 275 GLU B CA 1
ATOM 5717 C C . GLU B 1 275 ? -14.859 18.562 24.547 1 97.88 275 GLU B C 1
ATOM 5719 O O . GLU B 1 275 ? -13.727 18.891 24.188 1 97.88 275 GLU B O 1
ATOM 5724 N N . ALA B 1 276 ? -15.648 17.844 23.828 1 98.31 276 ALA B N 1
ATOM 5725 C CA . ALA B 1 276 ? -15.219 17.375 22.516 1 98.31 276 ALA B CA 1
ATOM 5726 C C . ALA B 1 276 ? -16.422 17.109 21.594 1 98.31 276 ALA B C 1
ATOM 5728 O O . ALA B 1 276 ? -17.547 16.953 22.078 1 98.31 276 ALA B O 1
ATOM 5729 N N . MET B 1 277 ? -16.188 17.125 20.344 1 98.38 277 MET B N 1
ATOM 5730 C CA . MET B 1 277 ? -17.156 16.797 19.281 1 98.38 277 MET B CA 1
ATOM 5731 C C . MET B 1 277 ? -16.547 15.852 18.266 1 98.38 277 MET B C 1
ATOM 5733 O O . MET B 1 277 ? -15.375 15.969 17.922 1 98.38 277 MET B O 1
ATOM 5737 N N . LEU B 1 278 ? -17.312 14.844 17.844 1 98.75 278 LEU B N 1
ATOM 5738 C CA . LEU B 1 278 ? -16.938 14.008 16.703 1 98.75 278 LEU B CA 1
ATOM 5739 C C . LEU B 1 278 ? -17.891 14.211 15.539 1 98.75 278 LEU B C 1
ATOM 5741 O O . LEU B 1 278 ? -19.109 14.383 15.742 1 98.75 278 LEU B O 1
ATOM 5745 N N . ILE B 1 279 ? -17.375 14.305 14.383 1 98.56 279 ILE B N 1
ATOM 5746 C CA . ILE B 1 279 ? -18.125 14.203 13.133 1 98.56 279 ILE B CA 1
ATOM 5747 C C . ILE B 1 279 ? -17.781 12.883 12.438 1 98.56 279 ILE B C 1
ATOM 5749 O O . ILE B 1 279 ? -16.609 12.594 12.18 1 98.56 279 ILE B O 1
ATOM 5753 N N . ILE B 1 280 ? -18.781 12.062 12.125 1 98.69 280 ILE B N 1
ATOM 5754 C CA . ILE B 1 280 ? -18.578 10.719 11.602 1 98.69 280 ILE B CA 1
ATOM 5755 C C . ILE B 1 280 ? -19.391 10.539 10.32 1 98.69 280 ILE B C 1
ATOM 5757 O O . ILE B 1 280 ? -20.594 10.805 10.289 1 98.69 280 ILE B O 1
ATOM 5761 N N . ASP B 1 281 ? -18.734 10.164 9.242 1 98.5 281 ASP B N 1
ATOM 5762 C CA . ASP B 1 281 ? -19.422 9.75 8.023 1 98.5 281 ASP B CA 1
ATOM 5763 C C . ASP B 1 281 ? -19.422 8.227 7.879 1 98.5 281 ASP B C 1
ATOM 5765 O O . ASP B 1 281 ? -18.375 7.594 7.922 1 98.5 281 ASP B O 1
ATOM 5769 N N . ILE B 1 282 ? -20.547 7.645 7.727 1 97.88 282 ILE B N 1
ATOM 5770 C CA . ILE B 1 282 ? -20.688 6.234 7.387 1 97.88 282 ILE B CA 1
ATOM 5771 C C . ILE B 1 282 ? -21.297 6.094 5.996 1 97.88 282 ILE B C 1
ATOM 5773 O O . ILE B 1 282 ? -22.141 6.895 5.602 1 97.88 282 ILE B O 1
ATOM 5777 N N . ASP B 1 283 ? -20.734 5.152 5.223 1 97.62 283 ASP B N 1
ATOM 5778 C CA . ASP B 1 283 ? -21.234 4.922 3.873 1 97.62 283 ASP B CA 1
ATOM 5779 C C . ASP B 1 283 ? -21.672 3.469 3.691 1 97.62 283 ASP B C 1
ATOM 5781 O O . ASP B 1 283 ? -21.312 2.604 4.492 1 97.62 283 ASP B O 1
ATOM 5785 N N . GLY B 1 284 ? -22.453 3.146 2.729 1 96.88 284 GLY B N 1
ATOM 5786 C CA . GLY B 1 284 ? -22.953 1.832 2.369 1 96.88 284 GLY B CA 1
ATOM 5787 C C . GLY B 1 284 ? -24.125 1.884 1.394 1 96.88 284 GLY B C 1
ATOM 5788 O O . GLY B 1 284 ? -24.484 2.957 0.902 1 96.88 284 GLY B O 1
ATOM 5789 N N . PRO B 1 285 ? -24.609 0.703 1.031 1 97.69 285 PRO B N 1
ATOM 5790 C CA . PRO B 1 285 ? -25.828 0.73 0.224 1 97.69 285 PRO B CA 1
ATOM 5791 C C . PRO B 1 285 ? -27.016 1.298 0.983 1 97.69 285 PRO B C 1
ATOM 5793 O O . PRO B 1 285 ? -27.156 1.071 2.189 1 97.69 285 PRO B O 1
ATOM 5796 N N . PRO B 1 286 ? -27.859 1.96 0.201 1 97.94 286 PRO B N 1
ATOM 5797 C CA . PRO B 1 286 ? -29.016 2.578 0.857 1 97.94 286 PRO B CA 1
ATOM 5798 C C . PRO B 1 286 ? -29.812 1.585 1.692 1 97.94 286 PRO B C 1
ATOM 5800 O O . PRO B 1 286 ? -30.328 1.94 2.758 1 97.94 286 PRO B O 1
ATOM 5803 N N . GLU B 1 287 ? -29.828 0.344 1.287 1 98.25 287 GLU B N 1
ATOM 5804 C CA . GLU B 1 287 ? -30.641 -0.682 1.927 1 98.25 287 GLU B CA 1
ATOM 5805 C C . GLU B 1 287 ? -30.172 -0.956 3.352 1 98.25 287 GLU B C 1
ATOM 5807 O O . GLU B 1 287 ? -30.953 -1.38 4.199 1 98.25 287 GLU B O 1
ATOM 5812 N N . ALA B 1 288 ? -28.906 -0.651 3.637 1 98.06 288 ALA B N 1
ATOM 5813 C CA . ALA B 1 288 ? -28.328 -1.058 4.918 1 98.06 288 ALA B CA 1
ATOM 5814 C C . ALA B 1 288 ? -28.109 0.147 5.828 1 98.06 288 ALA B C 1
ATOM 5816 O O . ALA B 1 288 ? -27.75 -0.007 6.996 1 98.06 288 ALA B O 1
ATOM 5817 N N . MET B 1 289 ? -28.375 1.362 5.383 1 98.12 289 MET B N 1
ATOM 5818 C CA . MET B 1 289 ? -27.938 2.574 6.074 1 98.12 289 MET B CA 1
ATOM 5819 C C . MET B 1 289 ? -28.688 2.734 7.398 1 98.12 289 MET B C 1
ATOM 5821 O O . MET B 1 289 ? -28.109 3.195 8.383 1 98.12 289 MET B O 1
ATOM 5825 N N . ASP B 1 290 ? -29.984 2.393 7.422 1 98.25 290 ASP B N 1
ATOM 5826 C CA . ASP B 1 290 ? -30.75 2.516 8.664 1 98.25 290 ASP B CA 1
ATOM 5827 C C . ASP B 1 290 ? -30.125 1.677 9.773 1 98.25 290 ASP B C 1
ATOM 5829 O O . ASP B 1 290 ? -29.969 2.148 10.906 1 98.25 290 ASP B O 1
ATOM 5833 N N . ARG B 1 291 ? -29.797 0.495 9.445 1 98.31 291 ARG B N 1
ATOM 5834 C CA . ARG B 1 291 ? -29.172 -0.384 10.43 1 98.31 291 ARG B CA 1
ATOM 5835 C C . ARG B 1 291 ? -27.812 0.154 10.867 1 98.31 291 ARG B C 1
ATOM 5837 O O . ARG B 1 291 ? -27.484 0.146 12.055 1 98.31 291 ARG B O 1
ATOM 5844 N N . TYR B 1 292 ? -26.984 0.606 9.906 1 98.06 292 TYR B N 1
ATOM 5845 C CA . TYR B 1 292 ? -25.656 1.146 10.211 1 98.06 292 TYR B CA 1
ATOM 5846 C C . TYR B 1 292 ? -25.766 2.336 11.156 1 98.06 292 TYR B C 1
ATOM 5848 O O . TYR B 1 292 ? -25.031 2.41 12.148 1 98.06 292 TYR B O 1
ATOM 5856 N N . VAL B 1 293 ? -26.672 3.256 10.875 1 98.5 293 VAL B N 1
ATOM 5857 C CA . VAL B 1 293 ? -26.828 4.484 11.648 1 98.5 293 VAL B CA 1
ATOM 5858 C C . VAL B 1 293 ? -27.328 4.148 13.055 1 98.5 293 VAL B C 1
ATOM 5860 O O . VAL B 1 293 ? -26.781 4.656 14.047 1 98.5 293 VAL B O 1
ATOM 5863 N N . ASN B 1 294 ? -28.312 3.285 13.148 1 98.56 294 ASN B N 1
ATOM 5864 C CA . ASN B 1 294 ? -28.844 2.912 14.453 1 98.56 294 ASN B CA 1
ATOM 5865 C C . ASN B 1 294 ? -27.797 2.24 15.32 1 98.56 294 ASN B C 1
ATOM 5867 O O . ASN B 1 294 ? -27.703 2.512 16.516 1 98.56 294 ASN B O 1
ATOM 5871 N N . SER B 1 295 ? -27.062 1.375 14.703 1 98.38 295 SER B N 1
ATOM 5872 C CA . SER B 1 295 ? -25.984 0.706 15.438 1 98.38 295 SER B CA 1
ATOM 5873 C C . SER B 1 295 ? -24.922 1.702 15.906 1 98.38 295 SER B C 1
ATOM 5875 O O . SER B 1 295 ? -24.438 1.608 17.031 1 98.38 295 SER B O 1
ATOM 5877 N N . MET B 1 296 ? -24.578 2.676 15.086 1 98.62 296 MET B N 1
ATOM 5878 C CA . MET B 1 296 ? -23.594 3.699 15.422 1 98.62 296 MET B CA 1
ATOM 5879 C C . MET B 1 296 ? -24.109 4.59 16.547 1 98.62 296 MET B C 1
ATOM 5881 O O . MET B 1 296 ? -23.375 4.891 17.5 1 98.62 296 MET B O 1
ATOM 5885 N N . VAL B 1 297 ? -25.344 5.012 16.453 1 98.69 297 VAL B N 1
ATOM 5886 C CA . VAL B 1 297 ? -25.938 5.863 17.469 1 98.69 297 VAL B CA 1
ATOM 5887 C C . VAL B 1 297 ? -25.922 5.145 18.812 1 98.69 297 VAL B C 1
ATOM 5889 O O . VAL B 1 297 ? -25.562 5.742 19.844 1 98.69 297 VAL B O 1
ATOM 5892 N N . THR B 1 298 ? -26.266 3.883 18.797 1 98.62 298 THR B N 1
ATOM 5893 C CA . THR B 1 298 ? -26.266 3.086 20.016 1 98.62 298 THR B CA 1
ATOM 5894 C C . THR B 1 298 ? -24.859 3.014 20.609 1 98.62 298 THR B C 1
ATOM 5896 O O . THR B 1 298 ? -24.672 3.219 21.812 1 98.62 298 THR B O 1
ATOM 5899 N N . LEU B 1 299 ? -23.922 2.766 19.781 1 98.31 299 LEU B N 1
ATOM 5900 C CA . LEU B 1 299 ? -22.531 2.664 20.203 1 98.31 299 LEU B CA 1
ATOM 5901 C C . LEU B 1 299 ? -22.047 3.982 20.797 1 98.31 299 LEU B C 1
ATOM 5903 O O . LEU B 1 299 ? -21.359 3.99 21.828 1 98.31 299 LEU B O 1
ATOM 5907 N N . LEU B 1 300 ? -22.375 5.09 20.156 1 98.69 300 LEU B N 1
ATOM 5908 C CA . LEU B 1 300 ? -21.953 6.414 20.609 1 98.69 300 LEU B CA 1
ATOM 5909 C C . LEU B 1 300 ? -22.562 6.746 21.969 1 98.69 300 LEU B C 1
ATOM 5911 O O . LEU B 1 300 ? -21.906 7.32 22.828 1 98.69 300 LEU B O 1
ATOM 5915 N N . LYS B 1 301 ? -23.812 6.367 22.172 1 98.44 301 LYS B N 1
ATOM 5916 C CA . LYS B 1 301 ? -24.453 6.566 23.469 1 98.44 301 LYS B CA 1
ATOM 5917 C C . LYS B 1 301 ? -23.75 5.754 24.547 1 98.44 301 LYS B C 1
ATOM 5919 O O . LYS B 1 301 ? -23.5 6.258 25.641 1 98.44 301 LYS B O 1
ATOM 5924 N N . GLU B 1 302 ? -23.375 4.594 24.172 1 97.88 302 GLU B N 1
ATOM 5925 C CA . GLU B 1 302 ? -22.719 3.686 25.125 1 97.88 302 GLU B CA 1
ATOM 5926 C C . GLU B 1 302 ? -21.344 4.195 25.531 1 97.88 302 GLU B C 1
ATOM 5928 O O . GLU B 1 302 ? -20.844 3.861 26.594 1 97.88 302 GLU B O 1
ATOM 5933 N N . THR B 1 303 ? -20.797 5.031 24.703 1 97.94 303 THR B N 1
ATOM 5934 C CA . THR B 1 303 ? -19.453 5.504 24.969 1 97.94 303 THR B CA 1
ATOM 5935 C C . THR B 1 303 ? -19.469 6.93 25.516 1 97.94 303 THR B C 1
ATOM 5937 O O . THR B 1 303 ? -18.422 7.594 25.562 1 97.94 303 THR B O 1
ATOM 5940 N N . GLY B 1 304 ? -20.594 7.395 25.859 1 98.06 304 GLY B N 1
ATOM 5941 C CA . GLY B 1 304 ? -20.688 8.672 26.547 1 98.06 304 GLY B CA 1
ATOM 5942 C C . GLY B 1 304 ? -21.109 9.812 25.641 1 98.06 304 GLY B C 1
ATOM 5943 O O . GLY B 1 304 ? -21.156 10.969 26.062 1 98.06 304 GLY B O 1
ATOM 5944 N N . GLY B 1 305 ? -21.484 9.539 24.406 1 98.5 305 GLY B N 1
ATOM 5945 C CA . GLY B 1 305 ? -21.953 10.562 23.5 1 98.5 305 GLY B CA 1
ATOM 5946 C C . GLY B 1 305 ? -23.344 11.094 23.844 1 98.5 305 GLY B C 1
ATOM 5947 O O . GLY B 1 305 ? -24.188 10.344 24.312 1 98.5 305 GLY B O 1
ATOM 5948 N N . PHE B 1 306 ? -23.484 12.383 23.656 1 98.19 306 PHE B N 1
ATOM 5949 C CA . PHE B 1 306 ? -24.797 12.984 23.859 1 98.19 306 PHE B CA 1
ATOM 5950 C C . PHE B 1 306 ? -25.094 14.008 22.766 1 98.19 306 PHE B C 1
ATOM 5952 O O . PHE B 1 306 ? -24.219 14.367 21.984 1 98.19 306 PHE B O 1
ATOM 5959 N N . GLU B 1 307 ? -26.406 14.391 22.578 1 97.88 307 GLU B N 1
ATOM 5960 C CA . GLU B 1 307 ? -26.875 15.289 21.516 1 97.88 307 GLU B CA 1
ATOM 5961 C C . GLU B 1 307 ? -26.422 14.805 20.141 1 97.88 307 GLU B C 1
ATOM 5963 O O . GLU B 1 307 ? -25.797 15.562 19.391 1 97.88 307 GLU B O 1
ATOM 5968 N N . ILE B 1 308 ? -26.781 13.602 19.859 1 98.38 308 ILE B N 1
ATOM 5969 C CA . ILE B 1 308 ? -26.391 12.953 18.609 1 98.38 308 ILE B CA 1
ATOM 5970 C C . ILE B 1 308 ? -27.391 13.336 17.516 1 98.38 308 ILE B C 1
ATOM 5972 O O . ILE B 1 308 ? -28.594 13.188 17.688 1 98.38 308 ILE B O 1
ATOM 5976 N N . GLU B 1 309 ? -26.922 13.859 16.438 1 97.75 309 GLU B N 1
ATOM 5977 C CA . GLU B 1 309 ? -27.734 14.125 15.25 1 97.75 309 GLU B CA 1
ATOM 5978 C C . GLU B 1 309 ? -27.109 13.508 14.008 1 97.75 309 GLU B C 1
ATOM 5980 O O . GLU B 1 309 ? -25.906 13.258 13.969 1 97.75 309 GLU B O 1
ATOM 5985 N N . TRP B 1 310 ? -27.859 13.164 13.062 1 98.12 310 TRP B N 1
ATOM 5986 C CA . TRP B 1 310 ? -27.359 12.625 11.797 1 98.12 310 TRP B CA 1
ATOM 5987 C C . TRP B 1 310 ? -28.281 13.016 10.641 1 98.12 310 TRP B C 1
ATOM 5989 O O . TRP B 1 310 ? -29.453 13.336 10.852 1 98.12 310 TRP B O 1
ATOM 5999 N N . THR B 1 311 ? -27.672 13.086 9.445 1 98.31 311 THR B N 1
ATOM 6000 C CA . THR B 1 311 ? -28.438 13.477 8.266 1 98.31 311 THR B CA 1
ATOM 6001 C C . THR B 1 311 ? -27.812 12.914 7 1 98.31 311 THR B C 1
ATOM 6003 O O . THR B 1 311 ? -26.609 12.641 6.969 1 98.31 311 THR B O 1
ATOM 6006 N N . SER B 1 312 ? -28.609 12.633 6 1 97.19 312 SER B N 1
ATOM 6007 C CA . SER B 1 312 ? -28.156 12.266 4.664 1 97.19 312 SER B CA 1
ATOM 6008 C C . SER B 1 312 ? -28.359 13.406 3.676 1 97.19 312 SER B C 1
ATOM 6010 O O . SER B 1 312 ? -28.047 13.281 2.492 1 97.19 312 SER B O 1
ATOM 6012 N N . ASN B 1 313 ? -28.938 14.5 4.258 1 97.06 313 ASN B N 1
ATOM 6013 C CA . ASN B 1 313 ? -29.141 15.68 3.422 1 97.06 313 ASN B CA 1
ATOM 6014 C C . ASN B 1 313 ? -27.828 16.438 3.188 1 97.06 313 ASN B C 1
ATOM 6016 O O . ASN B 1 313 ? -27.156 16.828 4.141 1 97.06 313 ASN B O 1
ATOM 6020 N N . ARG B 1 314 ? -27.578 16.719 2.006 1 94.38 314 ARG B N 1
ATOM 6021 C CA . ARG B 1 314 ? -26.297 17.281 1.617 1 94.38 314 ARG B CA 1
ATOM 6022 C C . ARG B 1 314 ? -26.078 18.641 2.27 1 94.38 314 ARG B C 1
ATOM 6024 O O . ARG B 1 314 ? -24.984 18.938 2.748 1 94.38 314 ARG B O 1
ATOM 6031 N N . ASP B 1 315 ? -27 19.469 2.244 1 95.19 315 ASP B N 1
ATOM 6032 C CA . ASP B 1 315 ? -26.875 20.812 2.816 1 95.19 315 ASP B CA 1
ATOM 6033 C C . ASP B 1 315 ? -26.656 20.75 4.324 1 95.19 315 ASP B C 1
ATOM 6035 O O . ASP B 1 315 ? -25.844 21.5 4.871 1 95.19 315 ASP B O 1
ATOM 6039 N N . GLU B 1 316 ? -27.406 19.891 4.953 1 96 316 GLU B N 1
ATOM 6040 C CA . GLU B 1 316 ? -27.25 19.734 6.395 1 96 316 GLU B CA 1
ATOM 6041 C C . GLU B 1 316 ? -25.891 19.156 6.738 1 96 316 GLU B C 1
ATOM 6043 O O . GLU B 1 316 ? -25.281 19.516 7.75 1 96 316 GLU B O 1
ATOM 6048 N N . MET B 1 317 ? -25.469 18.219 5.938 1 96.62 317 MET B N 1
ATOM 6049 C CA . MET B 1 317 ? -24.125 17.656 6.133 1 96.62 317 MET B CA 1
ATOM 6050 C C . MET B 1 317 ? -23.062 18.75 6.082 1 96.62 317 MET B C 1
ATOM 6052 O O . MET B 1 317 ? -22.141 18.75 6.887 1 96.62 317 MET B O 1
ATOM 6056 N N . GLU B 1 318 ? -23.172 19.641 5.141 1 93.62 318 GLU B N 1
ATOM 6057 C CA . GLU B 1 318 ? -22.219 20.75 5 1 93.62 318 GLU B CA 1
ATOM 6058 C C . GLU B 1 318 ? -22.25 21.672 6.215 1 93.62 318 GLU B C 1
ATOM 6060 O O . GLU B 1 318 ? -21.219 22.203 6.629 1 93.62 318 GLU B O 1
ATOM 6065 N N . LYS B 1 319 ? -23.422 21.875 6.742 1 92.88 319 LYS B N 1
ATOM 6066 C CA . LYS B 1 319 ? -23.547 22.688 7.945 1 92.88 319 LYS B CA 1
ATOM 6067 C C . LYS B 1 319 ? -22.797 22.062 9.117 1 92.88 319 LYS B C 1
ATOM 6069 O O . LYS B 1 319 ? -22.141 22.781 9.883 1 92.88 319 LYS B O 1
ATOM 6074 N N . ILE B 1 320 ? -22.969 20.797 9.195 1 93.69 320 ILE B N 1
ATOM 6075 C CA . ILE B 1 320 ? -22.266 20.078 10.266 1 93.69 320 ILE B CA 1
ATOM 6076 C C . ILE B 1 320 ? -20.766 20.203 10.062 1 93.69 320 ILE B C 1
ATOM 6078 O O . ILE B 1 320 ? -20.016 20.438 11.016 1 93.69 320 ILE B O 1
ATOM 6082 N N . TYR B 1 321 ? -20.391 20.141 8.844 1 93.44 321 TYR B N 1
ATOM 6083 C CA . TYR B 1 321 ? -18.969 20.094 8.508 1 93.44 321 TYR B CA 1
ATOM 6084 C C . TYR B 1 321 ? -18.328 21.469 8.641 1 93.44 321 TYR B C 1
ATOM 6086 O O . TYR B 1 321 ? -17.109 21.578 8.742 1 93.44 321 TYR B O 1
ATOM 6094 N N . MET B 1 322 ? -19.094 22.469 8.625 1 89.25 322 MET B N 1
ATOM 6095 C CA . MET B 1 322 ? -18.625 23.844 8.695 1 89.25 322 MET B CA 1
ATOM 6096 C C . MET B 1 322 ? -17.734 24.062 9.914 1 89.25 322 MET B C 1
ATOM 6098 O O . MET B 1 322 ? -16.766 24.812 9.859 1 89.25 322 MET B O 1
ATOM 6102 N N . ALA B 1 323 ? -18.094 23.406 10.992 1 87.88 323 ALA B N 1
ATOM 6103 C CA . ALA B 1 323 ? -17.297 23.531 12.211 1 87.88 323 ALA B CA 1
ATOM 6104 C C . ALA B 1 323 ? -15.852 23.109 11.969 1 87.88 323 ALA B C 1
ATOM 6106 O O . ALA B 1 323 ? -14.914 23.766 12.422 1 87.88 323 ALA B O 1
ATOM 6107 N N . ARG B 1 324 ? -15.758 22 11.281 1 90 324 ARG B N 1
ATOM 6108 C CA . ARG B 1 324 ? -14.43 21.484 10.977 1 90 324 ARG B CA 1
ATOM 6109 C C . ARG B 1 324 ? -13.719 22.375 9.953 1 90 324 ARG B C 1
ATOM 6111 O O . ARG B 1 324 ? -12.539 22.672 10.102 1 90 324 ARG B O 1
ATOM 6118 N N . ARG B 1 325 ? -14.352 22.766 8.969 1 86.5 325 ARG B N 1
ATOM 6119 C CA . ARG B 1 325 ? -13.789 23.578 7.898 1 86.5 325 ARG B CA 1
ATOM 6120 C C . ARG B 1 325 ? -13.32 24.938 8.43 1 86.5 325 ARG B C 1
ATOM 6122 O O . ARG B 1 325 ? -12.32 25.484 7.961 1 86.5 325 ARG B O 1
ATOM 6129 N N . ALA B 1 326 ? -14 25.438 9.367 1 90.5 326 ALA B N 1
ATOM 6130 C CA . ALA B 1 326 ? -13.742 26.781 9.875 1 90.5 326 ALA B CA 1
ATOM 6131 C C . ALA B 1 326 ? -12.688 26.766 10.984 1 90.5 326 ALA B C 1
ATOM 6133 O O . ALA B 1 326 ? -12.242 27.812 11.453 1 90.5 326 ALA B O 1
ATOM 6134 N N . ALA B 1 327 ? -12.289 25.625 11.383 1 90.44 327 ALA B N 1
ATOM 6135 C CA . ALA B 1 327 ? -11.438 25.5 12.562 1 90.44 327 ALA B CA 1
ATOM 6136 C C . ALA B 1 327 ? -10.164 26.328 12.414 1 90.44 327 ALA B C 1
ATOM 6138 O O . ALA B 1 327 ? -9.836 27.141 13.281 1 90.44 327 ALA B O 1
ATOM 6139 N N . TYR B 1 328 ? -9.508 26.203 11.32 1 86 328 TYR B N 1
ATOM 6140 C CA . TYR B 1 328 ? -8.211 26.844 11.172 1 86 328 TYR B CA 1
ATOM 6141 C C . TYR B 1 328 ? -8.375 28.359 11 1 86 328 TYR B C 1
ATOM 6143 O O . TYR B 1 328 ? -7.742 29.141 11.711 1 86 328 TYR B O 1
ATOM 6151 N N . PRO B 1 329 ? -9.211 28.812 10.109 1 86.69 329 PRO B N 1
ATOM 6152 C CA . PRO B 1 329 ? -9.414 30.266 10.016 1 86.69 329 PRO B CA 1
ATOM 6153 C C . PRO B 1 329 ? -9.867 30.875 11.336 1 86.69 329 PRO B C 1
ATOM 6155 O O . PRO B 1 329 ? -9.461 32 11.672 1 86.69 329 PRO B O 1
ATOM 6158 N N . ALA B 1 330 ? -10.695 30.188 11.992 1 89.81 330 ALA B N 1
ATOM 6159 C CA . ALA B 1 330 ? -11.18 30.672 13.281 1 89.81 330 ALA B CA 1
ATOM 6160 C C . ALA B 1 330 ? -10.023 30.844 14.266 1 89.81 330 ALA B C 1
ATOM 6162 O O . ALA B 1 330 ? -9.984 31.812 15.023 1 89.81 330 ALA B O 1
ATOM 6163 N N . LEU B 1 331 ? -9.172 29.891 14.242 1 87.81 331 LEU B N 1
ATOM 6164 C CA . LEU B 1 331 ? -8.023 29.922 15.141 1 87.81 331 LEU B CA 1
ATOM 6165 C C . LEU B 1 331 ? -7.113 31.094 14.812 1 87.81 331 LEU B C 1
ATOM 6167 O O . LEU B 1 331 ? -6.621 31.781 15.719 1 87.81 331 LEU B O 1
ATOM 6171 N N . LEU B 1 332 ? -6.867 31.328 13.562 1 83.38 332 LEU B N 1
ATOM 6172 C CA . LEU B 1 332 ? -6.004 32.438 13.133 1 83.38 332 LEU B CA 1
ATOM 6173 C C . LEU B 1 332 ? -6.598 33.781 13.523 1 83.38 332 LEU B C 1
ATOM 6175 O O . LEU B 1 332 ? -5.859 34.719 13.844 1 83.38 332 LEU B O 1
ATOM 6179 N N . ARG B 1 333 ? -7.855 33.875 13.516 1 81.88 333 ARG B N 1
ATOM 6180 C CA . ARG B 1 333 ? -8.531 35.125 13.852 1 81.88 333 ARG B CA 1
ATOM 6181 C C . ARG B 1 333 ? -8.5 35.375 15.352 1 81.88 333 ARG B C 1
ATOM 6183 O O . ARG B 1 333 ? -8.305 36.5 15.797 1 81.88 333 ARG B O 1
ATOM 6190 N N . LEU B 1 334 ? -8.766 34.406 16.109 1 78.81 334 LEU B N 1
ATOM 6191 C CA . LEU B 1 334 ? -8.859 34.531 17.547 1 78.81 334 LEU B CA 1
ATOM 6192 C C . LEU B 1 334 ? -7.523 34.938 18.156 1 78.81 334 LEU B C 1
ATOM 6194 O O . LEU B 1 334 ? -7.488 35.625 19.172 1 78.81 334 LEU B O 1
ATOM 6198 N N . PHE B 1 335 ? -6.457 34.625 17.516 1 76.06 335 PHE B N 1
ATOM 6199 C CA . PHE B 1 335 ? -5.137 34.938 18.062 1 76.06 335 PHE B CA 1
ATOM 6200 C C . PHE B 1 335 ? -4.352 35.812 17.094 1 76.06 335 PHE B C 1
ATOM 6202 O O . PHE B 1 335 ? -3.223 35.5 16.719 1 76.06 335 PHE B O 1
ATOM 6209 N N . SER B 1 336 ? -4.863 36.938 16.781 1 74.56 336 SER B N 1
ATOM 6210 C CA . SER B 1 336 ? -4.375 37.812 15.719 1 74.56 336 SER B CA 1
ATOM 6211 C C . SER B 1 336 ? -2.967 38.312 16.016 1 74.56 336 SER B C 1
ATOM 6213 O O . SER B 1 336 ? -2.182 38.531 15.094 1 74.56 336 SER B O 1
ATOM 6215 N N . ASN B 1 337 ? -2.611 38.406 17.234 1 81.25 337 ASN B N 1
ATOM 6216 C CA . ASN B 1 337 ? -1.268 38.875 17.562 1 81.25 337 ASN B CA 1
ATOM 6217 C C . ASN B 1 337 ? -0.304 37.719 17.766 1 81.25 337 ASN B C 1
ATOM 6219 O O . ASN B 1 337 ? 0.896 37.906 17.953 1 81.25 337 ASN B O 1
ATOM 6223 N N . ASP B 1 338 ? -0.832 36.5 17.672 1 89 338 ASP B N 1
ATOM 6224 C CA . ASP B 1 338 ? -0.059 35.281 17.844 1 89 338 ASP B CA 1
ATOM 6225 C C . ASP B 1 338 ? 0.065 34.5 16.531 1 89 338 ASP B C 1
ATOM 6227 O O . ASP B 1 338 ? -0.433 34.969 15.492 1 89 338 ASP B O 1
ATOM 6231 N N . ARG B 1 339 ? 0.919 33.562 16.516 1 88.94 339 ARG B N 1
ATOM 6232 C CA . ARG B 1 339 ? 1.047 32.594 15.406 1 88.94 339 ARG B CA 1
ATOM 6233 C C . ARG B 1 339 ? 0.684 31.188 15.859 1 88.94 339 ARG B C 1
ATOM 6235 O O . ARG B 1 339 ? 0.568 30.922 17.047 1 88.94 339 ARG B O 1
ATOM 6242 N N . VAL B 1 340 ? 0.318 30.469 14.898 1 91.62 340 VAL B N 1
ATOM 6243 C CA . VAL B 1 340 ? -0.077 29.078 15.172 1 91.62 340 VAL B CA 1
ATOM 6244 C C . VAL B 1 340 ? 0.918 28.125 14.523 1 91.62 340 VAL B C 1
ATOM 6246 O O . VAL B 1 340 ? 1.271 28.281 13.352 1 91.62 340 VAL B O 1
ATOM 6249 N N . MET B 1 341 ? 1.483 27.188 15.273 1 92.62 341 MET B N 1
ATOM 6250 C CA . MET B 1 341 ? 2.27 26.078 14.758 1 92.62 341 MET B CA 1
ATOM 6251 C C . MET B 1 341 ? 1.428 24.812 14.672 1 92.62 341 MET B C 1
ATOM 6253 O O . MET B 1 341 ? 1.174 24.156 15.688 1 92.62 341 MET B O 1
ATOM 6257 N N . PRO B 1 342 ? 1.024 24.469 13.453 1 92.69 342 PRO B N 1
ATOM 6258 C CA . PRO B 1 342 ? 0.255 23.234 13.32 1 92.69 342 PRO B CA 1
ATOM 6259 C C . PRO B 1 342 ? 1.132 21.984 13.383 1 92.69 342 PRO B C 1
ATOM 6261 O O . PRO B 1 342 ? 2.039 21.812 12.562 1 92.69 342 PRO B O 1
ATOM 6264 N N . GLU B 1 343 ? 0.859 21.125 14.328 1 95.25 343 GLU B N 1
ATOM 6265 C CA . GLU B 1 343 ? 1.57 19.859 14.438 1 95.25 343 GLU B CA 1
ATOM 6266 C C . GLU B 1 343 ? 0.75 18.719 13.852 1 95.25 343 GLU B C 1
ATOM 6268 O O . GLU B 1 343 ? -0.465 18.844 13.68 1 95.25 343 GLU B O 1
ATOM 6273 N N . ASP B 1 344 ? 1.44 17.719 13.5 1 97 344 ASP B N 1
ATOM 6274 C CA . ASP B 1 344 ? 0.876 16.516 12.883 1 97 344 ASP B CA 1
ATOM 6275 C C . ASP B 1 344 ? 1.502 15.25 13.469 1 97 344 ASP B C 1
ATOM 6277 O O . ASP B 1 344 ? 2.678 14.969 13.227 1 97 344 ASP B O 1
ATOM 6281 N N . ILE B 1 345 ? 0.733 14.508 14.258 1 98.31 345 ILE B N 1
ATOM 6282 C CA . ILE B 1 345 ? 1.199 13.234 14.805 1 98.31 345 ILE B CA 1
ATOM 6283 C C . ILE B 1 345 ? 0.113 12.172 14.633 1 98.31 345 ILE B C 1
ATOM 6285 O O . ILE B 1 345 ? -1.059 12.5 14.438 1 98.31 345 ILE B O 1
ATOM 6289 N N . SER B 1 346 ? 0.51 10.969 14.68 1 98.5 346 SER B N 1
ATOM 6290 C CA . SER B 1 346 ? -0.443 9.859 14.719 1 98.5 346 SER B CA 1
ATOM 6291 C C . SER B 1 346 ? -0.076 8.852 15.805 1 98.5 346 SER B C 1
ATOM 6293 O O . SER B 1 346 ? 1.105 8.594 16.047 1 98.5 346 SER B O 1
ATOM 6295 N N . VAL B 1 347 ? -1.049 8.375 16.469 1 98.62 347 VAL B N 1
ATOM 6296 C CA . VAL B 1 347 ? -0.925 7.293 17.438 1 98.62 347 VAL B CA 1
ATOM 6297 C C . VAL B 1 347 ? -1.918 6.184 17.094 1 98.62 347 VAL B C 1
ATOM 6299 O O . VAL B 1 347 ? -2.873 6.402 16.344 1 98.62 347 VAL B O 1
ATOM 6302 N N . PRO B 1 348 ? -1.624 4.918 17.547 1 98.31 348 PRO B N 1
ATOM 6303 C CA . PRO B 1 348 ? -2.691 3.924 17.406 1 98.31 348 PRO B CA 1
ATOM 6304 C C . PRO B 1 348 ? -4.012 4.387 18.031 1 98.31 348 PRO B C 1
ATOM 6306 O O . PRO B 1 348 ? -4.016 5.016 19.078 1 98.31 348 PRO B O 1
ATOM 6309 N N . PRO B 1 349 ? -5.121 4.082 17.391 1 98.06 349 PRO B N 1
ATOM 6310 C CA . PRO B 1 349 ? -6.414 4.562 17.875 1 98.06 349 PRO B CA 1
ATOM 6311 C C . PRO B 1 349 ? -6.645 4.23 19.344 1 98.06 349 PRO B C 1
ATOM 6313 O O . PRO B 1 349 ? -7.203 5.047 20.094 1 98.06 349 PRO B O 1
ATOM 6316 N N . SER B 1 350 ? -6.16 3.117 19.828 1 98.12 350 SER B N 1
ATOM 6317 C CA . SER B 1 350 ? -6.336 2.715 21.219 1 98.12 350 SER B CA 1
ATOM 6318 C C . SER B 1 350 ? -5.559 3.627 22.156 1 98.12 350 SER B C 1
ATOM 6320 O O . SER B 1 350 ? -5.805 3.637 23.359 1 98.12 350 SER B O 1
ATOM 6322 N N . LYS B 1 351 ? -4.629 4.434 21.625 1 98.69 351 LYS B N 1
ATOM 6323 C CA . LYS B 1 351 ? -3.777 5.297 22.438 1 98.69 351 LYS B CA 1
ATOM 6324 C C . LYS B 1 351 ? -4.215 6.754 22.344 1 98.69 351 LYS B C 1
ATOM 6326 O O . LYS B 1 351 ? -3.605 7.633 22.953 1 98.69 351 LYS B O 1
ATOM 6331 N N . LEU B 1 352 ? -5.312 7.027 21.641 1 98.69 352 LEU B N 1
ATOM 6332 C CA . LEU B 1 352 ? -5.812 8.391 21.469 1 98.69 352 LEU B CA 1
ATOM 6333 C C . LEU B 1 352 ? -6.129 9.023 22.812 1 98.69 352 LEU B C 1
ATOM 6335 O O . LEU B 1 352 ? -5.844 10.203 23.031 1 98.69 352 LEU B O 1
ATOM 6339 N N . PRO B 1 353 ? -6.77 8.273 23.797 1 98.62 353 PRO B N 1
ATOM 6340 C CA . PRO B 1 353 ? -7.031 8.891 25.109 1 98.62 353 PRO B CA 1
ATOM 6341 C C . PRO B 1 353 ? -5.758 9.391 25.797 1 98.62 353 PRO B C 1
ATOM 6343 O O . PRO B 1 353 ? -5.719 10.523 26.281 1 98.62 353 PRO B O 1
ATOM 6346 N N . GLU B 1 354 ? -4.723 8.609 25.75 1 98.75 354 GLU B N 1
ATOM 6347 C CA . GLU B 1 354 ? -3.447 9.008 26.344 1 98.75 354 GLU B CA 1
ATOM 6348 C C . GLU B 1 354 ? -2.828 10.172 25.578 1 98.75 354 GLU B C 1
ATOM 6350 O O . GLU B 1 354 ? -2.221 11.062 26.172 1 98.75 354 GLU B O 1
ATOM 6355 N N . ALA B 1 355 ? -2.988 10.188 24.312 1 98.81 355 ALA B N 1
ATOM 6356 C CA . ALA B 1 355 ? -2.402 11.234 23.484 1 98.81 355 ALA B CA 1
ATOM 6357 C C . ALA B 1 355 ? -3.051 12.586 23.766 1 98.81 355 ALA B C 1
ATOM 6359 O O . ALA B 1 355 ? -2.357 13.594 23.938 1 98.81 355 ALA B O 1
ATOM 6360 N N . VAL B 1 356 ? -4.383 12.633 23.766 1 98.25 356 VAL B N 1
ATOM 6361 C CA . VAL B 1 356 ? -5.09 13.891 23.969 1 98.25 356 VAL B CA 1
ATOM 6362 C C . VAL B 1 356 ? -4.789 14.438 25.359 1 98.25 356 VAL B C 1
ATOM 6364 O O . VAL B 1 356 ? -4.59 15.641 25.531 1 98.25 356 VAL B O 1
ATOM 6367 N N . LYS B 1 357 ? -4.793 13.555 26.344 1 98.19 357 LYS B N 1
ATOM 6368 C CA . LYS B 1 357 ? -4.434 13.977 27.703 1 98.19 357 LYS B CA 1
ATOM 6369 C C . LYS B 1 357 ? -3 14.5 27.75 1 98.19 357 LYS B C 1
ATOM 6371 O O . LYS B 1 357 ? -2.738 15.547 28.344 1 98.19 357 LYS B O 1
ATOM 6376 N N . GLY B 1 358 ? -2.113 13.766 27.156 1 98.69 358 GLY B N 1
ATOM 6377 C CA . GLY B 1 358 ? -0.713 14.156 27.156 1 98.69 358 GLY B CA 1
ATOM 6378 C C . GLY B 1 358 ? -0.472 15.5 26.5 1 98.69 358 GLY B C 1
ATOM 6379 O O . GLY B 1 358 ? 0.322 16.312 27 1 98.69 358 GLY B O 1
ATOM 6380 N N . ILE B 1 359 ? -1.107 15.766 25.391 1 98.69 359 ILE B N 1
ATOM 6381 C CA . ILE B 1 359 ? -0.975 17.031 24.688 1 98.69 359 ILE B CA 1
ATOM 6382 C C . ILE B 1 359 ? -1.419 18.172 25.594 1 98.69 359 ILE B C 1
ATOM 6384 O O . ILE B 1 359 ? -0.749 19.203 25.672 1 98.69 359 ILE B O 1
ATOM 6388 N N . ARG B 1 360 ? -2.562 17.984 26.266 1 97.44 360 ARG B N 1
ATOM 6389 C CA . ARG B 1 360 ? -3.057 19 27.188 1 97.44 360 ARG B CA 1
ATOM 6390 C C . ARG B 1 360 ? -2.059 19.25 28.312 1 97.44 360 ARG B C 1
ATOM 6392 O O . ARG B 1 360 ? -1.78 20.391 28.672 1 97.44 360 ARG B O 1
ATOM 6399 N N . ASP B 1 361 ? -1.534 18.156 28.875 1 98.31 361 ASP B N 1
ATOM 6400 C CA . ASP B 1 361 ? -0.574 18.25 29.969 1 98.31 361 ASP B CA 1
ATOM 6401 C C . ASP B 1 361 ? 0.68 19.016 29.531 1 98.31 361 ASP B C 1
ATOM 6403 O O . ASP B 1 361 ? 1.234 19.797 30.312 1 98.31 361 ASP B O 1
ATOM 6407 N N . ILE B 1 362 ? 1.157 18.766 28.375 1 98.62 362 ILE B N 1
ATOM 6408 C CA . ILE B 1 362 ? 2.34 19.438 27.828 1 98.62 362 ILE B CA 1
ATOM 6409 C C . ILE B 1 362 ? 2.068 20.938 27.688 1 98.62 362 ILE B C 1
ATOM 6411 O O . ILE B 1 362 ? 2.91 21.766 28.047 1 98.62 362 ILE B O 1
ATOM 6415 N N . GLY B 1 363 ? 0.911 21.297 27.078 1 97.88 363 GLY B N 1
ATOM 6416 C CA . GLY B 1 363 ? 0.541 22.703 27 1 97.88 363 GLY B CA 1
ATOM 6417 C C . GLY B 1 363 ? 0.547 23.391 28.344 1 97.88 363 GLY B C 1
ATOM 6418 O O . GLY B 1 363 ? 1.087 24.5 28.484 1 97.88 363 GLY B O 1
ATOM 6419 N N . ASP B 1 364 ? -0.039 22.781 29.375 1 97.75 364 ASP B N 1
ATOM 6420 C CA . ASP B 1 364 ? -0.106 23.328 30.719 1 97.75 364 ASP B CA 1
ATOM 6421 C C . ASP B 1 364 ? 1.29 23.484 31.312 1 97.75 364 ASP B C 1
ATOM 6423 O O . ASP B 1 364 ? 1.588 24.516 31.938 1 97.75 364 ASP B O 1
ATOM 6427 N N . LYS B 1 365 ? 2.051 22.516 31.109 1 98.25 365 LYS B N 1
ATOM 6428 C CA . LYS B 1 365 ? 3.412 22.5 31.641 1 98.25 365 LYS B CA 1
ATOM 6429 C C . LYS B 1 365 ? 4.199 23.719 31.141 1 98.25 365 LYS B C 1
ATOM 6431 O O . LYS B 1 365 ? 4.957 24.328 31.906 1 98.25 365 LYS B O 1
ATOM 6436 N N . TYR B 1 366 ? 4.043 24.125 29.906 1 97.81 366 TYR B N 1
ATOM 6437 C CA . TYR B 1 366 ? 4.871 25.156 29.312 1 97.81 366 TYR B CA 1
ATOM 6438 C C . TYR B 1 366 ? 4.105 26.469 29.203 1 97.81 366 TYR B C 1
ATOM 6440 O O . TYR B 1 366 ? 4.652 27.484 28.766 1 97.81 366 TYR B O 1
ATOM 6448 N N . GLY B 1 367 ? 2.805 26.484 29.562 1 96.94 367 GLY B N 1
ATOM 6449 C CA . GLY B 1 367 ? 1.982 27.672 29.547 1 96.94 367 GLY B CA 1
ATOM 6450 C C . GLY B 1 367 ? 1.638 28.141 28.156 1 96.94 367 GLY B C 1
ATOM 6451 O O . GLY B 1 367 ? 1.57 29.344 27.891 1 96.94 367 GLY B O 1
ATOM 6452 N N . LEU B 1 368 ? 1.612 27.328 27.203 1 96.56 368 LEU B N 1
ATOM 6453 C CA . LEU B 1 368 ? 1.157 27.625 25.844 1 96.56 368 LEU B CA 1
ATOM 6454 C C . LEU B 1 368 ? -0.191 26.969 25.562 1 96.56 368 LEU B C 1
ATOM 6456 O O . LEU B 1 368 ? -0.4 25.797 25.906 1 96.56 368 LEU B O 1
ATOM 6460 N N . ARG B 1 369 ? -1.077 27.734 25.062 1 94.88 369 ARG B N 1
ATOM 6461 C CA . ARG B 1 369 ? -2.379 27.188 24.672 1 94.88 369 ARG B CA 1
ATOM 6462 C C . ARG B 1 369 ? -2.26 26.297 23.453 1 94.88 369 ARG B C 1
ATOM 6464 O O . ARG B 1 369 ? -1.605 26.656 22.469 1 94.88 369 ARG B O 1
ATOM 6471 N N . ILE B 1 370 ? -2.842 25.078 23.547 1 97.06 370 ILE B N 1
ATOM 6472 C CA . ILE B 1 370 ? -2.896 24.141 22.438 1 97.06 370 ILE B CA 1
ATOM 6473 C C . ILE B 1 370 ? -4.348 23.781 22.141 1 97.06 370 ILE B C 1
ATOM 6475 O O . ILE B 1 370 ? -5.098 23.406 23.062 1 97.06 370 ILE B O 1
ATOM 6479 N N . VAL B 1 371 ? -4.785 23.953 20.969 1 96 371 VAL B N 1
ATOM 6480 C CA . VAL B 1 371 ? -6.078 23.469 20.5 1 96 371 VAL B CA 1
ATOM 6481 C C . VAL B 1 371 ? -5.879 22.297 19.547 1 96 371 VAL B C 1
ATOM 6483 O O . VAL B 1 371 ? -5.016 22.344 18.656 1 96 371 VAL B O 1
ATOM 6486 N N . THR B 1 372 ? -6.672 21.219 19.688 1 97.56 372 THR B N 1
ATOM 6487 C CA . THR B 1 372 ? -6.395 20 18.953 1 97.56 372 THR B CA 1
ATOM 6488 C C . THR B 1 372 ? -7.629 19.531 18.188 1 97.56 372 THR B C 1
ATOM 6490 O O . THR B 1 372 ? -8.719 19.438 18.75 1 97.56 372 THR B O 1
ATOM 6493 N N . TRP B 1 373 ? -7.555 19.297 16.953 1 96.94 373 TRP B N 1
ATOM 6494 C CA . TRP B 1 373 ? -8.477 18.516 16.156 1 96.94 373 TRP B CA 1
ATOM 6495 C C . TRP B 1 373 ? -7.742 17.422 15.375 1 96.94 373 TRP B C 1
ATOM 6497 O O . TRP B 1 373 ? -6.539 17.234 15.57 1 96.94 373 TRP B O 1
ATOM 6507 N N . GLY B 1 374 ? -8.453 16.625 14.602 1 96.94 374 GLY B N 1
ATOM 6508 C CA . GLY B 1 374 ? -7.723 15.594 13.891 1 96.94 374 GLY B CA 1
ATOM 6509 C C . GLY B 1 374 ? -8.633 14.617 13.164 1 96.94 374 GLY B C 1
ATOM 6510 O O . GLY B 1 374 ? -9.852 14.625 13.367 1 96.94 374 GLY B O 1
ATOM 6511 N N . HIS B 1 375 ? -8.031 13.891 12.227 1 97.5 375 HIS B N 1
ATOM 6512 C CA . HIS B 1 375 ? -8.633 12.711 11.609 1 97.5 375 HIS B CA 1
ATOM 6513 C C . HIS B 1 375 ? -8.445 11.477 12.484 1 97.5 375 HIS B C 1
ATOM 6515 O O . HIS B 1 375 ? -7.652 10.594 12.164 1 97.5 375 HIS B O 1
ATOM 6521 N N . VAL B 1 376 ? -9.281 11.336 13.5 1 98.12 376 VAL B N 1
ATOM 6522 C CA . VAL B 1 376 ? -8.945 10.414 14.578 1 98.12 376 VAL B CA 1
ATOM 6523 C C . VAL B 1 376 ? -9.344 8.992 14.188 1 98.12 376 VAL B C 1
ATOM 6525 O O . VAL B 1 376 ? -8.961 8.031 14.852 1 98.12 376 VAL B O 1
ATOM 6528 N N . GLY B 1 377 ? -10.086 8.867 13.078 1 97.19 377 GLY B N 1
ATOM 6529 C CA . GLY B 1 377 ? -10.383 7.531 12.602 1 97.19 377 GLY B CA 1
ATOM 6530 C C . GLY B 1 377 ? -9.141 6.711 12.32 1 97.19 377 GLY B C 1
ATOM 6531 O O . GLY B 1 377 ? -9.18 5.477 12.359 1 97.19 377 GLY B O 1
ATOM 6532 N N . ASP B 1 378 ? -8.07 7.383 11.984 1 96.5 378 ASP B N 1
ATOM 6533 C CA . ASP B 1 378 ? -6.82 6.672 11.75 1 96.5 378 ASP B CA 1
ATOM 6534 C C . ASP B 1 378 ? -5.742 7.117 12.734 1 96.5 378 ASP B C 1
ATOM 6536 O O . ASP B 1 378 ? -4.547 6.949 12.477 1 96.5 378 ASP B O 1
ATOM 6540 N N . GLY B 1 379 ? -6.152 7.73 13.812 1 98.19 379 GLY B N 1
ATOM 6541 C CA . GLY B 1 379 ? -5.246 8.047 14.898 1 98.19 379 GLY B CA 1
ATOM 6542 C C . GLY B 1 379 ? -4.465 9.328 14.68 1 98.19 379 GLY B C 1
ATOM 6543 O O . GLY B 1 379 ? -3.51 9.609 15.398 1 98.19 379 GLY B O 1
ATOM 6544 N N . ASN B 1 380 ? -4.855 10.156 13.797 1 98.38 380 ASN B N 1
ATOM 6545 C CA . ASN B 1 380 ? -4.148 11.367 13.398 1 98.38 380 ASN B CA 1
ATOM 6546 C C . ASN B 1 380 ? -4.625 12.578 14.195 1 98.38 380 ASN B C 1
ATOM 6548 O O . ASN B 1 380 ? -5.824 12.867 14.234 1 98.38 380 ASN B O 1
ATOM 6552 N N . LEU B 1 381 ? -3.729 13.258 14.844 1 98.56 381 LEU B N 1
ATOM 6553 C CA . LEU B 1 381 ? -4.027 14.453 15.617 1 98.56 381 LEU B CA 1
ATOM 6554 C C . LEU B 1 381 ? -3.23 15.648 15.102 1 98.56 381 LEU B C 1
ATOM 6556 O O . LEU B 1 381 ? -2.062 15.516 14.734 1 98.56 381 LEU B O 1
ATOM 6560 N N . HIS B 1 382 ? -3.881 16.75 15.125 1 97.56 382 HIS B N 1
ATOM 6561 C CA . HIS B 1 382 ? -3.262 18.031 14.789 1 97.56 382 HIS B CA 1
ATOM 6562 C C . HIS B 1 382 ? -3.281 18.984 15.977 1 97.56 382 HIS B C 1
ATOM 6564 O O . HIS B 1 382 ? -4.141 19.859 16.062 1 97.56 382 HIS B O 1
ATOM 6570 N N . PRO B 1 383 ? -2.342 18.891 16.875 1 98 383 PRO B N 1
ATOM 6571 C CA . PRO B 1 383 ? -2.199 19.938 17.891 1 98 383 PRO B CA 1
ATOM 6572 C C . PRO B 1 383 ? -1.741 21.266 17.297 1 98 383 PRO B C 1
ATOM 6574 O O . PRO B 1 383 ? -0.722 21.312 16.609 1 98 383 PRO B O 1
ATOM 6577 N N . ASN B 1 384 ? -2.5 22.25 17.5 1 96.38 384 ASN B N 1
ATOM 6578 C CA . ASN B 1 384 ? -2.156 23.609 17.078 1 96.38 384 ASN B CA 1
ATOM 6579 C C . ASN B 1 384 ? -1.664 24.438 18.25 1 96.38 384 ASN B C 1
ATOM 6581 O O . ASN B 1 384 ? -2.439 24.781 19.156 1 96.38 384 ASN B O 1
ATOM 6585 N N . ILE B 1 385 ? -0.404 24.812 18.203 1 96.19 385 ILE B N 1
ATOM 6586 C CA . ILE B 1 385 ? 0.236 25.516 19.312 1 96.19 385 ILE B CA 1
ATOM 6587 C C . ILE B 1 385 ? 0.221 27.016 19.062 1 96.19 385 ILE B C 1
ATOM 6589 O O . ILE B 1 385 ? 0.77 27.484 18.062 1 96.19 385 ILE B O 1
ATOM 6593 N N . ILE B 1 386 ? -0.402 27.75 19.938 1 94.5 386 ILE B N 1
ATOM 6594 C CA . ILE B 1 386 ? -0.454 29.203 19.844 1 94.5 386 ILE B CA 1
ATOM 6595 C C . ILE B 1 386 ? 0.748 29.812 20.547 1 94.5 386 ILE B C 1
ATOM 6597 O O . ILE B 1 386 ? 1.003 29.516 21.719 1 94.5 386 ILE B O 1
ATOM 6601 N N . TYR B 1 387 ? 1.476 30.656 19.812 1 93.75 387 TYR B N 1
ATOM 6602 C CA . TYR B 1 387 ? 2.668 31.25 20.422 1 93.75 387 TYR B CA 1
ATOM 6603 C C . TYR B 1 387 ? 2.869 32.688 19.938 1 93.75 387 TYR B C 1
ATOM 6605 O O . TYR B 1 387 ? 2.281 33.094 18.938 1 93.75 387 TYR B O 1
ATOM 6613 N N . ASN B 1 388 ? 3.617 33.469 20.703 1 93.38 388 ASN B N 1
ATOM 6614 C CA . ASN B 1 388 ? 4 34.844 20.344 1 93.38 388 ASN B CA 1
ATOM 6615 C C . ASN B 1 388 ? 5.348 34.875 19.625 1 93.38 388 ASN B C 1
ATOM 6617 O O . ASN B 1 388 ? 6.391 34.688 20.25 1 93.38 388 ASN B O 1
ATOM 6621 N N . PRO B 1 389 ? 5.293 35.188 18.344 1 89.75 389 PRO B N 1
ATOM 6622 C CA . PRO B 1 389 ? 6.535 35.125 17.562 1 89.75 389 PRO B CA 1
ATOM 6623 C C . PRO B 1 389 ? 7.504 36.25 17.938 1 89.75 389 PRO B C 1
ATOM 6625 O O . PRO B 1 389 ? 8.68 36.219 17.562 1 89.75 389 PRO B O 1
ATOM 6628 N N . SER B 1 390 ? 7.105 37.281 18.656 1 91.56 390 SER B N 1
ATOM 6629 C CA . SER B 1 390 ? 7.949 38.438 19.031 1 91.56 390 SER B CA 1
ATOM 6630 C C . SER B 1 390 ? 8.609 38.219 20.391 1 91.56 390 SER B C 1
ATOM 6632 O O . SER B 1 390 ? 9.445 39 20.812 1 91.56 390 SER B O 1
ATOM 6634 N N . ASP B 1 391 ? 8.211 37.188 21.047 1 93.56 391 ASP B N 1
ATOM 6635 C CA . ASP B 1 391 ? 8.734 36.844 22.375 1 93.56 391 ASP B CA 1
ATOM 6636 C C . ASP B 1 391 ? 9.633 35.625 22.297 1 93.56 391 ASP B C 1
ATOM 6638 O O . ASP B 1 391 ? 9.148 34.5 22.141 1 93.56 391 ASP B O 1
ATOM 6642 N N . GLN B 1 392 ? 10.867 35.844 22.516 1 93.94 392 GLN B N 1
ATOM 6643 C CA . GLN B 1 392 ? 11.852 34.781 22.406 1 93.94 392 GLN B CA 1
ATOM 6644 C C . GLN B 1 392 ? 11.547 33.656 23.406 1 93.94 392 GLN B C 1
ATOM 6646 O O . GLN B 1 392 ? 11.805 32.469 23.125 1 93.94 392 GLN B O 1
ATOM 6651 N N . SER B 1 393 ? 11.109 34.031 24.531 1 95.69 393 SER B N 1
ATOM 6652 C CA . SER B 1 393 ? 10.734 33 25.516 1 95.69 393 SER B CA 1
ATOM 6653 C C . SER B 1 393 ? 9.594 32.156 25 1 95.69 393 SER B C 1
ATOM 6655 O O . SER B 1 393 ? 9.586 30.938 25.203 1 95.69 393 SER B O 1
ATOM 6657 N N . SER B 1 394 ? 8.633 32.75 24.344 1 94.94 394 SER B N 1
ATOM 6658 C CA . SER B 1 394 ? 7.52 32.031 23.75 1 94.94 394 SER B CA 1
ATOM 6659 C C . SER B 1 394 ? 7.996 31.094 22.656 1 94.94 394 SER B C 1
ATOM 6661 O O . SER B 1 394 ? 7.527 29.953 22.562 1 94.94 394 SER B O 1
ATOM 6663 N N . ILE B 1 395 ? 8.922 31.484 21.938 1 93.94 395 ILE B N 1
ATOM 6664 C CA . ILE B 1 395 ? 9.484 30.688 20.844 1 93.94 395 ILE B CA 1
ATOM 6665 C C . ILE B 1 395 ? 10.227 29.484 21.422 1 93.94 395 ILE B C 1
ATOM 6667 O O . ILE B 1 395 ? 10.117 28.375 20.906 1 93.94 395 ILE B O 1
ATOM 6671 N N . SER B 1 396 ? 11 29.703 22.422 1 96.19 396 SER B N 1
ATOM 6672 C CA . SER B 1 396 ? 11.711 28.625 23.078 1 96.19 396 SER B CA 1
ATOM 6673 C C . SER B 1 396 ? 10.75 27.578 23.625 1 96.19 396 SER B C 1
ATOM 6675 O O . SER B 1 396 ? 10.9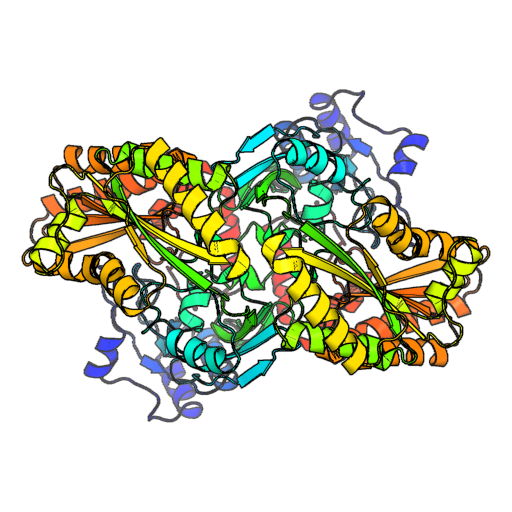92 26.375 23.5 1 96.19 396 SER B O 1
ATOM 6677 N N . ARG B 1 397 ? 9.688 28.062 24.25 1 97.19 397 ARG B N 1
ATOM 6678 C CA . ARG B 1 397 ? 8.672 27.141 24.766 1 97.19 397 ARG B CA 1
ATOM 6679 C C . ARG B 1 397 ? 7.992 26.391 23.641 1 97.19 397 ARG B C 1
ATOM 6681 O O . ARG B 1 397 ? 7.664 25.203 23.781 1 97.19 397 ARG B O 1
ATOM 6688 N N . LEU B 1 398 ? 7.785 27.078 22.531 1 96.25 398 LEU B N 1
ATOM 6689 C CA . LEU B 1 398 ? 7.215 26.422 21.375 1 96.25 398 LEU B CA 1
ATOM 6690 C C . LEU B 1 398 ? 8.07 25.219 20.953 1 96.25 398 LEU B C 1
ATOM 6692 O O . LEU B 1 398 ? 7.539 24.141 20.688 1 96.25 398 LEU B O 1
ATOM 6696 N N . HIS B 1 399 ? 9.367 25.391 20.875 1 95.56 399 HIS B N 1
ATOM 6697 C CA . HIS B 1 399 ? 10.273 24.328 20.5 1 95.56 399 HIS B CA 1
ATOM 6698 C C . HIS B 1 399 ? 10.203 23.156 21.469 1 95.56 399 HIS B C 1
ATOM 6700 O O . HIS B 1 399 ? 10.203 22 21.047 1 95.56 399 HIS B O 1
ATOM 6706 N N . ALA B 1 400 ? 10.133 23.453 22.734 1 97.69 400 ALA B N 1
ATOM 6707 C CA . ALA B 1 400 ? 10.031 22.422 23.75 1 97.69 400 ALA B CA 1
ATOM 6708 C C . ALA B 1 400 ? 8.719 21.656 23.625 1 97.69 400 ALA B C 1
ATOM 6710 O O . ALA B 1 400 ? 8.703 20.422 23.734 1 97.69 400 ALA B O 1
ATOM 6711 N N . VAL B 1 401 ? 7.648 22.406 23.422 1 98.19 401 VAL B N 1
ATOM 6712 C CA . VAL B 1 401 ? 6.324 21.797 23.297 1 98.19 401 VAL B CA 1
ATOM 6713 C C . VAL B 1 401 ? 6.285 20.891 22.062 1 98.19 401 VAL B C 1
ATOM 6715 O O . VAL B 1 401 ? 5.812 19.75 22.141 1 98.19 401 VAL B O 1
ATOM 6718 N N . THR B 1 402 ? 6.801 21.375 20.953 1 97.12 402 THR B N 1
ATOM 6719 C CA . THR B 1 402 ? 6.82 20.594 19.703 1 97.12 402 THR B CA 1
ATOM 6720 C C . THR B 1 402 ? 7.613 19.297 19.891 1 97.12 402 THR B C 1
ATOM 6722 O O . THR B 1 402 ? 7.172 18.234 19.469 1 97.12 402 THR B O 1
ATOM 6725 N N . ARG B 1 403 ? 8.711 19.375 20.484 1 97.69 403 ARG B N 1
ATOM 6726 C CA . ARG B 1 403 ? 9.555 18.203 20.734 1 97.69 403 ARG B CA 1
ATOM 6727 C C . ARG B 1 403 ? 8.844 17.203 21.641 1 97.69 403 ARG B C 1
ATOM 6729 O O . ARG B 1 403 ? 8.828 16 21.359 1 97.69 403 ARG B O 1
ATOM 6736 N N . GLU B 1 404 ? 8.266 17.672 22.703 1 98.56 404 GLU B N 1
ATOM 6737 C CA . GLU B 1 404 ? 7.617 16.781 23.656 1 98.56 404 GLU B CA 1
ATOM 6738 C C . GLU B 1 404 ? 6.391 16.109 23.047 1 98.56 404 GLU B C 1
ATOM 6740 O O . GLU B 1 404 ? 6.082 14.961 23.359 1 98.56 404 GLU B O 1
ATOM 6745 N N . ILE B 1 405 ? 5.68 16.844 22.219 1 98.75 405 ILE B N 1
ATOM 6746 C CA . ILE B 1 405 ? 4.531 16.25 21.547 1 98.75 405 ILE B CA 1
ATOM 6747 C C . ILE B 1 405 ? 5 15.125 20.609 1 98.75 405 ILE B C 1
ATOM 6749 O O . ILE B 1 405 ? 4.387 14.062 20.562 1 98.75 405 ILE B O 1
ATOM 6753 N N . GLY B 1 406 ? 6.047 15.367 19.859 1 98.38 406 GLY B N 1
ATOM 6754 C CA . GLY B 1 406 ? 6.621 14.32 19.031 1 98.38 406 GLY B CA 1
ATOM 6755 C C . GLY B 1 406 ? 7.047 13.102 19.828 1 98.38 406 GLY B C 1
ATOM 6756 O O . GLY B 1 406 ? 6.754 11.969 19.438 1 98.38 406 GLY B O 1
ATOM 6757 N N . LEU B 1 407 ? 7.742 13.32 20.953 1 98.62 407 LEU B N 1
ATOM 6758 C CA . LEU B 1 407 ? 8.195 12.227 21.812 1 98.62 407 LEU B CA 1
ATOM 6759 C C . LEU B 1 407 ? 7.016 11.477 22.406 1 98.62 407 LEU B C 1
ATOM 6761 O O . LEU B 1 407 ? 7.078 10.258 22.594 1 98.62 407 LEU B O 1
ATOM 6765 N N . LEU B 1 408 ? 5.973 12.219 22.766 1 98.75 408 LEU B N 1
ATOM 6766 C CA . LEU B 1 408 ? 4.75 11.586 23.234 1 98.75 408 LEU B CA 1
ATOM 6767 C C . LEU B 1 408 ? 4.223 10.586 22.219 1 98.75 408 LEU B C 1
ATOM 6769 O O . LEU B 1 408 ? 3.869 9.461 22.562 1 98.75 408 LEU B O 1
ATOM 6773 N N . ALA B 1 409 ? 4.156 11.031 20.938 1 98.75 409 ALA B N 1
ATOM 6774 C CA . ALA B 1 409 ? 3.686 10.141 19.875 1 98.75 409 ALA B CA 1
ATOM 6775 C C . ALA B 1 409 ? 4.555 8.891 19.781 1 98.75 409 ALA B C 1
ATOM 6777 O O . ALA B 1 409 ? 4.039 7.777 19.672 1 98.75 409 ALA B O 1
ATOM 6778 N N . ILE B 1 410 ? 5.875 9.062 19.812 1 98.5 410 ILE B N 1
ATOM 6779 C CA . ILE B 1 410 ? 6.82 7.957 19.734 1 98.5 410 ILE B CA 1
ATOM 6780 C C . ILE B 1 410 ? 6.578 6.992 20.906 1 98.5 410 ILE B C 1
ATOM 6782 O O . ILE B 1 410 ? 6.488 5.777 20.703 1 98.5 410 ILE B O 1
ATOM 6786 N N . ASN B 1 411 ? 6.41 7.527 22.109 1 98.38 411 ASN B N 1
ATOM 6787 C CA . ASN B 1 411 ? 6.262 6.719 23.312 1 98.38 411 ASN B CA 1
ATOM 6788 C C . ASN B 1 411 ? 4.961 5.922 23.297 1 98.38 411 ASN B C 1
ATOM 6790 O O . ASN B 1 411 ? 4.875 4.848 23.891 1 98.38 411 ASN B O 1
ATOM 6794 N N . LEU B 1 412 ? 4.027 6.449 22.594 1 98.5 412 LEU B N 1
ATOM 6795 C CA . LEU B 1 412 ? 2.73 5.785 22.516 1 98.5 412 LEU B CA 1
ATOM 6796 C C . LEU B 1 412 ? 2.682 4.812 21.344 1 98.5 412 LEU B C 1
ATOM 6798 O O . LEU B 1 412 ? 1.623 4.266 21.031 1 98.5 412 LEU B O 1
ATOM 6802 N N . GLY B 1 413 ? 3.789 4.59 20.688 1 97.5 413 GLY B N 1
ATOM 6803 C CA . GLY B 1 413 ? 3.861 3.65 19.578 1 97.5 413 GLY B CA 1
ATOM 6804 C C . GLY B 1 413 ? 3.424 4.25 18.25 1 97.5 413 GLY B C 1
ATOM 6805 O O . GLY B 1 413 ? 3.062 3.523 17.328 1 97.5 413 GLY B O 1
ATOM 6806 N N . GLY B 1 414 ? 3.371 5.555 18.172 1 98.25 414 GLY B N 1
ATOM 6807 C CA . GLY B 1 414 ? 2.943 6.242 16.969 1 98.25 414 GLY B CA 1
ATOM 6808 C C . GLY B 1 414 ? 4.098 6.793 16.156 1 98.25 414 GLY B C 1
ATOM 6809 O O . GLY B 1 414 ? 5.16 6.172 16.078 1 98.25 414 GLY B O 1
ATOM 6810 N N . THR B 1 415 ? 3.785 7.855 15.414 1 98.5 415 THR B N 1
ATOM 6811 C CA . THR B 1 415 ? 4.766 8.492 14.539 1 98.5 415 THR B CA 1
ATOM 6812 C C . THR B 1 415 ? 4.707 10.008 14.68 1 98.5 415 THR B C 1
ATOM 6814 O O . THR B 1 415 ? 3.656 10.57 15.008 1 98.5 415 THR B O 1
ATOM 6817 N N . VAL B 1 416 ? 5.832 10.664 14.383 1 98.12 416 VAL B N 1
ATOM 6818 C CA . VAL B 1 416 ? 5.973 12.102 14.57 1 98.12 416 VAL B CA 1
ATOM 6819 C C . VAL B 1 416 ? 5.379 12.844 13.375 1 98.12 416 VAL B C 1
ATOM 6821 O O . VAL B 1 416 ? 5.16 14.055 13.43 1 98.12 416 VAL B O 1
ATOM 6824 N N . SER B 1 417 ? 5.094 12.117 12.305 1 97.25 417 SER B N 1
ATOM 6825 C CA . SER B 1 417 ? 4.484 12.695 11.109 1 97.25 417 SER B CA 1
ATOM 6826 C C . SER B 1 417 ? 3.5 11.727 10.469 1 97.25 417 SER B C 1
ATOM 6828 O O . SER B 1 417 ? 3.854 10.586 10.164 1 97.25 417 SER B O 1
ATOM 6830 N N . SER B 1 418 ? 2.303 12.242 10.25 1 95.69 418 SER B N 1
ATOM 6831 C CA . SER B 1 418 ? 1.232 11.414 9.695 1 95.69 418 SER B CA 1
ATOM 6832 C C . SER B 1 418 ? 1.044 11.672 8.211 1 95.69 418 SER B C 1
ATOM 6834 O O . SER B 1 418 ? 1.098 10.742 7.398 1 95.69 418 SER B O 1
ATOM 6836 N N . GLU B 1 419 ? 0.849 12.883 7.871 1 94.31 419 GLU B N 1
ATOM 6837 C CA . GLU B 1 419 ? 0.471 13.164 6.488 1 94.31 419 GLU B CA 1
ATOM 6838 C C . GLU B 1 419 ? 1.142 14.43 5.98 1 94.31 419 GLU B C 1
ATOM 6840 O O . GLU B 1 419 ? 1.092 14.727 4.785 1 94.31 419 GLU B O 1
ATOM 6845 N N . HIS B 1 420 ? 1.827 15.18 6.82 1 92.56 420 HIS B N 1
ATOM 6846 C CA . HIS B 1 420 ? 2.434 16.438 6.41 1 92.56 420 HIS B CA 1
ATOM 6847 C C . HIS B 1 420 ? 3.801 16.219 5.773 1 92.56 420 HIS B C 1
ATOM 6849 O O . HIS B 1 420 ? 4.297 17.078 5.035 1 92.56 420 HIS B O 1
ATOM 6855 N N . GLY B 1 421 ? 4.387 15.109 6.082 1 94.44 421 GLY B N 1
ATOM 6856 C CA . GLY B 1 421 ? 5.762 14.891 5.664 1 94.44 421 GLY B CA 1
ATOM 6857 C C . GLY B 1 421 ? 6.777 15.32 6.703 1 94.44 421 GLY B C 1
ATOM 6858 O O . GLY B 1 421 ? 6.422 15.594 7.852 1 94.44 421 GLY B O 1
ATOM 6859 N N . ILE B 1 422 ? 8.031 15.305 6.332 1 97.44 422 ILE B N 1
ATOM 6860 C CA . ILE B 1 422 ? 9.117 15.594 7.262 1 97.44 422 ILE B CA 1
ATOM 6861 C C . ILE B 1 422 ? 9.68 16.984 6.973 1 97.44 422 ILE B C 1
ATOM 6863 O O . ILE B 1 422 ? 9.766 17.828 7.871 1 97.44 422 ILE B O 1
ATOM 6867 N N . GLY B 1 423 ? 9.969 17.203 5.676 1 96.38 423 GLY B N 1
ATOM 6868 C CA . GLY B 1 423 ? 10.555 18.484 5.285 1 96.38 423 GLY B CA 1
ATOM 6869 C C . GLY B 1 423 ? 11.805 18.828 6.07 1 96.38 423 GLY B C 1
ATOM 6870 O O . GLY B 1 423 ? 12.695 17.984 6.23 1 96.38 423 GLY B O 1
ATOM 6871 N N . VAL B 1 424 ? 11.961 20.109 6.453 1 95.75 424 VAL B N 1
ATOM 6872 C CA . VAL B 1 424 ? 13.102 20.547 7.238 1 95.75 424 VAL B CA 1
ATOM 6873 C C . VAL B 1 424 ? 12.719 20.625 8.719 1 95.75 424 VAL B C 1
ATOM 6875 O O . VAL B 1 424 ? 13.57 20.5 9.594 1 95.75 424 VAL B O 1
ATOM 6878 N N . LEU B 1 425 ? 11.445 20.672 8.984 1 94.5 425 LEU B N 1
ATOM 6879 C CA . LEU B 1 425 ? 11 21.016 10.328 1 94.5 425 LEU B CA 1
ATOM 6880 C C . LEU B 1 425 ? 10.938 19.781 11.211 1 94.5 425 LEU B C 1
ATOM 6882 O O . LEU B 1 425 ? 11.008 19.875 12.438 1 94.5 425 LEU B O 1
ATOM 6886 N N . LYS B 1 426 ? 10.82 18.609 10.625 1 96.19 426 LYS B N 1
ATOM 6887 C CA . LYS B 1 426 ? 10.602 17.422 11.445 1 96.19 426 LYS B CA 1
ATOM 6888 C C . LYS B 1 426 ? 11.797 16.469 11.359 1 96.19 426 LYS B C 1
ATOM 6890 O O . LYS B 1 426 ? 11.703 15.32 11.773 1 96.19 426 LYS B O 1
ATOM 6895 N N . LYS B 1 427 ? 12.898 16.875 10.852 1 96.38 427 LYS B N 1
ATOM 6896 C CA . LYS B 1 427 ? 14.062 16.016 10.664 1 96.38 427 LYS B CA 1
ATOM 6897 C C . LYS B 1 427 ? 14.594 15.508 12 1 96.38 427 LYS B C 1
ATOM 6899 O O . LYS B 1 427 ? 14.922 14.328 12.133 1 96.38 427 LYS B O 1
ATOM 6904 N N . ASP B 1 428 ? 14.648 16.391 12.961 1 96.38 428 ASP B N 1
ATOM 6905 C CA . ASP B 1 428 ? 15.172 16 14.266 1 96.38 428 ASP B CA 1
ATOM 6906 C C . ASP B 1 428 ? 14.258 14.977 14.945 1 96.38 428 ASP B C 1
ATOM 6908 O O . ASP B 1 428 ? 14.734 14.008 15.531 1 96.38 428 ASP B O 1
ATOM 6912 N N . LEU B 1 429 ? 13.016 15.227 14.883 1 97.56 429 LEU B N 1
ATOM 6913 C CA . LEU B 1 429 ? 12.055 14.312 15.484 1 97.56 429 LEU B CA 1
ATOM 6914 C C . LEU B 1 429 ? 12.07 12.961 14.781 1 97.56 429 LEU B C 1
ATOM 6916 O O . LEU B 1 429 ? 11.867 11.922 15.406 1 97.56 429 LEU B O 1
ATOM 6920 N N . LEU B 1 430 ? 12.25 13.016 13.43 1 98.12 430 LEU B N 1
ATOM 6921 C CA . LEU B 1 430 ? 12.406 11.766 12.703 1 98.12 430 LEU B CA 1
ATOM 6922 C C . LEU B 1 430 ? 13.578 10.961 13.25 1 98.12 430 LEU B C 1
ATOM 6924 O O . LEU B 1 430 ? 13.477 9.742 13.43 1 98.12 430 LEU B O 1
ATOM 6928 N N . VAL B 1 431 ? 14.688 11.594 13.5 1 98 431 VAL B N 1
ATOM 6929 C CA . VAL B 1 431 ? 15.859 10.914 14.047 1 98 431 VAL B CA 1
ATOM 6930 C C . VAL B 1 431 ? 15.508 10.281 15.391 1 98 431 VAL B C 1
ATOM 6932 O O . VAL B 1 431 ? 15.875 9.141 15.656 1 98 431 VAL B O 1
ATOM 6935 N N . ASN B 1 432 ? 14.766 11.016 16.234 1 98.19 432 ASN B N 1
ATOM 6936 C CA . ASN B 1 432 ? 14.328 10.461 17.516 1 98.19 432 ASN B CA 1
ATOM 6937 C C . ASN B 1 432 ? 13.484 9.211 17.312 1 98.19 432 ASN B C 1
ATOM 6939 O O . ASN B 1 432 ? 13.641 8.234 18.047 1 98.19 432 ASN B O 1
ATOM 6943 N N . GLU B 1 433 ? 12.586 9.289 16.391 1 98.44 433 GLU B N 1
ATOM 6944 C CA . GLU B 1 433 ? 11.742 8.133 16.125 1 98.44 433 GLU B CA 1
ATOM 6945 C C . GLU B 1 433 ? 12.57 6.938 15.656 1 98.44 433 GLU B C 1
ATOM 6947 O O . GLU B 1 433 ? 12.336 5.809 16.078 1 98.44 433 GLU B O 1
ATOM 6952 N N . LEU B 1 434 ? 13.547 7.176 14.781 1 98.12 434 LEU B N 1
ATOM 6953 C CA . LEU B 1 434 ? 14.383 6.117 14.234 1 98.12 434 LEU B CA 1
ATOM 6954 C C . LEU B 1 434 ? 15.305 5.547 15.312 1 98.12 434 LEU B C 1
ATOM 6956 O O . LEU B 1 434 ? 15.688 4.375 15.25 1 98.12 434 LEU B O 1
ATOM 6960 N N . GLU B 1 435 ? 15.672 6.348 16.25 1 98.06 435 GLU B N 1
ATOM 6961 C CA . GLU B 1 435 ? 16.484 5.855 17.359 1 98.06 435 GLU B CA 1
ATOM 6962 C C . GLU B 1 435 ? 15.75 4.754 18.125 1 98.06 435 GLU B C 1
ATOM 6964 O O . GLU B 1 435 ? 16.375 3.779 18.562 1 98.06 435 GLU B O 1
ATOM 6969 N N . VAL B 1 436 ? 14.492 4.922 18.266 1 97.69 436 VAL B N 1
ATOM 6970 C CA . VAL B 1 436 ? 13.688 3.945 19 1 97.69 436 VAL B CA 1
ATOM 6971 C C . VAL B 1 436 ? 13.406 2.738 18.094 1 97.69 436 VAL B C 1
ATOM 6973 O O . VAL B 1 436 ? 13.383 1.6 18.578 1 97.69 436 VAL B O 1
ATOM 6976 N N . LYS B 1 437 ? 13.289 2.91 16.828 1 97.75 437 LYS B N 1
ATOM 6977 C CA . LYS B 1 437 ? 12.898 1.857 15.891 1 97.75 437 LYS B CA 1
ATOM 6978 C C . LYS B 1 437 ? 14.125 1.117 15.359 1 97.75 437 LYS B C 1
ATOM 6980 O O . LYS B 1 437 ? 14 0.02 14.812 1 97.75 437 LYS B O 1
ATOM 6985 N N . GLY B 1 438 ? 15.297 1.618 15.539 1 97.88 438 GLY B N 1
ATOM 6986 C CA . GLY B 1 438 ? 16.547 1.128 15 1 97.88 438 GLY B CA 1
ATOM 6987 C C . GLY B 1 438 ? 17.266 2.141 14.117 1 97.88 438 GLY B C 1
ATOM 6988 O O . GLY B 1 438 ? 16.922 2.301 12.945 1 97.88 438 GLY B O 1
ATOM 6989 N N . ILE B 1 439 ? 18.344 2.711 14.625 1 97.5 439 ILE B N 1
ATOM 6990 C CA . ILE B 1 439 ? 19 3.865 14.023 1 97.5 439 ILE B CA 1
ATOM 6991 C C . ILE B 1 439 ? 19.672 3.455 12.703 1 97.5 439 ILE B C 1
ATOM 6993 O O . ILE B 1 439 ? 19.969 4.305 11.867 1 97.5 439 ILE B O 1
ATOM 6997 N N . ALA B 1 440 ? 19.859 2.137 12.461 1 98.12 440 ALA B N 1
ATOM 6998 C CA . ALA B 1 440 ? 20.469 1.64 11.219 1 98.12 440 ALA B CA 1
ATOM 6999 C C . ALA B 1 440 ? 19.641 2.064 10.008 1 98.12 440 ALA B C 1
ATOM 7001 O O . ALA B 1 440 ? 20.172 2.164 8.898 1 98.12 440 ALA B O 1
ATOM 7002 N N . GLN B 1 441 ? 18.406 2.322 10.234 1 98.44 441 GLN B N 1
ATOM 7003 C CA . GLN B 1 441 ? 17.547 2.752 9.141 1 98.44 441 GLN B CA 1
ATOM 7004 C C . GLN B 1 441 ? 18 4.09 8.562 1 98.44 441 GLN B C 1
ATOM 7006 O O . GLN B 1 441 ? 17.859 4.34 7.363 1 98.44 441 GLN B O 1
ATOM 7011 N N . LEU B 1 442 ? 18.469 4.941 9.461 1 98 442 LEU B N 1
ATOM 7012 C CA . LEU B 1 442 ? 18.984 6.227 8.984 1 98 442 LEU B CA 1
ATOM 7013 C C . LEU B 1 442 ? 20.141 6.027 8.031 1 98 442 LEU B C 1
ATOM 7015 O O . LEU B 1 442 ? 20.234 6.699 6.996 1 98 442 LEU B O 1
ATOM 7019 N N . ARG B 1 443 ? 21.031 5.152 8.336 1 97.25 443 ARG B N 1
ATOM 7020 C CA . ARG B 1 443 ? 22.156 4.832 7.461 1 97.25 443 ARG B CA 1
ATOM 7021 C C . ARG B 1 443 ? 21.672 4.297 6.117 1 97.25 443 ARG B C 1
ATOM 7023 O O . ARG B 1 443 ? 22.203 4.664 5.066 1 97.25 443 ARG B O 1
ATOM 7030 N N . LEU B 1 444 ? 20.703 3.436 6.168 1 98.5 444 LEU B N 1
ATOM 7031 C CA . LEU B 1 444 ? 20.141 2.869 4.941 1 98.5 444 LEU B CA 1
ATOM 7032 C C . LEU B 1 444 ? 19.516 3.955 4.074 1 98.5 444 LEU B C 1
ATOM 7034 O O . LEU B 1 444 ? 19.703 3.969 2.855 1 98.5 444 LEU B O 1
ATOM 7038 N N . MET B 1 445 ? 18.734 4.879 4.691 1 98.56 445 MET B N 1
ATOM 7039 C CA . MET B 1 445 ? 18.109 5.961 3.939 1 98.56 445 MET B CA 1
ATOM 7040 C C . MET B 1 445 ? 19.156 6.852 3.287 1 98.56 445 MET B C 1
ATOM 7042 O O . MET B 1 445 ? 19 7.266 2.137 1 98.56 445 MET B O 1
ATOM 7046 N N . LYS B 1 446 ? 20.234 7.141 4.027 1 98.31 446 LYS B N 1
ATOM 7047 C CA . LYS B 1 446 ? 21.328 7.938 3.465 1 98.31 446 LYS B CA 1
ATOM 7048 C C . LYS B 1 446 ? 21.953 7.234 2.27 1 98.31 446 LYS B C 1
ATOM 7050 O O . LYS B 1 446 ? 22.25 7.867 1.25 1 98.31 446 LYS B O 1
ATOM 7055 N N . ALA B 1 447 ? 22.172 5.93 2.387 1 98.12 447 ALA B N 1
ATOM 7056 C CA . ALA B 1 447 ? 22.766 5.152 1.298 1 98.12 447 ALA B CA 1
ATOM 7057 C C . ALA B 1 447 ? 21.844 5.133 0.08 1 98.12 447 ALA B C 1
ATOM 7059 O O . ALA B 1 447 ? 22.297 5.195 -1.06 1 98.12 447 ALA B O 1
ATOM 7060 N N . ILE B 1 448 ? 20.578 5.02 0.319 1 98.5 448 ILE B N 1
ATOM 7061 C CA . ILE B 1 448 ? 19.594 5.023 -0.765 1 98.5 448 ILE B CA 1
ATOM 7062 C C . ILE B 1 448 ? 19.609 6.375 -1.47 1 98.5 448 ILE B C 1
ATOM 7064 O O . ILE B 1 448 ? 19.625 6.441 -2.701 1 98.5 448 ILE B O 1
ATOM 7068 N N . LYS B 1 449 ? 19.594 7.465 -0.675 1 98.62 449 LYS B N 1
ATOM 7069 C CA . LYS B 1 449 ? 19.688 8.797 -1.263 1 98.62 449 LYS B CA 1
ATOM 7070 C C . LYS B 1 449 ? 20.922 8.922 -2.146 1 98.62 449 LYS B C 1
ATOM 7072 O O . LYS B 1 449 ? 20.859 9.453 -3.256 1 98.62 449 LYS B O 1
ATOM 7077 N N . LYS B 1 450 ? 22 8.406 -1.734 1 97.75 450 LYS B N 1
ATOM 7078 C CA . LYS B 1 450 ? 23.234 8.469 -2.496 1 97.75 450 LYS B CA 1
ATOM 7079 C C . LYS B 1 450 ? 23.156 7.629 -3.766 1 97.75 450 LYS B C 1
ATOM 7081 O O . LYS B 1 450 ? 23.719 7.992 -4.801 1 97.75 450 LYS B O 1
ATOM 7086 N N . ALA B 1 451 ? 22.5 6.531 -3.678 1 97.56 451 ALA B N 1
ATOM 7087 C CA . ALA B 1 451 ? 22.344 5.668 -4.844 1 97.56 451 ALA B CA 1
ATOM 7088 C C . ALA B 1 451 ? 21.5 6.348 -5.918 1 97.56 451 ALA B C 1
ATOM 7090 O O . ALA B 1 451 ? 21.797 6.234 -7.113 1 97.56 451 ALA B O 1
ATOM 7091 N N . PHE B 1 452 ? 20.453 7.02 -5.516 1 98.5 452 PHE B N 1
ATOM 7092 C CA . PHE B 1 452 ? 19.562 7.691 -6.449 1 98.5 452 PHE B CA 1
ATOM 7093 C C . PHE B 1 452 ? 20.172 8.992 -6.953 1 98.5 452 PHE B C 1
ATOM 7095 O O . PHE B 1 452 ? 20.047 9.328 -8.133 1 98.5 452 PHE B O 1
ATOM 7102 N N . ASP B 1 453 ? 20.812 9.68 -6.074 1 98.12 453 ASP B N 1
ATOM 7103 C CA . ASP B 1 453 ? 21.281 11.039 -6.316 1 98.12 453 ASP B CA 1
ATOM 7104 C C . ASP B 1 453 ? 22.703 11.234 -5.797 1 98.12 453 ASP B C 1
ATOM 7106 O O . ASP B 1 453 ? 22.922 11.969 -4.828 1 98.12 453 ASP B O 1
ATOM 7110 N N . PRO B 1 454 ? 23.641 10.688 -6.488 1 96.19 454 PRO B N 1
ATOM 7111 C CA . PRO B 1 454 ? 25.031 10.703 -6 1 96.19 454 PRO B CA 1
ATOM 7112 C C . PRO B 1 454 ? 25.562 12.109 -5.789 1 96.19 454 PRO B C 1
ATOM 7114 O O . PRO B 1 454 ? 26.422 12.328 -4.926 1 96.19 454 PRO B O 1
ATOM 7117 N N . ASN B 1 455 ? 25.078 13.094 -6.547 1 96.94 455 ASN B N 1
ATOM 7118 C CA . ASN B 1 455 ? 25.578 14.453 -6.426 1 96.94 455 ASN B CA 1
ATOM 7119 C C . ASN B 1 455 ? 24.703 15.297 -5.508 1 96.94 455 ASN B C 1
ATOM 7121 O O . ASN B 1 455 ? 24.922 16.5 -5.352 1 96.94 455 ASN B O 1
ATOM 7125 N N . ASN B 1 456 ? 23.625 14.719 -4.918 1 97.12 456 ASN B N 1
ATOM 7126 C CA . ASN B 1 456 ? 22.734 15.336 -3.951 1 97.12 456 ASN B CA 1
ATOM 7127 C C . ASN B 1 456 ? 22.125 16.625 -4.5 1 97.12 456 ASN B C 1
ATOM 7129 O O . ASN B 1 456 ? 22.094 17.641 -3.807 1 97.12 456 ASN B O 1
ATOM 7133 N N . ILE B 1 457 ? 21.703 16.594 -5.707 1 97.56 457 ILE B N 1
ATOM 7134 C CA . ILE B 1 457 ? 21.188 17.812 -6.324 1 97.56 457 ILE B CA 1
ATOM 7135 C C . ILE B 1 457 ? 19.688 17.922 -6.086 1 97.56 457 ILE B C 1
ATOM 7137 O O . ILE B 1 457 ? 19.125 19.016 -6.164 1 97.56 457 ILE B O 1
ATOM 7141 N N . LEU B 1 458 ? 19.016 16.844 -5.801 1 98 458 LEU B N 1
ATOM 7142 C CA . LEU B 1 458 ? 17.562 16.875 -5.738 1 98 458 LEU B CA 1
ATOM 7143 C C . LEU B 1 458 ? 17.094 17.188 -4.324 1 98 458 LEU B C 1
ATOM 7145 O O . LEU B 1 458 ? 17.25 16.375 -3.414 1 98 458 LEU B O 1
ATOM 7149 N N . ASN B 1 459 ? 16.531 18.281 -4.117 1 97.81 459 ASN B N 1
ATOM 7150 C CA . ASN B 1 459 ? 15.953 18.781 -2.879 1 97.81 459 ASN B CA 1
ATOM 7151 C C . ASN B 1 459 ? 16.828 18.453 -1.674 1 97.81 459 ASN B C 1
ATOM 7153 O O . ASN B 1 459 ? 16.359 17.891 -0.694 1 97.81 459 ASN B O 1
ATOM 7157 N N . PRO B 1 460 ? 18.031 18.859 -1.729 1 96.75 460 PRO B N 1
ATOM 7158 C CA . PRO B 1 460 ? 18.969 18.5 -0.664 1 96.75 460 PRO B CA 1
ATOM 7159 C C . PRO B 1 460 ? 18.578 19.094 0.69 1 96.75 460 PRO B C 1
ATOM 7161 O O . PRO B 1 460 ? 18.078 20.219 0.758 1 96.75 460 PRO B O 1
ATOM 7164 N N . GLY B 1 461 ? 18.844 18.359 1.719 1 95.38 461 GLY B N 1
ATOM 7165 C CA . GLY B 1 461 ? 18.641 18.828 3.076 1 95.38 461 GLY B CA 1
ATOM 7166 C C . GLY B 1 461 ? 17.234 18.562 3.588 1 95.38 461 GLY B C 1
ATOM 7167 O O . GLY B 1 461 ? 16.891 18.969 4.703 1 95.38 461 GLY B O 1
ATOM 7168 N N . LYS B 1 462 ? 16.453 17.953 2.795 1 97.06 462 LYS B N 1
ATOM 7169 C CA . LYS B 1 462 ? 15.094 17.625 3.209 1 97.06 462 LYS B CA 1
ATOM 7170 C C . LYS B 1 462 ? 14.977 16.156 3.602 1 97.06 462 LYS B C 1
ATOM 7172 O O . LYS B 1 462 ? 15.656 15.297 3.029 1 97.06 462 LYS B O 1
ATOM 7177 N N . VAL B 1 463 ? 14.094 15.758 4.566 1 97.06 463 VAL B N 1
ATOM 7178 C CA . VAL B 1 463 ? 13.789 14.438 5.098 1 97.06 463 VAL B CA 1
ATOM 7179 C C . VAL B 1 463 ? 14.961 13.93 5.93 1 97.06 463 VAL B C 1
ATOM 7181 O O . VAL B 1 463 ? 14.812 13.656 7.125 1 97.06 463 VAL B O 1
ATOM 7184 N N . ILE B 1 464 ? 16.125 13.805 5.316 1 95.81 464 ILE B N 1
ATOM 7185 C CA . ILE B 1 464 ? 17.344 13.406 6.012 1 95.81 464 ILE B CA 1
ATOM 7186 C C . ILE B 1 464 ? 18.516 14.242 5.516 1 95.81 464 ILE B C 1
ATOM 7188 O O . ILE B 1 464 ? 18.484 14.781 4.406 1 95.81 464 ILE B O 1
ATOM 7192 N N . ASP B 1 465 ? 19.562 14.328 6.32 1 92.81 465 ASP B N 1
ATOM 7193 C CA . ASP B 1 465 ? 20.812 14.977 5.926 1 92.81 465 ASP B CA 1
ATOM 7194 C C . ASP B 1 465 ? 21.828 13.953 5.438 1 92.81 465 ASP B C 1
ATOM 7196 O O . ASP B 1 465 ? 22.031 12.922 6.074 1 92.81 465 ASP B O 1
ATOM 7200 N N . VAL B 1 466 ? 22.234 14.266 4.207 1 90.5 466 VAL B N 1
ATOM 7201 C CA . VAL B 1 466 ? 23.281 13.375 3.703 1 90.5 466 VAL B CA 1
ATOM 7202 C C . VAL B 1 466 ? 24.609 14.125 3.646 1 90.5 466 VAL B C 1
ATOM 7204 O O . VAL B 1 466 ? 24.641 15.336 3.391 1 90.5 466 VAL B O 1
ATOM 7207 N N . ASP B 1 467 ? 25.766 13.633 4.203 1 75.81 467 ASP B N 1
ATOM 7208 C CA . ASP B 1 467 ? 27.078 14.258 4.234 1 75.81 467 ASP B CA 1
ATOM 7209 C C . ASP B 1 467 ? 27.703 14.312 2.84 1 75.81 467 ASP B C 1
ATOM 7211 O O . ASP B 1 467 ? 27.391 13.477 1.986 1 75.81 467 ASP B O 1
#

Sequence (934 aa):
MNFEAFRVEVRRIIDEDRIIESQGELMLYSYDASPAEQAMPRMVIQPLTTGEVSEILKLANEYLVPVVPSSGRTSLHGGPIPYNGAVVIDLMRMNKVLEVNLEDSYVHSEVGVRLDELNAELARYGHFFPPDPASSAAATVGGSLANGAGGMRGAKYGTVKDWVLGAEVVLPTGEVTFMGCRTLKCRAGYDLLNLIIGSEGTLGVVTNAYLKIWPLPEAVVRLRVYFKSIIDAAKAVGVIKSRGFRPLIIEFLDEGTMEAVSNYVREFKYPESAEAMLIIDIDGPPEAMDRYVNSMVTLLKETGGFEIEWTSNRDEMEKIYMARRAAYPALLRLFSNDRVMPEDISVPPSKLPEAVKGIRDIGDKYGLRIVTWGHVGDGNLHPNIIYNPSDQSSISRLHAVTREIGLLAINLGGTVSSEHGIGVLKKDLLVNELEVKGIAQLRLMKAIKKAFDPNNILNPGKVIDVDMNFEAFRVEVRRIIDEDRIIESQGELMLYSYDASPAEQAMPRMVIQPLTTGEVSEILKLANEYLVPVVPSSGRTSLHGGPIPYNGAVVIDLMRMNKVLEVNLEDSYVHSEVGVRLDELNAELARYGHFFPPDPASSAAATVGGSLANGAGGMRGAKYGTVKDWVLGAEVVLPTGEVTFMGCRTLKCRAGYDLLNLIIGSEGTLGVVTNAYLKIWPLPEAVVRLRVYFKSIIDAAKAVGVIKSRGFRPLIIEFLDEGTMEAVSNYVREFKYPESAEAMLIIDIDGPPEAMDRYVNSMVTLLKETGGFEIEWTSNRDEMEKIYMARRAAYPALLRLFSNDRVMPEDISVPPSKLPEAVKGIRDIGDKYGLRIVTWGHVGDGNLHPNIIYNPSDQSSISRLHAVTREIGLLAINLGGTVSSEHGIGVLKKDLLVNELEVKGIAQLRLMKAIKKAFDPNNILNPGKVIDVD

InterPro domains:
  IPR004113 FAD-binding oxidoreductase/transferase, type 4, C-terminal [PF02913] (217-463)
  IPR006094 FAD linked oxidase, N-terminal [PF01565] (41-177)
  IPR016164 FAD-linked oxidase-like, C-terminal [SSF55103] (223-465)
  IPR016166 FAD-binding domain, PCMH-type [PS51387] (37-216)
  IPR016169 FAD-binding, type PCMH, subdomain 2 [G3DSA:3.30.465.10] (2-237)
  IPR016171 Vanillyl-alcohol oxidase, C-terminal subdomain 2 [G3DSA:1.10.45.10] (421-464)
  IPR036318 FAD-binding, type PCMH-like superfamily [SSF56176] (6-217)
  IPR051914 FAD-linked Oxidoreductase/Transferase Type 4 [PTHR42934] (9-465)

pLDDT: mean 96.32, std 3.67, range [73.94, 98.94]

Radius of gyration: 27.91 Å; Cα contacts (8 Å, |Δi|>4): 2312; chains: 2; bounding box: 66×78×64 Å

Foldseek 3Di:
DDVVVLVVVLCVLAPPVQKDQDPVVQQVQQDAPEPDHGHGARIEGEDQDLLSVLVSLQSCQVRVAFEAEDALRNFHAALRHAPPRHYYYYHLNQADFDDDDVPLQWTKGFFNHQQVNQQVVVVVVQKHQQFDDLVSRRHTNQQQQQQQFHHFQCLFQNTQLSWFQWFWWQFSNSDIDIFHDSHPDTDPDDRVSVVRGNNSFLQTGTGMTITGMGGDFQFKKKKKWFALDPLLLLQLLVVCVVVPARWSGKKKWAPVLLVLLVVVPVPRDDDPSGGMMIMTMHTHHPVCVVVVVVVSVVSCVVSGIDPMDMDRDPVVSVVVCSSVSCRVVSVCVVQVQKDKHKFKKFAASNCRSVLVVQLVVLCVVLVWDWTKMARSSRRMIIIITIFHPVDPSRVVSVVVSLLSSLVSRLVRVIHRHDGSHCFQRNLVSVCVSCVVVPNVVLVVSLVSSCVRRVSSSTSANTNYHHD/DDVVVLVVVLCVLAPPVQKDQDPVVQQVQQDAPEPDHGHGARIEGEDQDLLSVLVSLQSCQVRVAFEAEDALRNFHAALRRAPPNHYYYYHLNQADFPDDDVPLQWTKGFFNHQQVNQQVVVVVVQKHQQFDDLVSRRHTNQQQQQQQFHHFQCLFQNTQLSWFQWFWWQFSNSDIDIFHDSHPDTDPDDRVSVVRGNNSFLQTGTGMTITGMGGDFQFKKKKKWFALDPLLLLQLLVVCVVVPARWSGKKKWAPVLLVLLVVVPVPRDDDPSGGMMIMTMHTHHPVCVVVVVVVSVVSCVVSGIDPMDMDRDPVVSVVVCSSVSCRPVSVCVVQVQWDKHKFKKFAASNCRSVLVVQLVVLCVVLVWDWTKMARSSRRMIIIITIFHPVDPSRVVSVVVSLLSSLVSRLVRVIHRHDGSHCFQRNLVSVCVSCVVVPNVVLVVSLVSSCVRRVSSSTSANTNYHHD

Solvent-accessible surface area (backbone atoms only — not comparable to full-atom values): 44761 Å² total; per-residue (Å²): 106,43,60,68,63,41,53,58,55,47,59,74,76,42,60,68,91,39,47,46,67,50,66,77,64,33,53,72,49,12,52,48,69,28,92,52,81,65,26,57,36,64,32,37,38,48,43,74,46,65,68,50,49,18,54,51,31,31,44,25,53,75,30,51,38,38,33,23,60,41,48,47,59,68,42,55,24,36,50,63,36,18,56,94,60,6,29,32,41,35,35,51,68,26,48,46,80,75,43,79,36,50,36,58,35,31,34,34,29,26,19,24,26,29,42,47,60,51,33,56,58,31,45,78,73,50,23,31,58,72,56,39,34,91,53,25,82,56,30,13,45,35,46,32,39,19,29,31,21,25,33,49,33,26,42,55,63,35,32,38,70,74,36,55,38,25,32,36,31,28,32,45,74,21,52,66,29,48,34,65,28,69,22,79,44,61,37,78,53,60,45,58,40,52,36,47,39,32,35,52,31,36,51,37,46,64,50,31,35,34,28,44,46,42,58,55,72,79,30,58,37,36,32,40,32,31,14,65,38,50,52,38,51,30,47,39,51,13,51,45,33,49,72,57,54,70,38,41,27,28,36,37,35,27,39,59,35,52,50,32,21,37,75,61,36,82,87,47,80,74,63,86,68,38,28,21,38,41,40,35,31,43,64,42,54,71,67,45,42,66,60,53,50,52,54,48,52,53,51,39,46,74,39,55,37,43,82,70,47,70,40,68,46,66,68,61,39,50,58,63,43,42,55,65,70,37,32,61,65,18,47,54,60,75,36,68,86,41,45,73,49,76,42,44,30,15,24,26,26,68,39,36,36,61,48,57,50,47,51,52,51,48,23,62,73,65,72,35,60,65,33,39,34,29,35,39,54,39,16,28,38,32,46,30,39,48,36,36,84,87,36,68,68,41,47,53,43,48,54,52,47,53,50,50,52,35,50,50,22,41,75,58,48,23,29,56,15,24,37,62,34,30,16,57,72,35,32,67,54,47,52,55,48,31,56,76,31,24,53,66,52,56,57,47,49,43,48,48,40,40,62,47,24,74,81,54,27,38,30,64,67,40,51,54,78,72,134,107,41,60,68,63,40,53,57,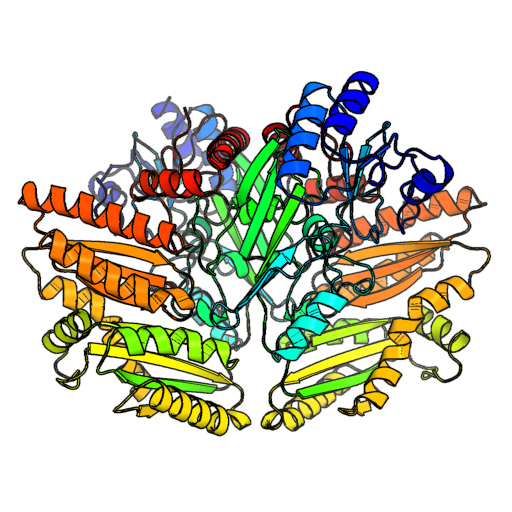54,46,59,74,76,43,60,68,92,40,46,46,69,50,66,78,65,34,54,72,49,11,52,46,68,26,93,52,82,66,25,57,38,65,33,37,37,48,44,74,45,64,67,51,48,19,53,50,29,31,43,26,53,74,31,52,38,37,33,22,60,43,47,45,59,68,45,55,23,34,52,62,34,19,57,92,59,6,29,32,40,35,35,51,68,26,48,47,78,75,42,80,38,49,36,58,35,31,34,34,29,26,18,24,27,29,43,48,58,50,34,58,58,32,46,78,73,50,24,31,58,73,53,40,34,92,52,26,81,55,29,12,44,35,44,32,39,20,31,30,22,25,32,49,33,26,43,55,62,37,32,38,68,75,36,56,37,24,33,36,32,28,32,43,73,22,52,65,28,47,34,64,28,69,23,80,44,59,36,78,54,61,43,59,40,52,37,47,39,32,35,53,29,37,52,38,47,66,49,30,34,35,28,43,46,43,59,54,75,78,31,58,37,38,33,38,32,30,14,64,36,49,51,38,52,29,47,37,49,14,52,46,33,49,71,56,52,70,39,41,29,28,37,38,34,27,39,60,35,50,52,33,23,36,76,61,36,82,86,48,79,74,64,87,66,38,29,21,38,40,40,35,31,42,65,40,53,70,67,44,42,66,61,54,50,54,53,47,53,53,51,40,46,74,41,53,38,43,83,71,48,70,40,69,48,66,70,60,39,49,59,63,44,42,55,65,70,35,32,61,64,18,46,54,58,75,37,68,85,40,45,71,50,77,40,46,29,14,24,25,26,70,40,36,36,59,47,57,52,48,51,53,51,48,23,62,74,67,73,35,58,62,32,38,35,28,36,39,55,39,16,28,38,30,46,30,37,47,37,37,85,89,37,68,69,40,46,54,42,46,54,52,46,54,50,50,51,34,49,49,22,41,75,59,48,23,29,58,14,23,37,63,34,31,16,57,73,34,32,66,56,46,50,56,48,31,56,76,30,24,52,66,53,57,57,46,49,44,48,46,41,40,63,47,24,76,80,54,27,39,30,63,66,39,52,55,78,70,136

Nearest PDB structures (foldseek):
  8jde-assembly1_A  TM=9.503E-01  e=6.409E-48  Mus musculus
  7qh2-assembly1_F  TM=9.649E-01  e=9.537E-47  Acetobacterium woodii
  8jdx-assembly1_A  TM=9.478E-01  e=3.804E-47  Mus musculus
  6lpq-assembly1_A  TM=9.149E-01  e=3.881E-39  Homo sapiens
  5ae1-assembly2_C  TM=8.627E-01  e=3.739E-31  Cavia porcellus